Protein AF-A0A948BD32-F1 (afdb_monomer)

Foldseek 3Di:
DDDDDDDDDDDDDDDDDDPPPPPPPPPDPFDDWFKDFCQQFDLFFWQAWDADLVNQWIWTAFLSLWIFIAGPVVLGTPDIQHFDADFARDSGWQEWEAFLVNQKIWTWFFFDADPLKTWIWIFIAGPPPSKGPDIATDLIDPPSDPPQTSTWQYKYAQNVRQKIWTFGQNQKIWIAGPVVSDTQDIQHDGPGGWNEKDAFNVRQWMWIWFQSQWIWIAGNRRNDTQDIAHDGPGGWAYWDAANVQWIWTFFQQQWIFIAHNSNHTDDTLDGDPFGWHYWEAANNRFKIWTFGDDPDPPLWIWMAGPDNNHTQEIAGPDPFRWRYKYAGNVRQWIWTIGGLRKIWIAGRRYNDTPDINRGQFAFWQEKWAFQVNFKIFTDRDDDDQAQFGDDFTQWMWTLQDVQLAGGRDTDRVPRDPVRTDWAAQDADQWGKDDVVRGWAQWIFIGGVNHTDDIHGDDPVQAHTFQYWHAFNNRQKIWTWHFQGRIWIAGRNHRHTDDTQIDDGGGWHTWDAGNVRQWIWTTGSSRWIWIAGPNHSATLKIKHAGNVRKIKMAGRLQAIDIDPPNQQRMWIWGHPDRSTTTDTARSVFQCVLRPFSLLSSCSSVVPDPPVNVVSCVVRPPVVLPVLFAFWAKDWPDDPDQEDQDQKDKTKIKTWGRPLAWAWKFKDKPLFTQAIDGDCVQKAWDDDPDPPGTIMIMHMDIAGDDAAKMKIWMWIAGRVNRTIYPIDIGIYHHPDDDDDQAEEEEEFEFAQAAPDPLQGDDFRQVLSVLVVVLLVVFCVVRHPYYHYDYQYHPCQAPVSVLVSLLVQLVPAAQAHEYEYEDGGAWDQDSLWIFAATRHQDDDDVVSRVPRTCILVNCLRSNSSRNHLAYEYEANHWYSCPPPVPDQDRQFSSVLSRVSVSCSSRVYWYKYQAGHDDTQDADDVRHGLLSVQLSVQQAPLCPPPRDVPQFRKPVSSLRSSQPRQQVVCCVPPVGGGGMHTDGVPDIDTSGGHDDD

pLDDT: mean 84.71, std 14.93, range [23.73, 98.5]

Solvent-accessible surface area (backbone atoms only — not comparable to full-atom values): 50250 Å² total; per-residue (Å²): 137,82,88,85,86,84,89,81,86,89,82,93,76,94,75,92,76,84,82,78,80,78,76,77,74,79,74,70,78,77,69,77,64,42,77,42,80,48,45,70,37,51,38,12,34,31,45,29,45,44,56,39,84,85,53,54,34,38,37,38,30,13,40,61,34,39,34,38,34,30,34,66,88,80,52,44,62,77,45,74,42,39,56,38,70,47,88,70,61,19,33,21,29,38,23,51,27,66,33,79,82,63,50,37,36,40,36,27,11,39,30,42,84,54,98,77,30,37,35,21,52,37,38,28,28,34,58,91,80,50,39,38,80,45,65,41,74,80,45,56,40,91,76,56,51,96,82,62,50,24,25,32,38,22,40,29,46,27,69,84,49,51,33,37,39,38,14,14,44,70,19,37,30,40,33,30,34,56,87,82,57,43,81,72,34,68,39,75,80,60,88,30,30,22,36,16,39,31,45,32,70,85,41,56,32,32,40,39,23,12,59,66,20,32,34,40,35,28,37,58,83,78,35,47,79,74,45,77,36,80,82,56,91,29,32,23,34,26,51,44,55,36,74,90,39,31,36,38,40,26,12,53,67,15,36,33,38,36,24,40,72,87,56,47,82,70,46,77,39,47,80,54,100,38,26,32,41,23,66,23,62,25,73,85,42,46,36,35,38,39,10,23,54,35,94,55,84,76,30,48,31,38,26,30,36,53,86,80,37,48,75,58,23,56,36,73,87,49,92,32,40,24,33,10,33,28,44,28,66,84,51,51,41,29,40,38,21,16,52,68,16,38,35,38,33,26,36,42,68,76,26,48,79,74,49,73,39,58,34,45,56,46,42,22,36,10,33,23,21,25,66,86,55,32,30,39,34,28,10,71,44,78,80,70,81,42,23,48,30,87,28,61,51,68,45,30,37,38,65,37,51,103,81,73,42,64,43,80,58,76,44,69,90,70,52,55,71,90,52,40,40,42,24,36,56,58,27,89,58,32,36,58,46,33,73,91,47,28,64,28,38,50,41,36,35,22,50,76,86,40,82,74,42,71,50,75,39,43,81,90,64,13,40,30,42,32,10,34,21,32,28,64,85,31,56,38,36,36,39,21,7,37,64,17,33,31,41,29,24,34,58,92,76,58,45,77,71,47,64,39,81,71,55,59,14,36,22,30,13,27,13,40,27,66,84,45,53,37,33,41,38,11,14,44,43,27,35,40,37,34,28,36,58,90,79,36,44,72,57,37,40,36,39,52,36,77,88,71,38,25,31,35,34,32,85,90,55,34,25,42,57,42,100,67,18,42,70,38,29,23,36,40,34,60,61,48,82,65,28,41,31,48,75,45,54,38,66,31,36,34,92,74,30,56,31,51,42,58,54,39,35,60,74,68,74,52,56,71,66,57,55,48,50,50,50,66,73,60,39,63,68,63,53,66,69,57,32,44,25,18,50,57,40,80,70,32,71,87,62,58,60,42,80,62,53,68,43,67,38,30,34,39,38,37,42,63,78,14,36,75,28,42,35,37,35,25,48,73,61,19,28,54,33,63,44,55,92,59,64,76,55,44,77,52,87,59,93,43,97,85,49,68,55,38,29,36,41,72,48,81,44,70,59,49,76,38,80,34,39,41,34,38,37,32,15,3,50,84,62,64,31,42,24,71,68,32,72,50,60,35,33,31,57,86,61,91,75,75,69,32,37,37,40,37,40,35,28,10,36,24,62,35,73,47,74,91,64,51,47,85,40,23,41,60,43,36,53,54,48,54,52,50,46,58,68,34,21,64,88,71,30,74,46,80,46,80,45,81,27,53,25,90,50,28,25,69,65,43,52,51,50,52,45,53,58,47,24,76,70,45,41,38,74,15,38,37,38,39,37,41,22,29,41,31,49,64,56,97,47,35,41,24,38,56,36,32,77,44,70,90,82,51,74,64,38,50,71,76,62,26,52,30,49,71,52,52,31,48,55,52,8,54,34,46,30,58,45,38,43,34,39,36,51,41,31,59,69,65,88,80,68,78,85,66,90,85,56,59,26,41,29,42,52,40,11,50,55,50,42,28,67,59,32,32,40,23,36,39,30,43,52,36,52,84,61,68,59,55,70,68,45,95,82,20,33,44,51,56,43,39,51,60,46,20,49,43,41,11,16,77,78,64,40,90,62,82,52,44,19,28,52,57,20,38,51,52,33,36,61,52,49,35,28,50,55,32,29,75,76,72,74,48,65,42,41,54,40,78,46,45,87,90,57,69,52,74,64,24,33,37,62,84,130

Radius of gyration: 33.33 Å; Cα contacts (8 Å, |Δi|>4): 2684; chains: 1; bounding box: 83×105×93 Å

Sequence (993 aa):
MPHKNYHGAPFFAFSFFLFLTISIAQTSAAEKPTLIINTAGHNSRIHELIFTADGKQLISASEDKTVRLWDLATGETVQIFRAQIEPGPGGKITCAALSPDNRYLAIAGAGYQKKQKRFAPILIFEMESGNIIRTLAGHEDPSGSKTVSSTILDLAFSPDGKKIVSASKDGSAKVWDFTTGNHLATLKDHKDAIFTVAFSPDGKHIVTGSDDNNLCLWDSTNGRLIKTMSGHSEPVRTVAYTPDGKILSGSSDKTVQLWAADGTHLKKIANFNSRIRGISISPDGGTIVVGNAARKEPFNCVSIKLPEGEKLSTFKEHKSFAPATAISPDGLTAASGDNEGKVHLWDINTGNLIQTLEGNGRQVWSVGFAKDGRSIAWGHTRKEFNIFSYGPLQQAFQLSTSQNFFDPSLKPELLSSTKYAQGLKSSGPWQVRTERNKPDTALTILKYSTPLFTITRTETNGAVHKSVTLTPDGKTLISGGNGGKLESFETTTGKKLNKFIGHESDVWALAASPDGRLLVSGSSDQTVRLWEIASARLLLTIFCARDNEWIAWTPEGFFVNSENGSRYIGWHVNQGISKAAKYFPASRLYDQFYRPDIVQAILMGKDEAKILEASSRFNLDQTLESGSAPVVKFLEPVLNETSQRDIKAAIALIDQGGGVGKIIWKLNGVTIGVEKDGRGITALPRKTKTAQQIFSLTKLLTLSPGNNTIEVVAYNKTGSIASDPAKMSLLLKDMISEPPSLHILAIGINQYRDKSLWLKFAVPDAQSLVAKITETSHTIFKDISVTELYDAKATSQGVLEAINQIAQKAQSNDVFMLYLAGHGITLDGRYHFLPVDFRYHNEDSVRDKGINQDHLQTWMSQVSAQKSLILLDTCNSGSYVMAQAATRGIAEKTAIDKLTRATGRAIIAASSDSQVALEGYENHGVFTYALLEALSRADHQNGNRDGFTSTGEIASYINEQVPEITYNKWGYEQVPQVNLLGREFPIGMALRE

Mean predicted aligned error: 11.15 Å

Nearest PDB structures (foldseek):
  6pg6-assembly1_A  TM=8.752E-01  e=1.475E-19  Homo sapiens
  2ce9-assembly2_D  TM=8.458E-01  e=5.536E-17  Homo sapiens
  6u6w-assembly1_A  TM=6.812E-01  e=2.543E-20  Homo sapiens
  8wxq-assembly1_A  TM=7.108E-01  e=9.872E-20  Homo sapiens
  5k1a-assembly3_F  TM=5.094E-01  e=4.383E-21  Homo sapiens

Secondary structure (DSSP, 8-state):
---------------------------PPPPPPEEEE--SS-SS-EEEEEE-TTSSEEEEEETTSEEEEEETTT--EEEEEE----STTTT-EEEEEE-TTSSEEEEEESPEEETTEEEEEEEEEETTT--EEEEEEEEE-TT--TT----EEEEEE-TTSSEEEEEETTS-EEEEETTT--EEEEE---SS-EEEEEE-TTSSEEEEEETTS-EEEEETTT--EEEEE---SS-EEEEEE-TTS-EEEEETTSEEEEE-TTS-EEEEEEE-SS-EEEEEE-TTSSEEEEEE--SSS---EEEEETTTTEEEEEE---SS---EEEE-TTSSEEEEE-TTS-EEEEETTT--EEEEE--S-----EEEEETTSSEEEEES---S--TT--PPP-EEEES--TT---B-S--GGG--GGGEE---SEETTEEEE-GGGS-BSEEEEEETTEEEEEEE--TTTTSSEEEEEE-TTSSEEEEEEGGG-EEEEETTT--EEEEE----S-EEEEEE-TTSSEEEEEETTSEEEEEETTT--EEEEEEE-TTS-EEEE-TTS-EEESTTGGGGEEEEE---TTSPPEEEEGGGSHHHHB-HHHHHHHHTT--HHHHHHHHHHS-HHHHHHT-PPPEEEEEE---SEES-SEEEEEEEEE--SS----EEEEETTEEEEEE-TTTT-EEPPPSSTTSPPEEEEEEEEEPPSEEEEEEEEEB-TTS--BPPPEEEEEEE---PPPPPPEEEEEEE-S--SSGGG--SSHHHHHHHHHHHHHHHHTTT-S-EEEEEEEGGG-SHHHHHHHHHHHHHH--TTSEEEEEEEEEEEEETTEEEEE-TT---SSHHHHHHHSEEHHHHHHHHTT---SEEEEEEEEEE-TTT-TT--SSHHHHHHHHHHHHHHHHTSEEEEEEESSS---EEETTEEHHHHHHHHHHHHHHHHTS--SSEEEHHHHHHHHHHHHHHHHHHHHSS--EEEEE-TT---EEEEPPP-

Structure (mmCIF, N/CA/C/O backbone):
data_AF-A0A948BD32-F1
#
_entry.id   AF-A0A948BD32-F1
#
loop_
_atom_site.group_PDB
_atom_site.id
_atom_site.type_symbol
_atom_site.label_atom_id
_atom_site.label_alt_id
_atom_site.label_comp_id
_atom_site.label_asym_id
_atom_site.label_entity_id
_atom_site.label_seq_id
_atom_site.pdbx_PDB_ins_code
_atom_site.Cartn_x
_atom_site.Cartn_y
_atom_site.Cartn_z
_atom_site.occupancy
_atom_site.B_iso_or_equiv
_atom_site.auth_seq_id
_atom_site.auth_comp_id
_atom_site.auth_asym_id
_atom_site.auth_atom_id
_atom_site.pdbx_PDB_model_num
ATOM 1 N N . MET A 1 1 ? -37.470 -67.152 -15.015 1.00 28.67 1 MET A N 1
ATOM 2 C CA . MET A 1 1 ? -37.091 -68.585 -15.044 1.00 28.67 1 MET A CA 1
ATOM 3 C C . MET A 1 1 ? -35.715 -68.707 -15.694 1.00 28.67 1 MET A C 1
ATOM 5 O O . MET A 1 1 ? -35.545 -68.046 -16.708 1.00 28.67 1 MET A O 1
ATOM 9 N N . PRO A 1 2 ? -34.782 -69.550 -15.215 1.00 53.97 2 PRO A N 1
ATOM 10 C CA . PRO A 1 2 ? -34.660 -70.082 -13.863 1.00 53.97 2 PRO A CA 1
ATOM 11 C C . PRO A 1 2 ? -33.273 -69.857 -13.219 1.00 53.97 2 PRO A C 1
ATOM 13 O O . PRO A 1 2 ? -32.257 -69.638 -13.872 1.00 53.97 2 PRO A O 1
ATOM 16 N N . HIS A 1 3 ? -33.295 -69.980 -11.893 1.00 33.44 3 HIS A N 1
ATOM 17 C CA . HIS A 1 3 ? -32.179 -70.231 -10.991 1.00 33.44 3 HIS A CA 1
ATOM 18 C C . HIS A 1 3 ? -31.365 -71.478 -11.366 1.00 33.44 3 HIS A C 1
ATOM 20 O O . HIS A 1 3 ? -31.946 -72.459 -11.828 1.00 33.44 3 HIS A O 1
ATOM 26 N N . LYS A 1 4 ? -30.094 -71.519 -10.941 1.00 35.03 4 LYS A N 1
ATOM 27 C CA . LYS A 1 4 ? -29.528 -72.699 -10.261 1.00 35.03 4 LYS A CA 1
ATOM 28 C C . LYS A 1 4 ? -28.609 -72.277 -9.106 1.00 35.03 4 LYS A C 1
ATOM 30 O O . LYS A 1 4 ? -27.579 -71.648 -9.313 1.00 35.03 4 LYS A O 1
ATOM 35 N N . ASN A 1 5 ? -29.041 -72.646 -7.902 1.00 31.78 5 ASN A N 1
ATOM 36 C CA . ASN A 1 5 ? -28.284 -72.673 -6.650 1.00 31.78 5 ASN A CA 1
ATOM 37 C C . ASN A 1 5 ? -27.235 -73.794 -6.683 1.00 31.78 5 ASN A C 1
ATOM 39 O O . ASN A 1 5 ? -27.501 -74.811 -7.314 1.00 31.78 5 ASN A O 1
ATOM 43 N N . TYR A 1 6 ? -26.163 -73.684 -5.890 1.00 30.25 6 TYR A N 1
ATOM 44 C CA . TYR A 1 6 ? -25.731 -74.780 -5.009 1.00 30.25 6 TYR A CA 1
ATOM 45 C C . TYR A 1 6 ? -25.019 -74.247 -3.755 1.00 30.25 6 TYR A C 1
ATOM 47 O O . TYR A 1 6 ? -24.248 -73.294 -3.804 1.00 30.25 6 TYR A O 1
ATOM 55 N N . HIS A 1 7 ? -25.372 -74.872 -2.632 1.00 30.84 7 HIS A N 1
ATOM 56 C CA . HIS A 1 7 ? -24.993 -74.592 -1.250 1.00 30.84 7 HIS A CA 1
ATOM 57 C C . HIS A 1 7 ? -23.544 -74.971 -0.902 1.00 30.84 7 HIS A C 1
ATOM 59 O O . HIS A 1 7 ? -23.026 -75.966 -1.399 1.00 30.84 7 HIS A O 1
ATOM 65 N N . GLY A 1 8 ? -22.976 -74.266 0.082 1.00 26.61 8 GLY A N 1
ATOM 66 C CA . GLY A 1 8 ? -21.838 -74.711 0.894 1.00 26.61 8 GLY A CA 1
ATOM 67 C C . GLY A 1 8 ? -21.651 -73.801 2.113 1.00 26.61 8 GLY A C 1
ATOM 68 O O . GLY A 1 8 ? -21.215 -72.666 1.971 1.00 26.61 8 GLY A O 1
ATOM 69 N N . ALA A 1 9 ? -22.065 -74.280 3.288 1.00 28.95 9 ALA A N 1
ATOM 70 C CA . ALA A 1 9 ? -22.046 -73.597 4.589 1.00 28.95 9 ALA A CA 1
ATOM 71 C C . ALA A 1 9 ? -20.630 -73.647 5.250 1.00 28.95 9 ALA A C 1
ATOM 73 O O . ALA A 1 9 ? -19.718 -74.209 4.647 1.00 28.95 9 ALA A O 1
ATOM 74 N N . PRO A 1 10 ? -20.380 -73.033 6.428 1.00 34.62 10 PRO A N 1
ATOM 75 C CA . PRO A 1 10 ? -19.274 -72.094 6.612 1.00 34.62 10 PRO A CA 1
ATOM 76 C C . PRO A 1 10 ? -18.125 -72.619 7.491 1.00 34.62 10 PRO A C 1
ATOM 78 O O . PRO A 1 10 ? -18.318 -73.476 8.348 1.00 34.62 10 PRO A O 1
ATOM 81 N N . PHE A 1 11 ? -16.947 -72.006 7.358 1.00 25.83 11 PHE A N 1
ATOM 82 C CA . PHE A 1 11 ? -15.901 -72.022 8.384 1.00 25.83 11 PHE A CA 1
ATOM 83 C C . PHE A 1 11 ? -15.509 -70.581 8.727 1.00 25.83 11 PHE A C 1
ATOM 85 O O . PHE A 1 11 ? -15.106 -69.806 7.862 1.00 25.83 11 PHE A O 1
ATOM 92 N N . PHE A 1 12 ? -15.675 -70.226 10.001 1.00 26.31 12 PHE A N 1
ATOM 93 C CA . PHE A 1 12 ? -15.235 -68.966 10.591 1.00 26.31 12 PHE A CA 1
ATOM 94 C C . PHE A 1 12 ? -13.709 -68.970 10.753 1.00 26.31 12 PHE A C 1
ATOM 96 O O . PHE A 1 12 ? -13.167 -69.827 11.447 1.00 26.31 12 PHE A O 1
ATOM 103 N N . ALA A 1 13 ? -13.033 -67.968 10.191 1.00 25.09 13 ALA A N 1
ATOM 104 C CA . ALA A 1 13 ? -11.694 -67.562 10.604 1.00 25.09 13 ALA A CA 1
ATOM 105 C C . ALA A 1 13 ? -11.646 -66.029 10.672 1.00 25.09 13 ALA A C 1
ATOM 107 O O . ALA A 1 13 ? -11.954 -65.332 9.708 1.00 25.09 13 ALA A O 1
ATOM 108 N N . PHE A 1 14 ? -11.317 -65.523 11.858 1.00 25.92 14 PHE A N 1
ATOM 109 C CA . PHE A 1 14 ? -11.135 -64.109 12.169 1.00 25.92 14 PHE A CA 1
ATOM 110 C C . PHE A 1 14 ? -9.985 -63.510 11.341 1.00 25.92 14 PHE A C 1
ATOM 112 O O . PHE A 1 14 ? -8.847 -63.956 11.467 1.00 25.92 14 PHE A O 1
ATOM 119 N N . SER A 1 15 ? -10.255 -62.435 10.596 1.00 25.78 15 SER A N 1
ATOM 120 C CA . SER A 1 15 ? -9.232 -61.485 10.142 1.00 25.78 15 SER A CA 1
ATOM 121 C C . SER A 1 15 ? -9.635 -60.074 10.561 1.00 25.78 15 SER A C 1
ATOM 123 O O . SER A 1 15 ? -10.674 -59.551 10.166 1.00 25.78 15 SER A O 1
ATOM 125 N N . PHE A 1 16 ? -8.787 -59.483 11.398 1.00 25.81 16 PHE A N 1
ATOM 126 C CA . PHE A 1 16 ? -8.812 -58.094 11.843 1.00 25.81 16 PHE A CA 1
ATOM 127 C C . PHE A 1 16 ? -8.742 -57.155 10.622 1.00 25.81 16 PHE A C 1
ATOM 129 O O . PHE A 1 16 ? -7.728 -57.139 9.927 1.00 25.81 16 PHE A O 1
ATOM 136 N N . PHE A 1 17 ? -9.786 -56.361 10.364 1.00 25.77 17 PHE A N 1
ATOM 137 C CA . PHE A 1 17 ? -9.716 -55.236 9.427 1.00 25.77 17 PHE A CA 1
ATOM 138 C C . PHE A 1 17 ? -9.664 -53.923 10.209 1.00 25.77 17 PHE A C 1
ATOM 140 O O . PHE A 1 17 ? -10.629 -53.499 10.843 1.00 25.77 17 PHE A O 1
ATOM 147 N N . LEU A 1 18 ? -8.491 -53.298 10.154 1.00 24.20 18 LEU A N 1
ATOM 148 C CA . LEU A 1 18 ? -8.224 -51.935 10.586 1.00 24.20 18 LEU A CA 1
ATOM 149 C C . LEU A 1 18 ? -9.027 -50.981 9.680 1.00 24.20 18 LEU A C 1
ATOM 151 O O . LEU A 1 18 ? -8.696 -50.816 8.506 1.00 24.20 18 LEU A O 1
ATOM 155 N N . PHE A 1 19 ? -10.093 -50.365 10.194 1.00 25.47 19 PHE A N 1
ATOM 156 C CA . PHE A 1 19 ? -10.795 -49.296 9.478 1.00 25.47 19 PHE A CA 1
ATOM 157 C C . PHE A 1 19 ? -9.936 -48.027 9.503 1.00 25.47 19 PHE A C 1
ATOM 159 O O . PHE A 1 19 ? -9.956 -47.259 10.463 1.00 25.47 19 PHE A O 1
ATOM 166 N N . LEU A 1 20 ? -9.169 -47.810 8.434 1.00 23.73 20 LEU A N 1
ATOM 167 C CA . LEU A 1 20 ? -8.544 -46.526 8.149 1.00 23.73 20 LEU A CA 1
ATOM 168 C C . LEU A 1 20 ? -9.647 -45.574 7.661 1.00 23.73 20 LEU A C 1
ATOM 170 O O . LEU A 1 20 ? -10.072 -45.629 6.507 1.00 23.73 20 LEU A O 1
ATOM 174 N N . THR A 1 21 ? -10.155 -44.716 8.542 1.00 25.78 21 THR A N 1
ATOM 175 C CA . THR A 1 21 ? -11.010 -43.596 8.143 1.00 25.78 21 THR A CA 1
ATOM 176 C C . THR A 1 21 ? -10.153 -42.589 7.381 1.00 25.78 21 THR A C 1
ATOM 178 O O . THR A 1 21 ? -9.473 -41.742 7.955 1.00 25.78 21 THR A O 1
ATOM 181 N N . ILE A 1 22 ? -10.160 -42.692 6.051 1.00 24.88 22 ILE A N 1
ATOM 182 C CA . ILE A 1 22 ? -9.628 -41.648 5.176 1.00 24.88 22 ILE A CA 1
ATOM 183 C C . ILE A 1 22 ? -10.560 -40.447 5.330 1.00 24.88 22 ILE A C 1
ATOM 185 O O . ILE A 1 22 ? -11.626 -40.368 4.720 1.00 24.88 22 ILE A O 1
ATOM 189 N N . SER A 1 23 ? -10.167 -39.526 6.206 1.00 24.86 23 SER A N 1
ATOM 190 C CA . SER A 1 23 ? -10.740 -38.191 6.265 1.00 24.86 23 SER A CA 1
ATOM 191 C C . SER A 1 23 ? -10.422 -37.523 4.930 1.00 24.86 23 SER A C 1
ATOM 193 O O . SER A 1 23 ? -9.280 -37.140 4.673 1.00 24.86 23 SER A O 1
ATOM 195 N N . ILE A 1 24 ? -11.410 -37.453 4.036 1.00 24.89 24 ILE A N 1
ATOM 196 C CA . ILE A 1 24 ? -11.312 -36.652 2.819 1.00 24.89 24 ILE A CA 1
ATOM 197 C C . ILE A 1 24 ? -11.259 -35.202 3.295 1.00 24.89 24 ILE A C 1
ATOM 199 O O . ILE A 1 24 ? -12.286 -34.581 3.575 1.00 24.89 24 ILE A O 1
ATOM 203 N N . ALA A 1 25 ? -10.043 -34.676 3.439 1.00 25.28 25 ALA A N 1
ATOM 204 C CA . ALA A 1 25 ? -9.819 -33.254 3.579 1.00 25.28 25 ALA A CA 1
ATOM 205 C C . ALA A 1 25 ? -10.437 -32.589 2.346 1.00 25.28 25 ALA A C 1
ATOM 207 O O . ALA A 1 25 ? -9.915 -32.699 1.239 1.00 25.28 25 ALA A O 1
ATOM 208 N N . GLN A 1 26 ? -11.584 -31.931 2.528 1.00 25.98 26 GLN A N 1
ATOM 209 C CA . GLN A 1 26 ? -12.058 -30.938 1.577 1.00 25.98 26 GLN A CA 1
ATOM 210 C C . GLN A 1 26 ? -10.979 -29.859 1.505 1.00 25.98 26 GLN A C 1
ATOM 212 O O . GLN A 1 26 ? -10.935 -28.959 2.342 1.00 25.98 26 GLN A O 1
ATOM 217 N N . THR A 1 27 ? -10.090 -29.958 0.522 1.00 26.75 27 THR A N 1
ATOM 218 C CA . THR A 1 27 ? -9.284 -28.832 0.070 1.00 26.75 27 THR A CA 1
ATOM 219 C C . THR A 1 27 ? -10.274 -27.785 -0.420 1.00 26.75 27 THR A C 1
ATOM 221 O O . THR A 1 27 ? -10.834 -27.909 -1.510 1.00 26.75 27 THR A O 1
ATOM 224 N N . SER A 1 28 ? -10.575 -26.787 0.416 1.00 36.56 28 SER A N 1
ATOM 225 C CA . SER A 1 28 ? -11.194 -25.563 -0.080 1.00 36.56 28 SER A CA 1
ATOM 226 C C . SER A 1 28 ? -10.292 -25.058 -1.198 1.00 36.56 28 SER A C 1
ATOM 228 O O . SER A 1 28 ? -9.088 -24.934 -0.966 1.00 36.56 28 SER A O 1
ATOM 230 N N . ALA A 1 29 ? -10.839 -24.811 -2.389 1.00 42.19 29 ALA A N 1
ATOM 231 C CA . ALA A 1 29 ? -10.102 -24.095 -3.423 1.00 42.19 29 ALA A CA 1
ATOM 232 C C . ALA A 1 29 ? -9.459 -22.867 -2.762 1.00 42.19 29 ALA A C 1
ATOM 234 O O . ALA A 1 29 ? -10.156 -22.132 -2.056 1.00 42.19 29 ALA A O 1
ATOM 235 N N . ALA A 1 30 ? -8.135 -22.738 -2.870 1.00 55.88 30 ALA A N 1
ATOM 236 C CA . ALA A 1 30 ? -7.407 -21.659 -2.220 1.00 55.88 30 ALA A CA 1
ATOM 237 C C . ALA A 1 30 ? -8.029 -20.320 -2.645 1.00 55.88 30 ALA A C 1
ATOM 239 O O . ALA A 1 30 ? -8.326 -20.112 -3.823 1.00 55.88 30 ALA A O 1
ATOM 240 N N . GLU A 1 31 ? -8.309 -19.445 -1.679 1.00 68.19 31 GLU A N 1
ATOM 241 C CA . GLU A 1 31 ? -8.817 -18.112 -1.996 1.00 68.19 31 GLU A CA 1
ATOM 242 C C . GLU A 1 31 ? -7.763 -17.352 -2.797 1.00 68.19 31 GLU A C 1
ATOM 244 O O . GLU A 1 31 ? -6.579 -17.376 -2.452 1.00 68.19 31 GLU A O 1
ATOM 249 N N . LYS A 1 32 ? -8.202 -16.674 -3.862 1.00 77.75 32 LYS A N 1
ATOM 250 C CA . LYS A 1 32 ? -7.296 -15.938 -4.742 1.00 77.75 32 LYS A CA 1
ATOM 251 C C . LYS A 1 32 ? -6.538 -14.864 -3.948 1.00 77.75 32 LYS A C 1
ATOM 253 O O . LYS A 1 32 ? -7.175 -14.115 -3.196 1.00 77.75 32 LYS A O 1
ATOM 258 N N . PRO A 1 33 ? -5.213 -14.738 -4.129 1.00 87.12 33 PRO A N 1
ATOM 259 C CA . PRO A 1 33 ? -4.437 -13.663 -3.537 1.00 87.12 33 PRO A CA 1
ATOM 260 C C . PRO A 1 33 ? -5.030 -12.295 -3.869 1.00 87.12 33 PRO A C 1
ATOM 262 O O . PRO A 1 33 ? -5.493 -12.053 -4.983 1.00 87.12 33 PRO A O 1
ATOM 265 N N . THR A 1 34 ? -4.984 -11.378 -2.908 1.00 85.75 34 THR A N 1
ATOM 266 C CA . THR A 1 34 ? -5.526 -10.024 -3.072 1.00 85.75 34 THR A CA 1
ATOM 267 C C . THR A 1 34 ? -4.401 -9.006 -3.005 1.00 85.75 34 THR A C 1
ATOM 269 O O . THR A 1 34 ? -3.616 -9.006 -2.058 1.00 85.75 34 THR A O 1
ATOM 272 N N . LEU A 1 35 ? -4.319 -8.122 -3.997 1.00 90.00 35 LEU A N 1
ATOM 273 C CA . LEU A 1 35 ? -3.351 -7.031 -3.993 1.00 90.00 35 LEU A CA 1
ATOM 274 C C . LEU A 1 35 ? -3.847 -5.901 -3.077 1.00 90.00 35 LEU A C 1
ATOM 276 O O . LEU A 1 35 ? -4.935 -5.361 -3.288 1.00 90.00 35 LEU A O 1
ATOM 280 N N . ILE A 1 36 ? -3.058 -5.563 -2.056 1.00 91.00 36 ILE A N 1
ATOM 281 C CA . ILE A 1 36 ? -3.393 -4.554 -1.041 1.00 91.00 36 ILE A CA 1
ATOM 282 C C . ILE A 1 36 ? -2.331 -3.458 -0.984 1.00 91.00 36 ILE A C 1
ATOM 284 O O . ILE A 1 36 ? -1.166 -3.701 -1.306 1.00 91.00 36 ILE A O 1
ATOM 288 N N . ILE A 1 37 ? -2.726 -2.268 -0.529 1.00 92.62 37 ILE A N 1
ATOM 289 C CA . ILE A 1 37 ? -1.791 -1.175 -0.248 1.00 92.62 37 ILE A CA 1
ATOM 290 C C . ILE A 1 37 ? -1.071 -1.385 1.088 1.00 92.62 37 ILE A C 1
ATOM 292 O O . ILE A 1 37 ? -1.642 -1.887 2.055 1.00 92.62 37 ILE A O 1
ATOM 296 N N . ASN A 1 38 ? 0.178 -0.940 1.165 1.00 91.12 38 ASN A N 1
ATOM 297 C CA . ASN A 1 38 ? 0.972 -0.883 2.381 1.00 91.12 38 ASN A CA 1
ATOM 298 C C . ASN A 1 38 ? 1.683 0.469 2.473 1.00 91.12 38 ASN A C 1
ATOM 300 O O . ASN A 1 38 ? 2.790 0.645 1.976 1.00 91.12 38 ASN A O 1
ATOM 304 N N . THR A 1 39 ? 1.047 1.421 3.146 1.00 87.75 39 THR A N 1
ATOM 305 C CA . THR A 1 39 ? 1.540 2.800 3.294 1.00 87.75 39 THR A CA 1
ATOM 306 C C . THR A 1 39 ? 2.498 2.984 4.467 1.00 87.75 39 THR A C 1
ATOM 308 O O . THR A 1 39 ? 2.862 4.115 4.775 1.00 87.75 39 THR A O 1
ATOM 311 N N . ALA A 1 40 ? 2.875 1.890 5.138 1.00 88.12 40 ALA A N 1
ATOM 312 C CA . ALA A 1 40 ? 3.517 1.870 6.453 1.00 88.12 40 ALA A CA 1
ATOM 313 C C . ALA A 1 40 ? 2.670 2.440 7.611 1.00 88.12 40 ALA A C 1
ATOM 315 O O . ALA A 1 40 ? 3.112 2.382 8.749 1.00 88.12 40 ALA A O 1
ATOM 316 N N . GLY A 1 41 ? 1.430 2.882 7.374 1.00 90.62 41 GLY A N 1
ATOM 317 C CA . GLY A 1 41 ? 0.489 3.259 8.432 1.00 90.62 41 GLY A CA 1
ATOM 318 C C . GLY A 1 41 ? -0.890 2.642 8.256 1.00 90.62 41 GLY A C 1
ATOM 319 O O . GLY A 1 41 ? -1.108 1.829 7.353 1.00 90.62 41 GLY A O 1
ATOM 320 N N . HIS A 1 42 ? -1.809 2.977 9.160 1.00 92.44 42 HIS A N 1
ATOM 321 C CA . HIS A 1 42 ? -3.176 2.486 9.057 1.00 92.44 42 HIS A CA 1
ATOM 322 C C . HIS A 1 42 ? -3.973 3.251 8.000 1.00 92.44 42 HIS A C 1
ATOM 324 O O . HIS A 1 42 ? -3.797 4.454 7.808 1.00 92.44 42 HIS A O 1
ATOM 330 N N . ASN A 1 43 ? -4.872 2.538 7.321 1.00 88.38 43 ASN A N 1
ATOM 331 C CA . ASN A 1 43 ? -5.723 3.101 6.263 1.00 88.38 43 ASN A CA 1
ATOM 332 C C . ASN A 1 43 ? -7.192 3.204 6.686 1.00 88.38 43 ASN A C 1
ATOM 334 O O . ASN A 1 43 ? -8.066 3.586 5.910 1.00 88.38 43 ASN A O 1
ATOM 338 N N . SER A 1 44 ? -7.491 2.835 7.925 1.00 88.38 44 SER A N 1
ATOM 339 C CA . SER A 1 44 ? -8.836 2.884 8.467 1.00 88.38 44 SER A CA 1
ATOM 340 C C . SER A 1 44 ? -8.793 3.113 9.967 1.00 88.38 44 SER A C 1
ATOM 342 O O . SER A 1 44 ? -7.730 3.224 10.581 1.00 88.38 44 SER A O 1
ATOM 344 N N . ARG A 1 45 ? -9.984 3.182 10.550 1.00 88.69 45 ARG A N 1
ATOM 345 C CA . ARG A 1 45 ? -10.188 3.473 11.957 1.00 88.69 45 ARG A CA 1
ATOM 346 C C . ARG A 1 45 ? -9.392 2.564 12.875 1.00 88.69 45 ARG A C 1
ATOM 348 O O . ARG A 1 45 ? -9.474 1.344 12.760 1.00 88.69 45 ARG A O 1
ATOM 355 N N . ILE A 1 46 ? -8.710 3.191 13.827 1.00 93.25 46 ILE A N 1
ATOM 356 C CA . ILE A 1 46 ? -8.045 2.519 14.936 1.00 93.25 46 ILE A CA 1
ATOM 357 C C . ILE A 1 46 ? -9.072 2.289 16.044 1.00 93.25 46 ILE A C 1
ATOM 359 O O . ILE A 1 46 ? -9.798 3.210 16.433 1.00 93.25 46 ILE A O 1
ATOM 363 N N . HIS A 1 47 ? -9.156 1.049 16.516 1.00 93.00 47 HIS A N 1
ATOM 364 C CA . HIS A 1 47 ? -10.036 0.680 17.626 1.00 93.00 47 HIS A CA 1
ATOM 365 C C . HIS A 1 47 ? -9.277 0.465 18.925 1.00 93.00 47 HIS A C 1
ATOM 367 O O . HIS A 1 47 ? -9.802 0.833 19.967 1.00 93.00 47 HIS A O 1
ATOM 373 N N . GLU A 1 48 ? -8.044 -0.039 18.849 1.00 96.00 48 GLU A N 1
ATOM 374 C CA . GLU A 1 48 ? -7.266 -0.420 20.027 1.00 96.00 48 GLU A CA 1
ATOM 375 C C . GLU A 1 48 ? -5.839 0.129 19.967 1.00 96.00 48 GLU A C 1
ATOM 377 O O . GLU A 1 48 ? -5.231 0.151 18.889 1.00 96.00 48 GLU A O 1
ATOM 382 N N . LEU A 1 49 ? -5.311 0.533 21.126 1.00 97.88 49 LEU A N 1
ATOM 383 C CA . LEU A 1 49 ? -3.930 0.971 21.324 1.00 97.88 49 LEU A CA 1
ATOM 384 C C . LEU A 1 49 ? -3.356 0.342 22.593 1.00 97.88 49 LEU A C 1
ATOM 386 O O . LEU A 1 49 ? -3.973 0.419 23.648 1.00 97.88 49 LEU A O 1
ATOM 390 N N . ILE A 1 50 ? -2.161 -0.243 22.509 1.00 97.44 50 ILE A N 1
ATOM 391 C CA . ILE A 1 50 ? -1.542 -0.941 23.645 1.00 97.44 50 ILE A CA 1
ATOM 392 C C . ILE A 1 50 ? -0.044 -0.654 23.662 1.00 97.44 50 ILE A C 1
ATOM 394 O O . ILE A 1 50 ? 0.652 -0.966 22.698 1.00 97.44 50 ILE A O 1
ATOM 398 N N . PHE A 1 51 ? 0.470 -0.078 24.747 1.00 97.12 51 PHE A N 1
ATOM 399 C CA . PHE A 1 51 ? 1.917 0.027 24.946 1.00 97.12 51 PHE A CA 1
ATOM 400 C C . PHE A 1 51 ? 2.493 -1.329 25.347 1.00 97.12 51 PHE A C 1
ATOM 402 O O . PHE A 1 51 ? 1.889 -2.061 26.133 1.00 97.12 51 PHE A O 1
ATOM 409 N N . THR A 1 52 ? 3.686 -1.649 24.854 1.00 95.31 52 THR A N 1
ATOM 410 C CA . THR A 1 52 ? 4.471 -2.740 25.435 1.00 95.31 52 THR A CA 1
ATOM 411 C C . THR A 1 52 ? 4.886 -2.369 26.857 1.00 95.31 52 THR A C 1
ATOM 413 O O . THR A 1 52 ? 5.081 -1.196 27.172 1.00 95.31 52 THR A O 1
ATOM 416 N N . ALA A 1 53 ? 5.041 -3.364 27.732 1.00 90.31 53 ALA A N 1
ATOM 417 C CA . ALA A 1 53 ? 5.404 -3.128 29.136 1.00 90.31 53 ALA A CA 1
ATOM 418 C C . ALA A 1 53 ? 6.722 -2.346 29.337 1.00 90.31 53 ALA A C 1
ATOM 420 O O . ALA A 1 53 ? 6.899 -1.717 30.375 1.00 90.31 53 ALA A O 1
ATOM 421 N N . ASP A 1 54 ? 7.639 -2.363 28.363 1.00 90.25 54 ASP A N 1
ATOM 422 C CA . ASP A 1 54 ? 8.875 -1.569 28.397 1.00 90.25 54 ASP A CA 1
ATOM 423 C C . ASP A 1 54 ? 8.691 -0.106 27.946 1.00 90.25 54 ASP A C 1
ATOM 425 O O . ASP A 1 54 ? 9.633 0.681 28.027 1.00 90.25 54 ASP A O 1
ATOM 429 N N . GLY A 1 55 ? 7.502 0.255 27.454 1.00 92.44 55 GLY A N 1
ATOM 430 C CA . GLY A 1 55 ? 7.148 1.590 26.977 1.00 92.44 55 GLY A CA 1
ATOM 431 C C . GLY A 1 55 ? 7.818 2.012 25.668 1.00 92.44 55 GLY A C 1
ATOM 432 O O . GLY A 1 55 ? 7.654 3.159 25.265 1.00 92.44 55 GLY A O 1
ATOM 433 N N . LYS A 1 56 ? 8.569 1.129 24.994 1.00 94.06 56 LYS A N 1
ATOM 434 C CA . LYS A 1 56 ? 9.331 1.476 23.778 1.00 94.06 56 LYS A CA 1
ATOM 435 C C . LYS A 1 56 ? 8.536 1.310 22.494 1.00 94.06 56 LYS A C 1
ATOM 437 O O . LYS A 1 56 ? 8.871 1.920 21.479 1.00 94.06 56 LYS A O 1
ATOM 442 N N . GLN A 1 57 ? 7.513 0.465 22.529 1.00 96.62 57 GLN A N 1
ATOM 443 C CA . GLN A 1 57 ? 6.708 0.137 21.368 1.00 96.62 57 GLN A CA 1
ATOM 444 C C . GLN A 1 57 ? 5.225 0.326 21.656 1.00 96.62 57 GLN A C 1
ATOM 446 O O . GLN A 1 57 ? 4.758 0.284 22.798 1.00 96.62 57 GLN A O 1
ATOM 451 N N . LEU A 1 58 ? 4.475 0.524 20.580 1.00 97.88 58 LEU A N 1
ATOM 452 C CA . LEU A 1 58 ? 3.029 0.666 20.625 1.00 97.88 58 LEU A CA 1
ATOM 453 C C . LEU A 1 58 ? 2.395 -0.278 19.616 1.00 97.88 58 LEU A C 1
ATOM 455 O O . LEU A 1 58 ? 2.849 -0.392 18.483 1.00 97.88 58 LEU A O 1
ATOM 459 N N . ILE A 1 59 ? 1.329 -0.946 20.022 1.00 98.19 59 ILE A N 1
ATOM 460 C CA . ILE A 1 59 ? 0.506 -1.797 19.175 1.00 98.19 59 ILE A CA 1
ATOM 461 C C . ILE A 1 59 ? -0.753 -1.018 18.819 1.00 98.19 59 ILE A C 1
ATOM 463 O O . ILE A 1 59 ? -1.382 -0.430 19.698 1.00 98.19 59 ILE A O 1
ATOM 467 N N . SER A 1 60 ? -1.148 -1.038 17.549 1.00 97.81 60 SER A N 1
ATOM 468 C CA . SER A 1 60 ? -2.425 -0.479 17.101 1.00 97.81 60 SER A CA 1
ATOM 469 C C . SER A 1 60 ? -3.191 -1.466 16.233 1.00 97.81 60 SER A C 1
ATOM 471 O O . SER A 1 60 ? -2.631 -2.042 15.298 1.00 97.81 60 SER A O 1
ATOM 473 N N . ALA A 1 61 ? -4.481 -1.646 16.521 1.00 96.81 61 ALA A N 1
ATOM 474 C CA . ALA A 1 61 ? -5.368 -2.529 15.766 1.00 96.81 61 ALA A CA 1
ATOM 475 C C . ALA A 1 61 ? -6.441 -1.729 15.016 1.00 96.81 61 ALA A C 1
ATOM 477 O O . ALA A 1 61 ? -7.053 -0.814 15.580 1.00 96.81 61 ALA A O 1
ATOM 478 N N . SER A 1 62 ? -6.677 -2.070 13.744 1.00 93.88 62 SER A N 1
ATOM 479 C CA . SER A 1 62 ? -7.492 -1.249 12.841 1.00 93.88 62 SER A CA 1
ATOM 480 C C . SER A 1 62 ? -8.492 -2.042 11.994 1.00 93.88 62 SER A C 1
ATOM 482 O O . SER A 1 62 ? -8.312 -3.217 11.658 1.00 93.88 62 SER A O 1
ATOM 484 N N . GLU A 1 63 ? -9.542 -1.345 11.555 1.00 90.50 63 GLU A N 1
ATOM 485 C CA . GLU A 1 63 ? -10.484 -1.832 10.543 1.00 90.50 63 GLU A CA 1
ATOM 486 C C . GLU A 1 63 ? -9.858 -2.062 9.162 1.00 90.50 63 GLU A C 1
ATOM 488 O O . GLU A 1 63 ? -10.525 -2.622 8.290 1.00 90.50 63 GLU A O 1
ATOM 493 N N . ASP A 1 64 ? -8.607 -1.654 8.944 1.00 88.75 64 ASP A N 1
ATOM 494 C CA . ASP A 1 64 ? -7.845 -1.998 7.737 1.00 88.75 64 ASP A CA 1
ATOM 495 C C . ASP A 1 64 ? -7.345 -3.453 7.731 1.00 88.75 64 ASP A C 1
ATOM 497 O O . ASP A 1 64 ? -6.601 -3.856 6.840 1.00 88.75 64 ASP A O 1
ATOM 501 N N . LYS A 1 65 ? -7.798 -4.256 8.707 1.00 91.12 65 LYS A N 1
ATOM 502 C CA . LYS A 1 65 ? -7.544 -5.700 8.829 1.00 91.12 65 LYS A CA 1
ATOM 503 C C . LYS A 1 65 ? -6.103 -6.038 9.205 1.00 91.12 65 LYS A C 1
ATOM 505 O O . LYS A 1 65 ? -5.675 -7.185 9.059 1.00 91.12 65 LYS A O 1
ATOM 510 N N . THR A 1 66 ? -5.359 -5.057 9.708 1.00 94.31 66 THR A N 1
ATOM 511 C CA . THR A 1 66 ? -3.990 -5.246 10.180 1.00 94.31 66 THR A CA 1
ATOM 512 C C . THR A 1 66 ? -3.823 -4.790 11.623 1.00 94.31 66 THR A C 1
ATOM 514 O O . THR A 1 66 ? -4.553 -3.931 12.126 1.00 94.31 66 THR A O 1
ATOM 517 N N . VAL A 1 67 ? -2.828 -5.372 12.291 1.00 96.75 67 VAL A N 1
ATOM 518 C CA . VAL A 1 67 ? -2.262 -4.813 13.522 1.00 96.75 67 VAL A CA 1
ATOM 519 C C . VAL A 1 67 ? -0.835 -4.384 13.241 1.00 96.75 67 VAL A C 1
ATOM 521 O O . VAL A 1 67 ? -0.100 -5.096 12.552 1.00 96.75 67 VAL A O 1
ATOM 524 N N . ARG A 1 68 ? -0.442 -3.230 13.772 1.00 96.94 68 ARG A N 1
ATOM 525 C CA . ARG A 1 68 ? 0.903 -2.675 13.625 1.00 96.94 68 ARG A CA 1
ATOM 526 C C . ARG A 1 68 ? 1.596 -2.600 14.972 1.00 96.94 68 ARG A C 1
ATOM 528 O O . ARG A 1 68 ? 0.971 -2.227 15.958 1.00 96.94 68 ARG A O 1
ATOM 535 N N . LEU A 1 69 ? 2.878 -2.944 14.974 1.00 97.19 69 LEU A N 1
ATOM 536 C CA . LEU A 1 69 ? 3.809 -2.689 16.063 1.00 97.19 69 LEU A CA 1
ATOM 537 C C . LEU A 1 69 ? 4.717 -1.538 15.642 1.00 97.19 69 LEU A C 1
ATOM 539 O O . LEU A 1 69 ? 5.416 -1.645 14.634 1.00 97.19 69 LEU A O 1
ATOM 543 N N . TRP A 1 70 ? 4.680 -0.451 16.394 1.00 97.31 70 TRP A N 1
ATOM 544 C CA . TRP A 1 70 ? 5.420 0.776 16.142 1.00 97.31 70 TRP A CA 1
ATOM 545 C C . TRP A 1 70 ? 6.612 0.868 17.073 1.00 97.31 70 TRP A C 1
ATOM 547 O O . TRP A 1 70 ? 6.481 0.598 18.266 1.00 97.31 70 TRP A O 1
ATOM 557 N N . ASP A 1 71 ? 7.742 1.305 16.537 1.00 96.06 71 ASP A N 1
ATOM 558 C CA . ASP A 1 71 ? 8.859 1.776 17.340 1.00 96.06 71 ASP A CA 1
ATOM 559 C C . ASP A 1 71 ? 8.647 3.260 17.651 1.00 96.06 71 ASP A C 1
ATOM 561 O O . ASP A 1 71 ? 8.485 4.077 16.745 1.00 96.06 71 ASP A O 1
ATOM 565 N N . LEU A 1 72 ? 8.601 3.616 18.935 1.00 95.38 72 LEU A N 1
ATOM 566 C CA . LEU A 1 72 ? 8.260 4.980 19.345 1.00 95.38 72 LEU A CA 1
ATOM 567 C C . LEU A 1 72 ? 9.423 5.965 19.205 1.00 95.38 72 LEU A C 1
ATOM 569 O O . LEU A 1 72 ? 9.184 7.168 19.192 1.00 95.38 72 LEU A O 1
ATOM 573 N N . ALA A 1 73 ? 10.661 5.480 19.085 1.00 93.44 73 ALA A N 1
ATOM 574 C CA . ALA A 1 73 ? 11.826 6.339 18.905 1.00 93.44 73 ALA A CA 1
ATOM 575 C C . ALA A 1 73 ? 11.953 6.828 17.453 1.00 93.44 73 ALA A C 1
ATOM 577 O O . ALA A 1 73 ? 12.273 7.989 17.209 1.00 93.44 73 ALA A O 1
ATOM 578 N N . THR A 1 74 ? 11.698 5.943 16.490 1.00 93.75 74 THR A N 1
ATOM 579 C CA . THR A 1 74 ? 11.781 6.229 15.048 1.00 93.75 74 THR A CA 1
ATOM 580 C C . THR A 1 74 ? 10.436 6.632 14.447 1.00 93.75 74 THR A C 1
ATOM 582 O O . THR A 1 74 ? 10.388 7.351 13.453 1.00 93.75 74 THR A O 1
ATOM 585 N N . GLY A 1 75 ? 9.330 6.187 15.046 1.00 92.50 75 GLY A N 1
ATOM 586 C CA . GLY A 1 75 ? 7.984 6.324 14.497 1.00 92.50 75 GLY A CA 1
ATOM 587 C C . GLY A 1 75 ? 7.649 5.329 13.385 1.00 92.50 75 GLY A C 1
ATOM 588 O O . GLY A 1 75 ? 6.584 5.438 12.774 1.00 92.50 75 GLY A O 1
ATOM 589 N N . GLU A 1 76 ? 8.535 4.375 13.101 1.00 92.38 76 GLU A N 1
ATOM 590 C CA . GLU A 1 76 ? 8.361 3.409 12.021 1.00 92.38 76 GLU A CA 1
ATOM 591 C C . GLU A 1 76 ? 7.579 2.169 12.477 1.00 92.38 76 GLU A C 1
ATOM 593 O O . GLU A 1 76 ? 7.601 1.761 13.641 1.00 92.38 76 GLU A O 1
ATOM 598 N N . THR A 1 77 ? 6.874 1.531 11.537 1.00 94.38 77 THR A N 1
ATOM 599 C CA . THR A 1 77 ? 6.266 0.222 11.800 1.00 94.38 77 THR A CA 1
ATOM 600 C C . THR A 1 77 ? 7.348 -0.859 11.768 1.00 94.38 77 THR A C 1
ATOM 602 O O . THR A 1 77 ? 7.897 -1.156 10.710 1.00 94.38 77 THR A O 1
ATOM 605 N N . VAL A 1 78 ? 7.573 -1.509 12.907 1.00 93.06 78 VAL A N 1
ATOM 606 C CA . VAL A 1 78 ? 8.481 -2.655 13.073 1.00 93.06 78 VAL A CA 1
ATOM 607 C C . VAL A 1 78 ? 7.898 -3.907 12.427 1.00 93.06 78 VAL A C 1
ATOM 609 O O . VAL A 1 78 ? 8.582 -4.636 11.711 1.00 93.06 78 VAL A O 1
ATOM 612 N N . GLN A 1 79 ? 6.614 -4.167 12.678 1.00 93.06 79 GLN A N 1
ATOM 613 C CA . GLN A 1 79 ? 5.948 -5.390 12.244 1.00 93.06 79 GLN A CA 1
ATOM 614 C C . GLN A 1 79 ? 4.471 -5.144 11.953 1.00 93.06 79 GLN A C 1
ATOM 616 O O . GLN A 1 79 ? 3.808 -4.341 12.607 1.00 93.06 79 GLN A O 1
ATOM 621 N N . ILE A 1 80 ? 3.946 -5.866 10.962 1.00 94.81 80 ILE A N 1
ATOM 622 C CA . ILE A 1 80 ? 2.528 -5.843 10.599 1.00 94.81 80 ILE A CA 1
ATOM 623 C C . ILE A 1 80 ? 1.995 -7.272 10.687 1.00 94.81 80 ILE A C 1
ATOM 625 O O . ILE A 1 80 ? 2.387 -8.134 9.894 1.00 94.81 80 ILE A O 1
ATOM 629 N N . PHE A 1 81 ? 1.073 -7.509 11.613 1.00 95.56 81 PHE A N 1
ATOM 630 C CA . PHE A 1 81 ? 0.400 -8.792 11.781 1.00 95.56 81 PHE A CA 1
ATOM 631 C C . PHE A 1 81 ? -0.768 -8.886 10.801 1.00 95.56 81 PHE A C 1
ATOM 633 O O . PHE A 1 81 ? -1.606 -7.982 10.717 1.00 95.56 81 PHE A O 1
ATOM 640 N N . ARG A 1 82 ? -0.807 -9.980 10.034 1.00 93.50 82 ARG A N 1
ATOM 641 C CA . ARG A 1 82 ? -1.802 -10.212 8.982 1.00 93.50 82 ARG A CA 1
ATOM 642 C C . ARG A 1 82 ? -2.530 -11.524 9.228 1.00 93.50 82 ARG A C 1
ATOM 644 O O . ARG A 1 82 ? -1.924 -12.595 9.195 1.00 93.50 82 ARG A O 1
ATOM 651 N N . ALA A 1 83 ? -3.831 -11.423 9.459 1.00 92.06 83 ALA A N 1
ATOM 652 C CA . ALA A 1 83 ? -4.747 -12.554 9.487 1.00 92.06 83 ALA A CA 1
ATOM 653 C C . ALA A 1 83 ? -5.402 -12.751 8.113 1.00 92.06 83 ALA A C 1
ATOM 655 O O . ALA A 1 83 ? -5.191 -11.947 7.208 1.00 92.06 83 ALA A O 1
ATOM 656 N N . GLN A 1 84 ? -6.205 -13.806 7.972 1.00 91.19 84 GLN A N 1
ATOM 657 C CA . GLN A 1 84 ? -7.044 -14.001 6.792 1.00 91.19 84 GLN A CA 1
ATOM 658 C C . GLN A 1 84 ? -7.973 -12.797 6.574 1.00 91.19 84 GLN A C 1
ATOM 660 O O . GLN A 1 84 ? -8.577 -12.286 7.516 1.00 91.19 84 GLN A O 1
ATOM 665 N N . ILE A 1 85 ? -8.129 -12.375 5.320 1.00 88.12 85 ILE A N 1
ATOM 666 C CA . ILE A 1 85 ? -9.062 -11.308 4.938 1.00 88.12 85 ILE A CA 1
ATOM 667 C C . ILE A 1 85 ? -10.053 -11.798 3.886 1.00 88.12 85 ILE A C 1
ATOM 669 O O . ILE A 1 85 ? -9.696 -12.559 2.996 1.00 88.12 85 ILE A O 1
ATOM 673 N N . GLU A 1 86 ? -11.292 -11.315 3.945 1.00 83.25 86 GLU A N 1
ATOM 674 C CA . GLU A 1 86 ? -12.301 -11.542 2.901 1.00 83.25 86 GLU A CA 1
ATOM 675 C C . GLU A 1 86 ? -12.733 -10.197 2.294 1.00 83.25 86 GLU A C 1
ATOM 677 O O . GLU A 1 86 ? -12.606 -9.151 2.948 1.00 83.25 86 GLU A O 1
ATOM 682 N N . PRO A 1 87 ? -13.291 -10.172 1.071 1.00 76.38 87 PRO A N 1
ATOM 683 C CA . PRO A 1 87 ? -13.952 -8.981 0.552 1.00 76.38 87 PRO A CA 1
ATOM 684 C C . PRO A 1 87 ? -15.025 -8.453 1.522 1.00 76.38 87 PRO A C 1
ATOM 686 O O . PRO A 1 87 ? -15.840 -9.198 2.065 1.00 76.38 87 PRO A O 1
ATOM 689 N N . GLY A 1 88 ? -15.059 -7.135 1.734 1.00 76.44 88 GLY A N 1
ATOM 690 C CA . GLY A 1 88 ? -15.980 -6.516 2.692 1.00 76.44 88 GLY A CA 1
ATOM 691 C C . GLY A 1 88 ? -15.495 -6.615 4.151 1.00 76.44 88 GLY A C 1
ATOM 692 O O . GLY A 1 88 ? -14.317 -6.353 4.400 1.00 76.44 88 GLY A O 1
ATOM 693 N N . PRO A 1 89 ? -16.386 -6.887 5.134 1.00 74.31 89 PRO A N 1
ATOM 694 C CA . PRO A 1 89 ? -16.068 -6.761 6.559 1.00 74.31 89 PRO A CA 1
ATOM 695 C C . PRO A 1 89 ? -15.267 -7.933 7.147 1.00 74.31 89 PRO A C 1
ATOM 697 O O . PRO A 1 89 ? -14.741 -7.777 8.243 1.00 74.31 89 PRO A O 1
ATOM 700 N N . GLY A 1 90 ? -15.177 -9.081 6.468 1.00 81.81 90 GLY A N 1
ATOM 701 C CA . GLY A 1 90 ? -14.426 -10.231 6.978 1.00 81.81 90 GLY A CA 1
ATOM 702 C C . GLY A 1 90 ? -12.942 -9.893 7.153 1.00 81.81 90 GLY A C 1
ATOM 703 O O . GLY A 1 90 ? -12.309 -9.344 6.244 1.00 81.81 90 GLY A O 1
ATOM 704 N N . GLY A 1 91 ? -12.415 -10.173 8.346 1.00 86.12 91 GLY A N 1
ATOM 705 C CA . GLY A 1 91 ? -11.044 -9.844 8.745 1.00 86.12 91 GLY A CA 1
ATOM 706 C C . GLY A 1 91 ? -10.857 -8.447 9.349 1.00 86.12 91 GLY A C 1
ATOM 707 O O . GLY A 1 91 ? -9.748 -8.130 9.767 1.00 86.12 91 GLY A O 1
ATOM 708 N N . LYS A 1 92 ? -11.898 -7.597 9.433 1.00 89.00 92 LYS A N 1
ATOM 709 C CA . LYS A 1 92 ? -11.783 -6.310 10.150 1.00 89.00 92 LYS A CA 1
ATOM 710 C C . LYS A 1 92 ? -11.527 -6.551 11.631 1.00 89.00 92 LYS A C 1
ATOM 712 O O . LYS A 1 92 ? -12.266 -7.307 12.262 1.00 89.00 92 LYS A O 1
ATOM 717 N N . ILE A 1 93 ? -10.538 -5.857 12.179 1.00 92.81 93 ILE A N 1
ATOM 718 C CA . ILE A 1 93 ? -10.145 -5.975 13.579 1.00 92.81 93 ILE A CA 1
ATOM 719 C C . ILE A 1 93 ? -10.793 -4.827 14.346 1.00 92.81 93 ILE A C 1
ATOM 721 O O . ILE A 1 93 ? -10.731 -3.673 13.923 1.00 92.81 93 ILE A O 1
ATOM 725 N N . THR A 1 94 ? -11.462 -5.156 15.445 1.00 92.12 94 THR A N 1
ATOM 726 C CA . THR A 1 94 ? -12.165 -4.177 16.289 1.00 92.12 94 THR A CA 1
ATOM 727 C C . THR A 1 94 ? -11.664 -4.169 17.722 1.00 92.12 94 THR A C 1
ATOM 729 O O . THR A 1 94 ? -12.019 -3.258 18.451 1.00 92.12 94 THR A O 1
ATOM 732 N N . CYS A 1 95 ? -10.841 -5.138 18.118 1.00 94.62 95 CYS A N 1
ATOM 733 C CA . CYS A 1 95 ? -10.243 -5.190 19.445 1.00 94.62 95 CYS A CA 1
ATOM 734 C C . CYS A 1 95 ? -8.965 -6.032 19.434 1.00 94.62 95 CYS A C 1
ATOM 736 O O . CYS A 1 95 ? -8.808 -6.954 18.619 1.00 94.62 95 CYS A O 1
ATOM 738 N N . ALA A 1 96 ? -8.074 -5.735 20.372 1.00 97.38 96 ALA A N 1
ATOM 739 C CA . ALA A 1 96 ? -6.864 -6.498 20.622 1.00 97.38 96 ALA A CA 1
ATOM 740 C C . ALA A 1 96 ? -6.542 -6.508 22.123 1.00 97.38 96 ALA A C 1
ATOM 742 O O . ALA A 1 96 ? -6.959 -5.621 22.853 1.00 97.38 96 ALA A O 1
ATOM 743 N N . ALA A 1 97 ? -5.793 -7.506 22.582 1.00 97.12 97 ALA A N 1
ATOM 744 C CA . ALA A 1 97 ? -5.298 -7.576 23.951 1.00 97.12 97 ALA A CA 1
ATOM 745 C C . ALA A 1 97 ? -3.897 -8.189 23.962 1.00 97.12 97 ALA A C 1
ATOM 747 O O . ALA A 1 97 ? -3.660 -9.206 23.306 1.00 97.12 97 ALA A O 1
ATOM 748 N N . LEU A 1 98 ? -2.975 -7.583 24.706 1.00 97.06 98 LEU A N 1
ATOM 749 C CA . LEU A 1 98 ? -1.617 -8.091 24.894 1.00 97.06 98 LEU A CA 1
ATOM 750 C C . LEU A 1 98 ? -1.562 -8.928 26.175 1.00 97.06 98 LEU A C 1
ATOM 752 O O . LEU A 1 98 ? -2.149 -8.553 27.192 1.00 97.06 98 LEU A O 1
ATOM 756 N N . SER A 1 99 ? -0.876 -10.067 26.130 1.00 96.56 99 SER A N 1
ATOM 757 C CA . SER A 1 99 ? -0.633 -10.871 27.323 1.00 96.56 99 SER A CA 1
ATOM 758 C C . SER A 1 99 ? 0.271 -10.117 28.309 1.00 96.56 99 SER A C 1
ATOM 760 O O . SER A 1 99 ? 1.142 -9.361 27.875 1.00 96.56 99 SER A O 1
ATOM 762 N N . PRO A 1 100 ? 0.136 -10.341 29.631 1.00 93.56 100 PRO A N 1
ATOM 763 C CA . PRO A 1 100 ? 0.936 -9.633 30.640 1.00 93.56 100 PRO A CA 1
ATOM 764 C C . PRO A 1 100 ? 2.461 -9.780 30.490 1.00 93.56 100 PRO A C 1
ATOM 766 O O . PRO A 1 100 ? 3.215 -8.954 30.993 1.00 93.56 100 PRO A O 1
ATOM 769 N N . ASP A 1 101 ? 2.925 -10.828 29.807 1.00 93.69 101 ASP A N 1
ATOM 770 C CA . ASP A 1 101 ? 4.338 -11.095 29.519 1.00 93.69 101 ASP A CA 1
ATOM 771 C C . ASP A 1 101 ? 4.821 -10.528 28.165 1.00 93.69 101 ASP A C 1
ATOM 773 O O . ASP A 1 101 ? 5.952 -10.793 27.763 1.00 93.69 101 ASP A O 1
ATOM 777 N N . ASN A 1 102 ? 3.979 -9.771 27.449 1.00 94.44 102 ASN A N 1
ATOM 778 C CA . ASN A 1 102 ? 4.197 -9.224 26.100 1.00 94.44 102 ASN A CA 1
ATOM 779 C C . ASN A 1 102 ? 4.475 -10.257 24.996 1.00 94.44 102 ASN A C 1
ATOM 781 O O . ASN A 1 102 ? 4.897 -9.889 23.899 1.00 94.44 102 ASN A O 1
ATOM 785 N N . ARG A 1 103 ? 4.266 -11.551 25.244 1.00 95.00 103 ARG A N 1
ATOM 786 C CA . ARG A 1 103 ? 4.611 -12.587 24.262 1.00 95.00 103 ARG A CA 1
ATOM 787 C C . ARG A 1 103 ? 3.509 -12.864 23.258 1.00 95.00 103 ARG A C 1
ATOM 789 O O . ARG A 1 103 ? 3.803 -13.297 22.142 1.00 95.00 103 ARG A O 1
ATOM 796 N N . TYR A 1 104 ? 2.259 -12.635 23.642 1.00 96.88 104 TYR A N 1
ATOM 797 C CA . TYR A 1 104 ? 1.099 -13.038 22.867 1.00 96.88 104 TYR A CA 1
ATOM 798 C C . TYR A 1 104 ? 0.119 -11.893 22.685 1.00 96.88 104 TYR A C 1
ATOM 800 O O . TYR A 1 104 ? -0.235 -11.194 23.628 1.00 96.88 104 TYR A O 1
ATOM 808 N N . LEU A 1 105 ? -0.371 -11.747 21.463 1.00 97.69 105 LEU A N 1
ATOM 809 C CA . LEU A 1 105 ? -1.370 -10.757 21.102 1.00 97.69 105 LEU A CA 1
ATOM 810 C C . LEU A 1 105 ? -2.638 -11.473 20.647 1.00 97.69 105 LEU A C 1
ATOM 812 O O . LEU A 1 105 ? -2.644 -12.164 19.628 1.00 97.69 105 LEU A O 1
ATOM 816 N N . ALA A 1 106 ? -3.719 -11.294 21.396 1.00 97.69 106 ALA A N 1
ATOM 817 C CA . ALA A 1 106 ? -5.047 -11.711 20.984 1.00 97.69 106 ALA A CA 1
ATOM 818 C C . ALA A 1 106 ? -5.680 -10.615 20.128 1.00 97.69 106 ALA A C 1
ATOM 820 O O . ALA A 1 106 ? -5.691 -9.453 20.525 1.00 97.69 106 ALA A O 1
ATOM 821 N N . ILE A 1 107 ? -6.236 -10.976 18.975 1.00 96.88 107 ILE A N 1
ATOM 822 C CA . ILE A 1 107 ? -6.994 -10.058 18.120 1.00 96.88 107 ILE A CA 1
ATOM 823 C C . ILE A 1 107 ? -8.342 -10.669 17.764 1.00 96.88 107 ILE A C 1
ATOM 825 O O . ILE A 1 107 ? -8.461 -11.887 17.603 1.00 96.88 107 ILE A O 1
ATOM 829 N N . ALA A 1 108 ? -9.353 -9.826 17.592 1.00 94.44 108 ALA A N 1
ATOM 830 C CA . ALA A 1 108 ? -10.640 -10.251 17.065 1.00 94.44 108 ALA A CA 1
ATOM 831 C C . ALA A 1 108 ? -11.370 -9.101 16.366 1.00 94.44 108 ALA A C 1
ATOM 833 O O . ALA A 1 108 ? -10.999 -7.928 16.467 1.00 94.44 108 ALA A O 1
ATOM 834 N N . GLY A 1 109 ? -12.435 -9.447 15.647 1.00 90.25 109 GLY A N 1
ATOM 835 C CA . GLY A 1 109 ? -13.368 -8.434 15.191 1.00 90.25 109 GLY A CA 1
ATOM 836 C C . GLY A 1 109 ? -14.543 -8.957 14.393 1.00 90.25 109 GLY A C 1
ATOM 837 O O . GLY A 1 109 ? -15.300 -9.811 14.862 1.00 90.25 109 GLY A O 1
ATOM 838 N N . ALA A 1 110 ? -14.760 -8.393 13.207 1.00 82.12 110 ALA A N 1
ATOM 839 C CA . ALA A 1 110 ? -15.905 -8.745 12.383 1.00 82.12 110 ALA A CA 1
ATOM 840 C C . ALA A 1 110 ? -15.775 -10.173 11.836 1.00 82.12 110 ALA A C 1
ATOM 842 O O . ALA A 1 110 ? -14.748 -10.560 11.279 1.00 82.12 110 ALA A O 1
ATOM 843 N N . GLY A 1 111 ? -16.852 -10.945 11.997 1.00 73.75 111 GLY A N 1
ATOM 844 C CA . GLY A 1 111 ? -16.877 -12.351 11.618 1.00 73.75 111 GLY A CA 1
ATOM 845 C C . GLY A 1 111 ? -16.777 -12.606 10.112 1.00 73.75 111 GLY A C 1
ATOM 846 O O . GLY A 1 111 ? -17.184 -11.780 9.291 1.00 73.75 111 GLY A O 1
ATOM 847 N N . TYR A 1 112 ? -16.277 -13.792 9.779 1.00 75.44 112 TYR A N 1
ATOM 848 C CA . TYR A 1 112 ? -16.179 -14.354 8.431 1.00 75.44 112 TYR A CA 1
ATOM 849 C C . TYR A 1 112 ? -17.512 -14.983 8.021 1.00 75.44 112 TYR A C 1
ATOM 851 O O . TYR A 1 112 ? -18.309 -15.383 8.880 1.00 75.44 112 TYR A O 1
ATOM 859 N N . GLN A 1 113 ? -17.778 -15.087 6.717 1.00 70.38 113 GLN A N 1
ATOM 860 C CA . GLN A 1 113 ? -19.032 -15.656 6.218 1.00 70.38 113 GLN A CA 1
ATOM 861 C C . GLN A 1 113 ? -18.821 -17.047 5.609 1.00 70.38 113 GLN A C 1
ATOM 863 O O . GLN A 1 113 ? -18.199 -17.196 4.565 1.00 70.38 113 GLN A O 1
ATOM 868 N N . LYS A 1 114 ? -19.450 -18.080 6.186 1.00 65.50 114 LYS A N 1
ATOM 869 C CA . LYS A 1 114 ? -19.398 -19.456 5.662 1.00 65.50 114 LYS A CA 1
ATOM 870 C C . LYS A 1 114 ? -20.791 -20.068 5.573 1.00 65.50 114 LYS A C 1
ATOM 872 O O . LYS A 1 114 ? -21.477 -20.203 6.579 1.00 65.50 114 LYS A O 1
ATOM 877 N N . LYS A 1 115 ? -21.217 -20.464 4.363 1.00 59.06 115 LYS A N 1
ATOM 878 C CA . LYS A 1 115 ? -22.515 -21.133 4.103 1.00 59.06 115 LYS A CA 1
ATOM 879 C C . LYS A 1 115 ? -23.701 -20.454 4.828 1.00 59.06 115 LYS A C 1
ATOM 881 O O . LYS A 1 115 ? -24.472 -21.110 5.516 1.00 59.06 115 LYS A O 1
ATOM 886 N N . GLN A 1 116 ? -23.812 -19.129 4.680 1.00 58.09 116 GLN A N 1
ATOM 887 C CA . GLN A 1 116 ? -24.806 -18.244 5.323 1.00 58.09 116 GLN A CA 1
ATOM 888 C C . GLN A 1 116 ? -24.702 -18.056 6.849 1.00 58.09 116 GLN A C 1
ATOM 890 O O . GLN A 1 116 ? -25.436 -17.234 7.388 1.00 58.09 116 GLN A O 1
ATOM 895 N N . LYS A 1 117 ? -23.768 -18.717 7.540 1.00 64.12 117 LYS A N 1
ATOM 896 C CA . LYS A 1 117 ? -23.465 -18.457 8.954 1.00 64.12 117 LYS A CA 1
ATOM 897 C C . LYS A 1 117 ? -22.287 -17.496 9.093 1.00 64.12 117 LYS A C 1
ATOM 899 O O . LYS A 1 117 ? -21.371 -17.507 8.266 1.00 64.12 117 LYS A O 1
ATOM 904 N N . ARG A 1 118 ? -22.314 -16.672 10.141 1.00 70.44 118 ARG A N 1
ATOM 905 C CA . ARG A 1 118 ? -21.193 -15.813 10.540 1.00 70.44 118 ARG A CA 1
ATOM 906 C C . ARG A 1 118 ? -20.556 -16.338 11.814 1.00 70.44 118 ARG A C 1
ATOM 908 O O . ARG A 1 118 ? -21.269 -16.747 12.728 1.00 70.44 118 ARG A O 1
ATOM 915 N N . PHE A 1 119 ? -19.232 -16.303 11.856 1.00 79.69 119 PHE A N 1
ATOM 916 C CA . PHE A 1 119 ? -18.459 -16.617 13.052 1.00 79.69 119 PHE A CA 1
ATOM 917 C C . PHE A 1 119 ? -17.286 -15.649 13.176 1.00 79.69 119 PHE A C 1
ATOM 919 O O . PHE A 1 119 ? -16.683 -15.280 12.167 1.00 79.69 119 PHE A O 1
ATOM 926 N N . ALA A 1 120 ? -16.956 -15.230 14.396 1.00 85.12 120 ALA A N 1
ATOM 927 C CA . ALA A 1 120 ? -15.774 -14.412 14.660 1.00 85.12 120 ALA A CA 1
ATOM 928 C C . ALA A 1 120 ? -14.774 -15.192 15.520 1.00 85.12 120 ALA A C 1
ATOM 930 O O . ALA A 1 120 ? -15.064 -15.481 16.683 1.00 85.12 120 ALA A O 1
ATOM 931 N N . PRO A 1 121 ? -13.614 -15.565 14.958 1.00 90.88 121 PRO A N 1
ATOM 932 C CA . PRO A 1 121 ? -12.548 -16.174 15.726 1.00 90.88 121 PRO A CA 1
ATOM 933 C C . PRO A 1 121 ? -11.746 -15.115 16.492 1.00 90.88 121 PRO A C 1
ATOM 935 O O . PRO A 1 121 ? -11.579 -13.986 16.028 1.00 90.88 121 PRO A O 1
ATOM 938 N N . ILE A 1 122 ? -11.183 -15.528 17.623 1.00 94.94 122 ILE A N 1
ATOM 939 C CA . ILE A 1 122 ? -10.086 -14.834 18.300 1.00 94.94 122 ILE A CA 1
ATOM 940 C C . ILE A 1 122 ? -8.790 -15.481 17.820 1.00 94.94 122 ILE A C 1
ATOM 942 O O . ILE A 1 122 ? -8.643 -16.706 17.877 1.00 94.94 122 ILE A O 1
ATOM 946 N N . LEU A 1 123 ? -7.860 -14.674 17.327 1.00 95.44 123 LEU A N 1
ATOM 947 C CA . LEU A 1 123 ? -6.577 -15.129 16.801 1.00 95.44 123 LEU A CA 1
ATOM 948 C C . LEU A 1 123 ? -5.475 -14.736 17.774 1.00 95.44 123 LEU A C 1
ATOM 950 O O . LEU A 1 123 ? -5.380 -13.572 18.151 1.00 95.44 123 LEU A O 1
ATOM 954 N N . ILE A 1 124 ? -4.653 -15.703 18.169 1.00 96.94 124 ILE A N 1
ATOM 955 C CA . ILE A 1 124 ? -3.532 -15.485 19.078 1.00 96.94 124 ILE A CA 1
ATOM 956 C C . ILE A 1 124 ? -2.244 -15.498 18.270 1.00 96.94 124 ILE A C 1
ATOM 958 O O . ILE A 1 124 ? -1.832 -16.549 17.771 1.00 96.94 124 ILE A O 1
ATOM 962 N N . PHE A 1 125 ? -1.620 -14.334 18.167 1.00 97.31 125 PHE A N 1
ATOM 963 C CA . PHE A 1 125 ? -0.306 -14.152 17.577 1.00 97.31 125 PHE A CA 1
ATOM 964 C C . PHE A 1 125 ? 0.782 -14.295 18.634 1.00 97.31 125 PHE A C 1
ATOM 966 O O . PHE A 1 125 ? 0.637 -13.804 19.749 1.00 97.31 125 PHE A O 1
ATOM 973 N N . GLU A 1 126 ? 1.889 -14.929 18.272 1.00 96.69 126 GLU A N 1
ATOM 974 C CA . GLU A 1 126 ? 3.154 -14.764 18.983 1.00 96.69 126 GLU A CA 1
ATOM 975 C C . GLU A 1 126 ? 3.847 -13.498 18.466 1.00 96.69 126 GLU A C 1
ATOM 977 O O . GLU A 1 126 ? 4.030 -13.338 17.256 1.00 96.69 126 GLU A O 1
ATOM 982 N N . MET A 1 127 ? 4.210 -12.591 19.374 1.00 94.56 127 MET A N 1
ATOM 983 C CA . MET A 1 127 ? 4.708 -11.257 19.025 1.00 94.56 127 MET A CA 1
ATOM 984 C C . MET A 1 127 ? 6.004 -11.307 18.212 1.00 94.56 127 MET A C 1
ATOM 986 O O . MET A 1 127 ? 6.098 -10.639 17.185 1.00 94.56 127 MET A O 1
ATOM 990 N N . GLU A 1 128 ? 6.962 -12.139 18.626 1.00 91.44 128 GLU A N 1
ATOM 991 C CA . GLU A 1 128 ? 8.285 -12.237 17.996 1.00 91.44 128 GLU A CA 1
ATOM 992 C C . GLU A 1 128 ? 8.219 -12.805 16.572 1.00 91.44 128 GLU A C 1
ATOM 994 O O . GLU A 1 128 ? 8.831 -12.265 15.655 1.00 91.44 128 GLU A O 1
ATOM 999 N N . SER A 1 129 ? 7.465 -13.889 16.364 1.00 90.00 129 SER A N 1
ATOM 1000 C CA . SER A 1 129 ? 7.422 -14.566 15.063 1.00 90.00 129 SER A CA 1
ATOM 1001 C C . SER A 1 129 ? 6.329 -14.041 14.130 1.00 90.00 129 SER A C 1
ATOM 1003 O O . SER A 1 129 ? 6.378 -14.288 12.924 1.00 90.00 129 SER A O 1
ATOM 1005 N N . GLY A 1 130 ? 5.314 -13.357 14.669 1.00 92.62 130 GLY A N 1
ATOM 1006 C CA . GLY A 1 130 ? 4.144 -12.914 13.912 1.00 92.62 130 GLY A CA 1
ATOM 1007 C C . GLY A 1 130 ? 3.226 -14.051 13.461 1.00 92.62 130 GLY A C 1
ATOM 1008 O O . GLY A 1 130 ? 2.339 -13.833 12.633 1.00 92.62 130 GLY A O 1
ATOM 1009 N N . ASN A 1 131 ? 3.417 -15.262 13.989 1.00 93.56 131 ASN A N 1
ATOM 1010 C CA . ASN A 1 131 ? 2.605 -16.421 13.644 1.00 93.56 131 ASN A CA 1
ATOM 1011 C C . ASN A 1 131 ? 1.370 -16.530 14.529 1.00 93.56 131 ASN A C 1
ATOM 1013 O O . ASN A 1 131 ? 1.416 -16.257 15.727 1.00 93.56 131 ASN A O 1
ATOM 1017 N N . ILE A 1 132 ? 0.281 -17.027 13.944 1.00 95.38 132 ILE A N 1
ATOM 1018 C CA . ILE A 1 132 ? -0.888 -17.462 14.707 1.00 95.38 132 ILE A CA 1
ATOM 1019 C C . ILE A 1 132 ? -0.559 -18.810 15.344 1.00 95.38 132 ILE A C 1
ATOM 1021 O O . ILE A 1 132 ? -0.329 -19.791 14.637 1.00 95.38 132 ILE A O 1
ATOM 1025 N N . ILE A 1 133 ? -0.556 -18.857 16.674 1.00 94.81 133 ILE A N 1
ATOM 1026 C CA . ILE A 1 133 ? -0.322 -20.087 17.442 1.00 94.81 133 ILE A CA 1
ATOM 1027 C C . ILE A 1 133 ? -1.626 -20.766 17.863 1.00 94.81 133 ILE A C 1
ATOM 1029 O O . ILE A 1 133 ? -1.640 -21.961 18.160 1.00 94.81 133 ILE A O 1
ATOM 1033 N N . ARG A 1 134 ? -2.733 -20.013 17.905 1.00 92.38 134 ARG A N 1
ATOM 1034 C CA . ARG A 1 134 ? -4.036 -20.517 18.339 1.00 92.38 134 ARG A CA 1
ATOM 1035 C C . ARG A 1 134 ? -5.181 -19.711 17.735 1.00 92.38 134 ARG A C 1
ATOM 1037 O O . ARG A 1 134 ? -5.088 -18.499 17.556 1.00 92.38 134 ARG A O 1
ATOM 1044 N N . THR A 1 135 ? -6.287 -20.403 17.489 1.00 92.75 135 THR A N 1
ATOM 1045 C CA . THR A 1 135 ? -7.564 -19.825 17.066 1.00 92.75 135 THR A CA 1
ATOM 1046 C C . THR A 1 135 ? -8.644 -20.291 18.033 1.00 92.75 135 THR A C 1
ATOM 1048 O O . THR A 1 135 ? -8.816 -21.495 18.214 1.00 92.75 135 THR A O 1
ATOM 1051 N N . LEU A 1 136 ? -9.370 -19.356 18.644 1.00 91.25 136 LEU A N 1
ATOM 1052 C CA . LEU A 1 136 ? -10.521 -19.645 19.499 1.00 91.25 136 LEU A CA 1
ATOM 1053 C C . LEU A 1 136 ? -11.794 -19.309 18.723 1.00 91.25 136 LEU A C 1
ATOM 1055 O O . LEU A 1 136 ? -11.950 -18.185 18.251 1.00 91.25 136 LEU A O 1
ATOM 1059 N N . ALA A 1 137 ? -12.696 -20.273 18.569 1.00 83.56 137 ALA A N 1
ATOM 1060 C CA . ALA A 1 137 ? -13.949 -20.092 17.843 1.00 83.56 137 ALA A CA 1
ATOM 1061 C C . ALA A 1 137 ? -15.127 -20.494 18.733 1.00 83.56 137 ALA A C 1
ATOM 1063 O O . ALA A 1 137 ? -15.128 -21.575 19.317 1.00 83.56 137 ALA A O 1
ATOM 1064 N N . GLY A 1 138 ? -16.131 -19.620 18.835 1.00 74.69 138 GLY A N 1
ATOM 1065 C CA . GLY A 1 138 ? -17.363 -19.924 19.573 1.00 74.69 138 GLY A CA 1
ATOM 1066 C C . GLY A 1 138 ? -18.413 -18.819 19.595 1.00 74.69 138 GLY A C 1
ATOM 1067 O O . GLY A 1 138 ? -19.545 -19.088 19.993 1.00 74.69 138 GLY A O 1
ATOM 1068 N N . HIS A 1 139 ? -18.083 -17.601 19.155 1.00 83.62 139 HIS A N 1
ATOM 1069 C CA . HIS A 1 139 ? -19.085 -16.604 18.778 1.00 83.62 139 HIS A CA 1
ATOM 1070 C C . HIS A 1 139 ? -19.572 -16.907 17.355 1.00 83.62 139 HIS A C 1
ATOM 1072 O O . HIS A 1 139 ? -18.958 -16.497 16.366 1.00 83.62 139 HIS A O 1
ATOM 1078 N N . GLU A 1 140 ? -20.655 -17.677 17.259 1.00 71.56 140 GLU A N 1
ATOM 1079 C CA . GLU A 1 140 ? -21.334 -18.041 16.013 1.00 71.56 140 GLU A CA 1
ATOM 1080 C C . GLU A 1 140 ? -22.774 -17.536 16.053 1.00 71.56 140 GLU A C 1
ATOM 1082 O O . GLU A 1 140 ? -23.412 -17.605 17.102 1.00 71.56 140 GLU A O 1
ATOM 1087 N N . ASP A 1 141 ? -23.307 -17.073 14.920 1.00 62.47 141 ASP A N 1
ATOM 1088 C CA . ASP A 1 141 ? -24.751 -16.856 14.792 1.00 62.47 141 ASP A CA 1
ATOM 1089 C C . ASP A 1 141 ? -25.458 -18.218 14.630 1.00 62.47 141 ASP A C 1
ATOM 1091 O O . ASP A 1 141 ? -25.356 -18.839 13.562 1.00 62.47 141 ASP A O 1
ATOM 1095 N N . PRO A 1 142 ? -26.203 -18.705 15.644 1.00 50.62 142 PRO A N 1
ATOM 1096 C CA . PRO A 1 142 ? -26.863 -20.005 15.569 1.00 50.62 142 PRO A CA 1
ATOM 1097 C C . PRO A 1 142 ? -28.062 -19.984 14.612 1.00 50.62 142 PRO A C 1
ATOM 1099 O O . PRO A 1 142 ? -28.510 -21.039 14.166 1.00 50.62 142 PRO A O 1
ATOM 1102 N N . SER A 1 143 ? -28.593 -18.794 14.310 1.00 48.91 143 SER A N 1
ATOM 1103 C CA . SER A 1 143 ? -29.902 -18.603 13.685 1.00 48.91 143 SER A CA 1
ATOM 1104 C C . SER A 1 143 ? -29.854 -18.386 12.171 1.00 48.91 143 SER A C 1
ATOM 1106 O O . SER A 1 143 ? -30.894 -18.448 11.517 1.00 48.91 143 SER A O 1
ATOM 1108 N N . GLY A 1 144 ? -28.672 -18.121 11.596 1.00 50.41 144 GLY A N 1
ATOM 1109 C CA . GLY A 1 144 ? -28.554 -17.675 10.200 1.00 50.41 144 GLY A CA 1
ATOM 1110 C C . GLY A 1 144 ? -29.319 -16.371 9.934 1.00 50.41 144 GLY A C 1
ATOM 1111 O O . GLY A 1 144 ? -29.638 -16.048 8.785 1.00 50.41 144 GLY A O 1
ATOM 1112 N N . SER A 1 145 ? -29.668 -15.642 10.998 1.00 43.50 145 SER A N 1
ATOM 1113 C CA . SER A 1 145 ? -30.466 -14.439 10.914 1.00 43.50 145 SER A CA 1
ATOM 1114 C C . SER A 1 145 ? -29.608 -13.320 10.348 1.00 43.50 145 SER A C 1
ATOM 1116 O O . SER A 1 145 ? -28.547 -12.979 10.863 1.00 43.50 145 SER A O 1
ATOM 1118 N N . LYS A 1 146 ? -30.109 -12.659 9.303 1.00 48.56 146 LYS A N 1
ATOM 1119 C CA . LYS A 1 146 ? -29.439 -11.502 8.689 1.00 48.56 146 LYS A CA 1
ATOM 1120 C C . LYS A 1 146 ? -29.216 -10.330 9.665 1.00 48.56 146 LYS A C 1
ATOM 1122 O O . LYS A 1 146 ? -28.538 -9.377 9.280 1.00 48.56 146 LYS A O 1
ATOM 1127 N N . THR A 1 147 ? -29.790 -10.360 10.873 1.00 39.53 147 THR A N 1
ATOM 1128 C CA . THR A 1 147 ? -29.760 -9.256 11.844 1.00 39.53 147 THR A CA 1
ATOM 1129 C C . THR A 1 147 ? -28.728 -9.383 12.969 1.00 39.53 147 THR A C 1
ATOM 1131 O O . THR A 1 147 ? -28.279 -8.337 13.435 1.00 39.53 147 THR A O 1
ATOM 1134 N N . VAL A 1 148 ? -28.295 -10.583 13.385 1.00 49.78 148 VAL A N 1
ATOM 1135 C CA . VAL A 1 148 ? -27.352 -10.732 14.518 1.00 49.78 148 VAL A CA 1
ATOM 1136 C C . VAL A 1 148 ? -25.924 -10.913 13.998 1.00 49.78 148 VAL A C 1
ATOM 1138 O O . VAL A 1 148 ? -25.629 -11.809 13.213 1.00 49.78 148 VAL A O 1
ATOM 1141 N N . SER A 1 149 ? -25.021 -10.013 14.393 1.00 64.19 149 SER A N 1
ATOM 1142 C CA . SER A 1 149 ? -23.612 -10.046 13.982 1.00 64.19 149 SER A CA 1
ATOM 1143 C C . SER A 1 149 ? -22.783 -10.718 15.067 1.00 64.19 149 SER A C 1
ATOM 1145 O O . SER A 1 149 ? -22.806 -10.256 16.200 1.00 64.19 149 SER A O 1
ATOM 1147 N N . SER A 1 150 ? -21.988 -11.730 14.724 1.00 76.56 150 SER A N 1
ATOM 1148 C CA . SER A 1 150 ? -21.062 -12.398 15.652 1.00 76.56 150 SER A CA 1
ATOM 1149 C C . SER A 1 150 ? -19.797 -11.573 15.948 1.00 76.56 150 SER A C 1
ATOM 1151 O O . SER A 1 150 ? -18.754 -12.145 16.216 1.00 76.56 150 SER A O 1
ATOM 1153 N N . THR A 1 151 ? -19.831 -10.247 15.786 1.00 87.31 151 THR A N 1
ATOM 1154 C CA . THR A 1 151 ? -18.643 -9.384 15.900 1.00 87.31 151 THR A CA 1
ATOM 1155 C C . THR A 1 151 ? -18.181 -9.315 17.349 1.00 87.31 151 THR A C 1
ATOM 1157 O O . THR A 1 151 ? -18.968 -8.926 18.209 1.00 87.31 151 THR A O 1
ATOM 1160 N N . ILE A 1 152 ? -16.910 -9.623 17.595 1.00 93.69 152 ILE A N 1
ATOM 1161 C CA . ILE A 1 152 ? -16.276 -9.428 18.904 1.00 93.69 152 ILE A CA 1
ATOM 1162 C C . ILE A 1 152 ? -15.843 -7.966 19.001 1.00 93.69 152 ILE A C 1
ATOM 1164 O O . ILE A 1 152 ? -15.253 -7.445 18.061 1.00 93.69 152 ILE A O 1
ATOM 1168 N N . LEU A 1 153 ? -16.194 -7.290 20.087 1.00 93.44 153 LEU A N 1
ATOM 1169 C CA . LEU A 1 153 ? -16.026 -5.846 20.253 1.00 93.44 153 LEU A CA 1
ATOM 1170 C C . LEU A 1 153 ? -14.945 -5.476 21.269 1.00 93.44 153 LEU A C 1
ATOM 1172 O O . LEU A 1 153 ? -14.437 -4.367 21.181 1.00 93.44 153 LEU A O 1
ATOM 1176 N N . ASP A 1 154 ? -14.593 -6.387 22.180 1.00 96.19 154 ASP A N 1
ATOM 1177 C CA . ASP A 1 154 ? -13.537 -6.172 23.173 1.00 96.19 154 ASP A CA 1
ATOM 1178 C C . ASP A 1 154 ? -12.929 -7.504 23.647 1.00 96.19 154 ASP A C 1
ATOM 1180 O O . ASP A 1 154 ? -13.580 -8.559 23.580 1.00 96.19 154 ASP A O 1
ATOM 1184 N N . LEU A 1 155 ? -11.679 -7.451 24.112 1.00 97.12 155 LEU A N 1
ATOM 1185 C CA . LEU A 1 155 ? -10.884 -8.578 24.593 1.00 97.12 155 LEU A CA 1
ATOM 1186 C C . LEU A 1 155 ? -10.056 -8.171 25.812 1.00 97.12 155 LEU A C 1
ATOM 1188 O O . LEU A 1 155 ? -9.473 -7.097 25.843 1.00 97.12 155 LEU A O 1
ATOM 1192 N N . ALA A 1 156 ? -9.885 -9.091 26.761 1.00 97.31 156 ALA A N 1
ATOM 1193 C CA . ALA A 1 156 ? -8.917 -8.909 27.838 1.00 97.31 156 ALA A CA 1
ATOM 1194 C C . ALA A 1 156 ? -8.249 -10.230 28.228 1.00 97.31 156 ALA A C 1
ATOM 1196 O O . ALA A 1 156 ? -8.889 -11.287 28.246 1.00 97.31 156 ALA A O 1
ATOM 1197 N N . PHE A 1 157 ? -6.965 -10.158 28.577 1.00 97.56 157 PHE A N 1
ATOM 1198 C CA . PHE A 1 157 ? -6.271 -11.224 29.297 1.00 97.56 157 PHE A CA 1
ATOM 1199 C C . PHE A 1 157 ? -6.526 -11.096 30.797 1.00 97.56 157 PHE A C 1
ATOM 1201 O O . PHE A 1 157 ? -6.645 -9.990 31.326 1.00 97.56 157 PHE A O 1
ATOM 1208 N N . SER A 1 158 ? -6.574 -12.227 31.498 1.00 97.12 158 SER A N 1
ATOM 1209 C CA . SER A 1 158 ? -6.479 -12.209 32.956 1.00 97.12 158 SER A CA 1
ATOM 1210 C C . SER A 1 158 ? -5.079 -11.753 33.397 1.00 97.12 158 SER A C 1
ATOM 1212 O O . SER A 1 158 ? -4.108 -11.995 32.675 1.00 97.12 158 SER A O 1
ATOM 1214 N N . PRO A 1 159 ? -4.932 -11.152 34.593 1.00 95.69 159 PRO A N 1
ATOM 1215 C CA . PRO A 1 159 ? -3.633 -10.694 35.099 1.00 95.69 159 PRO A CA 1
ATOM 1216 C C . PRO A 1 159 ? -2.564 -11.794 35.190 1.00 95.69 159 PRO A C 1
ATOM 1218 O O . PRO A 1 159 ? -1.376 -11.517 35.072 1.00 95.69 159 PRO A O 1
ATOM 1221 N N . ASP A 1 160 ? -2.977 -13.052 35.367 1.00 95.12 160 ASP A N 1
ATOM 1222 C CA . ASP A 1 160 ? -2.08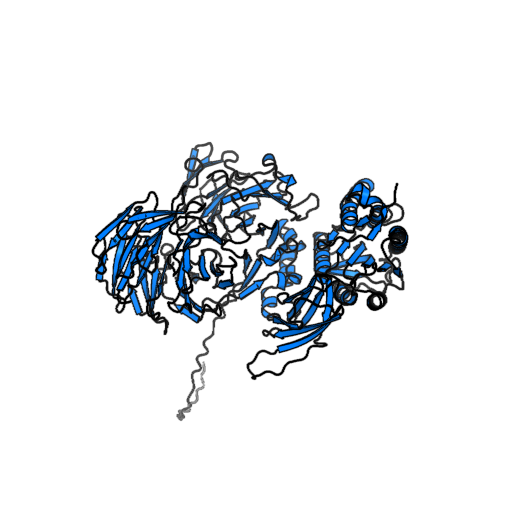6 -14.219 35.380 1.00 95.12 160 ASP A CA 1
ATOM 1223 C C . ASP A 1 160 ? -1.779 -14.791 33.980 1.00 95.12 160 ASP A C 1
ATOM 1225 O O . ASP A 1 160 ? -1.051 -15.777 33.868 1.00 95.12 160 ASP A O 1
ATOM 1229 N N . GLY A 1 161 ? -2.357 -14.217 32.920 1.00 95.31 161 GLY A N 1
ATOM 1230 C CA . GLY A 1 161 ? -2.191 -14.639 31.528 1.00 95.31 161 GLY A CA 1
ATOM 1231 C C . GLY A 1 161 ? -2.856 -15.971 31.162 1.00 95.31 161 GLY A C 1
ATOM 1232 O O . GLY A 1 161 ? -2.679 -16.451 30.044 1.00 95.31 161 GLY A O 1
ATOM 1233 N N . LYS A 1 162 ? -3.616 -16.600 32.070 1.00 95.44 162 LYS A N 1
ATOM 1234 C CA . LYS A 1 162 ? -4.169 -17.952 31.855 1.00 95.44 162 LYS A CA 1
ATOM 1235 C C . LYS A 1 162 ? -5.539 -17.971 31.194 1.00 95.44 162 LYS A C 1
ATOM 1237 O O . LYS A 1 162 ? -5.933 -19.012 30.666 1.00 95.44 162 LYS A O 1
ATOM 1242 N N . LYS A 1 163 ? -6.275 -16.861 31.221 1.00 96.88 163 LYS A N 1
ATOM 1243 C CA . LYS A 1 163 ? -7.614 -16.750 30.643 1.00 96.88 163 LYS A CA 1
ATOM 1244 C C . LYS A 1 163 ? -7.697 -15.588 29.664 1.00 96.88 163 LYS A C 1
ATOM 1246 O O . LYS A 1 163 ? -7.024 -14.573 29.822 1.00 96.88 163 LYS A O 1
ATOM 1251 N N . ILE A 1 164 ? -8.587 -15.733 28.689 1.00 97.62 164 ILE A N 1
ATOM 1252 C CA . ILE A 1 164 ? -9.029 -14.650 27.807 1.00 97.62 164 ILE A CA 1
ATOM 1253 C C . ILE A 1 164 ? -10.534 -14.500 27.973 1.00 97.62 164 ILE A C 1
ATOM 1255 O O . ILE A 1 164 ? -11.255 -15.498 28.005 1.00 97.62 164 ILE A O 1
ATOM 1259 N N . VAL A 1 165 ? -11.017 -13.265 28.043 1.00 97.81 165 VAL A N 1
ATOM 1260 C CA . VAL A 1 165 ? -12.442 -12.953 27.942 1.00 97.81 165 VAL A CA 1
ATOM 1261 C C . VAL A 1 165 ? -12.712 -12.143 26.680 1.00 97.81 165 VAL A C 1
ATOM 1263 O O . VAL A 1 165 ? -11.875 -11.361 26.239 1.00 97.81 165 VAL A O 1
ATOM 1266 N N . SER A 1 166 ? -13.878 -12.369 26.084 1.00 96.69 166 SER A N 1
ATOM 1267 C CA . SER A 1 166 ? -14.334 -11.731 24.847 1.00 96.69 166 SER A CA 1
ATOM 1268 C C . SER A 1 166 ? -15.742 -11.187 25.018 1.00 96.69 166 SER A C 1
ATOM 1270 O O . SER A 1 166 ? -16.580 -11.883 25.585 1.00 96.69 166 SER A O 1
ATOM 1272 N N . ALA A 1 167 ? -15.996 -9.972 24.531 1.00 95.31 167 ALA A N 1
ATOM 1273 C CA . ALA A 1 167 ? -17.315 -9.340 24.484 1.00 95.31 167 ALA A CA 1
ATOM 1274 C C . ALA A 1 167 ? -17.841 -9.298 23.045 1.00 95.31 167 ALA A C 1
ATOM 1276 O O . ALA A 1 167 ? -17.089 -8.977 22.126 1.00 95.31 167 ALA A O 1
ATOM 1277 N N . SER A 1 168 ? -19.122 -9.611 22.829 1.00 92.94 168 SER A N 1
ATOM 1278 C CA . SER A 1 168 ? -19.683 -9.768 21.483 1.00 92.94 168 SER A CA 1
ATOM 1279 C C . SER A 1 168 ? -20.983 -8.998 21.264 1.00 92.94 168 SER A C 1
ATOM 1281 O O . SER A 1 168 ? -21.809 -8.791 22.159 1.00 92.94 168 SER A O 1
ATOM 1283 N N . LYS A 1 169 ? -21.201 -8.639 19.995 1.00 88.75 169 LYS A N 1
ATOM 1284 C CA . LYS A 1 169 ? -22.455 -8.080 19.483 1.00 88.75 169 LYS A CA 1
ATOM 1285 C C . LYS A 1 169 ? -23.626 -9.075 19.525 1.00 88.75 169 LYS A C 1
ATOM 1287 O O . LYS A 1 169 ? -24.769 -8.663 19.361 1.00 88.75 169 LYS A O 1
ATOM 1292 N N . ASP A 1 170 ? -23.371 -10.357 19.788 1.00 85.44 170 ASP A N 1
ATOM 1293 C CA . ASP A 1 170 ? -24.419 -11.359 20.045 1.00 85.44 170 ASP A CA 1
ATOM 1294 C C . ASP A 1 170 ? -25.057 -11.262 21.449 1.00 85.44 170 ASP A C 1
ATOM 1296 O O . ASP A 1 170 ? -25.946 -12.052 21.771 1.00 85.44 170 ASP A O 1
ATOM 1300 N N . GLY A 1 171 ? -24.616 -10.304 22.273 1.00 88.38 171 GLY A N 1
ATOM 1301 C CA . GLY A 1 171 ? -25.128 -10.079 23.627 1.00 88.38 171 GLY A CA 1
ATOM 1302 C C . GLY A 1 171 ? -24.542 -11.020 24.684 1.00 88.38 171 GLY A C 1
ATOM 1303 O O . GLY A 1 171 ? -25.018 -11.047 25.816 1.00 88.38 171 GLY A O 1
ATOM 1304 N N . SER A 1 172 ? -23.517 -11.803 24.340 1.00 92.25 172 SER A N 1
ATOM 1305 C CA . SER A 1 172 ? -22.795 -12.671 25.270 1.00 92.25 172 SER A CA 1
ATOM 1306 C C . SER A 1 172 ? -21.317 -12.310 25.364 1.00 92.25 172 SER A C 1
ATOM 1308 O O . SER A 1 172 ? -20.717 -11.780 24.426 1.00 92.25 172 SER A O 1
ATOM 1310 N N . ALA A 1 173 ? -20.719 -12.626 26.509 1.00 95.50 173 ALA A N 1
ATOM 1311 C CA . ALA A 1 173 ? -19.275 -12.665 26.665 1.00 95.50 173 ALA A CA 1
ATOM 1312 C C . ALA A 1 173 ? -18.820 -14.106 26.918 1.00 95.50 173 ALA A C 1
ATOM 1314 O O . ALA A 1 173 ? -19.568 -14.918 27.466 1.00 95.50 173 ALA A O 1
ATOM 1315 N N . LYS A 1 174 ? -17.610 -14.463 26.491 1.00 95.88 174 LYS A N 1
ATOM 1316 C CA . LYS A 1 174 ? -17.068 -15.824 26.643 1.00 95.88 174 LYS A CA 1
ATOM 1317 C C . LYS A 1 174 ? -15.691 -15.799 27.271 1.00 95.88 174 LYS A C 1
ATOM 1319 O O . LYS A 1 174 ? -14.871 -14.959 26.904 1.00 95.88 174 LYS A O 1
ATOM 1324 N N . VAL A 1 175 ? -15.458 -16.742 28.180 1.00 97.19 175 VAL A N 1
ATOM 1325 C CA . VAL A 1 175 ? -14.190 -16.960 28.880 1.00 97.19 175 VAL A CA 1
ATOM 1326 C C . VAL A 1 175 ? -13.532 -18.222 28.337 1.00 97.19 175 VAL A C 1
ATOM 1328 O O . VAL A 1 175 ? -14.179 -19.262 28.191 1.00 97.19 175 VAL A O 1
ATOM 1331 N N . TRP A 1 176 ? -12.238 -18.128 28.075 1.00 96.88 176 TRP A N 1
ATOM 1332 C CA . TRP A 1 176 ? -11.420 -19.163 27.463 1.00 96.88 176 TRP A CA 1
ATOM 1333 C C . TRP A 1 176 ? -10.201 -19.439 28.326 1.00 96.88 176 TRP A C 1
ATOM 1335 O O . TRP A 1 176 ? -9.629 -18.517 28.905 1.00 96.88 176 TRP A O 1
ATOM 1345 N N . ASP A 1 177 ? -9.776 -20.693 28.368 1.00 94.94 177 ASP A N 1
ATOM 1346 C CA . ASP A 1 177 ? -8.465 -21.068 28.875 1.00 94.94 177 ASP A CA 1
ATOM 1347 C C . ASP A 1 177 ? -7.426 -20.831 27.773 1.00 94.94 177 ASP A C 1
ATOM 1349 O O . ASP A 1 177 ? -7.529 -21.384 26.677 1.00 94.94 177 ASP A O 1
ATOM 1353 N N . PHE A 1 178 ? -6.425 -19.999 28.048 1.00 93.38 178 PHE A N 1
ATOM 1354 C CA . PHE A 1 178 ? -5.391 -19.641 27.078 1.00 93.38 178 PHE A CA 1
ATOM 1355 C C . PHE A 1 178 ? -4.515 -20.844 26.693 1.00 93.38 178 PHE A C 1
ATOM 1357 O O . PHE A 1 178 ? -4.198 -21.048 25.516 1.00 93.38 178 PHE A O 1
ATOM 1364 N N . THR A 1 179 ? -4.151 -21.663 27.683 1.00 89.25 179 THR A N 1
ATOM 1365 C CA . THR A 1 179 ? -3.187 -22.763 27.528 1.00 89.25 179 THR A CA 1
ATOM 1366 C C . THR A 1 179 ? -3.749 -23.870 26.640 1.00 89.25 179 THR A C 1
ATOM 1368 O O . THR A 1 179 ? -3.086 -24.348 25.720 1.00 89.25 179 THR A O 1
ATOM 1371 N N . THR A 1 180 ? -4.991 -24.266 26.899 1.00 90.44 180 THR A N 1
ATOM 1372 C CA . THR A 1 180 ? -5.689 -25.365 26.223 1.00 90.44 180 THR A CA 1
ATOM 1373 C C . THR A 1 180 ? -6.506 -24.884 25.026 1.00 90.44 180 THR A C 1
ATOM 1375 O O . THR A 1 180 ? -6.668 -25.627 24.059 1.00 90.44 180 THR A O 1
ATOM 1378 N N . GLY A 1 181 ? -6.970 -23.631 25.042 1.00 90.56 181 GLY A N 1
ATOM 1379 C CA . GLY A 1 181 ? -7.925 -23.081 24.080 1.00 90.56 181 GLY A CA 1
ATOM 1380 C C . GLY A 1 181 ? -9.379 -23.466 24.358 1.00 90.56 181 GLY A C 1
ATOM 1381 O O . GLY A 1 181 ? -10.248 -23.201 23.528 1.00 90.56 181 GLY A O 1
ATOM 1382 N N . ASN A 1 182 ? -9.655 -24.107 25.495 1.00 92.56 182 ASN A N 1
ATOM 1383 C CA . ASN A 1 182 ? -10.992 -24.576 25.827 1.00 92.56 182 ASN A CA 1
ATOM 1384 C C . ASN A 1 182 ? -11.904 -23.419 26.241 1.00 92.56 182 ASN A C 1
ATOM 1386 O O . ASN A 1 182 ? -11.506 -22.512 26.972 1.00 92.56 182 ASN A O 1
ATOM 1390 N N . HIS A 1 183 ? -13.162 -23.489 25.815 1.00 93.56 183 HIS A N 1
ATOM 1391 C CA . HIS A 1 183 ? -14.213 -22.621 26.328 1.00 93.56 183 HIS A CA 1
ATOM 1392 C C . HIS A 1 183 ? -14.529 -22.994 27.785 1.00 93.56 183 HIS A C 1
ATOM 1394 O O . HIS A 1 183 ? -14.901 -24.135 28.060 1.00 93.56 183 HIS A O 1
ATOM 1400 N N . LEU A 1 184 ? -14.408 -22.031 28.700 1.00 94.00 184 LEU A N 1
ATOM 1401 C CA . LEU A 1 184 ? -14.642 -22.221 30.134 1.00 94.00 184 LEU A CA 1
ATOM 1402 C C . LEU A 1 184 ? -16.061 -21.819 30.549 1.00 94.00 184 LEU A C 1
ATOM 1404 O O . LEU A 1 184 ? -16.730 -22.572 31.250 1.00 94.00 184 LEU A O 1
ATOM 1408 N N . ALA A 1 185 ? -16.529 -20.645 30.118 1.00 94.25 185 ALA A N 1
ATOM 1409 C CA . ALA A 1 185 ? -17.825 -20.106 30.531 1.00 94.25 185 ALA A CA 1
ATOM 1410 C C . ALA A 1 185 ? -18.418 -19.147 29.486 1.00 94.25 185 ALA A C 1
ATOM 1412 O O . ALA A 1 185 ? -17.691 -18.434 28.797 1.00 94.25 185 ALA A O 1
ATOM 1413 N N . THR A 1 186 ? -19.752 -19.097 29.405 1.00 94.44 186 THR A N 1
ATOM 1414 C CA . THR A 1 186 ? -20.499 -18.074 28.654 1.00 94.44 186 THR A CA 1
ATOM 1415 C C . THR A 1 186 ? -21.259 -17.192 29.643 1.00 94.44 186 THR A C 1
ATOM 1417 O O . THR A 1 186 ? -22.099 -17.687 30.388 1.00 94.44 186 THR A O 1
ATOM 1420 N N . LEU A 1 187 ? -20.977 -15.892 29.619 1.00 95.88 187 LEU A N 1
ATOM 1421 C CA . LEU A 1 187 ? -21.614 -14.853 30.422 1.00 95.88 187 LEU A CA 1
ATOM 1422 C C . LEU A 1 187 ? -22.788 -14.283 29.617 1.00 95.88 187 LEU A C 1
ATOM 1424 O O . LEU A 1 187 ? -22.584 -13.642 28.581 1.00 95.88 187 LEU A O 1
ATOM 1428 N N . LYS A 1 188 ? -24.021 -14.571 30.040 1.00 91.31 188 LYS A N 1
ATOM 1429 C CA . LYS A 1 188 ? -25.234 -14.208 29.297 1.00 91.31 188 LYS A CA 1
ATOM 1430 C C . LYS A 1 188 ? -26.330 -13.733 30.246 1.00 91.31 188 LYS A C 1
ATOM 1432 O O . LYS A 1 188 ? -26.947 -14.547 30.922 1.00 91.31 188 LYS A O 1
ATOM 1437 N N . ASP A 1 189 ? -26.549 -12.423 30.256 1.00 93.00 189 ASP A N 1
ATOM 1438 C CA . ASP A 1 189 ? -27.646 -11.748 30.974 1.00 93.00 189 ASP A CA 1
ATOM 1439 C C . ASP A 1 189 ? -28.001 -10.397 30.323 1.00 93.00 189 ASP A C 1
ATOM 1441 O O . ASP A 1 189 ? -29.153 -9.967 30.351 1.00 93.00 189 ASP A O 1
ATOM 1445 N N . HIS A 1 190 ? -27.031 -9.767 29.646 1.00 92.94 190 HIS A N 1
ATOM 1446 C CA . HIS A 1 190 ? -27.264 -8.579 28.828 1.00 92.94 190 HIS A CA 1
ATOM 1447 C C . HIS A 1 190 ? -28.338 -8.793 27.752 1.00 92.94 190 HIS A C 1
ATOM 1449 O O . HIS A 1 190 ? -28.457 -9.865 27.151 1.00 92.94 190 HIS A O 1
ATOM 1455 N N . LYS A 1 191 ? -29.115 -7.734 27.502 1.00 91.25 191 LYS A N 1
ATOM 1456 C CA . LYS A 1 191 ? -30.239 -7.744 26.545 1.00 91.25 191 LYS A CA 1
ATOM 1457 C C . LYS A 1 191 ? -29.844 -7.299 25.139 1.00 91.25 191 LYS A C 1
ATOM 1459 O O . LYS A 1 191 ? -30.620 -7.491 24.207 1.00 91.25 191 LYS A O 1
ATOM 1464 N N . ASP A 1 192 ? -28.663 -6.710 25.003 1.00 90.50 192 ASP A N 1
ATOM 1465 C CA . ASP A 1 192 ? -28.122 -6.192 23.749 1.00 90.50 192 ASP A CA 1
ATOM 1466 C C . ASP A 1 192 ? -26.592 -6.379 23.703 1.00 90.50 192 ASP A C 1
ATOM 1468 O O . ASP A 1 192 ? -25.984 -6.916 24.634 1.00 90.50 192 ASP A O 1
ATOM 1472 N N . ALA A 1 193 ? -25.962 -5.945 22.612 1.00 91.00 193 ALA A N 1
ATOM 1473 C CA . ALA A 1 193 ? -24.534 -6.056 22.340 1.00 91.00 193 ALA A CA 1
ATOM 1474 C C . ALA A 1 193 ? -23.658 -5.643 23.533 1.00 91.00 193 ALA A C 1
ATOM 1476 O O . ALA A 1 193 ? -23.856 -4.583 24.130 1.00 91.00 193 ALA A O 1
ATOM 1477 N N . ILE A 1 194 ? -22.644 -6.453 23.842 1.00 95.75 194 ILE A N 1
ATOM 1478 C CA . ILE A 1 194 ? -21.635 -6.126 24.853 1.00 95.75 194 ILE A CA 1
ATOM 1479 C C . ILE A 1 194 ? -20.477 -5.419 24.149 1.00 95.75 194 ILE A C 1
ATOM 1481 O O . ILE A 1 194 ? -19.862 -5.988 23.249 1.00 95.75 194 ILE A O 1
ATOM 1485 N N . PHE A 1 195 ? -20.188 -4.178 24.545 1.00 94.69 195 PHE A N 1
ATOM 1486 C CA . PHE A 1 195 ? -19.140 -3.361 23.922 1.00 94.69 195 PHE A CA 1
ATOM 1487 C C . PHE A 1 195 ? -17.786 -3.493 24.581 1.00 94.69 195 PHE A C 1
ATOM 1489 O O . PHE A 1 195 ? -16.800 -3.180 23.930 1.00 94.69 195 PHE A O 1
ATOM 1496 N N . THR A 1 196 ? -17.746 -3.874 25.854 1.00 97.12 196 THR A N 1
ATOM 1497 C CA . THR A 1 196 ? -16.516 -3.799 26.634 1.00 97.12 196 THR A CA 1
ATOM 1498 C C . THR A 1 196 ? -16.476 -4.832 27.746 1.00 97.12 196 THR A C 1
ATOM 1500 O O . THR A 1 196 ? -17.527 -5.208 28.286 1.00 97.12 196 THR A O 1
ATOM 1503 N N . VAL A 1 197 ? -15.274 -5.290 28.085 1.00 98.06 197 VAL A N 1
ATOM 1504 C CA . VAL A 1 197 ? -15.031 -6.258 29.149 1.00 98.06 197 VAL A CA 1
ATOM 1505 C C . VAL A 1 197 ? -13.673 -6.036 29.812 1.00 98.06 197 VAL A C 1
ATOM 1507 O O . VAL A 1 197 ? -12.693 -5.743 29.143 1.00 98.06 197 VAL A O 1
ATOM 1510 N N . ALA A 1 198 ? -13.589 -6.232 31.129 1.00 97.69 198 ALA A N 1
ATOM 1511 C CA . ALA A 1 198 ? -12.322 -6.171 31.858 1.00 97.69 198 ALA A CA 1
ATOM 1512 C C . ALA A 1 198 ? -12.263 -7.202 32.994 1.00 97.69 198 ALA A C 1
ATOM 1514 O O . ALA A 1 198 ? -13.282 -7.513 33.616 1.00 97.69 198 ALA A O 1
ATOM 1515 N N . PHE A 1 199 ? -11.061 -7.705 33.286 1.00 98.06 199 PHE A N 1
ATOM 1516 C CA . PHE A 1 199 ? -10.779 -8.490 34.492 1.00 98.06 199 PHE A CA 1
ATOM 1517 C C . PHE A 1 199 ? -10.447 -7.576 35.669 1.00 98.06 199 PHE A C 1
ATOM 1519 O O . PHE A 1 199 ? -9.781 -6.555 35.496 1.00 98.06 199 PHE A O 1
ATOM 1526 N N . SER A 1 200 ? -10.844 -7.981 36.875 1.00 97.19 200 SER A N 1
ATOM 1527 C CA . SER A 1 200 ? -10.336 -7.363 38.100 1.00 97.19 200 SER A CA 1
ATOM 1528 C C . SER A 1 200 ? -8.825 -7.599 38.253 1.00 97.19 200 SER A C 1
ATOM 1530 O O . SER A 1 200 ? -8.319 -8.615 37.764 1.00 97.19 200 SER A O 1
ATOM 1532 N N . PRO A 1 201 ? -8.089 -6.730 38.977 1.00 95.44 201 PRO A N 1
ATOM 1533 C CA . PRO A 1 201 ? -6.644 -6.891 39.180 1.00 95.44 201 PRO A CA 1
ATOM 1534 C C . PRO A 1 201 ? -6.252 -8.208 39.869 1.00 95.44 201 PRO A C 1
ATOM 1536 O O . PRO A 1 201 ? -5.163 -8.727 39.647 1.00 95.44 201 PRO A O 1
ATOM 1539 N N . ASP A 1 202 ? -7.150 -8.783 40.677 1.00 94.81 202 ASP A N 1
ATOM 1540 C CA . ASP A 1 202 ? -6.969 -10.096 41.310 1.00 94.81 202 ASP A CA 1
ATOM 1541 C C . ASP A 1 202 ? -7.384 -11.284 40.416 1.00 94.81 202 ASP A C 1
ATOM 1543 O O . ASP A 1 202 ? -7.264 -12.440 40.821 1.00 94.81 202 ASP A O 1
ATOM 1547 N N . GLY A 1 203 ? -7.909 -11.013 39.216 1.00 95.56 203 GLY A N 1
ATOM 1548 C CA . GLY A 1 203 ? -8.375 -11.997 38.242 1.00 95.56 203 GLY A CA 1
ATOM 1549 C C . GLY A 1 203 ? -9.643 -12.761 38.634 1.00 95.56 203 GLY A C 1
ATOM 1550 O O . GLY A 1 203 ? -10.054 -13.657 37.890 1.00 95.56 203 GLY A O 1
ATOM 1551 N N . LYS A 1 204 ? -10.280 -12.457 39.773 1.00 95.50 204 LYS A N 1
ATOM 1552 C CA . LYS A 1 204 ? -11.440 -13.209 40.292 1.00 95.50 204 LYS A CA 1
ATOM 1553 C C . LYS A 1 204 ? -12.774 -12.771 39.704 1.00 95.50 204 LYS A C 1
ATOM 1555 O O . LYS A 1 204 ? -13.715 -13.562 39.688 1.00 95.50 204 LYS A O 1
ATOM 1560 N N . HIS A 1 205 ? -12.852 -11.544 39.207 1.00 97.56 205 HIS A N 1
ATOM 1561 C CA . HIS A 1 205 ? -14.076 -10.958 38.690 1.00 97.56 205 HIS A CA 1
ATOM 1562 C C . HIS A 1 205 ? -13.899 -10.470 37.257 1.00 97.56 205 HIS A C 1
ATOM 1564 O O . HIS A 1 205 ? -12.793 -10.168 36.805 1.00 97.56 205 HIS A O 1
ATOM 1570 N N . ILE A 1 206 ? -15.017 -10.406 36.543 1.00 98.38 206 ILE A N 1
ATOM 1571 C CA . ILE A 1 206 ? -15.118 -9.813 35.212 1.00 98.38 206 ILE A CA 1
ATOM 1572 C C . ILE A 1 206 ? -16.231 -8.773 35.264 1.00 98.38 206 ILE A C 1
ATOM 1574 O O . ILE A 1 206 ? -17.288 -9.040 35.832 1.00 98.38 206 ILE A O 1
ATOM 1578 N N . VAL A 1 207 ? -16.024 -7.619 34.640 1.00 98.50 207 VAL A N 1
ATOM 1579 C CA . VAL A 1 207 ? -17.081 -6.629 34.411 1.00 98.50 207 VAL A CA 1
ATOM 1580 C C . VAL A 1 207 ? -17.340 -6.483 32.917 1.00 98.50 207 VAL A C 1
ATOM 1582 O O . VAL A 1 207 ? -16.399 -6.456 32.129 1.00 98.50 207 VAL A O 1
ATOM 1585 N N . THR A 1 208 ? -18.608 -6.396 32.522 1.00 98.44 208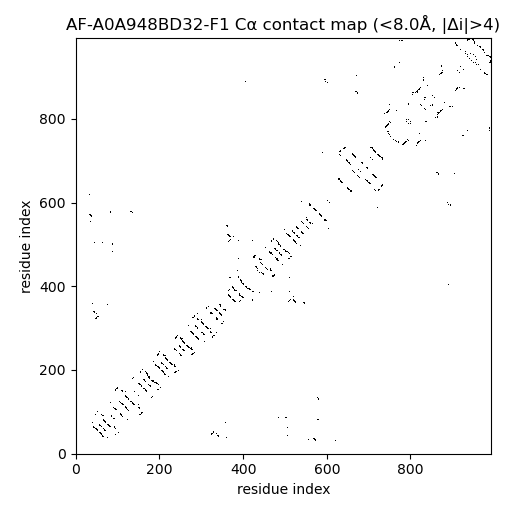 THR A N 1
ATOM 1586 C CA . THR A 1 208 ? -19.044 -6.171 31.134 1.00 98.44 208 THR A CA 1
ATOM 1587 C C . THR A 1 208 ? -19.926 -4.931 31.036 1.00 98.44 208 THR A C 1
ATOM 1589 O O . THR A 1 208 ? -20.670 -4.646 31.971 1.00 98.44 208 THR A O 1
ATOM 1592 N N . GLY A 1 209 ? -19.877 -4.207 29.913 1.00 97.56 209 GLY A N 1
ATOM 1593 C CA . GLY A 1 209 ? -20.758 -3.064 29.618 1.00 97.56 209 GLY A CA 1
ATOM 1594 C C . GLY A 1 209 ? -21.466 -3.199 28.264 1.00 97.56 209 GLY A C 1
ATOM 1595 O O . GLY A 1 209 ? -20.861 -3.673 27.299 1.00 97.56 209 GLY A O 1
ATOM 1596 N N . SER A 1 210 ? -22.740 -2.798 28.183 1.00 96.69 210 SER A N 1
ATOM 1597 C CA . SER A 1 210 ? -23.628 -3.115 27.047 1.00 96.69 210 SER A CA 1
ATOM 1598 C C . SER A 1 210 ? -24.406 -1.916 26.474 1.00 96.69 210 SER A C 1
ATOM 1600 O O . SER A 1 210 ? -24.545 -0.864 27.108 1.00 96.69 210 SER A O 1
ATOM 1602 N N . ASP A 1 211 ? -24.940 -2.100 25.254 1.00 95.25 211 ASP A N 1
ATOM 1603 C CA . ASP A 1 211 ? -25.973 -1.235 24.651 1.00 95.25 211 ASP A CA 1
ATOM 1604 C C . ASP A 1 211 ? -27.268 -1.193 25.469 1.00 95.25 211 ASP A C 1
ATOM 1606 O O . ASP A 1 211 ? -28.046 -0.262 25.305 1.00 95.25 211 ASP A O 1
ATOM 1610 N N . ASP A 1 212 ? -27.494 -2.145 26.379 1.00 95.00 212 ASP A N 1
ATOM 1611 C CA . ASP A 1 212 ? -28.656 -2.138 27.275 1.00 95.00 212 ASP A CA 1
ATOM 1612 C C . ASP A 1 212 ? -28.562 -1.117 28.429 1.00 95.00 212 ASP A C 1
ATOM 1614 O O . ASP A 1 212 ? -29.410 -1.113 29.325 1.00 95.00 212 ASP A O 1
ATOM 1618 N N . ASN A 1 213 ? -27.547 -0.247 28.392 1.00 96.81 213 ASN A N 1
ATOM 1619 C CA . ASN A 1 213 ? -27.219 0.809 29.356 1.00 96.81 213 ASN A CA 1
ATOM 1620 C C . ASN A 1 213 ? -26.680 0.322 30.712 1.00 96.81 213 ASN A C 1
ATOM 1622 O O . ASN A 1 213 ? -26.381 1.155 31.571 1.00 96.81 213 ASN A O 1
ATOM 1626 N N . ASN A 1 214 ? -26.529 -0.985 30.935 1.00 97.25 214 ASN A N 1
ATOM 1627 C CA . ASN A 1 214 ? -26.067 -1.524 32.214 1.00 97.25 214 ASN A CA 1
ATOM 1628 C C . ASN A 1 214 ? -24.634 -2.058 32.136 1.00 97.25 214 ASN A C 1
ATOM 1630 O O . ASN A 1 214 ? -24.103 -2.357 31.060 1.00 97.25 214 ASN A O 1
ATOM 1634 N N . LEU A 1 215 ? -24.027 -2.220 33.315 1.00 98.25 215 LEU A N 1
ATOM 1635 C CA . LEU A 1 215 ? -22.887 -3.115 33.496 1.00 98.25 215 LEU A CA 1
ATOM 1636 C C . LEU A 1 215 ? -23.315 -4.393 34.223 1.00 98.25 215 LEU A C 1
ATOM 1638 O O . LEU A 1 215 ? -24.276 -4.377 34.991 1.00 98.25 215 LEU A O 1
ATOM 1642 N N . CYS A 1 216 ? -22.582 -5.483 34.020 1.00 98.25 216 CYS A N 1
ATOM 1643 C CA . CYS A 1 216 ? -22.729 -6.711 34.800 1.00 98.25 216 CYS A CA 1
ATOM 1644 C C . CYS A 1 216 ? -21.384 -7.127 35.402 1.00 98.25 216 CYS A C 1
ATOM 1646 O O . CYS A 1 216 ? -20.358 -7.072 34.727 1.00 98.25 216 CYS A O 1
ATOM 1648 N N . LEU A 1 217 ? -21.406 -7.556 36.665 1.00 98.31 217 LEU A N 1
ATOM 1649 C CA . LEU A 1 217 ? -20.266 -8.096 37.404 1.00 98.31 217 LEU A CA 1
ATOM 1650 C C . LEU A 1 217 ? -20.404 -9.616 37.522 1.00 98.31 217 LEU A C 1
ATOM 1652 O O . LEU A 1 217 ? -21.460 -10.111 37.920 1.00 98.31 217 LEU A O 1
ATOM 1656 N N . TRP A 1 218 ? -19.334 -10.348 37.228 1.00 98.38 218 TRP A N 1
ATOM 1657 C CA . TRP A 1 218 ? -19.320 -11.805 37.104 1.00 98.38 218 TRP A CA 1
ATOM 1658 C C . TRP A 1 218 ? -18.178 -12.437 37.897 1.00 98.38 218 TRP A C 1
ATOM 1660 O O . TRP A 1 218 ? -17.122 -11.831 38.070 1.00 98.38 218 TRP A O 1
ATOM 1670 N N . ASP A 1 219 ? -18.363 -13.689 38.308 1.00 96.81 219 ASP A N 1
ATOM 1671 C CA . ASP A 1 219 ? -17.296 -14.564 38.801 1.00 96.81 219 ASP A CA 1
ATOM 1672 C C . ASP A 1 219 ? -16.493 -15.130 37.616 1.00 96.81 219 ASP A C 1
ATOM 1674 O O . ASP A 1 219 ? -17.055 -15.735 36.699 1.00 96.81 219 ASP A O 1
ATOM 1678 N N . SER A 1 220 ? -15.170 -14.954 37.619 1.00 95.12 220 SER A N 1
ATOM 1679 C CA . SER A 1 220 ? -14.307 -15.341 36.493 1.00 95.12 220 SER A CA 1
ATOM 1680 C C . SER A 1 220 ? -14.052 -16.848 36.371 1.00 95.12 220 SER A C 1
ATOM 1682 O O . SER A 1 220 ? -13.470 -17.307 35.381 1.00 95.12 220 SER A O 1
ATOM 1684 N N . THR A 1 221 ? -14.402 -17.633 37.389 1.00 91.00 221 THR A N 1
ATOM 1685 C CA . THR A 1 221 ? -14.122 -19.072 37.468 1.00 91.00 221 THR A CA 1
ATOM 1686 C C . THR A 1 221 ? -15.291 -19.889 36.953 1.00 91.00 221 THR A C 1
ATOM 1688 O O . THR A 1 221 ? -15.086 -20.804 36.161 1.00 91.00 221 THR A O 1
ATOM 1691 N N . ASN A 1 222 ? -16.508 -19.552 37.377 1.00 91.19 222 ASN A N 1
ATOM 1692 C CA . ASN A 1 222 ? -17.722 -20.282 36.997 1.00 91.19 222 ASN A CA 1
ATOM 1693 C C . ASN A 1 222 ? -18.658 -19.483 36.070 1.00 91.19 222 ASN A C 1
ATOM 1695 O O . ASN A 1 222 ? -19.626 -20.045 35.563 1.00 91.19 222 ASN A O 1
ATOM 1699 N N . GLY A 1 223 ? -18.381 -18.196 35.832 1.00 93.88 223 GLY A N 1
ATOM 1700 C CA . GLY A 1 223 ? -19.180 -17.336 34.960 1.00 93.88 223 GLY A CA 1
ATOM 1701 C C . GLY A 1 223 ? -20.529 -16.907 35.539 1.00 93.88 223 GLY A C 1
ATOM 1702 O O . GLY A 1 223 ? -21.394 -16.452 34.792 1.00 93.88 223 GLY A O 1
ATOM 1703 N N . ARG A 1 224 ? -20.747 -17.060 36.850 1.00 96.25 224 ARG A N 1
ATOM 1704 C CA . ARG A 1 224 ? -21.995 -16.664 37.512 1.00 96.25 224 ARG A CA 1
ATOM 1705 C C . ARG A 1 224 ? -22.108 -15.142 37.592 1.00 96.25 224 ARG A C 1
ATOM 1707 O O . ARG A 1 224 ? -21.161 -14.471 38.001 1.00 96.25 224 ARG A O 1
ATOM 1714 N N . LEU A 1 225 ? -23.292 -14.612 37.282 1.00 97.62 225 LEU A N 1
ATOM 1715 C CA . LEU A 1 225 ? -23.632 -13.211 37.526 1.00 97.62 225 LEU A CA 1
ATOM 1716 C C . LEU A 1 225 ? -23.651 -12.926 39.034 1.00 97.62 225 LEU A C 1
ATOM 1718 O O . LEU A 1 225 ? -24.332 -13.611 39.796 1.00 97.62 225 LEU A O 1
ATOM 1722 N N . ILE A 1 226 ? -22.907 -11.909 39.455 1.00 97.31 226 ILE A N 1
ATOM 1723 C CA . ILE A 1 226 ? -22.864 -11.420 40.837 1.00 97.31 226 ILE A CA 1
ATOM 1724 C C . ILE A 1 226 ? -23.836 -10.253 41.004 1.00 97.31 226 ILE A C 1
ATOM 1726 O O . ILE A 1 226 ? -24.583 -10.218 41.981 1.00 97.31 226 ILE A O 1
ATOM 1730 N N . LYS A 1 227 ? -23.822 -9.291 40.071 1.00 97.06 227 LYS A N 1
ATOM 1731 C CA . LYS A 1 227 ? -24.629 -8.067 40.171 1.00 97.06 227 LYS A CA 1
ATOM 1732 C C . LYS A 1 227 ? -24.829 -7.395 38.816 1.00 97.06 227 LYS A C 1
ATOM 1734 O O . LYS A 1 227 ? -23.885 -7.287 38.038 1.00 97.06 227 LYS A O 1
ATOM 1739 N N . THR A 1 228 ? -26.025 -6.860 38.592 1.00 97.50 228 THR A N 1
ATOM 1740 C CA . THR A 1 228 ? -26.320 -5.912 37.507 1.00 97.50 228 THR A CA 1
ATOM 1741 C C . THR A 1 228 ? -26.231 -4.489 38.056 1.00 97.50 228 THR A C 1
ATOM 1743 O O . THR A 1 228 ? -26.823 -4.171 39.088 1.00 97.50 228 THR A O 1
ATOM 1746 N N . MET A 1 229 ? -25.467 -3.632 37.390 1.00 97.75 229 MET A N 1
ATOM 1747 C CA . MET A 1 229 ? -25.144 -2.275 37.824 1.00 97.75 229 MET A CA 1
ATOM 1748 C C . MET A 1 229 ? -25.852 -1.269 36.911 1.00 97.75 229 MET A C 1
ATOM 1750 O O . MET A 1 229 ? -25.406 -0.995 35.794 1.00 97.75 229 MET A O 1
ATOM 1754 N N . SER A 1 230 ? -26.967 -0.723 37.394 1.00 94.38 230 SER A N 1
ATOM 1755 C CA . SER A 1 230 ? -27.756 0.293 36.691 1.00 94.38 230 SER A CA 1
ATOM 1756 C C . SER A 1 230 ? -27.377 1.702 37.152 1.00 94.38 23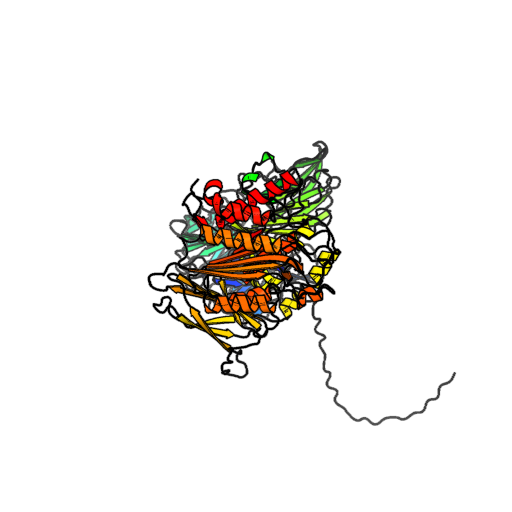0 SER A C 1
ATOM 1758 O O . SER A 1 230 ? -27.198 1.945 38.344 1.00 94.38 230 SER A O 1
ATOM 1760 N N . GLY A 1 231 ? -27.269 2.644 36.212 1.00 90.19 231 GLY A N 1
ATOM 1761 C CA . GLY A 1 231 ? -26.976 4.050 36.525 1.00 90.19 231 GLY A CA 1
ATOM 1762 C C . GLY A 1 231 ? -26.706 4.938 35.311 1.00 90.19 231 GLY A C 1
ATOM 1763 O O . GLY A 1 231 ? -26.934 6.143 35.379 1.00 90.19 231 GLY A O 1
ATOM 1764 N N . HIS A 1 232 ? -26.264 4.364 34.190 1.00 96.62 232 HIS A N 1
ATOM 1765 C CA . HIS A 1 232 ? -26.176 5.085 32.920 1.00 96.62 232 HIS A CA 1
ATOM 1766 C C . HIS A 1 232 ? -27.544 5.187 32.234 1.00 96.62 232 HIS A C 1
ATOM 1768 O O . HIS A 1 232 ? -28.387 4.301 32.360 1.00 96.62 232 HIS A O 1
ATOM 1774 N N . SER A 1 233 ? -27.756 6.283 31.501 1.00 96.06 233 SER A N 1
ATOM 1775 C CA . SER A 1 233 ? -29.015 6.534 30.763 1.00 96.06 233 SER A CA 1
ATOM 1776 C C . SER A 1 233 ? -28.953 6.151 29.281 1.00 96.06 233 SER A C 1
ATOM 1778 O O . SER A 1 233 ? -29.973 6.135 28.600 1.00 96.06 233 SER A O 1
ATOM 1780 N N . GLU A 1 234 ? -27.759 5.826 28.796 1.00 96.25 234 GLU A N 1
ATOM 1781 C CA . GLU A 1 234 ? -27.433 5.499 27.407 1.00 96.25 234 GLU A CA 1
ATOM 1782 C C . GLU A 1 234 ? -26.333 4.416 27.390 1.00 96.25 234 GLU A C 1
ATOM 1784 O O . GLU A 1 234 ? -25.701 4.174 28.430 1.00 96.25 234 GLU A O 1
ATOM 1789 N N . PRO A 1 235 ? -26.037 3.808 26.223 1.00 95.94 235 PRO A N 1
ATOM 1790 C CA . PRO A 1 235 ? -25.123 2.676 26.110 1.00 95.94 235 PRO A CA 1
ATOM 1791 C C . PRO A 1 235 ? -23.764 2.860 26.779 1.00 95.94 235 PRO A C 1
ATOM 1793 O O . PRO A 1 235 ? -23.071 3.857 26.525 1.00 95.94 235 PRO A O 1
ATOM 1796 N N . VAL A 1 236 ? -23.341 1.849 27.543 1.00 97.38 236 VAL A N 1
ATOM 1797 C CA . VAL A 1 236 ? -22.001 1.770 28.139 1.00 97.38 236 VAL A CA 1
ATOM 1798 C C . VAL A 1 236 ? -21.021 1.302 27.068 1.00 97.38 236 VAL A C 1
ATOM 1800 O O . VAL A 1 236 ? -21.226 0.275 26.426 1.00 97.38 236 VAL A O 1
ATOM 1803 N N . ARG A 1 237 ? -19.968 2.086 26.823 1.00 95.25 237 ARG A N 1
ATOM 1804 C CA . ARG A 1 237 ? -19.048 1.867 25.693 1.00 95.25 237 ARG A CA 1
ATOM 1805 C C . ARG A 1 237 ? -17.666 1.386 26.099 1.00 95.25 237 ARG A C 1
ATOM 1807 O O . ARG A 1 237 ? -16.988 0.822 25.256 1.00 95.25 237 ARG A O 1
ATOM 1814 N N . THR A 1 238 ? -17.256 1.631 27.337 1.00 96.06 238 THR A N 1
ATOM 1815 C CA . THR A 1 238 ? -15.920 1.293 27.835 1.00 96.06 238 THR A CA 1
ATOM 1816 C C . THR A 1 238 ? -15.971 1.101 29.346 1.00 96.06 238 THR A C 1
ATOM 1818 O O . THR A 1 238 ? -16.733 1.790 30.037 1.00 96.06 238 THR A O 1
ATOM 1821 N N . VAL A 1 239 ? -15.202 0.136 29.843 1.00 97.38 239 VAL A N 1
ATOM 1822 C CA . VAL A 1 239 ? -15.052 -0.168 31.263 1.00 97.38 239 VAL A CA 1
ATOM 1823 C C . VAL A 1 239 ? -13.587 -0.466 31.561 1.00 97.38 239 VAL A C 1
ATOM 1825 O O . VAL A 1 239 ? -12.888 -1.025 30.723 1.00 97.38 239 VAL A O 1
ATOM 1828 N N . ALA A 1 240 ? -13.118 -0.104 32.749 1.00 96.06 240 ALA A N 1
ATOM 1829 C CA . ALA A 1 240 ? -11.772 -0.439 33.197 1.00 96.06 240 ALA A CA 1
ATOM 1830 C C . ALA A 1 240 ? -11.727 -0.588 34.721 1.00 96.06 240 ALA A C 1
ATOM 1832 O O . ALA A 1 240 ? -12.491 0.063 35.439 1.00 96.06 240 ALA A O 1
ATOM 1833 N N . TYR A 1 241 ? -10.824 -1.437 35.210 1.00 96.50 241 TYR A N 1
ATOM 1834 C CA . TYR A 1 241 ? -10.523 -1.544 36.634 1.00 96.50 241 TYR A CA 1
ATOM 1835 C C . TYR A 1 241 ? -9.356 -0.635 36.999 1.00 96.50 241 TYR A C 1
ATOM 1837 O O . TYR A 1 241 ? -8.317 -0.655 36.342 1.00 96.50 241 TYR A O 1
ATOM 1845 N N . THR A 1 242 ? -9.503 0.119 38.081 1.00 95.06 242 THR A N 1
ATOM 1846 C CA . THR A 1 242 ? -8.364 0.776 38.725 1.00 95.06 242 THR A CA 1
ATOM 1847 C C . THR A 1 242 ? -7.503 -0.267 39.456 1.00 95.06 242 THR A C 1
ATOM 1849 O O . THR A 1 242 ? -8.017 -1.323 39.845 1.00 95.06 242 THR A O 1
ATOM 1852 N N . PRO A 1 243 ? -6.208 0.009 39.706 1.00 93.38 243 PRO A N 1
ATOM 1853 C CA . PRO A 1 243 ? -5.328 -0.910 40.435 1.00 93.38 243 PRO A CA 1
ATOM 1854 C C . PRO A 1 243 ? -5.835 -1.296 41.836 1.00 93.38 243 PRO A C 1
ATOM 1856 O O . PRO A 1 243 ? -5.577 -2.403 42.299 1.00 93.38 243 PRO A O 1
ATOM 1859 N N . ASP A 1 244 ? -6.600 -0.418 42.495 1.00 93.06 244 ASP A N 1
ATOM 1860 C CA . ASP A 1 244 ? -7.229 -0.667 43.803 1.00 93.06 244 ASP A CA 1
ATOM 1861 C C . ASP A 1 244 ? -8.560 -1.449 43.724 1.00 93.06 244 ASP A C 1
ATOM 1863 O O . ASP A 1 244 ? -9.220 -1.661 44.742 1.00 93.06 244 ASP A O 1
ATOM 1867 N N . GLY A 1 245 ? -8.965 -1.897 42.531 1.00 94.75 245 GLY A N 1
ATOM 1868 C CA . GLY A 1 245 ? -10.116 -2.777 42.317 1.00 94.75 245 GLY A CA 1
ATOM 1869 C C . GLY A 1 245 ? -11.463 -2.074 42.126 1.00 94.75 245 GLY A C 1
ATOM 1870 O O . GLY A 1 245 ? -12.482 -2.758 42.010 1.00 94.75 245 GLY A O 1
ATOM 1871 N N . LYS A 1 246 ? -11.506 -0.737 42.063 1.00 95.88 246 LYS A N 1
ATOM 1872 C CA . LYS A 1 246 ? -12.717 -0.000 41.664 1.00 95.88 246 LYS A CA 1
ATOM 1873 C C . LYS A 1 246 ? -12.952 -0.118 40.157 1.00 95.88 246 LYS A C 1
ATOM 1875 O O . LYS A 1 246 ? -12.053 -0.446 39.387 1.00 95.88 246 LYS A O 1
ATOM 1880 N N . ILE A 1 247 ? -14.180 0.162 39.735 1.00 97.44 247 ILE A N 1
ATOM 1881 C CA . ILE A 1 247 ? -14.609 0.064 38.336 1.00 97.44 247 ILE A CA 1
ATOM 1882 C C . ILE A 1 247 ? -14.904 1.468 37.813 1.00 97.44 247 ILE A C 1
ATOM 1884 O O . ILE A 1 247 ? -15.621 2.233 38.458 1.00 97.44 247 ILE A O 1
ATOM 1888 N N . LEU A 1 248 ? -14.404 1.791 36.625 1.00 96.94 248 LEU A N 1
ATOM 1889 C CA . LEU A 1 248 ? -14.774 2.980 35.860 1.00 96.94 248 LEU A CA 1
ATOM 1890 C C . LEU A 1 248 ? -15.598 2.586 34.645 1.00 96.94 248 LEU A C 1
ATOM 1892 O O . LEU A 1 248 ? -15.251 1.634 33.954 1.00 96.94 248 LEU A O 1
ATOM 1896 N N . SER A 1 249 ? -16.648 3.348 34.352 1.00 97.31 249 SER A N 1
ATOM 1897 C CA . SER A 1 249 ? -17.480 3.153 33.164 1.00 97.31 249 SER A CA 1
ATOM 1898 C C . SER A 1 249 ? -17.670 4.454 32.392 1.00 97.31 249 SER A C 1
ATOM 1900 O O . SER A 1 249 ? -17.959 5.498 32.977 1.00 97.31 249 SER A O 1
ATOM 1902 N N . GLY A 1 250 ? -17.531 4.387 31.068 1.00 96.31 250 GLY A N 1
ATOM 1903 C CA . GLY A 1 250 ? -17.794 5.489 30.144 1.00 96.31 250 GLY A CA 1
ATOM 1904 C C . GLY A 1 250 ? -18.991 5.195 29.247 1.00 96.31 250 GLY A C 1
ATOM 1905 O O . GLY A 1 250 ? -19.098 4.103 28.682 1.00 96.31 250 GLY A O 1
ATOM 1906 N N . SER A 1 251 ? -19.885 6.172 29.083 1.00 96.12 251 SER A N 1
ATOM 1907 C CA . SER A 1 251 ? -21.141 5.985 28.346 1.00 96.12 251 SER A CA 1
ATOM 1908 C C . SER A 1 251 ? -21.385 7.019 27.241 1.00 96.12 251 SER A C 1
ATOM 1910 O O . SER A 1 251 ? -20.826 8.120 27.183 1.00 96.12 251 SER A O 1
ATOM 1912 N N . SER A 1 252 ? -22.287 6.642 26.335 1.00 94.56 252 SER A N 1
ATOM 1913 C CA . SER A 1 252 ? -22.881 7.533 25.341 1.00 94.56 252 SER A CA 1
ATOM 1914 C C . SER A 1 252 ? -23.729 8.653 25.968 1.00 94.56 252 SER A C 1
ATOM 1916 O O . SER A 1 252 ? -23.988 9.642 25.280 1.00 94.56 252 SER A O 1
ATOM 1918 N N . ASP A 1 253 ? -24.064 8.568 27.264 1.00 94.56 253 ASP A N 1
ATOM 1919 C CA . ASP A 1 253 ? -24.685 9.656 28.043 1.00 94.56 253 ASP A CA 1
ATOM 1920 C C . ASP A 1 253 ? -23.709 10.789 28.393 1.00 94.56 253 ASP A C 1
ATOM 1922 O O . ASP A 1 253 ? -24.100 11.766 29.032 1.00 94.56 253 ASP A O 1
ATOM 1926 N N . LYS A 1 254 ? -22.464 10.689 27.903 1.00 93.75 254 LYS A N 1
ATOM 1927 C CA . LYS A 1 254 ? -21.383 11.673 28.051 1.00 93.75 254 LYS A CA 1
ATOM 1928 C C . LYS A 1 254 ? -20.791 11.731 29.457 1.00 93.75 254 LYS A C 1
ATOM 1930 O O . LYS A 1 254 ? -20.082 12.684 29.775 1.00 93.75 254 LYS A O 1
ATOM 1935 N N . THR A 1 255 ? -21.048 10.730 30.294 1.00 94.88 255 THR A N 1
ATOM 1936 C CA . THR A 1 255 ? -20.521 10.680 31.658 1.00 94.88 255 THR A CA 1
ATOM 1937 C C . THR A 1 255 ? -19.512 9.557 31.852 1.00 94.88 255 THR A C 1
ATOM 1939 O O . THR A 1 255 ? -19.548 8.530 31.167 1.00 94.88 255 THR A O 1
ATOM 1942 N N . VAL A 1 256 ? -18.613 9.776 32.812 1.00 95.62 256 VAL A N 1
ATOM 1943 C CA . VAL A 1 256 ? -17.755 8.740 33.394 1.00 95.62 256 VAL A CA 1
ATOM 1944 C C . VAL A 1 256 ? -18.193 8.520 34.838 1.00 95.62 256 VAL A C 1
ATOM 1946 O O . VAL A 1 256 ? -18.317 9.486 35.597 1.00 95.62 256 VAL A O 1
ATOM 1949 N N . GLN A 1 257 ? -18.445 7.270 35.219 1.00 96.06 257 GLN A N 1
ATOM 1950 C CA . GLN A 1 257 ? -18.896 6.893 36.562 1.00 96.06 257 GLN A CA 1
ATOM 1951 C C . GLN A 1 257 ? -17.899 5.944 37.228 1.00 96.06 257 GLN A C 1
ATOM 1953 O O . GLN A 1 257 ? -17.233 5.161 36.555 1.00 96.06 257 GLN A O 1
ATOM 1958 N N . LEU A 1 258 ? -17.806 6.040 38.553 1.00 96.31 258 LEU A N 1
ATOM 1959 C CA . LEU A 1 258 ? -16.957 5.230 39.417 1.00 96.31 258 LEU A CA 1
ATOM 1960 C C . LEU A 1 258 ? -17.829 4.359 40.321 1.00 96.31 258 LEU A C 1
ATOM 1962 O O . LEU A 1 258 ? -18.786 4.839 40.938 1.00 96.31 258 LEU A O 1
ATOM 1966 N N . TRP A 1 259 ? -17.442 3.096 40.445 1.00 97.12 259 TRP A N 1
ATOM 1967 C CA . TRP A 1 259 ? -18.128 2.078 41.228 1.00 97.12 259 TRP A CA 1
ATOM 1968 C C . TRP A 1 259 ? -17.130 1.349 42.127 1.00 97.12 259 TRP A C 1
ATOM 1970 O O . TRP A 1 259 ? -15.951 1.227 41.798 1.00 97.12 259 TRP A O 1
ATOM 1980 N N . ALA A 1 260 ? -17.597 0.855 43.267 1.00 96.25 260 ALA A N 1
ATOM 1981 C CA . ALA A 1 260 ? -16.819 -0.011 44.139 1.00 96.25 260 ALA A CA 1
ATOM 1982 C C . ALA A 1 260 ? -16.614 -1.397 43.504 1.00 96.25 260 ALA A C 1
ATOM 1984 O O . ALA A 1 260 ? -17.306 -1.772 42.556 1.00 96.25 260 ALA A O 1
ATOM 1985 N N . ALA A 1 261 ? -15.684 -2.174 44.065 1.00 94.62 261 ALA A N 1
ATOM 1986 C CA . ALA A 1 261 ? -15.366 -3.527 43.601 1.00 94.62 261 ALA A CA 1
ATOM 1987 C C . ALA A 1 261 ? -16.574 -4.488 43.634 1.00 94.62 261 ALA A C 1
ATOM 1989 O O . ALA A 1 261 ? -16.653 -5.418 42.838 1.00 94.62 261 ALA A O 1
ATOM 1990 N N . ASP A 1 262 ? -17.540 -4.242 44.525 1.00 93.88 262 ASP A N 1
ATOM 1991 C CA . ASP A 1 262 ? -18.796 -4.993 44.653 1.00 93.88 262 ASP A CA 1
ATOM 1992 C C . ASP A 1 262 ? -19.916 -4.483 43.714 1.00 93.88 262 ASP A C 1
ATOM 1994 O O . ASP A 1 262 ? -21.091 -4.839 43.861 1.00 93.88 262 ASP A O 1
ATOM 1998 N N . GLY A 1 263 ? -19.580 -3.583 42.785 1.00 94.00 263 GLY A N 1
ATOM 1999 C CA . GLY A 1 263 ? -20.496 -2.971 41.826 1.00 94.00 263 GLY A CA 1
ATOM 2000 C C . GLY A 1 263 ? -21.409 -1.886 42.405 1.00 94.00 263 GLY A C 1
ATOM 2001 O O . GLY A 1 263 ? -22.389 -1.503 41.768 1.00 94.00 263 GLY A O 1
ATOM 2002 N N . THR A 1 264 ? -21.164 -1.400 43.623 1.00 96.12 264 THR A N 1
ATOM 2003 C CA . THR A 1 264 ? -21.943 -0.293 44.201 1.00 96.12 264 THR A CA 1
ATOM 2004 C C . THR A 1 264 ? -21.539 1.043 43.569 1.00 96.12 264 THR A C 1
ATOM 2006 O O . THR A 1 264 ? -20.355 1.357 43.489 1.00 96.12 264 THR A O 1
ATOM 2009 N N . HIS A 1 265 ? -22.506 1.840 43.096 1.00 96.31 265 HIS A N 1
ATOM 2010 C CA . HIS A 1 265 ? -22.230 3.150 42.490 1.00 96.31 265 HIS A CA 1
ATOM 2011 C C . HIS A 1 265 ? -21.661 4.115 43.535 1.00 96.31 265 HIS A C 1
ATOM 2013 O O . HIS A 1 265 ? -22.294 4.345 44.564 1.00 96.31 265 HIS A O 1
ATOM 2019 N N . LEU A 1 266 ? -20.494 4.703 43.261 1.00 93.81 266 LEU A N 1
ATOM 2020 C CA . LEU A 1 266 ? -19.841 5.643 44.172 1.00 93.81 266 LEU A CA 1
ATOM 2021 C C . LEU A 1 266 ? -20.085 7.087 43.746 1.00 93.81 266 LEU A C 1
ATOM 2023 O O . LEU A 1 266 ? -20.591 7.891 44.527 1.00 93.81 266 LEU A O 1
ATOM 2027 N N . LYS A 1 267 ? -19.699 7.440 42.515 1.00 92.31 267 LYS A N 1
ATOM 2028 C CA . LYS A 1 267 ? -19.673 8.841 42.076 1.00 92.31 267 LYS A CA 1
ATOM 2029 C C . LYS A 1 267 ? -19.685 8.965 40.553 1.00 92.31 267 LYS A C 1
ATOM 2031 O O . LYS A 1 267 ? -19.038 8.197 39.851 1.00 92.31 267 LYS A O 1
ATOM 2036 N N . LYS A 1 268 ? -20.328 10.022 40.049 1.00 93.81 268 LYS A N 1
ATOM 2037 C CA . LYS A 1 268 ? -20.129 10.526 38.683 1.00 93.81 268 LYS A CA 1
ATOM 2038 C C . LYS A 1 268 ? -18.879 11.412 38.649 1.00 93.81 268 LYS A C 1
ATOM 2040 O O . LYS A 1 268 ? -18.865 12.463 39.284 1.00 93.81 268 LYS A O 1
ATOM 2045 N N . ILE A 1 269 ? -17.838 10.967 37.949 1.00 90.81 269 ILE A N 1
ATOM 2046 C CA . ILE A 1 269 ? -16.506 11.593 37.938 1.00 90.81 269 ILE A CA 1
ATOM 2047 C C . ILE A 1 269 ? -16.490 12.851 37.074 1.00 90.81 269 ILE A C 1
ATOM 2049 O O . ILE A 1 269 ? -16.016 13.891 37.516 1.00 90.81 269 ILE A O 1
ATOM 2053 N N . ALA A 1 270 ? -17.024 12.769 35.856 1.00 87.38 270 ALA A N 1
ATOM 2054 C CA . ALA A 1 270 ? -17.011 13.878 34.909 1.00 87.38 270 ALA A CA 1
ATOM 2055 C C . ALA A 1 270 ? -18.199 13.815 33.940 1.00 87.38 270 ALA A C 1
ATOM 2057 O O . ALA A 1 270 ? -18.778 12.749 33.703 1.00 87.38 270 ALA A O 1
ATOM 2058 N N . ASN A 1 271 ? -18.542 14.973 33.370 1.00 89.44 271 ASN A N 1
ATOM 2059 C CA . ASN A 1 271 ? -19.538 15.130 32.314 1.00 89.44 271 ASN A CA 1
ATOM 2060 C C . ASN A 1 271 ? -18.917 15.883 31.132 1.00 89.44 271 ASN A C 1
ATOM 2062 O O . ASN A 1 271 ? -18.290 16.927 31.312 1.00 89.44 271 ASN A O 1
ATOM 2066 N N . PHE A 1 272 ? -19.102 15.351 29.932 1.00 87.88 272 PHE A N 1
ATOM 2067 C CA . PHE A 1 272 ? -18.484 15.835 28.709 1.00 87.88 272 PHE A CA 1
ATOM 2068 C C . PHE A 1 272 ? -19.528 16.378 27.731 1.00 87.88 272 PHE A C 1
ATOM 2070 O O . PHE A 1 272 ? -20.722 16.095 27.803 1.00 87.88 272 PHE A O 1
ATOM 2077 N N . ASN A 1 273 ? -19.067 17.136 26.737 1.00 85.25 273 ASN A N 1
ATOM 2078 C CA . ASN A 1 273 ? -19.939 17.636 25.668 1.00 85.25 273 ASN A CA 1
ATOM 2079 C C . ASN A 1 273 ? -20.177 16.597 24.555 1.00 85.25 273 ASN A C 1
ATOM 2081 O O . ASN A 1 273 ? -21.018 16.805 23.676 1.00 85.25 273 ASN A O 1
ATOM 2085 N N . SER A 1 274 ? -19.472 15.466 24.594 1.00 87.00 274 SER A N 1
ATOM 2086 C CA . SER A 1 274 ? -19.483 14.415 23.576 1.00 87.00 274 SER A CA 1
ATOM 2087 C C . SER A 1 274 ? -19.562 13.021 24.203 1.00 87.00 274 SER A C 1
ATOM 2089 O O . SER A 1 274 ? -19.354 12.839 25.398 1.00 87.00 274 SER A O 1
ATOM 2091 N N . ARG A 1 275 ? -19.935 12.033 23.382 1.00 91.12 275 ARG A N 1
ATOM 2092 C CA . ARG A 1 275 ? -20.090 10.635 23.807 1.00 91.12 275 ARG A CA 1
ATOM 2093 C C . ARG A 1 275 ? -18.728 10.035 24.140 1.00 91.12 275 ARG A C 1
ATOM 2095 O O . ARG A 1 275 ? -17.785 10.241 23.369 1.00 91.12 275 ARG A O 1
ATOM 2102 N N . ILE A 1 276 ? -18.666 9.245 25.207 1.00 93.19 276 ILE A N 1
ATOM 2103 C CA . ILE A 1 276 ? -17.444 8.548 25.611 1.00 93.19 276 ILE A CA 1
ATOM 2104 C C . ILE A 1 276 ? -17.314 7.248 24.824 1.00 93.19 276 ILE A C 1
ATOM 2106 O O . ILE A 1 276 ? -18.305 6.540 24.617 1.00 93.19 276 ILE A O 1
ATOM 2110 N N . ARG A 1 277 ? -16.102 6.958 24.338 1.00 91.19 277 ARG A N 1
ATOM 2111 C CA . ARG A 1 277 ? -15.810 5.715 23.606 1.00 91.19 277 ARG A CA 1
ATOM 2112 C C . ARG A 1 277 ? -14.644 4.910 24.149 1.00 91.19 277 ARG A C 1
ATOM 2114 O O . ARG A 1 277 ? -14.721 3.698 24.027 1.00 91.19 277 ARG A O 1
ATOM 2121 N N . GLY A 1 278 ? -13.645 5.550 24.743 1.00 91.94 278 GLY A N 1
ATOM 2122 C CA . GLY A 1 278 ? -12.497 4.866 25.334 1.00 91.94 278 GLY A CA 1
ATOM 2123 C C . GLY A 1 278 ? -12.120 5.498 26.664 1.00 91.94 278 GLY A C 1
ATOM 2124 O O . GLY A 1 278 ? -12.311 6.703 26.856 1.00 91.94 278 GLY A O 1
ATOM 2125 N N . ILE A 1 279 ? -11.630 4.676 27.584 1.00 95.38 279 ILE A N 1
ATOM 2126 C CA . ILE A 1 279 ? -11.011 5.098 28.838 1.00 95.38 279 ILE A CA 1
ATOM 2127 C C . ILE A 1 279 ? -9.748 4.265 29.015 1.00 95.38 279 ILE A C 1
ATOM 2129 O O . ILE A 1 279 ? -9.785 3.044 28.898 1.00 95.38 279 ILE A O 1
ATOM 2133 N N . SER A 1 280 ? -8.650 4.927 29.354 1.00 95.50 280 SER A N 1
ATOM 2134 C CA . SER A 1 280 ? -7.404 4.281 29.768 1.00 95.50 280 SER A CA 1
ATOM 2135 C C . SER A 1 280 ? -6.980 4.847 31.109 1.00 95.50 280 SER A C 1
ATOM 2137 O O . SER A 1 280 ? -7.169 6.038 31.354 1.00 95.50 280 SER A O 1
ATOM 2139 N N . ILE A 1 281 ? -6.420 4.004 31.969 1.00 95.44 281 ILE A N 1
ATOM 2140 C CA . ILE A 1 281 ? -6.025 4.363 33.333 1.00 95.44 281 ILE A CA 1
ATOM 2141 C C . ILE A 1 281 ? -4.504 4.277 33.429 1.00 95.44 281 ILE A C 1
ATOM 2143 O O . ILE A 1 281 ? -3.901 3.365 32.863 1.00 95.44 281 ILE A O 1
ATOM 2147 N N . SER A 1 282 ? -3.885 5.241 34.108 1.00 95.12 282 SER A N 1
ATOM 2148 C CA . SER A 1 282 ? -2.456 5.206 34.393 1.00 95.12 282 SER A CA 1
ATOM 2149 C C . SER A 1 282 ? -2.128 4.042 35.338 1.00 95.12 282 SER A C 1
ATOM 2151 O O . SER A 1 282 ? -2.968 3.655 36.154 1.00 95.12 282 SER A O 1
ATOM 2153 N N . PRO A 1 283 ? -0.910 3.480 35.279 1.00 91.50 283 PRO A N 1
ATOM 2154 C CA . PRO A 1 283 ? -0.534 2.336 36.117 1.00 91.50 283 PRO A CA 1
ATOM 2155 C C . PRO A 1 283 ? -0.653 2.578 37.629 1.00 91.50 283 PRO A C 1
ATOM 2157 O O . PRO A 1 283 ? -0.906 1.641 38.382 1.00 91.50 283 PRO A O 1
ATOM 2160 N N . ASP A 1 284 ? -0.519 3.828 38.076 1.00 92.38 284 ASP A N 1
ATOM 2161 C CA . ASP A 1 284 ? -0.716 4.237 39.473 1.00 92.38 284 ASP A CA 1
ATOM 2162 C C . ASP A 1 284 ? -2.198 4.410 39.871 1.00 92.38 284 ASP A C 1
ATOM 2164 O O . ASP A 1 284 ? -2.508 4.587 41.048 1.00 92.38 284 ASP A O 1
ATOM 2168 N N . GLY A 1 285 ? -3.128 4.364 38.911 1.00 92.88 285 GLY A N 1
ATOM 2169 C CA . GLY A 1 285 ? -4.561 4.570 39.121 1.00 92.88 285 GLY A CA 1
ATOM 2170 C C . GLY A 1 285 ? -4.991 6.026 39.325 1.00 92.88 285 GLY A C 1
ATOM 2171 O O . GLY A 1 285 ? -6.181 6.275 39.522 1.00 92.88 285 GLY A O 1
ATOM 2172 N N . GLY A 1 286 ? -4.058 6.981 39.292 1.00 93.00 286 GLY A N 1
ATOM 2173 C CA . GLY A 1 286 ? -4.312 8.383 39.628 1.00 93.00 286 GLY A CA 1
ATOM 2174 C C . GLY A 1 286 ? -4.834 9.228 38.467 1.00 93.00 286 GLY A C 1
ATOM 2175 O O . GLY A 1 286 ? -5.443 10.275 38.691 1.00 93.00 286 GLY A O 1
ATOM 2176 N N . THR A 1 287 ? -4.628 8.790 37.225 1.00 95.31 287 THR A N 1
ATOM 2177 C CA . THR A 1 287 ? -4.980 9.545 36.019 1.00 95.31 287 THR A CA 1
ATOM 2178 C C . THR A 1 287 ? -5.722 8.668 35.022 1.00 95.31 287 THR A C 1
ATOM 2180 O O . THR A 1 287 ? -5.435 7.485 34.864 1.00 95.31 287 THR A O 1
ATOM 2183 N N . ILE A 1 288 ? -6.671 9.262 34.304 1.00 96.25 288 ILE A N 1
ATOM 2184 C CA . ILE A 1 288 ? -7.320 8.630 33.158 1.00 96.25 288 ILE A CA 1
ATOM 2185 C C . ILE A 1 288 ? -7.226 9.501 31.922 1.00 96.25 288 ILE A C 1
ATOM 2187 O O . ILE A 1 288 ? -7.230 10.726 32.013 1.00 96.25 288 ILE A O 1
ATOM 2191 N N . VAL A 1 289 ? -7.210 8.859 30.761 1.00 96.81 289 VAL A N 1
ATOM 2192 C CA . VAL A 1 289 ? -7.398 9.497 29.459 1.00 96.81 289 VAL A CA 1
ATOM 2193 C C . VAL A 1 289 ? -8.723 9.018 28.895 1.00 96.81 289 VAL A C 1
ATOM 2195 O O . VAL A 1 289 ? -9.006 7.823 28.878 1.00 96.81 289 VAL A O 1
ATOM 2198 N N . VAL A 1 290 ? -9.541 9.966 28.447 1.00 94.94 290 VAL A N 1
ATOM 2199 C CA . VAL A 1 290 ? -10.883 9.715 27.931 1.00 94.94 290 VAL A CA 1
ATOM 2200 C C . VAL A 1 290 ? -10.931 10.047 26.443 1.00 94.94 290 VAL A C 1
ATOM 2202 O O . VAL A 1 290 ? -10.723 11.195 26.037 1.00 94.94 290 VAL A O 1
ATOM 2205 N N . GLY A 1 291 ? -11.225 9.022 25.644 1.00 92.44 291 GLY A N 1
ATOM 2206 C CA . GLY A 1 291 ? -11.434 9.091 24.203 1.00 92.44 291 GLY A CA 1
ATOM 2207 C C . GLY A 1 291 ? -12.877 9.446 23.859 1.00 92.44 291 GLY A C 1
ATOM 2208 O O . GLY A 1 291 ? -13.830 8.957 24.483 1.00 92.44 291 GLY A O 1
ATOM 2209 N N . ASN A 1 292 ? -13.060 10.289 22.843 1.00 83.94 292 ASN A N 1
ATOM 2210 C CA . ASN A 1 292 ? -14.373 10.816 22.483 1.00 83.94 292 ASN A CA 1
ATOM 2211 C C . ASN A 1 292 ? -14.849 10.367 21.094 1.00 83.94 292 ASN A C 1
ATOM 2213 O O . ASN A 1 292 ? -14.069 9.994 20.220 1.00 83.94 292 ASN A O 1
ATOM 2217 N N . ALA A 1 293 ? -16.165 10.450 20.880 1.00 77.62 293 ALA A N 1
ATOM 2218 C CA . ALA A 1 293 ? -16.787 10.311 19.563 1.00 77.62 293 ALA A CA 1
ATOM 2219 C C . ALA A 1 293 ? -17.679 11.503 19.209 1.00 77.62 293 ALA A C 1
ATOM 2221 O O . ALA A 1 293 ? -18.867 11.347 18.897 1.00 77.62 293 ALA A O 1
ATOM 2222 N N . ALA A 1 294 ? -17.126 12.715 19.296 1.00 76.88 294 ALA A N 1
ATOM 2223 C CA . ALA A 1 294 ? -17.837 13.905 18.850 1.00 76.88 294 ALA A CA 1
ATOM 2224 C C . ALA A 1 294 ? -18.190 13.789 17.353 1.00 76.88 294 ALA A C 1
ATOM 2226 O O . ALA A 1 294 ? -17.406 13.308 16.540 1.00 76.88 294 ALA A O 1
ATOM 2227 N N . ARG A 1 295 ? -19.404 14.213 16.973 1.00 66.44 295 ARG A N 1
ATOM 2228 C CA . ARG A 1 295 ? -19.846 14.226 15.560 1.00 66.44 295 ARG A CA 1
ATOM 2229 C C . ARG A 1 295 ? -19.384 15.475 14.804 1.00 66.44 295 ARG A C 1
ATOM 2231 O O . ARG A 1 295 ? -19.548 15.544 13.589 1.00 66.44 295 ARG A O 1
ATOM 2238 N N . LYS A 1 296 ? -18.892 16.474 15.534 1.00 68.50 296 LYS A N 1
ATOM 2239 C CA . LYS A 1 296 ? -18.414 17.768 15.048 1.00 68.50 296 LYS A CA 1
ATOM 2240 C C . LYS A 1 296 ? -17.274 18.224 15.946 1.00 68.50 296 LYS A C 1
ATOM 2242 O O . LYS A 1 296 ? -17.236 17.827 17.110 1.00 68.50 296 LYS A O 1
ATOM 2247 N N . GLU A 1 297 ? -16.415 19.070 15.397 1.00 68.50 297 GLU A N 1
ATOM 2248 C CA . GLU A 1 297 ? -15.336 19.702 16.144 1.00 68.50 297 GLU A CA 1
ATOM 2249 C C . GLU A 1 297 ? -15.861 20.471 17.370 1.00 68.50 297 GLU A C 1
ATOM 2251 O O . GLU A 1 297 ? -16.972 21.020 17.327 1.00 68.50 297 GLU A O 1
ATOM 2256 N N . PRO A 1 298 ? -15.070 20.523 18.455 1.00 78.06 298 PRO A N 1
ATOM 2257 C CA . PRO A 1 298 ? -13.713 19.969 18.570 1.00 78.06 298 PRO A CA 1
ATOM 2258 C C . PRO A 1 298 ? -13.684 18.464 18.929 1.00 78.06 298 PRO A C 1
ATOM 2260 O O . PRO A 1 298 ? -14.476 17.999 19.751 1.00 78.06 298 PRO A O 1
ATOM 2263 N N . PHE A 1 299 ? -12.756 17.695 18.343 1.00 85.38 299 PHE A N 1
ATOM 2264 C CA . PHE A 1 299 ? -12.622 16.241 18.546 1.00 85.38 299 PHE A CA 1
ATOM 2265 C C . PHE A 1 299 ? -11.629 15.864 19.663 1.00 85.38 299 PHE A C 1
ATOM 2267 O O . PHE A 1 299 ? -10.801 14.978 19.509 1.00 85.38 299 PHE A O 1
ATOM 2274 N N . ASN A 1 300 ? -11.726 16.517 20.819 1.00 89.19 300 ASN A N 1
ATOM 2275 C CA . ASN A 1 300 ? -10.662 16.455 21.827 1.00 89.19 300 ASN A CA 1
ATOM 2276 C C . ASN A 1 300 ? -10.706 15.243 22.771 1.00 89.19 300 ASN A C 1
ATOM 2278 O O . ASN A 1 300 ? -11.697 15.043 23.480 1.00 89.19 300 ASN A O 1
ATOM 2282 N N . CYS A 1 301 ? -9.592 14.535 22.920 1.00 92.88 301 CYS A N 1
ATOM 2283 C CA . CYS A 1 301 ? -9.381 13.674 24.087 1.00 92.88 301 CYS A CA 1
ATOM 2284 C C . CYS A 1 301 ? -8.992 14.506 25.320 1.00 92.88 301 CYS A C 1
ATOM 2286 O O . CYS A 1 301 ? -8.535 15.649 25.208 1.00 92.88 301 CYS A O 1
ATOM 2288 N N . VAL A 1 302 ? -9.212 13.956 26.512 1.00 94.31 302 VAL A N 1
ATOM 2289 C CA . VAL A 1 302 ? -9.033 14.689 27.775 1.00 94.31 302 VAL A CA 1
ATOM 2290 C C . VAL A 1 302 ? -8.382 13.788 28.816 1.00 94.31 302 VAL A C 1
ATOM 2292 O O . VAL A 1 302 ? -8.821 12.650 28.977 1.00 94.31 302 VAL A O 1
ATOM 2295 N N . SER A 1 303 ? -7.388 14.300 29.544 1.00 95.81 303 SER A N 1
ATOM 2296 C CA . SER A 1 303 ? -6.846 13.636 30.734 1.00 95.81 303 SER A CA 1
ATOM 2297 C C . SER A 1 303 ? -7.461 14.204 32.018 1.00 95.81 303 SER A C 1
ATOM 2299 O O . SER A 1 303 ? -7.770 15.397 32.106 1.00 95.81 303 SER A O 1
ATOM 2301 N N . ILE A 1 304 ? -7.696 13.342 33.008 1.00 94.94 304 ILE A N 1
ATOM 2302 C CA . ILE A 1 304 ? -8.416 13.657 34.250 1.00 94.94 304 ILE A CA 1
ATOM 2303 C C . ILE A 1 304 ? -7.739 12.976 35.440 1.00 94.94 304 ILE A C 1
ATOM 2305 O O . ILE A 1 304 ? -7.338 11.821 35.327 1.00 94.94 304 ILE A O 1
ATOM 2309 N N . LYS A 1 305 ? -7.679 13.659 36.587 1.00 94.00 305 LYS A N 1
ATOM 2310 C CA . LYS A 1 305 ? -7.272 13.078 37.875 1.00 94.00 305 LYS A CA 1
ATOM 2311 C C . LYS A 1 305 ? -8.412 12.351 38.576 1.00 94.00 305 LYS A C 1
ATOM 2313 O O . LYS A 1 305 ? -9.545 12.839 38.633 1.00 94.00 305 LYS A O 1
ATOM 2318 N N . LEU A 1 306 ? -8.085 11.210 39.167 1.00 90.00 306 LEU A N 1
ATOM 2319 C CA . LEU A 1 306 ? -8.959 10.454 40.052 1.00 90.00 306 LEU A CA 1
ATOM 2320 C C . LEU A 1 306 ? -8.548 10.618 41.520 1.00 90.00 306 LEU A C 1
ATOM 2322 O O . LEU A 1 306 ? -7.353 10.699 41.795 1.00 90.00 306 LEU A O 1
ATOM 2326 N N . PRO A 1 307 ? -9.517 10.535 42.456 1.00 83.94 307 PRO A N 1
ATOM 2327 C CA . PRO A 1 307 ? -10.970 10.366 42.258 1.00 83.94 307 PRO A CA 1
ATOM 2328 C C . PRO A 1 307 ? -11.765 11.684 42.110 1.00 83.94 307 PRO A C 1
ATOM 2330 O O . PRO A 1 307 ? -13.002 11.668 42.014 1.00 83.94 307 PRO A O 1
ATOM 2333 N N . GLU A 1 308 ? -11.100 12.837 42.133 1.00 84.44 308 GLU A N 1
ATOM 2334 C CA . GLU A 1 308 ? -11.753 14.149 42.180 1.00 84.44 308 GLU A CA 1
ATOM 2335 C C . GLU A 1 308 ? -12.541 14.430 40.896 1.00 84.44 308 GLU A C 1
ATOM 2337 O O . GLU A 1 308 ? -13.657 14.954 40.982 1.00 84.44 308 GLU A O 1
ATOM 2342 N N . GLY A 1 309 ? -12.022 13.984 39.745 1.00 86.31 309 GLY A N 1
ATOM 2343 C CA . GLY A 1 309 ? -12.580 14.243 38.417 1.00 86.31 309 GLY A CA 1
ATOM 2344 C C . GLY A 1 309 ? -12.065 15.535 37.782 1.00 86.31 309 GLY A C 1
ATOM 2345 O O . GLY A 1 309 ? -12.679 16.055 36.850 1.00 86.31 309 GLY A O 1
ATOM 2346 N N . GLU A 1 310 ? -10.949 16.071 38.281 1.00 89.81 310 GLU A N 1
ATOM 2347 C CA . GLU A 1 310 ? -10.362 17.317 37.790 1.00 89.81 310 GLU A CA 1
ATOM 2348 C C . GLU A 1 310 ? -9.686 17.123 36.432 1.00 89.81 310 GLU A C 1
ATOM 2350 O O . GLU A 1 310 ? -8.842 16.244 36.250 1.00 89.81 310 GLU A O 1
ATOM 2355 N N . LYS A 1 311 ? -10.039 17.975 35.466 1.00 93.62 311 LYS A N 1
ATOM 2356 C CA . LYS A 1 311 ? -9.417 17.974 34.142 1.00 93.62 311 LYS A CA 1
ATOM 2357 C C . LYS A 1 311 ? -7.962 18.435 34.236 1.00 93.62 311 LYS A C 1
ATOM 2359 O O . LYS A 1 311 ? -7.718 19.565 34.647 1.00 93.62 311 LYS A O 1
ATOM 2364 N N . LEU A 1 312 ? -7.035 17.608 33.761 1.00 93.00 312 LEU A N 1
ATOM 2365 C CA . LEU A 1 312 ? -5.615 17.942 33.657 1.00 93.00 312 LEU A CA 1
ATOM 2366 C C . LEU A 1 312 ? -5.322 18.710 32.372 1.00 93.00 312 LEU A C 1
ATOM 2368 O O . LEU A 1 312 ? -4.967 19.885 32.412 1.00 93.00 312 LEU A O 1
ATOM 2372 N N . SER A 1 313 ? -5.522 18.068 31.223 1.00 94.06 313 SER A N 1
ATOM 2373 C CA . SER A 1 313 ? -5.216 18.660 29.923 1.00 94.06 313 SER A CA 1
ATOM 2374 C C . SER A 1 313 ? -6.241 18.267 28.856 1.00 94.06 313 SER A C 1
ATOM 2376 O O . SER A 1 313 ? -7.238 17.587 29.109 1.00 94.06 313 SER A O 1
ATOM 2378 N N . THR A 1 314 ? -6.094 18.814 27.652 1.00 94.00 314 THR A N 1
ATOM 2379 C CA . THR A 1 314 ? -7.003 18.576 26.524 1.00 94.00 314 THR A CA 1
ATOM 2380 C C . THR A 1 314 ? -6.176 18.446 25.256 1.00 94.00 314 THR A C 1
ATOM 2382 O O . THR A 1 314 ? -5.457 19.379 24.911 1.00 94.00 314 THR A O 1
ATOM 2385 N N . PHE A 1 315 ? -6.317 17.327 24.555 1.00 94.50 315 PHE A N 1
ATOM 2386 C CA . PHE A 1 315 ? -5.597 17.022 23.319 1.00 94.50 315 PHE A CA 1
ATOM 2387 C C . PHE A 1 315 ? -6.401 17.578 22.136 1.00 94.50 315 PHE A C 1
ATOM 2389 O O . PHE A 1 315 ? -7.580 17.250 22.010 1.00 94.50 315 PHE A O 1
ATOM 2396 N N . LYS A 1 316 ? -5.821 18.477 21.327 1.00 90.88 316 LYS A N 1
ATOM 2397 C CA . LYS A 1 316 ? -6.583 19.329 20.380 1.00 90.88 316 LYS A CA 1
ATOM 2398 C C . LYS A 1 316 ? -6.274 19.132 18.889 1.00 90.88 316 LYS A C 1
ATOM 2400 O O . LYS A 1 316 ? -7.006 19.670 18.068 1.00 90.88 316 LYS A O 1
ATOM 2405 N N . GLU A 1 317 ? -5.242 18.371 18.529 1.00 88.06 317 GLU A N 1
ATOM 2406 C CA . GLU A 1 317 ? -4.804 18.201 17.122 1.00 88.06 317 GLU A CA 1
ATOM 2407 C C . GLU A 1 317 ? -5.619 17.171 16.318 1.00 88.06 317 GLU A C 1
ATOM 2409 O O . GLU A 1 317 ? -5.376 16.970 15.125 1.00 88.06 317 GLU A O 1
ATOM 2414 N N . HIS A 1 318 ? -6.598 16.504 16.935 1.00 88.38 318 HIS A N 1
ATOM 2415 C CA . HIS A 1 318 ? -7.429 1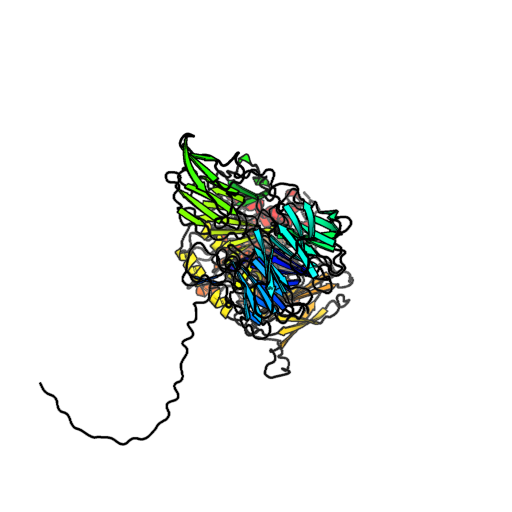5.519 16.248 1.00 88.38 318 HIS A CA 1
ATOM 2416 C C . HIS A 1 318 ? -8.312 16.166 15.173 1.00 88.38 318 HIS A C 1
ATOM 2418 O O . HIS A 1 318 ? -9.160 17.011 15.458 1.00 88.38 318 HIS A O 1
ATOM 2424 N N . LYS A 1 319 ? -8.166 15.698 13.930 1.00 81.81 319 LYS A N 1
ATOM 2425 C CA . LYS A 1 319 ? -9.064 16.016 12.796 1.00 81.81 319 LYS A CA 1
ATOM 2426 C C . LYS A 1 319 ? -10.231 15.022 12.700 1.00 81.81 319 LYS A C 1
ATOM 2428 O O . LYS A 1 319 ? -11.289 15.308 12.142 1.00 81.81 319 LYS A O 1
ATOM 2433 N N . SER A 1 320 ? -9.970 13.833 13.238 1.00 82.81 320 SER A N 1
ATOM 2434 C CA . SER A 1 320 ? -10.815 12.675 13.500 1.00 82.81 320 SER A CA 1
ATOM 2435 C C . SER A 1 320 ? -11.566 12.654 14.829 1.00 82.81 320 SER A C 1
ATOM 2437 O O . SER A 1 320 ? -11.040 13.187 15.792 1.00 82.81 320 SER A O 1
ATOM 2439 N N . PHE A 1 321 ? -12.661 11.893 14.980 1.00 85.31 321 PHE A N 1
ATOM 2440 C CA . PHE A 1 321 ? -12.996 11.395 16.322 1.00 85.31 321 PHE A CA 1
ATOM 2441 C C . PHE A 1 321 ? -11.930 10.384 16.782 1.00 85.31 321 PHE A C 1
ATOM 2443 O O . PHE A 1 321 ? -11.493 9.565 15.976 1.00 85.31 321 PHE A O 1
ATOM 2450 N N . ALA A 1 322 ? -11.523 10.423 18.051 1.00 89.44 322 ALA A N 1
ATOM 2451 C CA . ALA A 1 322 ? -10.401 9.639 18.574 1.00 89.44 322 ALA A CA 1
ATOM 2452 C C . ALA A 1 322 ? -10.865 8.699 19.702 1.00 89.44 322 ALA A C 1
ATOM 2454 O O . ALA A 1 322 ? -10.813 9.059 20.881 1.00 89.44 322 ALA A O 1
ATOM 2455 N N . PRO A 1 323 ? -11.418 7.524 19.346 1.00 87.94 323 PRO A N 1
ATOM 2456 C CA . PRO A 1 323 ? -12.031 6.625 20.314 1.00 87.94 323 PRO A CA 1
ATOM 2457 C C . PRO A 1 323 ? -11.008 5.768 21.066 1.00 87.94 323 PRO A C 1
ATOM 2459 O O . PRO A 1 323 ? -11.268 5.433 22.216 1.00 87.94 323 PRO A O 1
ATOM 2462 N N . ALA A 1 324 ? -9.893 5.410 20.425 1.00 93.06 324 ALA A N 1
ATOM 2463 C CA . ALA A 1 324 ? -8.868 4.555 21.007 1.00 93.06 324 ALA A CA 1
ATOM 2464 C C . ALA A 1 324 ? -7.914 5.402 21.849 1.00 93.06 324 ALA A C 1
ATOM 2466 O O . ALA A 1 324 ? -7.433 6.438 21.379 1.00 93.06 324 ALA A O 1
ATOM 2467 N N . THR A 1 325 ? -7.627 4.966 23.070 1.00 96.75 325 THR A N 1
ATOM 2468 C CA . THR A 1 325 ? -6.709 5.642 23.990 1.00 96.75 325 THR A CA 1
ATOM 2469 C C . THR A 1 325 ? -5.806 4.624 24.669 1.00 96.75 325 THR A C 1
ATOM 2471 O O . THR A 1 325 ? -6.198 3.474 24.839 1.00 96.75 325 THR A O 1
ATOM 2474 N N . ALA A 1 326 ? -4.609 5.048 25.067 1.00 97.12 326 ALA A N 1
ATOM 2475 C CA . ALA A 1 326 ? -3.716 4.280 25.930 1.00 97.12 326 ALA A CA 1
ATOM 2476 C C . ALA A 1 326 ? -2.837 5.226 26.754 1.00 97.12 326 ALA A C 1
ATOM 2478 O O . ALA A 1 326 ? -2.641 6.382 26.372 1.00 97.12 326 ALA A O 1
ATOM 2479 N N . ILE A 1 327 ? -2.294 4.736 27.866 1.00 97.38 327 ILE A N 1
ATOM 2480 C CA . ILE A 1 327 ? -1.306 5.448 28.685 1.00 97.38 327 ILE A CA 1
ATOM 2481 C C . ILE A 1 327 ? -0.062 4.565 28.782 1.00 97.38 327 ILE A C 1
ATOM 2483 O O . ILE A 1 327 ? -0.181 3.347 28.923 1.00 97.38 327 ILE A O 1
ATOM 2487 N N . SER A 1 328 ? 1.115 5.170 28.655 1.00 96.81 328 SER A N 1
ATOM 2488 C CA . SER A 1 328 ? 2.395 4.474 28.750 1.00 96.81 328 SER A CA 1
ATOM 2489 C C . SER A 1 328 ? 2.638 3.914 30.161 1.00 96.81 328 SER A C 1
ATOM 2491 O O . SER A 1 328 ? 2.095 4.436 31.139 1.00 96.81 328 SER A O 1
ATOM 2493 N N . PRO A 1 329 ? 3.484 2.877 30.309 1.00 94.50 329 PRO A N 1
ATOM 2494 C CA . PRO A 1 329 ? 3.787 2.274 31.611 1.00 94.50 329 PRO A CA 1
ATOM 2495 C C . PRO A 1 329 ? 4.409 3.228 32.647 1.00 94.50 329 PRO A C 1
ATOM 2497 O O . PRO A 1 329 ? 4.319 2.973 33.843 1.00 94.50 329 PRO A O 1
ATOM 2500 N N . ASP A 1 330 ? 5.032 4.323 32.211 1.00 94.06 330 ASP A N 1
ATOM 2501 C CA . ASP A 1 330 ? 5.551 5.374 33.099 1.00 94.06 330 ASP A CA 1
ATOM 2502 C C . ASP A 1 330 ? 4.485 6.408 33.514 1.00 94.06 330 ASP A C 1
ATOM 2504 O O . ASP A 1 330 ? 4.742 7.250 34.371 1.00 94.06 330 ASP A O 1
ATOM 2508 N N . GLY A 1 331 ? 3.288 6.356 32.921 1.00 94.06 331 GLY A N 1
ATOM 2509 C CA . GLY A 1 331 ? 2.192 7.282 33.185 1.00 94.06 331 GLY A CA 1
ATOM 2510 C C . GLY A 1 331 ? 2.364 8.683 32.593 1.00 94.06 331 GLY A C 1
ATOM 2511 O O . GLY A 1 331 ? 1.531 9.540 32.875 1.00 94.06 331 GLY A O 1
ATOM 2512 N N . LEU A 1 332 ? 3.405 8.943 31.793 1.00 93.69 332 LEU A N 1
ATOM 2513 C CA . LEU A 1 332 ? 3.737 10.289 31.300 1.00 93.69 332 LEU A CA 1
ATOM 2514 C C . LEU A 1 332 ? 3.202 10.569 29.892 1.00 93.69 332 LEU A C 1
ATOM 2516 O O . LEU A 1 332 ? 2.844 11.706 29.573 1.00 93.69 332 LEU A O 1
ATOM 2520 N N . THR A 1 333 ? 3.124 9.534 29.057 1.00 96.50 333 THR A N 1
ATOM 2521 C CA . THR A 1 333 ? 2.702 9.640 27.661 1.00 96.50 333 THR A CA 1
ATOM 2522 C C . THR A 1 333 ? 1.315 9.039 27.474 1.00 96.50 333 THR A C 1
ATOM 2524 O O . THR A 1 333 ? 1.022 7.928 27.911 1.00 96.50 333 THR A O 1
ATOM 2527 N N . ALA A 1 334 ? 0.444 9.755 26.773 1.00 97.19 334 ALA A N 1
ATOM 2528 C CA . ALA A 1 334 ? -0.825 9.223 26.298 1.00 97.19 334 ALA A CA 1
ATOM 2529 C C . ALA A 1 334 ? -0.753 8.964 24.792 1.00 97.19 334 ALA A C 1
ATOM 2531 O O . ALA A 1 334 ? -0.181 9.755 24.047 1.00 97.19 334 ALA A O 1
ATOM 2532 N N . ALA A 1 335 ? -1.385 7.893 24.326 1.00 97.69 335 ALA A N 1
ATOM 2533 C CA . ALA A 1 335 ? -1.627 7.657 22.909 1.00 97.69 335 ALA A CA 1
ATOM 2534 C C . ALA A 1 335 ? -3.123 7.788 22.610 1.00 97.69 335 ALA A C 1
ATOM 2536 O O . ALA A 1 335 ? -3.968 7.416 23.425 1.00 97.69 335 ALA A O 1
ATOM 2537 N N . SER A 1 336 ? -3.463 8.305 21.432 1.00 96.81 336 SER A N 1
ATOM 2538 C CA . SER A 1 336 ? -4.833 8.262 20.915 1.00 96.81 336 SER A CA 1
ATOM 2539 C C . SER A 1 336 ? -4.871 7.980 19.422 1.00 96.81 336 SER A C 1
ATOM 2541 O O . SER A 1 336 ? -4.067 8.513 18.660 1.00 96.81 336 SER A O 1
ATOM 2543 N N . GLY A 1 337 ? -5.804 7.123 19.018 1.00 93.75 337 GLY A N 1
ATOM 2544 C CA . GLY A 1 337 ? -5.977 6.672 17.643 1.00 93.75 337 GLY A CA 1
ATOM 2545 C C . GLY A 1 337 ? -7.267 7.227 17.064 1.00 93.75 337 GLY A C 1
ATOM 2546 O O . GLY A 1 337 ? -8.301 7.198 17.734 1.00 93.75 337 GLY A O 1
ATOM 2547 N N . ASP A 1 338 ? -7.215 7.731 15.834 1.00 89.25 338 ASP A N 1
ATOM 2548 C CA . ASP A 1 338 ? -8.364 8.342 15.167 1.00 89.25 338 ASP A CA 1
ATOM 2549 C C . ASP A 1 338 ? -8.921 7.491 14.005 1.00 89.25 338 ASP A C 1
ATOM 2551 O O . ASP A 1 338 ? -8.455 6.386 13.707 1.00 89.25 338 ASP A O 1
ATOM 2555 N N . ASN A 1 339 ? -9.965 7.986 13.330 1.00 83.94 339 ASN A N 1
ATOM 2556 C CA . ASN A 1 339 ? -10.556 7.275 12.174 1.00 83.94 339 ASN A CA 1
ATOM 2557 C C . ASN A 1 339 ? -9.873 7.554 10.856 1.00 83.94 339 ASN A C 1
ATOM 2559 O O . ASN A 1 339 ? -10.276 7.005 9.831 1.00 83.94 339 ASN A O 1
ATOM 2563 N N . GLU A 1 340 ? -8.887 8.439 10.872 1.00 80.31 340 GLU A N 1
ATOM 2564 C CA . GLU A 1 340 ? -8.042 8.679 9.719 1.00 80.31 340 GLU A CA 1
ATOM 2565 C C . GLU A 1 340 ? -6.860 7.710 9.678 1.00 80.31 340 GLU A C 1
ATOM 2567 O O . GLU A 1 340 ? -6.101 7.736 8.713 1.00 80.31 340 GLU A O 1
ATOM 2572 N N . GLY A 1 341 ? -6.755 6.811 10.666 1.00 87.44 341 GLY A N 1
ATOM 2573 C CA . GLY A 1 341 ? -5.681 5.829 10.759 1.00 87.44 341 GLY A CA 1
ATOM 2574 C C . GLY A 1 341 ? -4.412 6.410 11.376 1.00 87.44 341 GLY A C 1
ATOM 2575 O O . GLY A 1 341 ? -3.334 5.847 11.183 1.00 87.44 341 GLY A O 1
ATOM 2576 N N . LYS A 1 342 ? -4.520 7.534 12.094 1.00 91.75 342 LYS A N 1
ATOM 2577 C CA . LYS A 1 342 ? -3.391 8.195 12.746 1.00 91.75 342 LYS A CA 1
ATOM 2578 C C . LYS A 1 342 ? -3.351 7.858 14.221 1.00 91.75 342 LYS A C 1
ATOM 2580 O O . LYS A 1 342 ? -4.389 7.804 14.883 1.00 91.75 342 LYS A O 1
ATOM 2585 N N . VAL A 1 343 ? -2.138 7.697 14.736 1.00 96.00 343 VAL A N 1
ATOM 2586 C CA . VAL A 1 343 ? -1.885 7.621 16.173 1.00 96.00 343 VAL A CA 1
ATOM 2587 C C . VAL A 1 343 ? -1.148 8.875 16.606 1.00 96.00 343 VAL A C 1
ATOM 2589 O O . VAL A 1 343 ? -0.130 9.234 16.025 1.00 96.00 343 VAL A O 1
ATOM 2592 N N . HIS A 1 344 ? -1.644 9.532 17.641 1.00 96.94 344 HIS A N 1
ATOM 2593 C CA . HIS A 1 344 ? -1.037 10.720 18.221 1.00 96.94 344 HIS A CA 1
ATOM 2594 C C . HIS A 1 344 ? -0.512 10.402 19.618 1.00 96.94 344 HIS A C 1
ATOM 2596 O O . HIS A 1 344 ? -1.249 9.836 20.429 1.00 96.94 344 HIS A O 1
ATOM 2602 N N . LEU A 1 345 ? 0.731 10.793 19.895 1.00 97.75 345 LEU A N 1
ATOM 2603 C CA . LEU A 1 345 ? 1.379 10.690 21.200 1.00 97.75 345 LEU A CA 1
ATOM 2604 C C . LEU A 1 345 ? 1.389 12.055 21.878 1.00 97.75 345 LEU A C 1
ATOM 2606 O O . LEU A 1 345 ? 1.706 13.058 21.240 1.00 97.75 345 LEU A O 1
ATOM 2610 N N . TRP A 1 346 ? 1.069 12.088 23.163 1.00 97.56 346 TRP A N 1
ATOM 2611 C CA . TRP A 1 346 ? 0.838 13.311 23.920 1.00 97.56 346 TRP A CA 1
ATOM 2612 C C . TRP A 1 346 ? 1.553 13.259 25.252 1.00 97.56 346 TRP A C 1
ATOM 2614 O O . TRP A 1 346 ? 1.558 12.220 25.909 1.00 97.56 346 TRP A O 1
ATOM 2624 N N . ASP A 1 347 ? 2.048 14.403 25.697 1.00 96.94 347 ASP A N 1
ATOM 2625 C CA . ASP A 1 347 ? 2.366 14.586 27.104 1.00 96.94 347 ASP A CA 1
ATOM 2626 C C . ASP A 1 347 ? 1.051 14.720 27.887 1.00 96.94 347 ASP A C 1
ATOM 2628 O O . ASP A 1 347 ? 0.212 15.578 27.593 1.00 96.94 347 ASP A O 1
ATOM 2632 N N . ILE A 1 348 ? 0.838 13.846 28.871 1.00 95.31 348 ILE A N 1
ATOM 2633 C CA . ILE A 1 348 ? -0.459 13.725 29.550 1.00 95.31 348 ILE A CA 1
ATOM 2634 C C . ILE A 1 348 ? -0.817 14.966 30.384 1.00 95.31 348 ILE A C 1
ATOM 2636 O O . ILE A 1 348 ? -1.999 15.313 30.516 1.00 95.31 348 ILE A O 1
ATOM 2640 N N . ASN A 1 349 ? 0.198 15.644 30.926 1.00 93.00 349 ASN A N 1
ATOM 2641 C CA . ASN A 1 349 ? 0.058 16.737 31.885 1.00 93.00 349 ASN A CA 1
ATOM 2642 C C . ASN A 1 349 ? -0.190 18.072 31.183 1.00 93.00 349 ASN A C 1
ATOM 2644 O O . ASN A 1 349 ? -1.040 18.852 31.604 1.00 93.00 349 ASN A O 1
ATOM 2648 N N . THR A 1 350 ? 0.539 18.326 30.100 1.00 95.00 350 THR A N 1
ATOM 2649 C CA . THR A 1 350 ? 0.457 19.564 29.316 1.00 95.00 350 THR A CA 1
ATOM 2650 C C . THR A 1 350 ? -0.566 19.467 28.188 1.00 95.00 350 THR A C 1
ATOM 2652 O O . THR A 1 350 ? -1.176 20.470 27.819 1.00 95.00 350 THR A O 1
ATOM 2655 N N . GLY A 1 351 ? -0.799 18.262 27.658 1.00 94.69 351 GLY A N 1
ATOM 2656 C CA . GLY A 1 351 ? -1.621 18.028 26.471 1.00 94.69 351 GLY A CA 1
ATOM 2657 C C . GLY A 1 351 ? -0.925 18.378 25.156 1.00 94.69 351 GLY A C 1
ATOM 2658 O O . GLY A 1 351 ? -1.594 18.466 24.125 1.00 94.69 351 GLY A O 1
ATOM 2659 N N . ASN A 1 352 ? 0.394 18.584 25.183 1.00 96.19 352 ASN A N 1
ATOM 2660 C CA . ASN A 1 352 ? 1.190 18.865 23.994 1.00 96.19 352 ASN A CA 1
ATOM 2661 C C . ASN A 1 352 ? 1.369 17.599 23.149 1.00 96.19 352 ASN A C 1
ATOM 2663 O O . ASN A 1 352 ? 1.626 16.518 23.680 1.00 96.19 352 ASN A O 1
ATOM 2667 N N . LEU A 1 353 ? 1.258 17.745 21.827 1.00 96.94 353 LEU A N 1
ATOM 2668 C CA . LEU A 1 353 ? 1.560 16.675 20.879 1.00 96.94 353 LEU A CA 1
ATOM 2669 C C . LEU A 1 353 ? 3.077 16.428 20.861 1.00 96.94 353 LEU A C 1
ATOM 2671 O O . LEU A 1 353 ? 3.845 17.346 20.585 1.00 96.94 353 LEU A O 1
ATOM 2675 N N . ILE A 1 354 ? 3.487 15.191 21.125 1.00 95.94 354 ILE A N 1
ATOM 2676 C CA . ILE A 1 354 ? 4.881 14.736 21.046 1.00 95.94 354 ILE A CA 1
ATOM 2677 C C . ILE A 1 354 ? 5.200 14.326 19.606 1.00 95.94 354 ILE A C 1
ATOM 2679 O O . ILE A 1 354 ? 6.151 14.818 19.007 1.00 95.94 354 ILE A O 1
ATOM 2683 N N . GLN A 1 355 ? 4.387 13.429 19.040 1.00 95.31 355 GLN A N 1
ATOM 2684 C CA . GLN A 1 355 ? 4.602 12.859 17.711 1.00 95.31 355 GLN A CA 1
ATOM 2685 C C . GLN A 1 355 ? 3.293 12.304 17.138 1.00 95.31 355 GLN A C 1
ATOM 2687 O O . GLN A 1 355 ? 2.387 11.918 17.875 1.00 95.31 355 GLN A O 1
ATOM 2692 N N . THR A 1 356 ? 3.194 12.242 15.809 1.00 95.25 356 THR A N 1
ATOM 2693 C CA . THR A 1 356 ? 2.137 11.499 15.108 1.00 95.25 356 THR A CA 1
ATOM 2694 C C . THR A 1 356 ? 2.754 10.326 14.354 1.00 95.25 356 THR A C 1
ATOM 2696 O O . THR A 1 356 ? 3.687 10.521 13.578 1.00 95.25 356 THR A O 1
ATOM 2699 N N . LEU A 1 357 ? 2.227 9.123 14.572 1.00 95.00 357 LEU A N 1
ATOM 2700 C CA . LEU A 1 357 ? 2.575 7.910 13.837 1.00 95.00 357 LEU A CA 1
ATOM 2701 C C . LEU A 1 357 ? 1.564 7.738 12.702 1.00 95.00 357 LEU A C 1
ATOM 2703 O O . LEU A 1 357 ? 0.365 7.545 12.936 1.00 95.00 357 LEU A O 1
ATOM 2707 N N . GLU A 1 358 ? 2.030 7.856 11.463 1.00 92.25 358 GLU A N 1
ATOM 2708 C CA . GLU A 1 358 ? 1.192 7.734 10.275 1.00 92.25 358 GLU A CA 1
ATOM 2709 C C . GLU A 1 358 ? 1.992 7.273 9.054 1.00 92.25 358 GLU A C 1
ATOM 2711 O O . GLU A 1 358 ? 3.211 7.400 8.994 1.00 92.25 358 GLU A O 1
ATOM 2716 N N . GLY A 1 359 ? 1.280 6.725 8.070 1.00 89.81 359 GLY A N 1
ATOM 2717 C CA . GLY A 1 359 ? 1.871 6.260 6.820 1.00 89.81 359 GLY A CA 1
ATOM 2718 C C . GLY A 1 359 ? 2.017 7.357 5.764 1.00 89.81 359 GLY A C 1
ATOM 2719 O O . GLY A 1 359 ? 1.540 8.485 5.907 1.00 89.81 359 GLY A O 1
ATOM 2720 N N . ASN A 1 360 ? 2.594 6.978 4.625 1.00 90.50 360 ASN A N 1
ATOM 2721 C CA . ASN A 1 360 ? 2.821 7.867 3.482 1.00 90.50 360 ASN A CA 1
ATOM 2722 C C . ASN A 1 360 ? 1.565 8.183 2.656 1.00 90.50 360 ASN A C 1
ATOM 2724 O O . ASN A 1 360 ? 1.652 8.903 1.666 1.00 90.50 360 ASN A O 1
ATOM 2728 N N . GLY A 1 361 ? 0.392 7.675 3.027 1.00 88.81 361 GLY A N 1
ATOM 2729 C CA . GLY A 1 361 ? -0.839 7.922 2.283 1.00 88.81 361 GLY A CA 1
ATOM 2730 C C . GLY A 1 361 ? -1.574 9.205 2.666 1.00 88.81 361 GLY A C 1
ATOM 2731 O O . GLY A 1 361 ? -1.268 9.889 3.654 1.00 88.81 361 GLY A O 1
ATOM 2732 N N . ARG A 1 362 ? -2.577 9.541 1.851 1.00 89.12 362 ARG A N 1
ATOM 2733 C CA . ARG A 1 362 ? -3.499 10.659 2.074 1.00 89.12 362 ARG A CA 1
ATOM 2734 C C . ARG A 1 362 ? -4.919 10.232 1.742 1.00 89.12 362 ARG A C 1
ATOM 2736 O O . ARG A 1 362 ? -5.166 9.606 0.719 1.00 89.12 362 ARG A O 1
ATOM 2743 N N . GLN A 1 363 ? -5.865 10.620 2.584 1.00 89.06 363 GLN A N 1
ATOM 2744 C CA . GLN A 1 363 ? -7.279 10.357 2.340 1.00 89.06 363 GLN A CA 1
ATOM 2745 C C . GLN A 1 363 ? -7.774 11.120 1.114 1.00 89.06 363 GLN A C 1
ATOM 2747 O O . GLN A 1 363 ? -7.312 12.231 0.836 1.00 89.06 363 GLN A O 1
ATOM 2752 N N . VAL A 1 364 ? -8.720 10.531 0.389 1.00 91.31 364 VAL A N 1
ATOM 2753 C CA . VAL A 1 364 ? -9.296 11.144 -0.804 1.00 91.31 364 VAL A CA 1
ATOM 2754 C C . VAL A 1 364 ? -10.657 11.727 -0.458 1.00 91.31 364 VAL A C 1
ATOM 2756 O O . VAL A 1 364 ? -11.630 11.010 -0.233 1.00 91.31 364 VAL A O 1
ATOM 2759 N N . TRP A 1 365 ? -10.721 13.053 -0.441 1.00 89.62 365 TRP A N 1
ATOM 2760 C CA . TRP A 1 365 ? -11.902 13.803 -0.016 1.00 89.62 365 TRP A CA 1
ATOM 2761 C C . TRP A 1 365 ? -12.719 14.349 -1.171 1.00 89.62 365 TRP A C 1
ATOM 27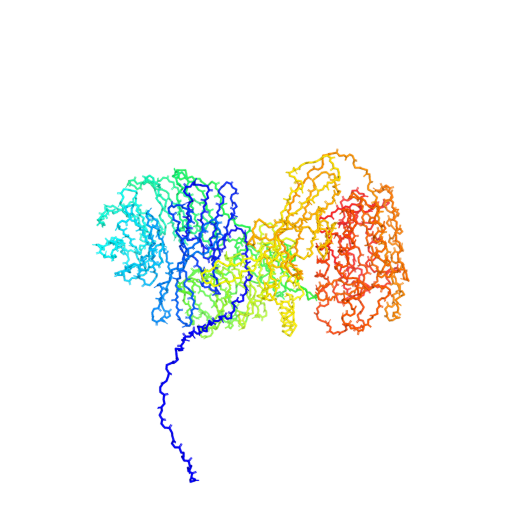63 O O . TRP A 1 365 ? -13.886 14.694 -0.987 1.00 89.62 365 TRP A O 1
ATOM 2773 N N . SER A 1 366 ? -12.109 14.460 -2.347 1.00 90.50 366 SER A N 1
ATOM 2774 C CA . SER A 1 366 ? -12.743 14.981 -3.547 1.00 90.50 366 SER A CA 1
ATOM 2775 C C . SER A 1 366 ? -12.275 14.221 -4.766 1.00 90.50 366 SER A C 1
ATOM 2777 O O . SER A 1 366 ? -11.113 13.834 -4.827 1.00 90.50 366 SER A O 1
ATOM 2779 N N . VAL A 1 367 ? -13.187 14.001 -5.707 1.00 92.88 367 VAL A N 1
ATOM 2780 C CA . VAL A 1 367 ? -12.915 13.392 -7.009 1.00 92.88 367 VAL A CA 1
ATOM 2781 C C . VAL A 1 367 ? -13.704 14.136 -8.081 1.00 92.88 367 VAL A C 1
ATOM 2783 O O . VAL A 1 367 ? -14.704 14.793 -7.778 1.00 92.88 367 VAL A O 1
ATOM 2786 N N . GLY A 1 368 ? -13.269 14.033 -9.328 1.00 91.12 368 GLY A N 1
ATOM 2787 C CA . GLY A 1 368 ? -13.979 14.562 -10.482 1.00 91.12 368 GLY A CA 1
ATOM 2788 C C . GLY A 1 368 ? -13.542 13.885 -11.772 1.00 91.12 368 GLY A C 1
ATOM 2789 O O . GLY A 1 368 ? -12.407 13.422 -11.887 1.00 91.12 368 GLY A O 1
ATOM 2790 N N . PHE A 1 369 ? -14.444 13.859 -12.746 1.00 90.75 369 PHE A N 1
ATOM 2791 C CA . PHE A 1 369 ? -14.148 13.496 -14.128 1.00 90.75 369 PHE A CA 1
ATOM 2792 C C . PHE A 1 369 ? -13.965 14.752 -14.961 1.00 90.75 369 PHE A C 1
ATOM 2794 O O . PHE A 1 369 ? -14.736 15.696 -14.822 1.00 90.75 369 PHE A O 1
ATOM 2801 N N . ALA A 1 370 ? -12.988 14.770 -15.858 1.00 88.00 370 ALA A N 1
ATOM 2802 C CA . ALA A 1 370 ? -12.921 15.815 -16.865 1.00 88.00 370 ALA A CA 1
ATOM 2803 C C . ALA A 1 370 ? -14.207 15.790 -17.710 1.00 88.00 370 ALA A C 1
ATOM 2805 O O . ALA A 1 370 ? -14.781 14.728 -17.966 1.00 88.00 370 ALA A O 1
ATOM 2806 N N . LYS A 1 371 ? -14.691 16.964 -18.124 1.00 84.38 371 LYS A N 1
ATOM 2807 C CA . LYS A 1 371 ? -15.942 17.086 -18.900 1.00 84.38 371 LYS A CA 1
ATOM 2808 C C . LYS A 1 371 ? -15.898 16.371 -20.252 1.00 84.38 371 LYS A C 1
ATOM 2810 O O . LYS A 1 371 ? -16.946 16.007 -20.771 1.00 84.38 371 LYS A O 1
ATOM 2815 N N . ASP A 1 372 ? -14.707 16.166 -20.803 1.00 80.88 372 ASP A N 1
ATOM 2816 C CA . ASP A 1 372 ? -14.477 15.373 -22.013 1.00 80.88 372 ASP A CA 1
ATOM 2817 C C . ASP A 1 372 ? -14.454 13.852 -21.748 1.00 80.88 372 ASP A C 1
ATOM 2819 O O . ASP A 1 372 ? -14.377 13.066 -22.688 1.00 80.88 372 ASP A O 1
ATOM 2823 N N . GLY A 1 373 ? -14.521 13.431 -20.480 1.00 82.69 373 GLY A N 1
ATOM 2824 C CA . GLY A 1 373 ? -14.464 12.037 -20.042 1.00 82.69 373 GLY A CA 1
ATOM 2825 C C . GLY A 1 373 ? -13.067 11.415 -20.083 1.00 82.69 373 GLY A C 1
ATOM 2826 O O . GLY A 1 373 ? -12.934 10.218 -19.833 1.00 82.69 373 GLY A O 1
ATOM 2827 N N . ARG A 1 374 ? -12.024 12.195 -20.387 1.00 79.25 374 ARG A N 1
ATOM 2828 C CA . ARG A 1 374 ? -10.687 11.674 -20.706 1.00 79.25 374 ARG A CA 1
ATOM 2829 C C . ARG A 1 374 ? -9.725 11.622 -19.525 1.00 79.25 374 ARG A C 1
ATOM 2831 O O . ARG A 1 374 ? -8.719 10.918 -19.603 1.00 79.25 374 ARG A O 1
ATOM 2838 N N . SER A 1 375 ? -10.038 12.302 -18.428 1.00 85.19 375 SER A N 1
ATOM 2839 C CA . SER A 1 375 ? -9.180 12.387 -17.240 1.00 85.19 375 SER A CA 1
ATOM 2840 C C . SER A 1 375 ? -9.999 12.280 -15.962 1.00 85.19 375 SER A C 1
ATOM 2842 O O . SER A 1 375 ? -11.193 12.588 -15.935 1.00 85.19 375 SER A O 1
ATOM 2844 N N . ILE A 1 376 ? -9.334 11.892 -14.881 1.00 89.88 376 ILE A N 1
ATOM 2845 C CA . ILE A 1 376 ? -9.863 11.977 -13.521 1.00 89.88 376 ILE A CA 1
ATOM 2846 C C . ILE A 1 376 ? -8.937 12.828 -12.673 1.00 89.88 376 ILE A C 1
ATOM 2848 O O . ILE A 1 376 ? -7.731 12.861 -12.894 1.00 89.88 376 ILE A O 1
ATOM 2852 N N . ALA A 1 377 ? -9.505 13.489 -11.679 1.00 89.75 377 ALA A N 1
ATOM 2853 C CA . ALA A 1 377 ? -8.749 14.244 -10.701 1.00 89.75 377 ALA A CA 1
ATOM 2854 C C . ALA A 1 377 ? -9.304 14.019 -9.303 1.00 89.75 377 ALA A C 1
ATOM 2856 O O . ALA A 1 377 ? -10.474 13.671 -9.132 1.00 89.75 377 ALA A O 1
ATOM 2857 N N . TRP A 1 378 ? -8.460 14.213 -8.297 1.00 91.69 378 TRP A N 1
ATOM 2858 C CA . TRP A 1 378 ? -8.833 14.062 -6.900 1.00 91.69 378 TRP A CA 1
ATOM 2859 C C . TRP A 1 378 ? -8.064 15.015 -5.990 1.00 91.69 378 TRP A C 1
ATOM 2861 O O . TRP A 1 378 ? -7.100 15.665 -6.393 1.00 91.69 378 TRP A O 1
ATOM 2871 N N . GLY A 1 379 ? -8.533 15.131 -4.751 1.00 88.81 379 GLY A N 1
ATOM 2872 C CA . GLY A 1 379 ? -7.995 16.047 -3.754 1.00 88.81 379 GLY A CA 1
ATOM 2873 C C . GLY A 1 379 ? -7.947 15.450 -2.355 1.00 88.81 379 GLY A C 1
ATOM 2874 O O . GLY A 1 379 ? -8.808 14.656 -1.962 1.00 88.81 379 GLY A O 1
ATOM 2875 N N . HIS A 1 380 ? -6.956 15.896 -1.587 1.00 87.56 380 HIS A N 1
ATOM 2876 C CA . HIS A 1 380 ? -6.687 15.469 -0.213 1.00 87.56 380 HIS A CA 1
ATOM 2877 C C . HIS A 1 380 ? -7.049 16.531 0.826 1.00 87.56 380 HIS A C 1
ATOM 2879 O O . HIS A 1 380 ? -6.796 16.356 2.017 1.00 87.56 380 HIS A O 1
ATOM 2885 N N . THR A 1 381 ? -7.662 17.635 0.402 1.00 82.88 381 THR A N 1
ATOM 2886 C CA . THR A 1 381 ? -8.093 18.704 1.300 1.00 82.88 381 THR A CA 1
ATOM 2887 C C . THR A 1 381 ? -9.607 18.782 1.354 1.00 82.88 381 THR A C 1
ATOM 2889 O O . THR A 1 381 ? -10.299 18.760 0.335 1.00 82.88 381 THR A O 1
ATOM 2892 N N . ARG A 1 382 ? -10.119 18.937 2.571 1.00 74.88 382 ARG A N 1
ATOM 2893 C CA . ARG A 1 382 ? -11.536 19.099 2.851 1.00 74.88 382 ARG A CA 1
ATOM 2894 C C . ARG A 1 382 ? -11.798 20.528 3.315 1.00 74.88 382 ARG A C 1
ATOM 2896 O O . ARG A 1 382 ? -11.183 20.968 4.276 1.00 74.88 382 ARG A O 1
ATOM 2903 N N . LYS A 1 383 ? -12.694 21.247 2.631 1.00 64.69 383 LYS A N 1
ATOM 2904 C CA . LYS A 1 383 ? -13.095 22.612 3.025 1.00 64.69 383 LYS A CA 1
ATOM 2905 C C . LYS A 1 383 ? -14.407 22.645 3.812 1.00 64.69 383 LYS A C 1
ATOM 2907 O O . LYS A 1 383 ? -14.524 23.420 4.749 1.00 64.69 383 LYS A O 1
ATOM 2912 N N . GLU A 1 384 ? -15.372 21.783 3.478 1.00 66.06 384 GLU A N 1
ATOM 2913 C CA . GLU A 1 384 ? -16.688 21.759 4.130 1.00 66.06 384 GLU A CA 1
ATOM 2914 C C . GLU A 1 384 ? -17.253 20.336 4.299 1.00 66.06 384 GLU A C 1
ATOM 2916 O O . GLU A 1 384 ? -16.919 19.400 3.567 1.00 66.06 384 GLU A O 1
ATOM 2921 N N . PHE A 1 385 ? -18.164 20.170 5.263 1.00 70.00 385 PHE A N 1
ATOM 2922 C CA . PHE A 1 385 ? -18.940 18.943 5.489 1.00 70.00 385 PHE A CA 1
ATOM 2923 C C . PHE A 1 385 ? -20.144 18.861 4.521 1.00 70.00 385 PHE A C 1
ATOM 2925 O O . PHE A 1 385 ? -21.297 18.924 4.946 1.00 70.00 385 PHE A O 1
ATOM 2932 N N . ASN A 1 386 ? -19.877 18.739 3.215 1.00 77.25 386 ASN A N 1
ATOM 2933 C CA . ASN A 1 386 ? -20.889 18.642 2.152 1.00 77.25 386 ASN A CA 1
ATOM 2934 C C . ASN A 1 386 ? -20.815 17.282 1.433 1.00 77.25 386 ASN A C 1
ATOM 2936 O O . ASN A 1 386 ? -19.722 16.829 1.098 1.00 77.25 386 ASN A O 1
ATOM 2940 N N . ILE A 1 387 ? -21.964 16.645 1.176 1.00 83.50 387 ILE A N 1
ATOM 2941 C CA . ILE A 1 387 ? -22.043 15.316 0.533 1.00 83.50 387 ILE A CA 1
ATOM 2942 C C . ILE A 1 387 ? -21.711 15.307 -0.971 1.00 83.50 387 ILE A C 1
ATOM 2944 O O . ILE A 1 387 ? -21.572 14.238 -1.558 1.00 83.50 387 ILE A O 1
ATOM 2948 N N . PHE A 1 388 ? -21.606 16.473 -1.612 1.00 78.56 388 PHE A N 1
ATOM 2949 C CA . PHE A 1 388 ? -21.311 16.596 -3.048 1.00 78.56 388 PHE A CA 1
ATOM 2950 C C . PHE A 1 388 ? -19.843 16.949 -3.350 1.00 78.56 388 PHE A C 1
ATOM 2952 O O . PHE A 1 388 ? -19.514 17.180 -4.501 1.00 78.56 388 PHE A O 1
ATOM 2959 N N . SER A 1 389 ? -18.980 16.962 -2.325 1.00 64.94 389 SER A N 1
ATOM 2960 C CA . SER A 1 389 ? -17.530 17.217 -2.364 1.00 64.94 389 SER A CA 1
ATOM 2961 C C . SER A 1 389 ? -17.046 18.382 -3.250 1.00 64.94 389 SER A C 1
ATOM 2963 O O . SER A 1 389 ? -16.912 18.251 -4.459 1.00 64.94 389 SER A O 1
ATOM 2965 N N . TYR A 1 390 ? -16.646 19.487 -2.610 1.00 65.50 390 TYR A N 1
ATOM 2966 C CA . TYR A 1 390 ? -16.134 20.704 -3.267 1.00 65.50 390 TYR A CA 1
ATOM 2967 C C . TYR A 1 390 ? -14.720 21.095 -2.787 1.00 65.50 390 TYR A C 1
ATOM 2969 O O . TYR A 1 390 ? -14.388 22.274 -2.647 1.00 65.50 390 TYR A O 1
ATOM 2977 N N . GLY A 1 391 ? -13.888 20.104 -2.447 1.00 76.75 391 GLY A N 1
ATOM 2978 C CA . GLY A 1 391 ? -12.473 20.328 -2.122 1.00 76.75 391 GLY A CA 1
ATOM 2979 C C . GLY A 1 391 ? -11.638 20.644 -3.373 1.00 76.75 391 GLY A C 1
ATOM 2980 O O . GLY A 1 391 ? -12.060 20.316 -4.481 1.00 76.75 391 GLY A O 1
ATOM 2981 N N . PRO A 1 392 ? -10.456 21.275 -3.233 1.00 84.00 392 PRO A N 1
ATOM 2982 C CA . PRO A 1 392 ? -9.563 21.475 -4.368 1.00 84.00 392 PRO A CA 1
ATOM 2983 C C . PRO A 1 392 ? -9.091 20.123 -4.910 1.00 84.00 392 PRO A C 1
ATOM 2985 O O . PRO A 1 392 ? -8.670 19.255 -4.145 1.00 84.00 392 PRO A O 1
ATOM 2988 N N . LEU A 1 393 ? -9.140 19.970 -6.230 1.00 86.75 393 LEU A N 1
ATOM 2989 C CA . LEU A 1 393 ? -8.497 18.868 -6.935 1.00 86.75 393 LEU A CA 1
ATOM 2990 C C . LEU A 1 393 ? -7.002 19.202 -7.026 1.00 86.75 393 LEU A C 1
ATOM 2992 O O . LEU A 1 393 ? -6.642 20.312 -7.407 1.00 86.75 393 LEU A O 1
ATOM 2996 N N . GLN A 1 394 ? -6.149 18.280 -6.594 1.00 84.81 394 GLN A N 1
ATOM 2997 C CA . GLN A 1 394 ? -4.704 18.479 -6.413 1.00 84.81 394 GLN A CA 1
ATOM 2998 C C . GLN A 1 394 ? -3.867 17.537 -7.278 1.00 84.81 394 GLN A C 1
ATOM 3000 O O . GLN A 1 394 ? -2.695 17.804 -7.514 1.00 84.81 394 GLN A O 1
ATOM 3005 N N . GLN A 1 395 ? -4.452 16.425 -7.714 1.00 86.44 395 GLN A N 1
ATOM 3006 C CA . GLN A 1 395 ? -3.803 15.417 -8.540 1.00 86.44 395 GLN A CA 1
ATOM 3007 C C . GLN A 1 395 ? -4.764 15.006 -9.648 1.00 86.44 395 GLN A C 1
ATOM 3009 O O . GLN A 1 395 ? -5.980 15.006 -9.445 1.00 86.44 395 GLN A O 1
ATOM 3014 N N . ALA A 1 396 ? -4.225 14.686 -10.820 1.00 85.69 396 ALA A N 1
ATOM 3015 C CA . ALA A 1 396 ? -5.001 14.268 -11.974 1.00 85.69 396 ALA A CA 1
ATOM 3016 C C . ALA A 1 396 ? -4.238 13.216 -12.772 1.00 85.69 396 ALA A C 1
ATOM 3018 O O . ALA A 1 396 ? -3.028 13.352 -12.939 1.00 85.69 396 ALA A O 1
ATOM 3019 N N . PHE A 1 397 ? -4.970 12.217 -13.266 1.00 82.69 397 PHE A N 1
ATOM 3020 C CA . PHE A 1 397 ? -4.502 11.186 -14.190 1.00 82.69 397 PHE A CA 1
ATOM 3021 C C . PHE A 1 397 ? -5.308 11.240 -15.481 1.00 82.69 397 PHE A C 1
ATOM 3023 O O . PHE A 1 397 ? -6.534 11.405 -15.467 1.00 82.69 397 PHE A O 1
ATOM 3030 N N . GLN A 1 398 ? -4.627 11.030 -16.602 1.00 78.44 398 GLN A N 1
ATOM 3031 C CA . GLN A 1 398 ? -5.268 10.907 -17.899 1.00 78.44 398 GLN A CA 1
ATOM 3032 C C . GLN A 1 398 ? -5.690 9.446 -18.118 1.00 78.44 398 GLN A C 1
ATOM 3034 O O . GLN A 1 398 ? -4.854 8.549 -18.185 1.00 78.44 398 GLN A O 1
ATOM 3039 N N . LEU A 1 399 ? -6.995 9.198 -18.246 1.00 73.94 399 LEU A N 1
ATOM 3040 C CA . LEU A 1 399 ? -7.527 7.867 -18.563 1.00 73.94 399 LEU A CA 1
ATOM 3041 C C . LEU A 1 399 ? -7.342 7.524 -20.050 1.00 73.94 399 LEU A C 1
ATOM 3043 O O . LEU A 1 399 ? -7.141 6.365 -20.403 1.00 73.94 399 LEU A O 1
ATOM 3047 N N . SER A 1 400 ? -7.451 8.526 -20.928 1.00 64.06 400 SER A N 1
ATOM 3048 C CA . SER A 1 400 ? -7.230 8.382 -22.373 1.00 64.06 400 SER A CA 1
ATOM 3049 C C . SER A 1 400 ? -6.813 9.707 -23.016 1.00 64.06 400 SER A C 1
ATOM 3051 O O . SER A 1 400 ? -7.357 10.758 -22.688 1.00 64.06 400 SER A O 1
ATOM 3053 N N . THR A 1 401 ? -5.861 9.690 -23.945 1.00 55.19 401 THR A N 1
ATOM 3054 C CA . THR A 1 401 ? -5.535 10.831 -24.829 1.00 55.19 401 THR A CA 1
ATOM 3055 C C . THR A 1 401 ? -6.205 10.667 -26.201 1.00 55.19 401 THR A C 1
ATOM 3057 O O . THR A 1 401 ? -6.799 9.625 -26.482 1.00 55.19 401 THR A O 1
ATOM 3060 N N . SER A 1 402 ? -6.086 11.665 -27.091 1.00 47.00 402 SER A N 1
ATOM 3061 C CA . SER A 1 402 ? -6.423 11.539 -28.529 1.00 47.00 402 SER A CA 1
ATOM 3062 C C . SER A 1 402 ? -5.749 10.336 -29.207 1.00 47.00 402 SER A C 1
ATOM 3064 O O . SER A 1 402 ? -6.218 9.883 -30.247 1.00 47.00 402 SER A O 1
ATOM 3066 N N . GLN A 1 403 ? -4.697 9.798 -28.586 1.00 46.72 403 GLN A N 1
ATOM 3067 C CA . GLN A 1 403 ? -3.904 8.667 -29.046 1.00 46.72 403 GLN A CA 1
ATOM 3068 C C . GLN A 1 403 ? -4.211 7.345 -28.311 1.00 46.72 403 GLN A C 1
ATOM 3070 O O . GLN A 1 403 ? -3.555 6.353 -28.583 1.00 46.72 403 GLN A O 1
ATOM 3075 N N . ASN A 1 404 ? -5.240 7.264 -27.451 1.00 51.72 404 ASN A N 1
ATOM 3076 C CA . ASN A 1 404 ? -5.636 6.024 -26.758 1.00 51.72 404 ASN A CA 1
ATOM 3077 C C . ASN A 1 404 ? -4.618 5.506 -25.701 1.00 51.72 404 ASN A C 1
ATOM 3079 O O . ASN A 1 404 ? -4.478 4.302 -25.524 1.00 51.72 404 ASN A O 1
ATOM 3083 N N . PHE A 1 405 ? -3.962 6.359 -24.905 1.00 54.62 405 PHE A N 1
ATOM 3084 C CA . PHE A 1 405 ? -2.998 5.901 -23.877 1.00 54.62 405 PHE A CA 1
ATOM 3085 C C . PHE A 1 405 ? -3.374 6.267 -22.437 1.00 54.62 405 PHE A C 1
ATOM 3087 O O . PHE A 1 405 ? -3.992 7.308 -22.202 1.00 54.62 405 PHE A O 1
ATOM 3094 N N . PHE A 1 406 ? -3.021 5.385 -21.486 1.00 61.09 406 PHE A N 1
ATOM 3095 C CA . PHE A 1 406 ? -3.037 5.701 -20.057 1.00 61.09 406 PHE A CA 1
ATOM 3096 C C . PHE A 1 406 ? -1.772 6.504 -19.810 1.00 61.09 406 PHE A C 1
ATOM 3098 O O . PHE A 1 406 ? -0.675 5.955 -19.928 1.00 61.09 406 PHE A O 1
ATOM 3105 N N . ASP A 1 407 ? -1.913 7.786 -19.502 1.00 64.25 407 ASP A N 1
ATOM 3106 C CA . ASP A 1 407 ? -0.786 8.601 -19.071 1.00 64.25 407 ASP A CA 1
ATOM 3107 C C . ASP A 1 407 ? -0.924 8.822 -17.563 1.00 64.25 407 ASP A C 1
ATOM 3109 O O . ASP A 1 407 ? -1.744 9.635 -17.118 1.00 64.25 407 ASP A O 1
ATOM 3113 N N . PRO A 1 408 ? -0.169 8.051 -16.768 1.00 62.62 408 PRO A N 1
ATOM 3114 C CA . PRO A 1 408 ? -0.265 8.109 -15.327 1.00 62.62 408 PRO A CA 1
ATOM 3115 C C . PRO A 1 408 ? 0.609 9.209 -14.712 1.00 62.62 408 PRO A C 1
ATOM 3117 O O . PRO A 1 408 ? 0.734 9.275 -13.491 1.00 62.62 408 PRO A O 1
ATOM 3120 N N . SER A 1 409 ? 1.248 10.055 -15.528 1.00 63.78 409 SER A N 1
ATOM 3121 C CA . SER A 1 409 ? 1.956 11.226 -15.021 1.00 63.78 409 SER A CA 1
ATOM 3122 C C . SER A 1 409 ? 0.995 12.138 -14.247 1.00 63.78 409 SER A C 1
ATOM 3124 O O . SER A 1 409 ? -0.146 12.386 -14.649 1.00 63.78 409 SER A O 1
ATOM 3126 N N . LEU A 1 410 ? 1.451 12.636 -13.096 1.00 63.19 410 LEU A N 1
ATOM 3127 C CA . LEU A 1 410 ? 0.730 13.679 -12.378 1.00 63.19 410 LEU A CA 1
ATOM 3128 C C . LEU A 1 410 ? 0.804 14.954 -13.221 1.00 63.19 410 LEU A C 1
ATOM 3130 O O . LEU A 1 410 ? 1.899 15.424 -13.517 1.00 63.19 410 LEU A O 1
ATOM 3134 N N . LYS A 1 411 ? -0.354 15.524 -13.574 1.00 66.06 411 LYS A N 1
ATOM 3135 C CA . LYS A 1 411 ? -0.450 16.778 -14.343 1.00 66.06 411 LYS A CA 1
ATOM 3136 C C . LYS A 1 411 ? -1.079 17.903 -13.509 1.00 66.06 411 LYS A C 1
ATOM 3138 O O . LYS A 1 411 ? -2.298 18.094 -13.565 1.00 66.06 411 LYS A O 1
ATOM 3143 N N . PRO A 1 412 ? -0.282 18.670 -12.734 1.00 54.34 412 PRO A N 1
ATOM 3144 C CA . PRO A 1 412 ? -0.781 19.753 -11.876 1.00 54.34 412 PRO A CA 1
ATOM 3145 C C . PRO A 1 412 ? -1.427 20.907 -12.660 1.00 54.34 412 PRO A C 1
ATOM 3147 O O . PRO A 1 412 ? -2.278 21.633 -12.154 1.00 54.34 412 PRO A O 1
ATOM 3150 N N . GLU A 1 413 ? -1.050 21.067 -13.923 1.00 52.53 413 GLU A N 1
ATOM 3151 C CA . GLU A 1 413 ? -1.492 22.143 -14.820 1.00 52.53 413 GLU A CA 1
ATOM 3152 C C . GLU A 1 413 ? -2.977 22.021 -15.210 1.00 52.53 413 GLU A C 1
ATOM 3154 O O . GLU A 1 413 ? -3.625 22.994 -15.599 1.00 52.53 413 GLU A O 1
ATOM 3159 N N . LEU A 1 414 ? -3.557 20.822 -15.066 1.00 56.84 414 LEU A N 1
ATOM 3160 C CA . LEU A 1 414 ? -4.943 20.535 -15.437 1.00 56.84 414 LEU A CA 1
ATOM 3161 C C . LEU A 1 414 ? -5.967 20.915 -14.353 1.00 56.84 414 LEU A C 1
ATOM 3163 O O . LEU A 1 414 ? -7.161 20.753 -14.574 1.00 56.84 414 LEU A O 1
ATOM 3167 N N . LEU A 1 415 ? -5.566 21.456 -13.202 1.00 63.16 415 LEU A N 1
ATOM 3168 C CA . LEU A 1 415 ? -6.400 21.505 -11.990 1.00 63.16 415 LEU A CA 1
ATOM 3169 C C . LEU A 1 415 ? -7.432 22.649 -11.907 1.00 63.16 415 LEU A C 1
ATOM 3171 O O . LEU A 1 415 ? -7.941 22.951 -10.824 1.00 63.16 415 LEU A O 1
ATOM 3175 N N . SER A 1 416 ? -7.809 23.285 -13.024 1.00 63.41 416 SER A N 1
ATOM 3176 C CA . SER A 1 416 ? -8.934 24.234 -12.997 1.00 63.41 416 SER A CA 1
ATOM 3177 C C . SER A 1 416 ? -10.231 23.494 -12.659 1.00 63.41 416 SER A C 1
ATOM 3179 O O . SER A 1 416 ? -10.713 22.672 -13.443 1.00 63.41 416 SER A O 1
ATOM 3181 N N . SER A 1 417 ? -10.842 23.831 -11.518 1.00 61.50 417 SER A N 1
ATOM 3182 C CA . SER A 1 417 ? -12.104 23.232 -11.054 1.00 61.50 417 SER A CA 1
ATOM 3183 C C . SER A 1 417 ? -13.240 23.341 -12.080 1.00 61.50 417 SER A C 1
ATOM 3185 O O . SER A 1 417 ? -14.149 22.520 -12.086 1.00 61.50 417 SER A O 1
ATOM 3187 N N . THR A 1 418 ? -13.170 24.305 -13.004 1.00 67.31 418 THR A N 1
ATOM 3188 C CA . THR A 1 418 ? -14.165 24.506 -14.070 1.00 67.31 418 THR A CA 1
ATOM 3189 C C . THR A 1 418 ? -14.145 23.434 -15.170 1.00 67.31 418 THR A C 1
ATOM 3191 O O . THR A 1 418 ? -15.146 23.278 -15.883 1.00 67.31 418 THR A O 1
ATOM 3194 N N . LYS A 1 419 ? -13.046 22.676 -15.307 1.00 76.12 419 LYS A N 1
ATOM 3195 C CA . LYS A 1 419 ? -12.873 21.622 -16.326 1.00 76.12 419 LYS A CA 1
ATOM 3196 C C . LYS A 1 419 ? -13.347 20.235 -15.868 1.00 76.12 419 LYS A C 1
ATOM 3198 O O . LYS A 1 419 ? -13.536 19.363 -16.715 1.00 76.12 419 LYS A O 1
ATOM 3203 N N . TYR A 1 420 ? -13.600 20.047 -14.571 1.00 83.06 420 TYR A N 1
ATOM 3204 C CA . TYR A 1 420 ? -14.006 18.765 -13.988 1.00 83.06 420 TYR A CA 1
ATOM 3205 C C . TYR A 1 420 ? -15.457 18.795 -13.493 1.00 83.06 420 TYR A C 1
ATOM 3207 O O . TYR A 1 420 ? -15.903 19.746 -12.856 1.00 83.06 420 TYR A O 1
ATOM 3215 N N . ALA A 1 421 ? -16.201 17.736 -13.792 1.00 83.12 421 ALA A N 1
ATOM 3216 C CA . ALA A 1 421 ? -17.510 17.434 -13.242 1.00 83.12 421 ALA A CA 1
ATOM 3217 C C . ALA A 1 421 ? -17.361 16.553 -11.990 1.00 83.12 421 ALA A C 1
ATOM 3219 O O . ALA A 1 421 ? -16.683 15.525 -12.011 1.00 83.12 421 ALA A O 1
ATOM 3220 N N . GLN A 1 422 ? -17.998 16.968 -10.897 1.00 87.31 422 GLN A N 1
ATOM 3221 C CA . GLN A 1 422 ? -18.032 16.248 -9.618 1.00 87.31 422 GLN A CA 1
ATOM 3222 C C . GLN A 1 422 ? -19.443 15.685 -9.369 1.00 87.31 422 GLN A C 1
ATOM 3224 O O . GLN A 1 422 ? -20.240 15.578 -10.303 1.00 87.31 422 GLN A O 1
ATOM 3229 N N . GLY A 1 423 ? -19.764 15.308 -8.129 1.00 84.69 423 GLY A N 1
ATOM 3230 C CA . GLY A 1 423 ? -21.048 14.697 -7.782 1.00 84.69 423 GLY A CA 1
ATOM 3231 C C . GLY A 1 423 ? -22.259 15.510 -8.256 1.00 84.69 423 GLY A C 1
ATOM 3232 O O . GLY A 1 423 ? -22.424 16.681 -7.909 1.00 84.69 423 GLY A O 1
ATOM 3233 N N . LEU A 1 424 ? -23.139 14.874 -9.034 1.00 88.06 424 LEU A N 1
ATOM 3234 C CA . LEU A 1 424 ? -24.334 15.521 -9.578 1.00 88.06 424 LEU A CA 1
ATOM 3235 C C . LEU A 1 424 ? -25.470 15.538 -8.551 1.00 88.06 424 LEU A C 1
ATOM 3237 O O . LEU A 1 424 ? -26.003 14.493 -8.174 1.00 88.06 424 LEU A O 1
ATOM 3241 N N . LYS A 1 425 ? -25.886 16.744 -8.152 1.00 90.38 425 LYS A N 1
ATOM 3242 C CA . LYS A 1 425 ? -27.065 16.968 -7.297 1.00 90.38 425 LYS A CA 1
ATOM 3243 C C . LYS A 1 425 ? -28.391 16.808 -8.040 1.00 90.38 425 LYS A C 1
ATOM 3245 O O . LYS A 1 425 ? -29.402 16.439 -7.439 1.00 90.38 425 LYS A O 1
ATOM 3250 N N . SER A 1 426 ? -28.393 17.115 -9.330 1.00 91.00 426 SER A N 1
ATOM 3251 C CA . SER A 1 426 ? -29.574 17.057 -10.181 1.00 91.00 426 SER A CA 1
ATOM 3252 C C . SER A 1 426 ? -29.196 16.707 -11.610 1.00 91.00 426 SER A C 1
ATOM 3254 O O . SER A 1 426 ? -28.167 17.172 -12.096 1.00 91.00 426 SER A O 1
ATOM 3256 N N . SER A 1 427 ? -30.054 15.950 -12.286 1.00 92.69 427 SER A N 1
ATOM 3257 C CA . SER A 1 427 ? -29.995 15.764 -13.734 1.00 92.69 427 SER A CA 1
ATOM 3258 C C . SER A 1 427 ? -31.409 15.665 -14.303 1.00 92.69 427 SER A C 1
ATOM 3260 O O . SER A 1 427 ? -32.223 14.858 -13.841 1.00 92.69 427 SER A O 1
ATOM 3262 N N . GLY A 1 428 ? -31.717 16.521 -15.281 1.00 91.50 428 GLY A N 1
ATOM 3263 C CA . GLY A 1 428 ? -33.062 16.659 -15.831 1.00 91.50 428 GLY A CA 1
ATOM 3264 C C . GLY A 1 428 ? -34.104 16.898 -14.723 1.00 91.50 428 GLY A C 1
ATOM 3265 O O . GLY A 1 428 ? -33.940 17.825 -13.927 1.00 91.50 428 GLY A O 1
ATOM 3266 N N . PRO A 1 429 ? -35.171 16.080 -14.631 1.00 92.50 429 PRO A N 1
ATOM 3267 C CA . PRO A 1 429 ? -36.212 16.256 -13.620 1.00 92.50 429 PRO A CA 1
ATOM 3268 C C . PRO A 1 429 ? -35.799 15.772 -12.223 1.00 92.50 429 PRO A C 1
ATOM 3270 O O . PRO A 1 429 ? -36.530 16.020 -11.263 1.00 92.50 429 PRO A O 1
ATOM 3273 N N . TRP A 1 430 ? -34.681 15.055 -12.096 1.00 95.56 430 TRP A N 1
ATOM 3274 C CA . TRP A 1 430 ? -34.277 14.379 -10.868 1.00 95.56 430 TRP A CA 1
ATOM 3275 C C . TRP A 1 430 ? -33.389 15.263 -10.003 1.00 95.56 430 TRP A C 1
ATOM 3277 O O . TRP A 1 430 ? -32.467 15.912 -10.496 1.00 95.56 430 TRP A O 1
ATOM 3287 N N . GLN A 1 431 ? -33.642 15.260 -8.698 1.00 94.19 431 GLN A N 1
ATOM 3288 C CA . GLN A 1 431 ? -32.848 15.972 -7.698 1.00 94.19 431 GLN A CA 1
ATOM 3289 C C . GLN A 1 431 ? -32.667 15.087 -6.465 1.00 94.19 431 GLN A C 1
ATOM 3291 O O . GLN A 1 431 ? -33.532 14.271 -6.152 1.00 94.19 431 GLN A O 1
ATOM 3296 N N . VAL A 1 432 ? -31.574 15.275 -5.730 1.00 93.38 432 VAL A N 1
ATOM 3297 C CA . VAL A 1 432 ? -31.362 14.613 -4.437 1.00 93.38 432 VAL A CA 1
ATOM 3298 C C . VAL A 1 432 ? -31.022 15.608 -3.338 1.00 93.38 432 VAL A C 1
ATOM 3300 O O . VAL A 1 432 ? -30.350 16.617 -3.571 1.00 93.38 432 VAL A O 1
ATOM 3303 N N . ARG A 1 433 ? -31.500 15.333 -2.120 1.00 90.88 433 ARG A N 1
ATOM 3304 C CA . ARG A 1 433 ? -31.184 16.139 -0.934 1.00 90.88 433 ARG A CA 1
ATOM 3305 C C . ARG A 1 433 ? -31.138 15.300 0.343 1.00 90.88 433 ARG A C 1
ATOM 3307 O O . ARG A 1 433 ? -31.915 14.363 0.502 1.00 90.88 433 ARG A O 1
ATOM 3314 N N . THR A 1 434 ? -30.269 15.700 1.262 1.00 88.12 434 THR A N 1
ATOM 3315 C CA . THR A 1 434 ? -30.272 15.307 2.684 1.00 88.12 434 THR A CA 1
ATOM 3316 C C . THR A 1 434 ? -30.667 16.512 3.542 1.00 88.12 434 THR A C 1
ATOM 3318 O O . THR A 1 434 ? -30.926 17.594 2.993 1.00 88.12 434 THR A O 1
ATOM 3321 N N . GLU A 1 435 ? -30.677 16.393 4.875 1.00 77.44 435 GLU A N 1
ATOM 3322 C CA . GLU A 1 435 ? -30.821 17.556 5.750 1.00 77.44 435 GLU A CA 1
ATOM 3323 C C . GLU A 1 435 ? -29.689 18.573 5.478 1.00 77.44 435 GLU A C 1
ATOM 3325 O O . GLU A 1 435 ? -28.516 18.381 5.807 1.00 77.44 435 GLU A O 1
ATOM 3330 N N . ARG A 1 436 ? -30.040 19.679 4.804 1.00 79.38 436 ARG A N 1
ATOM 3331 C CA . ARG A 1 436 ? -29.137 20.797 4.455 1.00 79.38 436 ARG A CA 1
ATOM 3332 C C . ARG A 1 436 ? -27.875 20.392 3.660 1.00 79.38 436 ARG A C 1
ATOM 3334 O O . ARG A 1 436 ? -26.854 21.066 3.769 1.00 79.38 436 ARG A O 1
ATOM 3341 N N . ASN A 1 437 ? -27.940 19.336 2.840 1.00 80.00 437 ASN A N 1
ATOM 3342 C CA . ASN A 1 437 ? -26.813 18.786 2.053 1.00 80.00 437 ASN A CA 1
ATOM 3343 C C . ASN A 1 437 ? -25.618 18.279 2.899 1.00 80.00 437 ASN A C 1
ATOM 3345 O O . ASN A 1 437 ? -24.480 18.260 2.420 1.00 80.00 437 ASN A O 1
ATOM 3349 N N . LYS A 1 438 ? -25.853 17.882 4.156 1.00 83.50 438 LYS A N 1
ATOM 3350 C CA . LYS A 1 438 ? -24.830 17.319 5.057 1.00 83.50 438 LYS A CA 1
ATOM 3351 C C . LYS A 1 438 ? -24.945 15.793 5.158 1.00 83.50 438 LYS A C 1
ATOM 3353 O O . LYS A 1 438 ? -25.978 15.253 4.757 1.00 83.50 438 LYS A O 1
ATOM 3358 N N . PRO A 1 439 ? -23.909 15.089 5.662 1.00 85.25 439 PRO A N 1
ATOM 3359 C CA . PRO A 1 439 ? -24.006 13.658 5.905 1.00 85.25 439 PRO A CA 1
ATOM 3360 C C . PRO A 1 439 ? -25.146 13.323 6.862 1.00 85.25 439 PRO A C 1
ATOM 3362 O O . PRO A 1 439 ? -25.218 13.875 7.960 1.00 85.25 439 PRO A O 1
ATOM 3365 N N . ASP A 1 440 ? -26.009 12.414 6.430 1.00 88.50 440 ASP A N 1
ATOM 3366 C CA . ASP A 1 440 ? -27.295 12.124 7.062 1.00 88.50 440 ASP A CA 1
ATOM 3367 C C . ASP A 1 440 ? -27.628 10.638 6.899 1.00 88.50 440 ASP A C 1
ATOM 3369 O O . ASP A 1 440 ? -27.154 9.990 5.965 1.00 88.50 440 ASP A O 1
ATOM 3373 N N . THR A 1 441 ? -28.426 10.079 7.801 1.00 90.19 441 THR A N 1
ATOM 3374 C CA . THR A 1 441 ? -28.969 8.731 7.651 1.00 90.19 441 THR A CA 1
ATOM 3375 C C . THR A 1 441 ? -30.028 8.674 6.552 1.00 90.19 441 THR A C 1
ATOM 3377 O O . THR A 1 441 ? -30.184 7.607 5.973 1.00 90.19 441 THR A O 1
ATOM 3380 N N . ALA A 1 442 ? -30.718 9.773 6.224 1.00 92.44 442 ALA A N 1
ATOM 3381 C CA . ALA A 1 442 ? -31.779 9.823 5.218 1.00 92.44 442 ALA A CA 1
ATOM 3382 C C . ALA A 1 442 ? -31.391 10.643 3.971 1.00 92.44 442 ALA A C 1
ATOM 3384 O O . ALA A 1 442 ? -30.948 11.787 4.058 1.00 92.44 442 ALA A O 1
ATOM 3385 N N . LEU A 1 443 ? -31.613 10.067 2.787 1.00 94.38 443 LEU A N 1
ATOM 3386 C CA . LEU A 1 443 ? -31.396 10.694 1.481 1.00 94.38 443 LEU A CA 1
ATOM 3387 C C . LEU A 1 443 ? -32.687 10.646 0.658 1.00 94.38 443 LEU A C 1
ATOM 3389 O O . LEU A 1 443 ? -33.148 9.568 0.289 1.00 94.38 443 LEU A O 1
ATOM 3393 N N . THR A 1 444 ? -33.256 11.807 0.339 1.00 94.81 444 THR A N 1
ATOM 3394 C CA . THR A 1 444 ? -34.512 11.911 -0.415 1.00 94.81 444 THR A CA 1
ATOM 3395 C C . THR A 1 444 ? -34.248 12.169 -1.896 1.00 94.81 444 THR A C 1
ATOM 3397 O O . THR A 1 444 ? -33.526 13.102 -2.257 1.00 94.81 444 THR A O 1
ATOM 3400 N N . ILE A 1 445 ? -34.885 11.367 -2.748 1.00 94.50 445 ILE A N 1
ATOM 3401 C CA . ILE A 1 445 ? -34.937 11.520 -4.204 1.00 94.50 445 ILE A CA 1
ATOM 3402 C C . ILE A 1 445 ? -36.187 12.317 -4.557 1.00 94.50 445 ILE A C 1
ATOM 3404 O O . ILE A 1 445 ? -37.275 12.019 -4.062 1.00 94.50 445 ILE A O 1
ATOM 3408 N N . LEU A 1 446 ? -36.040 13.320 -5.415 1.00 94.44 446 LEU A N 1
ATOM 3409 C CA . LEU A 1 446 ? -37.127 14.163 -5.890 1.00 94.44 446 LEU A CA 1
ATOM 3410 C C . LEU A 1 446 ? -37.231 14.111 -7.412 1.00 94.44 446 LEU A C 1
ATOM 3412 O O . LEU A 1 446 ? -36.218 14.031 -8.109 1.00 94.44 446 LEU A O 1
ATOM 3416 N N . LYS A 1 447 ? -38.458 14.245 -7.915 1.00 94.56 447 LYS A N 1
ATOM 3417 C CA . LYS A 1 447 ? -38.767 14.471 -9.330 1.00 94.56 447 LYS A CA 1
ATOM 3418 C C . LYS A 1 447 ? -39.550 15.777 -9.454 1.00 94.56 447 LYS A C 1
ATOM 3420 O O . LYS A 1 447 ? -40.558 15.934 -8.773 1.00 94.56 447 LYS A O 1
ATOM 3425 N N . TYR A 1 448 ? -39.077 16.730 -10.257 1.00 92.19 448 TYR A N 1
ATOM 3426 C CA . TYR A 1 448 ? -39.639 18.092 -10.336 1.00 92.19 448 TYR A CA 1
ATOM 3427 C C . TYR A 1 448 ? -39.841 18.722 -8.943 1.00 92.19 448 TYR A C 1
ATOM 3429 O O . TYR A 1 448 ? -40.907 19.234 -8.617 1.00 92.19 448 TYR A O 1
ATOM 3437 N N . SER A 1 449 ? -38.828 18.585 -8.078 1.00 90.94 449 SER A N 1
ATOM 3438 C CA . SER A 1 449 ? -38.837 19.049 -6.679 1.00 90.94 449 SER A CA 1
ATOM 3439 C C . SER A 1 449 ? -39.910 18.428 -5.766 1.00 90.94 449 SER A C 1
ATOM 3441 O O . SER A 1 449 ? -40.029 18.828 -4.608 1.00 90.94 449 SER A O 1
ATOM 3443 N N . THR A 1 450 ? -40.617 17.393 -6.228 1.00 92.75 450 THR A N 1
ATOM 3444 C CA . THR A 1 450 ? -41.546 16.595 -5.418 1.00 92.75 450 THR A CA 1
ATOM 3445 C C . THR A 1 450 ? -40.824 15.365 -4.852 1.00 92.75 450 THR A C 1
ATOM 3447 O O . THR A 1 450 ? -40.241 14.615 -5.641 1.00 92.75 450 THR A O 1
ATOM 3450 N N . PRO A 1 451 ? -40.814 15.136 -3.522 1.00 92.88 451 PRO A N 1
ATOM 3451 C CA . PRO A 1 451 ? -40.227 13.938 -2.918 1.00 92.88 451 PRO A CA 1
ATOM 3452 C C . PRO A 1 451 ? -40.884 12.658 -3.443 1.00 92.88 451 PRO A C 1
ATOM 3454 O O . PRO A 1 451 ? -42.107 12.557 -3.444 1.00 92.88 451 PRO A O 1
ATOM 3457 N N . LEU A 1 452 ? -40.073 11.689 -3.864 1.00 93.56 452 LEU A N 1
ATOM 3458 C CA . LEU A 1 452 ? -40.541 10.419 -4.422 1.00 93.56 452 LEU A CA 1
ATOM 3459 C C . LEU A 1 452 ? -40.192 9.235 -3.508 1.00 93.56 452 LEU A C 1
ATOM 3461 O O . LEU A 1 452 ? -41.069 8.467 -3.133 1.00 93.56 452 LEU A O 1
ATOM 3465 N N . PHE A 1 453 ? -38.922 9.123 -3.103 1.00 92.44 453 PHE A N 1
ATOM 3466 C CA . PHE A 1 453 ? -38.426 8.061 -2.219 1.00 92.44 453 PHE A CA 1
ATOM 3467 C C . PHE A 1 453 ? -37.389 8.603 -1.241 1.00 92.44 453 PHE A C 1
ATOM 3469 O O . PHE A 1 453 ? -36.686 9.566 -1.546 1.00 92.44 453 PHE A O 1
ATOM 3476 N N . THR A 1 454 ? -37.242 7.932 -0.100 1.00 93.56 454 THR A N 1
ATOM 3477 C CA . THR A 1 454 ? -36.152 8.177 0.849 1.00 93.56 454 THR A CA 1
ATOM 3478 C C . THR A 1 454 ? -35.374 6.888 1.065 1.00 93.56 454 THR A C 1
ATOM 3480 O O . THR A 1 454 ? -35.949 5.852 1.387 1.00 93.56 454 THR A O 1
ATOM 3483 N N . ILE A 1 455 ? -34.059 6.959 0.887 1.00 93.25 455 ILE A N 1
ATOM 3484 C CA . ILE A 1 455 ? -33.122 5.883 1.204 1.00 93.25 455 ILE A CA 1
ATOM 3485 C C . ILE A 1 455 ? -32.579 6.152 2.605 1.00 93.25 455 ILE A C 1
ATOM 3487 O O . ILE A 1 455 ? -32.183 7.279 2.898 1.00 93.25 455 ILE A O 1
ATOM 3491 N N . THR A 1 456 ? -32.555 5.127 3.458 1.00 91.88 456 THR A N 1
ATOM 3492 C CA . THR A 1 456 ? -32.049 5.248 4.830 1.00 91.88 456 THR A CA 1
ATOM 3493 C C . THR A 1 456 ? -30.866 4.320 5.082 1.00 91.88 456 THR A C 1
ATOM 3495 O O . THR A 1 456 ? -30.901 3.128 4.752 1.00 91.88 456 THR A O 1
ATOM 3498 N N . ARG A 1 457 ? -29.822 4.856 5.718 1.00 87.94 457 ARG A N 1
ATOM 3499 C CA . ARG A 1 457 ? -28.685 4.099 6.238 1.00 87.94 457 ARG A CA 1
ATOM 3500 C C . ARG A 1 457 ? -28.794 3.837 7.742 1.00 87.94 457 ARG A C 1
ATOM 3502 O O . ARG A 1 457 ? -29.294 4.651 8.509 1.00 87.94 457 ARG A O 1
ATOM 3509 N N . THR A 1 458 ? -28.302 2.675 8.144 1.00 79.56 458 THR A N 1
ATOM 3510 C CA . THR A 1 458 ? -28.159 2.148 9.501 1.00 79.56 458 THR A CA 1
ATOM 3511 C C . THR A 1 458 ? -26.691 1.790 9.737 1.00 79.56 458 THR A C 1
ATOM 3513 O O . THR A 1 458 ? -25.895 1.733 8.796 1.00 79.56 458 THR A O 1
ATOM 3516 N N . GLU A 1 459 ? -26.300 1.485 10.974 1.00 67.38 459 GLU A N 1
ATOM 3517 C CA . GLU A 1 459 ? -24.910 1.113 11.289 1.00 67.38 459 GLU A CA 1
ATOM 3518 C C . GLU A 1 459 ? -24.372 -0.055 10.440 1.00 67.38 459 GLU A C 1
ATOM 3520 O O . GLU A 1 459 ? -23.184 -0.106 10.134 1.00 67.38 459 GLU A O 1
ATOM 3525 N N . THR A 1 460 ? -25.235 -0.970 9.990 1.00 65.12 460 THR A N 1
ATOM 3526 C CA . THR A 1 460 ? -24.829 -2.157 9.220 1.00 65.12 460 THR A CA 1
ATOM 3527 C C . THR A 1 460 ? -24.681 -1.908 7.716 1.00 65.12 460 THR A C 1
ATOM 3529 O O . THR A 1 460 ? -24.018 -2.691 7.027 1.00 65.12 460 THR A O 1
ATOM 3532 N N . ASN A 1 461 ? -25.252 -0.822 7.183 1.00 75.50 461 ASN A N 1
ATOM 3533 C CA . ASN A 1 461 ? -25.200 -0.480 5.755 1.00 75.50 461 ASN A CA 1
ATOM 3534 C C . ASN A 1 461 ? -24.485 0.862 5.473 1.00 75.50 461 ASN A C 1
ATOM 3536 O O . ASN A 1 461 ? -24.607 1.420 4.383 1.00 75.50 461 ASN A O 1
ATOM 3540 N N . GLY A 1 462 ? -23.685 1.348 6.426 1.00 79.00 462 GLY A N 1
ATOM 3541 C CA . GLY A 1 462 ? -22.782 2.486 6.235 1.00 79.00 462 GLY A CA 1
ATOM 3542 C C . GLY A 1 462 ? -23.125 3.726 7.050 1.00 79.00 462 GLY A C 1
ATOM 3543 O O . GLY A 1 462 ? -22.574 4.775 6.755 1.00 79.00 462 GLY A O 1
ATOM 3544 N N . ALA A 1 463 ? -23.994 3.610 8.056 1.00 82.19 463 ALA A N 1
ATOM 3545 C CA . ALA A 1 463 ? -24.392 4.613 9.050 1.00 82.19 463 ALA A CA 1
ATOM 3546 C C . ALA A 1 463 ? -25.003 5.910 8.493 1.00 82.19 463 ALA A C 1
ATOM 3548 O O . ALA A 1 463 ? -26.115 6.248 8.871 1.00 82.19 463 ALA A O 1
ATOM 3549 N N . VAL A 1 464 ? -24.318 6.626 7.604 1.00 88.12 464 VAL A N 1
ATOM 3550 C CA . VAL A 1 464 ? -24.757 7.878 6.981 1.00 88.12 464 VAL A CA 1
ATOM 3551 C C . VAL A 1 464 ? -24.326 7.951 5.514 1.00 88.12 464 VAL A C 1
ATOM 3553 O O . VAL A 1 464 ? -23.347 7.333 5.095 1.00 88.12 464 VAL A O 1
ATOM 3556 N N . HIS A 1 465 ? -25.066 8.715 4.716 1.00 91.75 465 HIS A N 1
ATOM 3557 C CA . HIS A 1 465 ? -24.744 9.055 3.337 1.00 91.75 465 HIS A CA 1
ATOM 3558 C C . HIS A 1 465 ? -23.656 10.135 3.334 1.00 91.75 465 HIS A C 1
ATOM 3560 O O . HIS A 1 465 ? -23.919 11.293 3.646 1.00 91.75 465 HIS A O 1
ATOM 3566 N N . LYS A 1 466 ? -22.420 9.750 3.017 1.00 90.12 466 LYS A N 1
ATOM 3567 C CA . LYS A 1 466 ? -21.240 10.632 3.009 1.00 90.12 466 LYS A CA 1
ATOM 3568 C C . LYS A 1 466 ? -21.024 11.294 1.657 1.00 90.12 466 LYS A C 1
ATOM 3570 O O . LYS A 1 466 ? -20.540 12.418 1.605 1.00 90.12 466 LYS A O 1
ATOM 3575 N N . SER A 1 467 ? -21.389 10.585 0.597 1.00 92.56 467 SER A N 1
ATOM 3576 C CA . SER A 1 467 ? -21.233 11.012 -0.786 1.00 92.56 467 SER A CA 1
ATOM 3577 C C . SER A 1 467 ? -22.395 10.532 -1.643 1.00 92.56 467 SER A C 1
ATOM 3579 O O . SER A 1 467 ? -23.035 9.510 -1.350 1.00 92.56 467 SER A O 1
ATOM 3581 N N . VAL A 1 468 ? -22.683 11.283 -2.705 1.00 94.75 468 VAL A N 1
ATOM 3582 C CA . VAL A 1 468 ? -23.757 10.958 -3.641 1.00 94.75 468 VAL A CA 1
ATOM 3583 C C . VAL A 1 468 ? -23.483 11.529 -5.035 1.00 94.75 468 VAL A C 1
ATOM 3585 O O . VAL A 1 468 ? -22.931 12.618 -5.168 1.00 94.75 468 VAL A O 1
ATOM 3588 N N . THR A 1 469 ? -23.897 10.808 -6.077 1.00 95.06 469 THR A N 1
ATOM 3589 C CA . THR A 1 469 ? -23.963 11.327 -7.450 1.00 95.06 469 THR A CA 1
ATOM 3590 C C . THR A 1 469 ? -25.124 10.698 -8.211 1.00 95.06 469 THR A C 1
ATOM 3592 O O . THR A 1 469 ? -25.471 9.538 -7.983 1.00 95.06 469 THR A O 1
ATOM 3595 N N . LEU A 1 470 ? -25.706 11.454 -9.137 1.00 95.62 470 LEU A N 1
ATOM 3596 C CA . LEU A 1 470 ? -26.565 10.925 -10.196 1.00 95.62 470 LEU A CA 1
ATOM 3597 C C . LEU A 1 470 ? -25.726 10.559 -11.425 1.00 95.62 470 LEU A C 1
ATOM 3599 O O . LEU A 1 470 ? -24.663 11.144 -11.646 1.00 95.62 470 LEU A O 1
ATOM 3603 N N . THR A 1 471 ? -26.205 9.612 -12.230 1.00 96.19 471 THR A N 1
ATO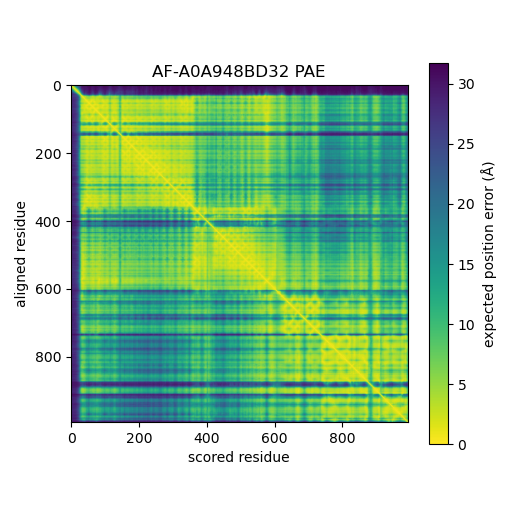M 3604 C CA . THR A 1 471 ? -25.736 9.445 -13.611 1.00 96.19 471 THR A CA 1
ATOM 3605 C C . THR A 1 471 ? -26.183 10.633 -14.472 1.00 96.19 471 THR A C 1
ATOM 3607 O O . THR A 1 471 ? -27.193 11.270 -14.152 1.00 96.19 471 THR A O 1
ATOM 3610 N N . PRO A 1 472 ? -25.480 10.945 -15.577 1.00 93.81 472 PRO A N 1
ATOM 3611 C CA . PRO A 1 472 ? -25.853 12.046 -16.468 1.00 93.81 472 PRO A CA 1
ATOM 3612 C C . PRO A 1 472 ? -27.288 11.958 -16.999 1.00 93.81 472 PRO A C 1
ATOM 3614 O O . PRO A 1 472 ? -27.930 12.985 -17.171 1.00 93.81 472 PRO A O 1
ATOM 3617 N N . ASP A 1 473 ? -27.839 10.756 -17.179 1.00 93.62 473 ASP A N 1
ATOM 3618 C CA . ASP A 1 473 ? -29.236 10.539 -17.587 1.00 93.62 473 ASP A CA 1
ATOM 3619 C C . ASP A 1 473 ? -30.264 10.637 -16.436 1.00 93.62 473 ASP A C 1
ATOM 3621 O O . ASP A 1 473 ? -31.473 10.561 -16.663 1.00 93.62 473 ASP A O 1
ATOM 3625 N N . GLY A 1 474 ? -29.799 10.778 -15.190 1.00 93.31 474 GLY A N 1
ATOM 3626 C CA . GLY A 1 474 ? -30.616 10.857 -13.981 1.00 93.31 474 GLY A CA 1
ATOM 3627 C C . GLY A 1 474 ? -31.341 9.564 -13.590 1.00 93.31 474 GLY A C 1
ATOM 3628 O O . GLY A 1 474 ? -32.143 9.592 -12.657 1.00 93.31 474 GLY A O 1
ATOM 3629 N N . LYS A 1 475 ? -31.099 8.431 -14.266 1.00 92.62 475 LYS A N 1
ATOM 3630 C CA . LYS A 1 475 ? -31.803 7.161 -13.993 1.00 92.62 475 LYS A CA 1
ATOM 3631 C C . LYS A 1 475 ? -31.233 6.392 -12.804 1.00 92.62 475 LYS A C 1
ATOM 3633 O O . LYS A 1 475 ? -31.958 5.640 -12.155 1.00 92.62 475 LYS A O 1
ATOM 3638 N N . THR A 1 476 ? -29.950 6.591 -12.506 1.00 96.31 476 THR A N 1
ATOM 3639 C CA . THR A 1 476 ? -29.256 5.889 -11.426 1.00 96.31 476 THR A CA 1
ATOM 3640 C C . THR A 1 476 ? -28.692 6.879 -10.416 1.00 96.31 476 THR A C 1
ATOM 3642 O O . THR A 1 476 ? -28.003 7.837 -10.759 1.00 96.31 476 THR A O 1
ATOM 3645 N N . LEU A 1 477 ? -28.967 6.615 -9.144 1.00 96.56 477 LEU A N 1
ATOM 3646 C CA . LEU A 1 477 ? -28.378 7.288 -7.998 1.00 96.56 477 LEU A CA 1
ATOM 3647 C C . LEU A 1 477 ? -27.327 6.383 -7.369 1.00 96.56 477 LEU A C 1
ATOM 3649 O O . LEU A 1 477 ? -27.597 5.214 -7.113 1.00 96.56 477 LEU A O 1
ATOM 3653 N N . ILE A 1 478 ? -26.155 6.916 -7.054 1.00 97.06 478 ILE A N 1
ATOM 3654 C CA . ILE A 1 478 ? -25.080 6.173 -6.398 1.00 97.06 478 ILE A CA 1
ATOM 3655 C C . ILE A 1 478 ? -24.732 6.885 -5.099 1.00 97.06 478 ILE A C 1
ATOM 3657 O O . ILE A 1 478 ? -24.575 8.105 -5.081 1.00 97.06 478 ILE A O 1
ATOM 3661 N N . SER A 1 479 ? -24.621 6.133 -4.004 1.00 95.56 479 SER A N 1
ATOM 3662 C CA . SER A 1 479 ? -24.310 6.683 -2.688 1.00 95.56 479 SER A CA 1
ATOM 3663 C C . SER A 1 479 ? -23.209 5.906 -1.974 1.00 95.56 479 SER A C 1
ATOM 3665 O O . SER A 1 479 ? -23.266 4.679 -1.868 1.00 95.56 479 SER A O 1
ATOM 3667 N N . GLY A 1 480 ? -22.265 6.648 -1.392 1.00 94.25 480 GLY A N 1
ATOM 3668 C CA . GLY A 1 480 ? -21.221 6.161 -0.495 1.00 94.25 480 GLY A CA 1
ATOM 3669 C C . GLY A 1 480 ? -21.500 6.524 0.967 1.00 94.25 480 GLY A C 1
ATOM 3670 O O . GLY A 1 480 ? -22.163 7.521 1.265 1.00 94.25 480 GLY A O 1
ATOM 3671 N N . GLY A 1 481 ? -21.016 5.695 1.888 1.00 90.62 481 GLY A N 1
ATOM 3672 C CA . GLY A 1 481 ? -21.166 5.870 3.333 1.00 90.62 481 GLY A CA 1
ATOM 3673 C C . GLY A 1 481 ? -19.976 5.310 4.106 1.00 90.62 481 GLY A C 1
ATOM 3674 O O . GLY A 1 481 ? -18.908 5.080 3.534 1.00 90.62 481 GLY A O 1
ATOM 3675 N N . ASN A 1 482 ? -20.160 5.090 5.407 1.00 85.56 482 ASN A N 1
ATOM 3676 C CA . ASN A 1 482 ? -19.095 4.631 6.293 1.00 85.56 482 ASN A CA 1
ATOM 3677 C C . ASN A 1 482 ? -18.618 3.212 5.964 1.00 85.56 482 ASN A C 1
ATOM 3679 O O . ASN A 1 482 ? -19.396 2.378 5.486 1.00 85.56 482 ASN A O 1
ATOM 3683 N N . GLY A 1 483 ? -17.353 2.925 6.281 1.00 77.75 483 GLY A N 1
ATOM 3684 C CA . GLY A 1 483 ? -16.786 1.571 6.226 1.00 77.75 483 GLY A CA 1
ATOM 3685 C C . GLY A 1 483 ? -16.872 0.909 4.845 1.00 77.75 483 GLY A C 1
ATOM 3686 O O . GLY A 1 483 ? -17.149 -0.290 4.758 1.00 77.75 483 GLY A O 1
ATOM 3687 N N . GLY A 1 484 ? -16.712 1.695 3.778 1.00 86.56 484 GLY A N 1
ATOM 3688 C CA . GLY A 1 484 ? -16.638 1.225 2.394 1.00 86.56 484 GLY A CA 1
ATOM 3689 C C . GLY A 1 484 ? -17.981 0.955 1.720 1.00 86.56 484 GLY A C 1
ATOM 3690 O O . GLY A 1 484 ? -18.024 0.364 0.643 1.00 86.56 484 GLY A O 1
ATOM 3691 N N . LYS A 1 485 ? -19.109 1.332 2.337 1.00 90.56 485 LYS A N 1
ATOM 3692 C CA . LYS A 1 485 ? -20.447 0.991 1.823 1.00 90.56 485 LYS A CA 1
ATOM 3693 C C . LYS A 1 485 ? -20.863 1.881 0.652 1.00 90.56 485 LYS A C 1
ATOM 3695 O O . LYS A 1 485 ? -21.388 2.977 0.866 1.00 90.56 485 LYS A O 1
ATOM 3700 N N . LEU A 1 486 ? -20.715 1.360 -0.563 1.00 94.56 486 LEU A N 1
ATOM 3701 C CA . LEU A 1 486 ? -21.064 2.017 -1.823 1.00 94.56 486 LEU A CA 1
ATOM 3702 C C . LEU A 1 486 ? -22.131 1.218 -2.589 1.00 94.56 486 LEU A C 1
ATOM 3704 O O . LEU A 1 486 ? -21.966 0.025 -2.848 1.00 94.56 486 LEU A O 1
ATOM 3708 N N . GLU A 1 487 ? -23.253 1.861 -2.912 1.00 96.00 487 GLU A N 1
ATOM 3709 C CA . GLU A 1 487 ? -24.446 1.200 -3.462 1.00 96.00 487 GLU A CA 1
ATOM 3710 C C . GLU A 1 487 ? -25.160 2.099 -4.483 1.00 96.00 487 GLU A C 1
ATOM 3712 O O . GLU A 1 487 ? -25.157 3.324 -4.333 1.00 96.00 487 GLU A O 1
ATOM 3717 N N . SER A 1 488 ? -25.787 1.497 -5.500 1.00 96.88 488 SER A N 1
ATOM 3718 C CA . SER A 1 488 ? -26.609 2.206 -6.492 1.00 96.88 488 SER A CA 1
ATOM 3719 C C . SER A 1 488 ? -28.097 1.885 -6.367 1.00 96.88 488 SER A C 1
ATOM 3721 O O . SER A 1 488 ? -28.488 0.822 -5.876 1.00 96.88 488 SER A O 1
ATOM 3723 N N . PHE A 1 489 ? -28.928 2.823 -6.814 1.00 96.38 489 PHE A N 1
ATOM 3724 C CA . PHE A 1 489 ? -30.379 2.807 -6.693 1.00 96.38 489 PHE A CA 1
ATOM 3725 C C . PHE A 1 489 ? -31.028 3.364 -7.960 1.00 96.38 489 PHE A C 1
ATOM 3727 O O . PHE A 1 489 ? -30.533 4.322 -8.553 1.00 96.38 489 PHE A O 1
ATOM 3734 N N . GLU A 1 490 ? -32.158 2.790 -8.346 1.00 95.88 490 GLU A N 1
ATOM 3735 C CA . GLU A 1 490 ? -33.001 3.310 -9.418 1.00 95.88 490 GLU A CA 1
ATOM 3736 C C . GLU A 1 490 ? -33.767 4.546 -8.924 1.00 95.88 490 GLU A C 1
ATOM 3738 O O . GLU A 1 490 ? -34.426 4.497 -7.883 1.00 95.88 490 GLU A O 1
ATOM 3743 N N . THR A 1 491 ? -33.706 5.665 -9.652 1.00 94.19 491 THR A N 1
ATOM 3744 C CA . THR A 1 491 ? -34.307 6.932 -9.188 1.00 94.19 491 THR A CA 1
ATOM 3745 C C . THR A 1 491 ? -35.835 6.933 -9.216 1.00 94.19 491 THR A C 1
ATOM 3747 O O . THR A 1 491 ? -36.462 7.601 -8.394 1.00 94.19 491 THR A O 1
ATOM 3750 N N . THR A 1 492 ? -36.443 6.153 -10.111 1.00 92.00 492 THR A N 1
ATOM 3751 C CA . THR A 1 492 ? -37.900 6.043 -10.290 1.00 92.00 492 THR A CA 1
ATOM 3752 C C . THR A 1 492 ? -38.596 5.177 -9.254 1.00 92.00 492 THR A C 1
ATOM 3754 O O . THR A 1 492 ? -39.803 5.330 -9.097 1.00 92.00 492 THR A O 1
ATOM 3757 N N . THR A 1 493 ? -37.884 4.269 -8.583 1.00 92.38 493 THR A N 1
ATOM 3758 C CA . THR A 1 493 ? -38.473 3.302 -7.637 1.00 92.38 493 THR A CA 1
ATOM 3759 C C . THR A 1 493 ? -37.786 3.286 -6.270 1.00 92.38 493 THR A C 1
ATOM 3761 O O . THR A 1 493 ? -38.299 2.684 -5.331 1.00 92.38 493 THR A O 1
ATOM 3764 N N . GLY A 1 494 ? -36.593 3.881 -6.147 1.00 89.94 494 GLY A N 1
ATOM 3765 C CA . GLY A 1 494 ? -35.737 3.758 -4.964 1.00 89.94 494 GLY A CA 1
ATOM 3766 C C . GLY A 1 494 ? -35.143 2.356 -4.771 1.00 89.94 494 GLY A C 1
ATOM 3767 O O . GLY A 1 494 ? -34.489 2.097 -3.757 1.00 89.94 494 GLY A O 1
ATOM 3768 N N . LYS A 1 495 ? -35.353 1.431 -5.717 1.00 93.94 495 LYS A N 1
ATOM 3769 C CA . LYS A 1 495 ? -34.878 0.050 -5.619 1.00 93.94 495 LYS A CA 1
ATOM 3770 C C . LYS A 1 495 ? -33.355 0.004 -5.698 1.00 93.94 495 LYS A C 1
ATOM 3772 O O . LYS A 1 495 ? -32.749 0.596 -6.586 1.00 93.94 495 LYS A O 1
ATOM 3777 N N . LYS A 1 496 ? -32.733 -0.757 -4.795 1.00 94.44 496 LYS A N 1
ATOM 3778 C CA . LYS A 1 496 ? -31.295 -1.051 -4.847 1.00 94.44 496 LYS A CA 1
ATOM 3779 C C . LYS A 1 496 ? -30.956 -1.849 -6.112 1.00 94.44 496 LYS A C 1
ATOM 3781 O O . LYS A 1 496 ? -31.578 -2.880 -6.363 1.00 94.44 496 LYS A O 1
ATOM 3786 N N . LEU A 1 497 ? -29.952 -1.380 -6.848 1.00 94.88 497 LEU A N 1
ATOM 3787 C CA . LEU A 1 497 ? -29.439 -1.991 -8.072 1.00 94.88 497 LEU A CA 1
ATOM 3788 C C . LEU A 1 497 ? -28.188 -2.824 -7.768 1.00 94.88 497 LEU A C 1
ATOM 3790 O O . LEU A 1 497 ? -28.281 -4.045 -7.695 1.00 94.88 497 LEU A O 1
ATOM 3794 N N . ASN A 1 498 ? -27.052 -2.173 -7.493 1.00 94.62 498 ASN A N 1
ATOM 3795 C CA . ASN A 1 498 ? -25.763 -2.842 -7.301 1.00 94.62 498 ASN A CA 1
ATOM 3796 C C . ASN A 1 498 ? -25.092 -2.486 -5.963 1.00 94.62 498 ASN A C 1
ATOM 3798 O O . ASN A 1 498 ? -25.395 -1.473 -5.324 1.00 94.62 498 ASN A O 1
ATOM 3802 N N . LYS A 1 499 ? -24.137 -3.330 -5.553 1.00 93.25 499 LYS A N 1
ATOM 3803 C CA . LYS A 1 499 ? -23.196 -3.077 -4.452 1.00 93.25 499 LYS A CA 1
ATOM 3804 C C . LYS A 1 499 ? -21.776 -3.070 -5.002 1.00 93.25 499 LYS A C 1
ATOM 3806 O O . LYS A 1 499 ? -21.355 -4.056 -5.595 1.00 93.25 499 LYS A O 1
ATOM 3811 N N . PHE A 1 500 ? -21.039 -2.001 -4.741 1.00 94.06 500 PHE A N 1
ATOM 3812 C CA . PHE A 1 500 ? -19.650 -1.851 -5.161 1.00 94.06 500 PHE A CA 1
ATOM 3813 C C . PHE A 1 500 ? -18.761 -2.278 -3.992 1.00 94.06 500 PHE A C 1
ATOM 3815 O O . PHE A 1 500 ? -18.697 -1.600 -2.964 1.00 94.06 500 PHE A O 1
ATOM 3822 N N . ILE A 1 501 ? -18.141 -3.452 -4.103 1.00 89.44 501 ILE A N 1
ATOM 3823 C CA . ILE A 1 501 ? -17.338 -4.041 -3.025 1.00 89.44 501 ILE A CA 1
ATOM 3824 C C . ILE A 1 501 ? -15.870 -3.729 -3.286 1.00 89.44 501 ILE A C 1
ATOM 3826 O O . ILE A 1 501 ? -15.324 -4.130 -4.310 1.00 89.44 501 ILE A O 1
ATOM 3830 N N . GLY A 1 502 ? -15.218 -3.042 -2.347 1.00 86.12 502 GLY A N 1
ATOM 3831 C CA . GLY A 1 502 ? -13.775 -2.857 -2.431 1.00 86.12 502 GLY A CA 1
ATOM 3832 C C . GLY A 1 502 ? -13.176 -1.879 -1.428 1.00 86.12 502 GLY A C 1
ATOM 3833 O O . GLY A 1 502 ? -12.144 -2.202 -0.851 1.00 86.12 502 GLY A O 1
ATOM 3834 N N . HIS A 1 503 ? -13.799 -0.719 -1.206 1.00 90.06 503 HIS A N 1
ATOM 3835 C CA . HIS A 1 503 ? -13.299 0.245 -0.222 1.00 90.06 503 HIS A CA 1
ATOM 3836 C C . HIS A 1 503 ? -13.348 -0.317 1.207 1.00 90.06 503 HIS A C 1
ATOM 3838 O O . HIS A 1 503 ? -14.256 -1.074 1.559 1.00 90.06 503 HIS A O 1
ATOM 3844 N N . GLU A 1 504 ? -12.383 0.080 2.034 1.00 84.00 504 GLU A N 1
ATOM 3845 C CA . GLU A 1 504 ? -12.213 -0.424 3.408 1.00 84.00 504 GLU A CA 1
ATOM 3846 C C . GLU A 1 504 ? -12.672 0.586 4.471 1.00 84.00 504 GLU A C 1
ATOM 3848 O O . GLU A 1 504 ? -13.048 0.204 5.588 1.00 84.00 504 GLU A O 1
ATOM 3853 N N . SER A 1 505 ? -12.716 1.864 4.088 1.00 86.88 505 SER A N 1
ATOM 3854 C CA . SER A 1 505 ? -13.057 3.006 4.937 1.00 86.88 505 SER A CA 1
ATOM 3855 C C . SER A 1 505 ? -14.126 3.900 4.290 1.00 86.88 505 SER A C 1
ATOM 3857 O O . SER A 1 505 ? -14.717 3.556 3.267 1.00 86.88 505 SER A O 1
ATOM 3859 N N . ASP A 1 506 ? -14.461 5.010 4.939 1.00 88.12 506 ASP A N 1
ATOM 3860 C CA . ASP A 1 506 ? -15.533 5.927 4.544 1.00 88.12 506 ASP A CA 1
ATOM 3861 C C . ASP A 1 506 ? -15.372 6.438 3.098 1.00 88.12 506 ASP A C 1
ATOM 3863 O O . ASP A 1 506 ? -14.309 6.923 2.713 1.00 88.12 506 ASP A O 1
ATOM 3867 N N . VAL A 1 507 ? -16.451 6.376 2.307 1.00 92.44 507 VAL A N 1
ATOM 3868 C CA . VAL A 1 507 ? -16.467 6.834 0.904 1.00 92.44 507 VAL A CA 1
ATOM 3869 C C . VAL A 1 507 ? -16.936 8.287 0.831 1.00 92.44 507 VAL A C 1
ATOM 3871 O O . VAL A 1 507 ? -18.131 8.577 0.960 1.00 92.44 507 VAL A O 1
ATOM 3874 N N . TRP A 1 508 ? -16.004 9.210 0.612 1.00 91.38 508 TRP A N 1
ATOM 3875 C CA . TRP A 1 508 ? -16.221 10.653 0.761 1.00 91.38 508 TRP A CA 1
ATOM 3876 C C . TRP A 1 508 ? -16.562 11.396 -0.515 1.00 91.38 508 TRP A C 1
ATOM 3878 O O . TRP A 1 508 ? -17.138 12.481 -0.445 1.00 91.38 508 TRP A O 1
ATOM 3888 N N . ALA A 1 509 ? -16.239 10.831 -1.672 1.00 92.69 509 ALA A N 1
ATOM 3889 C CA . ALA A 1 509 ? -16.469 11.506 -2.935 1.00 92.69 509 ALA A CA 1
ATOM 3890 C C . ALA A 1 509 ? -16.841 10.515 -4.034 1.00 92.69 509 ALA A C 1
ATOM 3892 O O . ALA A 1 509 ? -16.328 9.397 -4.072 1.00 92.69 509 ALA A O 1
ATOM 3893 N N . LEU A 1 510 ? -17.742 10.949 -4.914 1.00 95.69 510 LEU A N 1
ATOM 3894 C CA . LEU A 1 510 ? -18.229 10.196 -6.064 1.00 95.69 510 LEU A CA 1
ATOM 3895 C C . LEU A 1 510 ? -18.398 11.147 -7.248 1.00 95.69 510 LEU A C 1
ATOM 3897 O O . LEU A 1 510 ? -18.906 12.254 -7.072 1.00 95.69 510 LEU A O 1
ATOM 3901 N N . ALA A 1 511 ? -18.037 10.694 -8.444 1.00 94.62 511 ALA A N 1
ATOM 3902 C CA . ALA A 1 511 ? -18.386 11.360 -9.694 1.00 94.62 511 ALA A CA 1
ATOM 3903 C C . ALA A 1 511 ? -18.647 10.312 -10.783 1.00 94.62 511 ALA A C 1
ATOM 3905 O O . ALA A 1 511 ? -17.898 9.343 -10.908 1.00 94.62 511 ALA A O 1
ATOM 3906 N N . ALA A 1 512 ? -19.720 10.492 -11.550 1.00 95.06 512 ALA A N 1
ATOM 3907 C CA . ALA A 1 512 ? -19.994 9.681 -12.733 1.00 95.06 512 ALA A CA 1
ATOM 3908 C C . ALA A 1 512 ? -19.305 10.298 -13.958 1.00 95.06 512 ALA A C 1
ATOM 3910 O O . ALA A 1 512 ? -19.200 11.523 -14.055 1.00 95.06 512 ALA A O 1
ATOM 3911 N N . SER A 1 513 ? -18.848 9.464 -14.889 1.00 93.12 513 SER A N 1
ATOM 3912 C CA . SER A 1 513 ? -18.312 9.938 -16.164 1.00 93.12 513 SER A CA 1
ATOM 3913 C C . SER A 1 513 ? -19.409 10.608 -17.007 1.00 93.12 513 SER A C 1
ATOM 3915 O O . SER A 1 513 ? -20.588 10.272 -16.855 1.00 93.12 513 SER A O 1
ATOM 3917 N N . PRO A 1 514 ? -19.056 11.534 -17.920 1.00 91.25 514 PRO A N 1
ATOM 3918 C CA . PRO A 1 514 ? -20.030 12.233 -18.767 1.00 91.25 514 PRO A CA 1
ATOM 3919 C C . PRO A 1 514 ? -20.900 11.315 -19.641 1.00 91.25 514 PRO A C 1
ATOM 3921 O O . PRO A 1 514 ? -22.040 11.660 -19.938 1.00 91.25 514 PRO A O 1
ATOM 3924 N N . ASP A 1 515 ? -20.388 10.139 -20.018 1.00 89.56 515 ASP A N 1
ATOM 3925 C CA . ASP A 1 515 ? -21.115 9.104 -20.769 1.00 89.56 515 ASP A CA 1
ATOM 3926 C C . ASP A 1 515 ? -21.987 8.191 -19.878 1.00 89.56 515 ASP A C 1
ATOM 3928 O O . ASP A 1 515 ? -22.733 7.357 -20.384 1.00 89.56 515 ASP A O 1
ATOM 3932 N N . GLY A 1 516 ? -21.903 8.326 -18.549 1.00 91.38 516 GLY A N 1
ATOM 3933 C CA . GLY A 1 516 ? -22.637 7.513 -17.579 1.00 91.38 516 GLY A CA 1
ATOM 3934 C C . GLY A 1 516 ? -22.160 6.064 -17.440 1.00 91.38 516 GLY A C 1
ATOM 3935 O O . GLY A 1 516 ? -22.816 5.287 -16.745 1.00 91.38 516 GLY A O 1
ATOM 3936 N N . ARG A 1 517 ? -21.038 5.684 -18.067 1.00 90.75 517 ARG A N 1
ATOM 3937 C CA . ARG A 1 517 ? -20.504 4.311 -18.034 1.00 90.75 517 ARG A CA 1
ATOM 3938 C C . ARG A 1 517 ? -19.688 4.021 -16.776 1.00 90.75 517 ARG A C 1
ATOM 3940 O O . ARG A 1 517 ? -19.784 2.930 -16.208 1.00 90.75 517 ARG A O 1
ATOM 3947 N N . LEU A 1 518 ? -18.868 4.981 -16.358 1.00 93.19 518 LEU A N 1
ATOM 3948 C CA . LEU A 1 518 ? -17.875 4.828 -15.303 1.00 93.19 518 LEU A CA 1
ATOM 3949 C C . LEU A 1 518 ? -18.224 5.646 -14.062 1.00 93.19 518 LEU A C 1
ATOM 3951 O O . LEU A 1 518 ? -18.834 6.712 -14.123 1.00 93.19 518 LEU A O 1
ATOM 3955 N N . LEU A 1 519 ? -17.772 5.151 -12.917 1.00 96.12 519 LEU A N 1
ATOM 3956 C CA . LEU A 1 519 ? -17.820 5.836 -11.633 1.00 96.12 519 LEU A CA 1
ATOM 3957 C C . LEU A 1 519 ? -16.402 5.950 -11.088 1.00 96.12 519 LEU A C 1
ATOM 3959 O O . LEU A 1 519 ? -15.679 4.958 -11.061 1.00 96.12 519 LEU A O 1
ATOM 3963 N N . VAL A 1 520 ? -16.037 7.125 -10.586 1.00 96.00 520 VAL A N 1
ATOM 3964 C CA . VAL A 1 520 ? -14.842 7.312 -9.763 1.00 96.00 520 VAL A CA 1
ATOM 3965 C C . VAL A 1 520 ? -15.269 7.568 -8.324 1.00 96.00 520 VAL A C 1
ATOM 3967 O O . VAL A 1 520 ? -16.199 8.340 -8.069 1.00 96.00 520 VAL A O 1
ATOM 3970 N N . SER A 1 521 ? -14.609 6.904 -7.380 1.00 96.50 521 SER A N 1
ATOM 3971 C CA . SER A 1 521 ? -14.843 7.066 -5.947 1.00 96.50 521 SER A CA 1
ATOM 3972 C C . SER A 1 521 ? -13.552 7.359 -5.196 1.00 96.50 521 SER A C 1
ATOM 3974 O O . SER A 1 521 ? -12.505 6.793 -5.501 1.00 96.50 521 SER A O 1
ATOM 3976 N N . GLY A 1 522 ? -13.642 8.241 -4.202 1.00 95.12 522 GLY A N 1
ATOM 3977 C CA . GLY A 1 522 ? -12.561 8.572 -3.275 1.00 95.12 522 GLY A CA 1
ATOM 3978 C C . GLY A 1 522 ? -12.924 8.178 -1.847 1.00 95.12 522 GLY A C 1
ATOM 3979 O O . GLY A 1 522 ? -14.066 8.380 -1.417 1.00 95.12 522 GLY A O 1
ATOM 3980 N N . SER A 1 523 ? -11.965 7.605 -1.121 1.00 93.06 523 SER A N 1
ATOM 3981 C CA . SER A 1 523 ? -12.176 7.042 0.213 1.00 93.06 523 SER A CA 1
ATOM 3982 C C . SER A 1 523 ? -11.100 7.456 1.219 1.00 93.06 523 SER A C 1
ATOM 3984 O O . SER A 1 523 ? -9.970 7.818 0.875 1.00 93.06 523 SER A O 1
ATOM 3986 N N . SER A 1 524 ? -11.459 7.360 2.500 1.00 89.44 524 SER A N 1
ATOM 3987 C CA . SER A 1 524 ? -10.531 7.447 3.630 1.00 89.44 524 SER A CA 1
ATOM 3988 C C . SER A 1 524 ? -9.500 6.317 3.656 1.00 89.44 524 SER A C 1
ATOM 3990 O O . SER A 1 524 ? -8.498 6.458 4.346 1.00 89.44 524 SER A O 1
ATOM 3992 N N . ASP A 1 525 ? -9.696 5.248 2.878 1.00 89.19 525 ASP A N 1
ATOM 3993 C CA . ASP A 1 525 ? -8.698 4.183 2.691 1.00 89.19 525 ASP A CA 1
ATOM 3994 C C . ASP A 1 525 ? -7.537 4.583 1.775 1.00 89.19 525 ASP A C 1
ATOM 3996 O O . ASP A 1 525 ? -6.725 3.743 1.406 1.00 89.19 525 ASP A O 1
ATOM 4000 N N . GLN A 1 526 ? -7.450 5.875 1.440 1.00 92.56 526 GLN A N 1
ATOM 4001 C CA . GLN A 1 526 ? -6.357 6.494 0.692 1.00 92.56 526 GLN A CA 1
ATOM 4002 C C . GLN A 1 526 ? -6.335 6.105 -0.792 1.00 92.56 526 GLN A C 1
ATOM 4004 O O . GLN A 1 526 ? -5.421 6.498 -1.514 1.00 92.56 526 GLN A O 1
ATOM 4009 N N . THR A 1 527 ? -7.357 5.385 -1.270 1.00 94.69 527 THR A N 1
ATOM 4010 C CA . THR A 1 527 ? -7.470 4.981 -2.673 1.00 94.69 527 THR A CA 1
ATOM 4011 C C . THR A 1 527 ? -8.525 5.774 -3.436 1.00 94.69 527 THR A C 1
ATOM 4013 O O . THR A 1 527 ? -9.580 6.149 -2.910 1.00 94.69 527 THR A O 1
ATOM 4016 N N . VAL A 1 528 ? -8.244 5.981 -4.722 1.00 95.44 528 VAL A N 1
ATOM 4017 C CA . VAL A 1 528 ? -9.235 6.320 -5.744 1.00 95.44 528 VAL A CA 1
ATOM 4018 C C . VAL A 1 528 ? -9.582 5.035 -6.487 1.00 95.44 528 VAL A C 1
ATOM 4020 O O . VAL A 1 528 ? -8.689 4.277 -6.858 1.00 95.44 528 VAL A O 1
ATOM 4023 N N . ARG A 1 529 ? -10.866 4.762 -6.717 1.00 96.12 529 ARG A N 1
ATOM 4024 C CA . ARG A 1 529 ? -11.301 3.568 -7.455 1.00 96.12 529 ARG A CA 1
ATOM 4025 C C . ARG A 1 529 ? -12.172 3.927 -8.638 1.00 96.12 529 ARG A C 1
ATOM 4027 O O . ARG A 1 529 ? -13.044 4.786 -8.530 1.00 96.12 529 ARG A O 1
ATOM 4034 N N . LEU A 1 530 ? -11.932 3.238 -9.747 1.00 94.75 530 LEU A N 1
ATOM 4035 C CA . LEU A 1 530 ? -12.690 3.349 -10.981 1.00 94.75 530 LEU A CA 1
ATOM 4036 C C . LEU A 1 530 ? -13.544 2.097 -11.171 1.00 94.75 530 LEU A C 1
ATOM 4038 O O . LEU A 1 530 ? -13.033 0.976 -11.127 1.00 94.75 530 LEU A O 1
ATOM 4042 N N . TRP A 1 531 ? -14.833 2.291 -11.417 1.00 95.19 531 TRP A N 1
ATOM 4043 C CA . TRP A 1 531 ? -15.823 1.225 -11.522 1.00 95.19 531 TRP A CA 1
ATOM 4044 C C . TRP A 1 531 ? -16.605 1.335 -12.819 1.00 95.19 531 TRP A C 1
ATOM 4046 O O . TRP A 1 531 ? -16.865 2.436 -13.302 1.00 95.19 531 TRP A O 1
ATOM 4056 N N . GLU A 1 532 ? -17.074 0.199 -13.316 1.00 93.31 532 GLU A N 1
ATOM 4057 C CA . GLU A 1 532 ? -18.160 0.156 -14.287 1.00 93.31 532 GLU A CA 1
ATOM 4058 C C . GLU A 1 532 ? -19.510 0.211 -13.556 1.00 93.31 532 GLU A C 1
ATOM 4060 O O . GLU A 1 532 ? -19.786 -0.606 -12.676 1.00 93.31 532 GLU A O 1
ATOM 4065 N N . ILE A 1 533 ? -20.370 1.172 -13.907 1.00 94.75 533 ILE A N 1
ATOM 4066 C CA . ILE A 1 533 ? -21.634 1.408 -13.185 1.00 94.75 533 ILE A CA 1
ATOM 4067 C C . ILE A 1 533 ? -22.625 0.252 -13.378 1.00 94.75 533 ILE A C 1
ATOM 4069 O O . ILE A 1 533 ? -23.286 -0.159 -12.419 1.00 94.75 533 ILE A O 1
ATOM 4073 N N . ALA A 1 534 ? -22.720 -0.276 -14.602 1.00 91.31 534 ALA A N 1
ATOM 4074 C CA . ALA A 1 534 ? -23.709 -1.287 -14.971 1.00 91.31 534 ALA A CA 1
ATOM 4075 C C . ALA A 1 534 ? -23.513 -2.608 -14.208 1.00 91.31 534 ALA A C 1
ATOM 4077 O O . ALA A 1 534 ? -24.471 -3.145 -13.651 1.00 91.31 534 ALA A O 1
ATOM 4078 N N . SER A 1 535 ? -22.271 -3.095 -14.136 1.00 90.56 535 SER A N 1
ATOM 4079 C CA . SER A 1 535 ? -21.911 -4.368 -13.495 1.00 90.56 535 SER A CA 1
ATOM 4080 C C . SER A 1 535 ? -21.430 -4.224 -12.045 1.00 90.56 535 SER A C 1
ATOM 4082 O O . SER A 1 535 ? -21.313 -5.222 -11.337 1.00 90.56 535 SER A O 1
ATOM 4084 N N . ALA A 1 536 ? -21.118 -2.999 -11.602 1.00 93.62 536 ALA A N 1
ATOM 4085 C CA . ALA A 1 536 ? -20.369 -2.713 -10.375 1.00 93.62 536 ALA A CA 1
ATOM 4086 C C . ALA A 1 536 ? -18.982 -3.380 -10.300 1.00 93.62 536 ALA A C 1
ATOM 4088 O O . ALA A 1 536 ? -18.428 -3.552 -9.208 1.00 93.62 536 ALA A O 1
ATOM 4089 N N . ARG A 1 537 ? -18.391 -3.721 -11.454 1.00 90.56 537 ARG A N 1
ATOM 4090 C CA . ARG A 1 537 ? -17.029 -4.255 -11.545 1.00 90.56 537 ARG A CA 1
ATOM 4091 C C . ARG A 1 537 ? -16.006 -3.163 -11.235 1.00 90.56 537 ARG A C 1
ATOM 4093 O O . ARG A 1 537 ? -16.036 -2.084 -11.824 1.00 90.56 537 ARG A O 1
ATOM 4100 N N . LEU A 1 538 ? -15.081 -3.459 -10.323 1.00 91.81 538 LEU A N 1
ATOM 4101 C CA . LEU A 1 538 ? -13.882 -2.650 -10.103 1.00 91.81 538 LEU A CA 1
ATOM 4102 C C . LEU A 1 538 ? -12.953 -2.813 -11.311 1.00 91.81 538 LEU A C 1
ATOM 4104 O O . LEU A 1 538 ? -12.646 -3.938 -11.688 1.00 91.81 538 LEU A O 1
ATOM 4108 N N . LEU A 1 539 ? -12.515 -1.708 -11.907 1.00 89.00 539 LEU A N 1
ATOM 4109 C CA . LEU A 1 539 ? -11.604 -1.715 -13.056 1.00 89.00 539 LEU A CA 1
ATOM 4110 C C . LEU A 1 539 ? -10.173 -1.396 -12.632 1.00 89.00 539 LEU A C 1
ATOM 4112 O O . LEU A 1 539 ? -9.230 -2.052 -13.062 1.00 89.00 539 LEU A O 1
ATOM 4116 N N . LEU A 1 540 ? -10.024 -0.380 -11.784 1.00 91.00 540 LEU A N 1
ATOM 4117 C CA . LEU A 1 540 ? -8.727 0.150 -11.392 1.00 91.00 540 LEU A CA 1
ATOM 4118 C C . LEU A 1 540 ? -8.791 0.705 -9.972 1.00 91.00 540 LEU A C 1
ATOM 4120 O O . LEU A 1 540 ? -9.759 1.370 -9.597 1.00 91.00 540 LEU A O 1
ATOM 4124 N N . THR A 1 541 ? -7.740 0.465 -9.200 1.00 94.69 541 THR A N 1
ATOM 4125 C CA . THR A 1 541 ? -7.472 1.160 -7.940 1.00 94.69 541 THR A CA 1
ATOM 4126 C C . THR A 1 541 ? -6.215 1.993 -8.109 1.00 94.69 541 THR A C 1
ATOM 4128 O O . THR A 1 541 ? -5.254 1.518 -8.700 1.00 94.69 541 THR A O 1
ATOM 4131 N N . ILE A 1 542 ? -6.229 3.225 -7.612 1.00 93.69 542 ILE A N 1
ATOM 4132 C CA . ILE A 1 542 ? -5.131 4.186 -7.681 1.00 93.69 542 ILE A CA 1
ATOM 4133 C C . ILE A 1 542 ? -4.783 4.623 -6.260 1.00 93.69 542 ILE A C 1
ATOM 4135 O O . ILE A 1 542 ? -5.668 4.908 -5.449 1.00 93.69 542 ILE A O 1
ATOM 4139 N N . PHE A 1 543 ? -3.490 4.711 -5.981 1.00 93.81 543 PHE A N 1
ATOM 4140 C CA . PHE A 1 543 ? -2.927 5.249 -4.755 1.00 93.81 543 PHE A CA 1
ATOM 4141 C C . PHE A 1 543 ? -1.819 6.245 -5.102 1.00 93.81 543 PHE A C 1
ATOM 4143 O O . PHE A 1 543 ? -0.984 5.965 -5.960 1.00 93.81 543 PHE A O 1
ATOM 4150 N N . CYS A 1 544 ? -1.798 7.388 -4.415 1.00 91.56 544 CYS A N 1
ATOM 4151 C CA . CYS A 1 544 ? -0.699 8.343 -4.478 1.00 91.56 544 CYS A CA 1
ATOM 4152 C C . CYS A 1 544 ? -0.225 8.671 -3.064 1.00 91.56 544 CYS A C 1
ATOM 4154 O O . CYS A 1 544 ? -1.011 9.071 -2.199 1.00 91.56 544 CYS A O 1
ATOM 4156 N N . ALA A 1 545 ? 1.071 8.503 -2.846 1.00 91.31 545 ALA A N 1
ATOM 4157 C CA . ALA A 1 545 ? 1.740 8.795 -1.596 1.00 91.31 545 ALA A CA 1
ATOM 4158 C C . ALA A 1 545 ? 2.147 10.276 -1.495 1.00 91.31 545 ALA A C 1
ATOM 4160 O O . ALA A 1 545 ? 2.048 11.062 -2.441 1.00 91.31 545 ALA A O 1
ATOM 4161 N N . ARG A 1 546 ? 2.578 10.675 -0.294 1.00 89.38 546 ARG A N 1
ATOM 4162 C CA . ARG A 1 546 ? 3.027 12.034 0.062 1.00 89.38 546 ARG A CA 1
ATOM 4163 C C . ARG A 1 546 ? 4.321 12.455 -0.617 1.00 89.38 546 ARG A C 1
ATOM 4165 O O . ARG A 1 546 ? 4.523 13.649 -0.800 1.00 89.38 546 ARG A O 1
ATOM 4172 N N . ASP A 1 547 ? 5.158 11.484 -0.948 1.00 87.69 547 ASP A N 1
ATOM 4173 C CA . ASP A 1 547 ? 6.396 11.627 -1.716 1.00 87.69 547 ASP A CA 1
ATOM 4174 C C . ASP A 1 547 ? 6.141 11.726 -3.233 1.00 87.69 547 ASP A C 1
ATOM 4176 O O . ASP A 1 547 ? 7.087 11.731 -4.011 1.00 87.69 547 ASP A O 1
ATOM 4180 N N . ASN A 1 548 ? 4.870 11.832 -3.644 1.00 85.00 548 ASN A N 1
ATOM 4181 C CA . ASN A 1 548 ? 4.395 11.884 -5.028 1.00 85.00 548 ASN A CA 1
ATOM 4182 C C . ASN A 1 548 ? 4.614 10.600 -5.839 1.00 85.00 548 ASN A C 1
ATOM 4184 O O . ASN A 1 548 ? 4.310 10.578 -7.033 1.00 85.00 548 ASN A O 1
ATOM 4188 N N . GLU A 1 549 ? 5.063 9.515 -5.206 1.00 89.75 549 GLU A N 1
ATOM 4189 C CA . GLU A 1 549 ? 5.030 8.203 -5.837 1.00 89.75 549 GLU A CA 1
ATOM 4190 C C . GLU A 1 549 ? 3.582 7.720 -5.916 1.00 89.75 549 GLU A C 1
ATOM 4192 O O . GLU A 1 549 ? 2.783 7.875 -4.988 1.00 89.75 549 GLU A O 1
ATOM 4197 N N . TRP A 1 550 ? 3.235 7.102 -7.033 1.00 90.69 550 TRP A N 1
ATOM 4198 C CA . TRP A 1 550 ? 1.891 6.637 -7.305 1.00 90.69 550 TRP A CA 1
ATOM 4199 C C . TRP A 1 550 ? 1.906 5.236 -7.897 1.00 90.69 550 TRP A C 1
ATOM 4201 O O . TRP A 1 550 ? 2.893 4.748 -8.453 1.00 90.69 550 TRP A O 1
ATOM 4211 N N . ILE A 1 551 ? 0.772 4.567 -7.759 1.00 92.94 551 ILE A N 1
ATOM 4212 C CA . ILE A 1 551 ? 0.559 3.237 -8.301 1.00 92.94 551 ILE A CA 1
ATOM 4213 C C . ILE A 1 551 ? -0.909 3.033 -8.626 1.00 92.94 551 ILE A C 1
ATOM 4215 O O . ILE A 1 551 ? -1.790 3.461 -7.880 1.00 92.94 551 ILE A O 1
ATOM 4219 N N . ALA A 1 552 ? -1.167 2.365 -9.744 1.00 92.06 552 ALA A N 1
ATOM 4220 C CA . ALA A 1 552 ? -2.492 1.930 -10.129 1.00 92.06 552 ALA A CA 1
ATOM 4221 C C . ALA A 1 552 ? -2.480 0.448 -10.498 1.00 92.06 552 ALA A C 1
ATOM 4223 O O . ALA A 1 552 ? -1.548 -0.031 -11.143 1.00 92.06 552 ALA A O 1
ATOM 4224 N N . TRP A 1 553 ? -3.506 -0.288 -10.086 1.00 92.94 553 TRP A N 1
ATOM 4225 C CA . TRP A 1 553 ? -3.593 -1.721 -10.338 1.00 92.94 553 TRP A CA 1
ATOM 4226 C C . TRP A 1 553 ? -5.018 -2.196 -10.570 1.00 92.94 553 TRP A C 1
ATOM 4228 O O . TRP A 1 553 ? -6.003 -1.604 -10.119 1.00 92.94 553 TRP A O 1
ATOM 4238 N N . THR A 1 554 ? -5.091 -3.303 -11.289 1.00 89.38 554 THR A N 1
ATOM 4239 C CA . THR A 1 554 ? -6.315 -4.014 -11.655 1.00 89.38 554 THR A CA 1
ATOM 4240 C C . THR A 1 554 ? -6.624 -5.100 -10.618 1.00 89.38 554 THR A C 1
ATOM 4242 O O . THR A 1 554 ? -5.710 -5.550 -9.916 1.00 89.38 554 THR A O 1
ATOM 4245 N N . PRO A 1 555 ? -7.884 -5.555 -10.487 1.00 84.69 555 PRO A N 1
ATOM 4246 C CA . PRO A 1 555 ? -8.225 -6.691 -9.623 1.00 84.69 555 PRO A CA 1
ATOM 4247 C C . PRO A 1 555 ? -7.436 -7.972 -9.930 1.00 84.69 555 PRO A C 1
ATOM 4249 O O . PRO A 1 555 ? -7.196 -8.772 -9.031 1.00 84.69 555 PRO A O 1
ATOM 4252 N N . GLU A 1 556 ? -7.023 -8.155 -11.183 1.00 83.00 556 GLU A N 1
ATOM 4253 C CA . GLU A 1 556 ? -6.230 -9.284 -11.671 1.00 83.00 556 GLU A CA 1
ATOM 4254 C C . GLU A 1 556 ? -4.751 -9.210 -11.236 1.00 83.00 556 GLU A C 1
ATOM 4256 O O . GLU A 1 556 ? -4.019 -10.187 -11.365 1.00 83.00 556 GLU A O 1
ATOM 4261 N N . GLY A 1 557 ? -4.308 -8.076 -10.679 1.00 87.88 557 GLY A N 1
ATOM 4262 C CA . GLY A 1 557 ? -2.959 -7.888 -10.138 1.00 87.88 557 GLY A CA 1
ATOM 4263 C C . GLY A 1 557 ? -1.971 -7.221 -11.095 1.00 87.88 557 GLY A C 1
ATOM 4264 O O . GLY A 1 557 ? -0.847 -6.939 -10.686 1.00 87.88 557 GLY A O 1
ATOM 4265 N N . PHE A 1 558 ? -2.370 -6.916 -12.333 1.00 87.88 558 PHE A N 1
ATOM 4266 C CA . PHE A 1 558 ? -1.550 -6.106 -13.237 1.00 87.88 558 PHE A CA 1
ATOM 4267 C C . PHE A 1 558 ? -1.505 -4.664 -12.754 1.00 87.88 558 PHE A C 1
ATOM 4269 O O . PHE A 1 558 ? -2.550 -4.095 -12.413 1.00 87.88 558 PHE A O 1
ATOM 4276 N N . PHE A 1 559 ? -0.312 -4.075 -12.744 1.00 90.94 559 PHE A N 1
ATOM 4277 C CA . PHE A 1 559 ? -0.102 -2.737 -12.209 1.00 90.94 559 PHE A CA 1
ATOM 4278 C C . PHE A 1 559 ? 0.803 -1.871 -13.084 1.00 90.94 559 PHE A C 1
ATOM 4280 O O . PHE A 1 559 ? 1.553 -2.351 -13.937 1.00 90.94 559 PHE A O 1
ATOM 4287 N N . VAL A 1 560 ? 0.712 -0.572 -12.815 1.00 87.94 560 VAL A N 1
ATOM 4288 C CA . VAL A 1 560 ? 1.551 0.514 -13.323 1.00 87.94 560 VAL A CA 1
ATOM 4289 C C . VAL A 1 560 ? 1.911 1.432 -12.175 1.00 87.94 560 VAL A C 1
ATOM 4291 O O . VAL A 1 560 ? 1.107 1.624 -11.266 1.00 87.94 560 VAL A O 1
ATOM 4294 N N . ASN A 1 561 ? 3.103 2.007 -12.193 1.00 89.12 561 ASN A N 1
ATOM 4295 C CA . ASN A 1 561 ? 3.599 2.816 -11.090 1.00 89.12 561 ASN A CA 1
ATOM 4296 C C . ASN A 1 561 ? 4.595 3.869 -11.565 1.00 89.12 561 ASN A C 1
ATOM 4298 O O . ASN A 1 561 ? 5.212 3.711 -12.616 1.00 89.12 561 ASN A O 1
ATOM 4302 N N . SER A 1 562 ? 4.782 4.900 -10.747 1.00 85.12 562 SER A N 1
ATOM 4303 C CA . SER A 1 562 ? 5.993 5.720 -10.774 1.00 85.12 562 SER A CA 1
ATOM 4304 C C . SER A 1 562 ? 7.211 4.876 -10.396 1.00 85.12 562 SER A C 1
ATOM 4306 O O . SER A 1 562 ? 7.058 3.754 -9.908 1.00 85.12 562 SER A O 1
ATOM 4308 N N . GLU A 1 563 ? 8.416 5.412 -10.577 1.00 79.00 563 GLU A N 1
ATOM 4309 C CA . GLU A 1 563 ? 9.694 4.709 -10.400 1.00 79.00 563 GLU A CA 1
ATOM 4310 C C . GLU A 1 563 ? 9.732 3.753 -9.195 1.00 79.00 563 GLU A C 1
ATOM 4312 O O . GLU A 1 563 ? 10.082 2.578 -9.339 1.00 79.00 563 GLU A O 1
ATOM 4317 N N . ASN A 1 564 ? 9.267 4.202 -8.026 1.00 82.94 564 ASN A N 1
ATOM 4318 C CA . ASN A 1 564 ? 9.294 3.411 -6.802 1.00 82.94 564 ASN A CA 1
ATOM 4319 C C . ASN A 1 564 ? 7.911 3.050 -6.242 1.00 82.94 564 ASN A C 1
ATOM 4321 O O . ASN A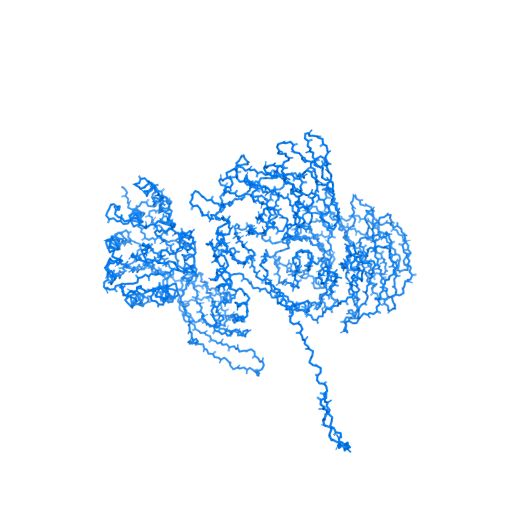 1 564 ? 7.832 2.417 -5.185 1.00 82.94 564 ASN A O 1
ATOM 4325 N N . GLY A 1 565 ? 6.820 3.384 -6.936 1.00 88.56 565 GLY A N 1
ATOM 4326 C CA . GLY A 1 565 ? 5.453 3.182 -6.445 1.00 88.56 565 GLY A CA 1
ATOM 4327 C C . GLY A 1 565 ? 5.107 1.724 -6.101 1.00 88.56 565 GLY A C 1
ATOM 4328 O O . GLY A 1 565 ? 4.318 1.478 -5.190 1.00 88.56 565 GLY A O 1
ATOM 4329 N N . SER A 1 566 ? 5.753 0.738 -6.741 1.00 90.50 566 SER A N 1
ATOM 4330 C CA . SER A 1 566 ? 5.545 -0.698 -6.465 1.00 90.50 566 SER A CA 1
ATOM 4331 C C . SER A 1 566 ? 5.860 -1.133 -5.028 1.00 90.50 566 SER A C 1
ATOM 4333 O O . SER A 1 566 ? 5.380 -2.184 -4.601 1.00 90.50 566 SER A O 1
ATOM 4335 N N . ARG A 1 567 ? 6.601 -0.329 -4.248 1.00 89.19 567 ARG A N 1
ATOM 4336 C CA . ARG A 1 567 ? 6.837 -0.593 -2.816 1.00 89.19 567 ARG A CA 1
ATOM 4337 C C . ARG A 1 567 ? 5.566 -0.505 -1.970 1.00 89.19 567 ARG A C 1
ATOM 4339 O O . ARG A 1 567 ? 5.499 -1.113 -0.905 1.00 89.19 567 ARG A O 1
ATOM 4346 N N . TYR A 1 568 ? 4.574 0.251 -2.442 1.00 92.75 568 TYR A N 1
ATOM 4347 C CA . TYR A 1 568 ? 3.347 0.547 -1.709 1.00 92.75 568 TYR A CA 1
ATOM 4348 C C . TYR A 1 568 ? 2.253 -0.498 -1.882 1.00 92.75 568 TYR A C 1
ATOM 4350 O O . TYR A 1 568 ? 1.180 -0.323 -1.314 1.00 92.75 568 TYR A O 1
ATOM 4358 N N . ILE A 1 569 ? 2.489 -1.575 -2.631 1.00 94.31 569 ILE A N 1
ATOM 4359 C CA . ILE A 1 569 ? 1.521 -2.662 -2.779 1.00 94.31 569 ILE A CA 1
ATOM 4360 C C . ILE A 1 569 ? 2.185 -4.029 -2.615 1.00 94.31 569 ILE A C 1
ATOM 4362 O O . ILE A 1 569 ? 3.400 -4.202 -2.760 1.00 94.31 569 ILE A O 1
ATOM 4366 N N . GLY A 1 570 ? 1.362 -5.036 -2.361 1.00 92.50 570 GLY A N 1
ATOM 4367 C CA . GLY A 1 570 ? 1.789 -6.424 -2.381 1.00 92.50 570 GLY A CA 1
ATOM 4368 C C . GLY A 1 570 ? 0.620 -7.377 -2.238 1.00 92.50 570 GLY A C 1
ATOM 4369 O O . GLY A 1 570 ? -0.481 -6.992 -1.838 1.00 92.50 570 GLY A O 1
ATOM 4370 N N . TRP A 1 571 ? 0.855 -8.630 -2.606 1.00 91.56 571 TRP A N 1
ATOM 4371 C CA . TRP A 1 571 ? -0.161 -9.668 -2.556 1.00 91.56 571 TRP A CA 1
ATOM 4372 C C . TRP A 1 571 ? -0.279 -10.232 -1.153 1.00 91.56 571 TRP A C 1
ATOM 4374 O O . TRP A 1 571 ? 0.669 -10.801 -0.609 1.00 91.56 571 TRP A O 1
ATOM 4384 N N . HIS A 1 572 ? -1.472 -10.088 -0.596 1.00 91.25 572 HIS A N 1
ATOM 4385 C CA . HIS A 1 572 ? -1.924 -10.781 0.590 1.00 91.25 572 HIS A CA 1
ATOM 4386 C C . HIS A 1 572 ? -2.432 -12.168 0.190 1.00 91.25 572 HIS A C 1
ATOM 4388 O O . HIS A 1 572 ? -3.358 -12.292 -0.613 1.00 91.25 572 HIS A O 1
ATOM 4394 N N . VAL A 1 573 ? -1.833 -13.209 0.765 1.00 90.25 573 VAL A N 1
ATOM 4395 C CA . VAL A 1 573 ? -2.169 -14.608 0.485 1.00 90.25 573 VAL A CA 1
ATOM 4396 C C . VAL A 1 573 ? -2.708 -15.251 1.754 1.00 90.25 573 VAL A C 1
ATOM 4398 O O . VAL A 1 573 ? -1.961 -15.490 2.711 1.00 90.25 573 VAL A O 1
ATOM 4401 N N . ASN A 1 574 ? -4.008 -15.542 1.748 1.00 90.06 574 ASN A N 1
ATOM 4402 C CA . ASN A 1 574 ? -4.676 -16.241 2.838 1.00 90.06 574 ASN A CA 1
ATOM 4403 C C . ASN A 1 574 ? -4.125 -17.669 2.969 1.00 90.06 574 ASN A C 1
ATOM 4405 O O . ASN A 1 574 ? -3.973 -18.383 1.982 1.00 90.06 574 ASN A O 1
ATOM 4409 N N . GLN A 1 575 ? -3.849 -18.101 4.202 1.00 87.31 575 GLN A N 1
ATOM 4410 C CA . GLN A 1 575 ? -3.376 -19.462 4.509 1.00 87.31 575 GLN A CA 1
ATOM 4411 C C . GLN A 1 575 ? -4.379 -20.260 5.361 1.00 87.31 575 GLN A C 1
ATOM 4413 O O . GLN A 1 575 ? -4.025 -21.275 5.966 1.00 87.31 575 GLN A O 1
ATOM 4418 N N . GLY A 1 576 ? -5.629 -19.792 5.411 1.00 87.44 576 GLY A N 1
ATOM 4419 C CA . GLY A 1 576 ? -6.636 -20.237 6.367 1.00 87.44 576 GLY A CA 1
ATOM 4420 C C . GLY A 1 576 ? -6.561 -19.474 7.694 1.00 87.44 576 GLY A C 1
ATOM 4421 O O . GLY A 1 576 ? -5.526 -18.925 8.061 1.00 87.44 576 GLY A O 1
ATOM 4422 N N . ILE A 1 577 ? -7.663 -19.484 8.444 1.00 86.94 577 ILE A N 1
ATOM 4423 C CA . ILE A 1 577 ? -7.853 -18.687 9.671 1.00 86.94 577 ILE A CA 1
ATOM 4424 C C . ILE A 1 577 ? -6.831 -19.019 10.770 1.00 86.94 577 ILE A C 1
ATOM 4426 O O . ILE A 1 577 ? -6.505 -18.169 11.592 1.00 86.94 577 ILE A O 1
ATOM 4430 N N . SER A 1 578 ? -6.302 -20.243 10.785 1.00 88.06 578 SER A N 1
ATOM 4431 C CA . SER A 1 578 ? -5.353 -20.707 11.800 1.00 88.06 578 SER A CA 1
ATOM 4432 C C . SER A 1 578 ? -3.889 -20.394 11.486 1.00 88.06 578 SER A C 1
ATOM 4434 O O . SER A 1 578 ? -3.009 -20.860 12.204 1.00 88.06 578 SER A O 1
ATOM 4436 N N . LYS A 1 579 ? -3.597 -19.684 10.391 1.00 91.62 579 LYS A N 1
ATOM 4437 C CA . LYS A 1 579 ? -2.235 -19.317 9.991 1.00 91.62 579 LYS A CA 1
ATOM 4438 C C . LYS A 1 579 ? -2.183 -17.844 9.614 1.00 91.62 579 LYS A C 1
ATOM 4440 O O . LYS A 1 579 ? -3.111 -17.316 9.009 1.00 91.62 579 LYS A O 1
ATOM 4445 N N . ALA A 1 580 ? -1.071 -17.192 9.942 1.00 91.81 580 ALA A N 1
ATOM 4446 C CA . ALA A 1 580 ? -0.822 -15.832 9.484 1.00 91.81 580 ALA A CA 1
ATOM 4447 C C . ALA A 1 580 ? -0.791 -15.796 7.948 1.00 91.81 580 ALA A C 1
ATOM 4449 O O . ALA A 1 580 ? -0.310 -16.732 7.302 1.00 91.81 580 ALA A O 1
ATOM 4450 N N . ALA A 1 581 ? -1.304 -14.729 7.351 1.00 92.00 581 ALA A N 1
ATOM 4451 C CA . ALA A 1 581 ? -1.255 -14.558 5.908 1.00 92.00 581 ALA A CA 1
ATOM 4452 C C . ALA A 1 581 ? 0.169 -14.236 5.437 1.00 92.00 581 ALA A C 1
ATOM 4454 O O . ALA A 1 581 ? 0.938 -13.567 6.133 1.00 92.00 581 ALA A O 1
ATOM 4455 N N . LYS A 1 582 ? 0.519 -14.686 4.228 1.00 88.12 582 LYS A N 1
ATOM 4456 C CA . LYS A 1 582 ? 1.775 -14.285 3.576 1.00 88.12 582 LYS A CA 1
ATOM 4457 C C . LYS A 1 582 ? 1.582 -12.960 2.852 1.00 88.12 582 LYS A C 1
ATOM 4459 O O . LYS A 1 582 ? 0.506 -12.682 2.326 1.00 88.12 582 LYS A O 1
ATOM 4464 N N . TYR A 1 583 ? 2.647 -12.169 2.796 1.00 88.44 583 TYR A N 1
ATOM 4465 C CA . TYR A 1 583 ? 2.689 -10.924 2.042 1.00 88.44 583 TYR A CA 1
ATOM 4466 C C . TYR A 1 583 ? 3.865 -10.945 1.068 1.00 88.44 583 TYR A C 1
ATOM 4468 O O . TYR A 1 583 ? 5.009 -11.139 1.481 1.00 88.44 583 TYR A O 1
ATOM 4476 N N . PHE A 1 584 ? 3.582 -10.734 -0.215 1.00 87.44 584 PHE A N 1
ATOM 4477 C CA . PHE A 1 584 ? 4.584 -10.672 -1.277 1.00 87.44 584 PHE A CA 1
ATOM 4478 C C . PHE A 1 584 ? 4.604 -9.259 -1.873 1.00 87.44 584 PHE A C 1
ATOM 4480 O O . PHE A 1 584 ? 3.659 -8.898 -2.575 1.00 87.44 584 PHE A O 1
ATOM 4487 N N . PRO A 1 585 ? 5.642 -8.444 -1.606 1.00 90.25 585 PRO A N 1
ATOM 4488 C CA . PRO A 1 585 ? 5.773 -7.115 -2.203 1.00 90.25 585 PRO A CA 1
ATOM 4489 C C . PRO A 1 585 ? 5.709 -7.167 -3.732 1.00 90.25 585 PRO A C 1
ATOM 4491 O O . PRO A 1 585 ? 6.327 -8.045 -4.342 1.00 90.25 585 PRO A O 1
ATOM 4494 N N . ALA A 1 586 ? 5.016 -6.217 -4.369 1.00 91.56 586 ALA A N 1
ATOM 4495 C CA . ALA A 1 586 ? 4.856 -6.273 -5.823 1.00 91.56 586 ALA A CA 1
ATOM 4496 C C . ALA A 1 586 ? 6.158 -6.067 -6.599 1.00 91.56 586 ALA A C 1
ATOM 4498 O O . ALA A 1 586 ? 6.339 -6.626 -7.681 1.00 91.56 586 ALA A O 1
ATOM 4499 N N . SER A 1 587 ? 7.109 -5.349 -6.001 1.00 86.94 587 SER A N 1
ATOM 4500 C CA . SER A 1 587 ? 8.469 -5.186 -6.517 1.00 86.94 587 SER A CA 1
ATOM 4501 C C . SER A 1 587 ? 9.188 -6.516 -6.794 1.00 86.94 587 SER A C 1
ATOM 4503 O O . SER A 1 587 ? 10.058 -6.551 -7.672 1.00 86.94 587 SER A O 1
ATOM 4505 N N . ARG A 1 588 ? 8.805 -7.607 -6.105 1.00 88.25 588 ARG A N 1
ATOM 4506 C CA . ARG A 1 588 ? 9.371 -8.955 -6.284 1.00 88.25 588 ARG A CA 1
ATOM 4507 C C . ARG A 1 588 ? 8.829 -9.706 -7.501 1.00 88.25 588 ARG A C 1
ATOM 4509 O O . ARG A 1 588 ? 9.518 -10.590 -7.999 1.00 88.25 588 ARG A O 1
ATOM 4516 N N . LEU A 1 589 ? 7.625 -9.362 -7.971 1.00 89.38 589 LEU A N 1
ATOM 4517 C CA . LEU A 1 589 ? 6.983 -9.964 -9.155 1.00 89.38 589 LEU A CA 1
ATOM 4518 C C . LEU A 1 589 ? 6.848 -8.959 -10.313 1.00 89.38 589 LEU A C 1
ATOM 4520 O O . LEU A 1 589 ? 6.060 -9.157 -11.240 1.00 89.38 589 LEU A O 1
ATOM 4524 N N . TYR A 1 590 ? 7.613 -7.867 -10.257 1.00 87.50 590 TYR A N 1
ATOM 4525 C CA . TYR A 1 590 ? 7.532 -6.744 -11.191 1.00 87.50 590 TYR A CA 1
ATOM 4526 C C . TYR A 1 590 ? 7.660 -7.181 -12.655 1.00 87.50 590 TYR A C 1
ATOM 4528 O O . TYR A 1 590 ? 6.860 -6.772 -13.490 1.00 87.50 590 TYR A O 1
ATOM 4536 N N . ASP A 1 591 ? 8.604 -8.074 -12.966 1.00 81.06 591 ASP A N 1
ATOM 4537 C CA . ASP A 1 591 ? 8.855 -8.524 -14.341 1.00 81.06 591 ASP A CA 1
ATOM 4538 C C . ASP A 1 591 ? 7.625 -9.192 -14.985 1.00 81.06 591 ASP A C 1
ATOM 4540 O O . ASP A 1 591 ? 7.464 -9.127 -16.207 1.00 81.06 591 ASP A O 1
ATOM 4544 N N . GLN A 1 592 ? 6.741 -9.789 -14.176 1.00 82.56 592 GLN A N 1
ATOM 4545 C CA . GLN A 1 592 ? 5.523 -10.462 -14.634 1.00 82.56 592 GLN A CA 1
ATOM 4546 C C . GLN A 1 592 ? 4.299 -9.537 -14.635 1.00 82.56 592 GLN A C 1
ATOM 4548 O O . GLN A 1 592 ? 3.559 -9.508 -15.618 1.00 82.56 592 GLN A O 1
ATOM 4553 N N . PHE A 1 593 ? 4.095 -8.769 -13.560 1.00 87.81 593 PHE A N 1
ATOM 4554 C CA . PHE A 1 593 ? 2.835 -8.054 -13.316 1.00 87.81 593 PHE A CA 1
ATOM 4555 C C . PHE A 1 593 ? 2.883 -6.544 -13.587 1.00 87.81 593 PHE A C 1
ATOM 4557 O O . PHE A 1 593 ? 1.821 -5.926 -13.678 1.00 87.81 593 PHE A O 1
ATOM 4564 N N . TYR A 1 594 ? 4.065 -5.948 -13.798 1.00 88.25 594 TYR A N 1
ATOM 4565 C CA . TYR A 1 594 ? 4.154 -4.610 -14.390 1.00 88.25 594 TYR A CA 1
ATOM 4566 C C . TYR A 1 594 ? 3.761 -4.697 -15.870 1.00 88.25 594 TYR A C 1
ATOM 4568 O O . TYR A 1 594 ? 4.539 -5.184 -16.706 1.00 88.25 594 TYR A O 1
ATOM 4576 N N . ARG A 1 595 ? 2.515 -4.306 -16.164 1.00 82.62 595 ARG A N 1
ATOM 4577 C CA . ARG A 1 595 ? 1.862 -4.430 -17.480 1.00 82.62 595 ARG A CA 1
ATOM 4578 C C . ARG A 1 595 ? 0.965 -3.225 -17.798 1.00 82.62 595 ARG A C 1
ATOM 4580 O O . ARG A 1 595 ? -0.263 -3.365 -17.828 1.00 82.62 595 ARG A O 1
ATOM 4587 N N . PRO A 1 596 ? 1.559 -2.041 -18.046 1.00 80.75 596 PRO A N 1
ATOM 4588 C CA . PRO A 1 596 ? 0.828 -0.868 -18.524 1.00 80.75 596 PRO A CA 1
ATOM 4589 C C . PRO A 1 596 ? -0.095 -1.122 -19.712 1.00 80.75 596 PRO A C 1
ATOM 4591 O O . PRO A 1 596 ? -1.192 -0.568 -19.780 1.00 80.75 596 PRO A O 1
ATOM 4594 N N . ASP A 1 597 ? 0.314 -2.009 -20.612 1.00 73.56 597 ASP A N 1
ATOM 4595 C CA . ASP A 1 597 ? -0.440 -2.402 -21.796 1.00 73.56 597 ASP A CA 1
ATOM 4596 C C . ASP A 1 597 ? -1.763 -3.103 -21.460 1.00 73.56 597 ASP A C 1
ATOM 4598 O O . ASP A 1 597 ? -2.793 -2.795 -22.064 1.00 73.56 597 ASP A O 1
ATOM 4602 N N . ILE A 1 598 ? -1.769 -3.982 -20.454 1.00 78.69 598 ILE A N 1
ATOM 4603 C CA . ILE A 1 598 ? -2.987 -4.673 -20.002 1.00 78.69 598 ILE A CA 1
ATOM 4604 C C . ILE A 1 598 ? -3.895 -3.719 -19.228 1.00 78.69 598 ILE A C 1
ATOM 4606 O O . ILE A 1 598 ? -5.106 -3.698 -19.458 1.00 78.69 598 ILE A O 1
ATOM 4610 N N . VAL A 1 599 ? -3.318 -2.918 -18.325 1.00 82.00 599 VAL A N 1
ATOM 4611 C CA . VAL A 1 599 ? -4.079 -1.946 -17.527 1.00 82.00 599 VAL A CA 1
ATOM 4612 C C . VAL A 1 599 ? -4.862 -1.006 -18.446 1.00 82.00 599 VAL A C 1
ATOM 4614 O O . VAL A 1 599 ? -6.056 -0.794 -18.233 1.00 82.00 599 VAL A O 1
ATOM 4617 N N . GLN A 1 600 ? -4.239 -0.515 -19.519 1.00 76.75 600 GLN A N 1
ATOM 4618 C CA . GLN A 1 600 ? -4.927 0.358 -20.465 1.00 76.75 600 GLN A CA 1
ATOM 4619 C C . GLN A 1 600 ? -5.998 -0.365 -21.293 1.00 76.75 600 GLN A C 1
ATOM 4621 O O . GLN A 1 600 ? -7.073 0.194 -21.521 1.00 76.75 600 GLN A O 1
ATOM 4626 N N . ALA A 1 601 ? -5.758 -1.610 -21.718 1.00 74.69 601 ALA A N 1
ATOM 4627 C CA . ALA A 1 601 ? -6.763 -2.393 -22.442 1.00 74.69 601 ALA A CA 1
ATOM 4628 C C . ALA A 1 601 ? -8.059 -2.562 -21.621 1.00 74.69 601 ALA A C 1
ATOM 4630 O O . ALA A 1 601 ? -9.162 -2.383 -22.150 1.00 74.69 601 ALA A O 1
ATOM 4631 N N . ILE A 1 602 ? -7.923 -2.797 -20.309 1.00 77.81 602 ILE A N 1
ATOM 4632 C CA . ILE A 1 602 ? -9.049 -2.877 -19.365 1.00 77.81 602 ILE A CA 1
ATOM 4633 C C . ILE A 1 602 ? -9.828 -1.555 -19.311 1.00 77.81 602 ILE A C 1
ATOM 4635 O O . ILE A 1 602 ? -11.061 -1.571 -19.355 1.00 77.81 602 ILE A O 1
ATOM 4639 N N . LEU A 1 603 ? -9.141 -0.409 -19.257 1.00 76.75 603 LEU A N 1
ATOM 4640 C CA . LEU A 1 603 ? -9.784 0.911 -19.194 1.00 76.75 603 LEU A CA 1
ATOM 4641 C C . LEU A 1 603 ? -10.604 1.243 -20.451 1.00 76.75 603 LEU A C 1
ATOM 4643 O O . LEU A 1 603 ? -11.677 1.852 -20.355 1.00 76.75 603 LEU A O 1
ATOM 4647 N N . MET A 1 604 ? -10.150 0.786 -21.620 1.00 71.88 604 MET A N 1
ATOM 4648 C CA . MET A 1 604 ? -10.869 0.967 -22.886 1.00 71.88 604 MET A CA 1
ATOM 4649 C C . MET A 1 604 ? -12.109 0.096 -23.039 1.00 71.88 604 MET A C 1
ATOM 4651 O O . MET A 1 604 ? -12.859 0.292 -23.994 1.00 71.88 604 MET A O 1
ATOM 4655 N N . GLY A 1 605 ? -12.307 -0.892 -22.162 1.00 67.31 605 GLY A N 1
ATOM 4656 C CA . GLY A 1 605 ? -13.325 -1.919 -22.374 1.00 67.31 605 GLY A CA 1
ATOM 4657 C C . GLY A 1 605 ? -13.084 -2.729 -23.653 1.00 67.31 605 GLY A C 1
ATOM 4658 O O . GLY A 1 605 ? -14.043 -3.200 -24.260 1.00 67.31 605 GLY A O 1
ATOM 4659 N N . LYS A 1 606 ? -11.823 -2.852 -24.098 1.00 61.41 606 LYS A N 1
ATOM 4660 C CA . LYS A 1 606 ? -11.448 -3.610 -25.297 1.00 61.41 606 LYS A CA 1
ATOM 4661 C C . LYS A 1 606 ? -10.917 -4.995 -24.912 1.00 61.41 606 LYS A C 1
ATOM 4663 O O . LYS A 1 606 ? -9.982 -5.108 -24.129 1.00 61.41 606 LYS A O 1
ATOM 4668 N N . ASP A 1 607 ? -11.489 -6.007 -25.566 1.00 59.47 607 ASP A N 1
ATOM 4669 C CA . ASP A 1 607 ? -10.960 -7.366 -25.758 1.00 59.47 607 ASP A CA 1
ATOM 4670 C C . ASP A 1 607 ? -10.789 -8.221 -24.477 1.00 59.47 607 ASP A C 1
ATOM 4672 O O . ASP A 1 607 ? -9.676 -8.549 -24.059 1.00 59.47 607 ASP A O 1
ATOM 4676 N N . GLU A 1 608 ? -11.914 -8.642 -23.872 1.00 60.03 608 GLU A N 1
ATOM 4677 C CA . GLU A 1 608 ? -11.950 -9.628 -22.767 1.00 60.03 608 GLU A CA 1
ATOM 4678 C C . GLU A 1 608 ? -11.104 -10.878 -23.064 1.00 60.03 608 GLU A C 1
ATOM 4680 O O . GLU A 1 608 ? -10.477 -11.424 -22.158 1.00 60.03 608 GLU A O 1
ATOM 4685 N N . ALA A 1 609 ? -11.020 -11.292 -24.334 1.00 59.12 609 ALA A N 1
ATOM 4686 C CA . ALA A 1 609 ? -10.217 -12.429 -24.770 1.00 59.12 609 ALA A CA 1
ATOM 4687 C C . ALA A 1 609 ? -8.709 -12.229 -24.528 1.00 59.12 609 ALA A C 1
ATOM 4689 O O . ALA A 1 609 ? -8.040 -13.158 -24.082 1.00 59.12 609 ALA A O 1
ATOM 4690 N N . LYS A 1 610 ? -8.171 -11.019 -24.736 1.00 57.22 610 LYS A N 1
ATOM 4691 C CA . LYS A 1 610 ? -6.753 -10.706 -24.470 1.00 57.22 610 LYS A CA 1
ATOM 4692 C C . LYS A 1 610 ? -6.444 -10.587 -22.990 1.00 57.22 610 LYS A C 1
ATOM 4694 O O . LYS A 1 610 ? -5.368 -10.988 -22.553 1.00 57.22 610 LYS A O 1
ATOM 4699 N N . ILE A 1 611 ? -7.376 -10.040 -22.212 1.00 63.44 611 ILE A N 1
ATOM 4700 C CA . ILE A 1 611 ? -7.246 -9.993 -20.752 1.00 63.44 611 ILE A CA 1
ATOM 4701 C C . ILE A 1 611 ? -7.242 -11.423 -20.205 1.00 63.44 611 ILE A C 1
ATOM 4703 O O . ILE A 1 611 ? -6.418 -11.747 -19.351 1.00 63.44 611 ILE A O 1
ATOM 4707 N N . LEU A 1 612 ? -8.100 -12.296 -20.740 1.00 64.75 612 LEU A N 1
ATOM 4708 C CA . LEU A 1 612 ? -8.148 -13.712 -20.388 1.00 64.75 612 LEU A CA 1
ATOM 4709 C C . LEU A 1 612 ? -6.867 -14.446 -20.808 1.00 64.75 612 LEU A C 1
ATOM 4711 O O . LEU A 1 612 ? -6.307 -15.194 -20.010 1.00 64.75 612 LEU A O 1
ATOM 4715 N N . GLU A 1 613 ? -6.358 -14.189 -22.015 1.00 67.31 613 GLU A N 1
ATOM 4716 C CA . GLU A 1 613 ? -5.095 -14.746 -22.502 1.00 67.31 613 GLU A CA 1
ATOM 4717 C C . GLU A 1 613 ? -3.917 -14.306 -21.622 1.00 67.31 613 GLU A C 1
ATOM 4719 O O . GLU A 1 613 ? -3.165 -15.145 -21.128 1.00 67.31 613 GLU A O 1
ATOM 4724 N N . ALA A 1 614 ? -3.778 -13.009 -21.348 1.00 65.94 614 ALA A N 1
ATOM 4725 C CA . ALA A 1 614 ? -2.723 -12.507 -20.479 1.00 65.94 614 ALA A CA 1
ATOM 4726 C C . ALA A 1 614 ? -2.848 -13.063 -19.053 1.00 65.94 614 ALA A C 1
ATOM 4728 O O . ALA A 1 614 ? -1.854 -13.499 -18.479 1.00 65.94 614 ALA A O 1
ATOM 4729 N N . SER A 1 615 ? -4.061 -13.135 -18.506 1.00 66.06 615 SER A N 1
ATOM 4730 C CA . SER A 1 615 ? -4.313 -13.724 -17.183 1.00 66.06 615 SER A CA 1
ATOM 4731 C C . SER A 1 615 ? -4.028 -15.229 -17.145 1.00 66.06 615 SER A C 1
ATOM 4733 O O . SER A 1 615 ? -3.641 -15.752 -16.104 1.00 66.06 615 SER A O 1
ATOM 4735 N N . SER A 1 616 ? -4.181 -15.935 -18.272 1.00 68.25 616 SER A N 1
ATOM 4736 C CA . SER A 1 616 ? -3.816 -17.353 -18.389 1.00 68.25 616 SER A CA 1
ATOM 4737 C C . SER A 1 616 ? -2.301 -17.566 -18.424 1.00 68.25 616 SER A C 1
ATOM 4739 O O . SER A 1 616 ? -1.813 -18.547 -17.869 1.00 68.25 616 SER A O 1
ATOM 4741 N N . ARG A 1 617 ? -1.551 -16.632 -19.029 1.00 69.56 617 ARG A N 1
ATOM 4742 C CA . ARG A 1 617 ? -0.083 -16.687 -19.126 1.00 69.56 617 ARG A CA 1
ATOM 4743 C C . ARG A 1 617 ? 0.607 -16.227 -17.840 1.00 69.56 617 ARG A C 1
ATOM 4745 O O . ARG A 1 617 ? 1.601 -16.818 -17.432 1.00 69.56 617 ARG A O 1
ATOM 4752 N N . PHE A 1 618 ? 0.088 -15.181 -17.200 1.00 71.75 618 PHE A N 1
ATOM 4753 C CA . PHE A 1 618 ? 0.646 -14.587 -15.983 1.00 71.75 618 PHE A CA 1
ATOM 4754 C C . PHE A 1 618 ? -0.213 -14.978 -14.780 1.00 71.75 618 PHE A C 1
ATOM 4756 O O . PHE A 1 618 ? -0.893 -14.152 -14.172 1.00 71.75 618 PHE A O 1
ATOM 4763 N N . ASN A 1 619 ? -0.206 -16.276 -14.472 1.00 76.31 619 ASN A N 1
ATOM 4764 C CA . ASN A 1 619 ? -0.986 -16.830 -13.377 1.00 76.31 619 ASN A CA 1
ATOM 4765 C C . ASN A 1 619 ? -0.260 -16.627 -12.040 1.00 76.31 619 ASN A C 1
ATOM 4767 O O . ASN A 1 619 ? 0.767 -17.246 -11.757 1.00 76.31 619 ASN A O 1
ATOM 4771 N N . LEU A 1 620 ? -0.827 -15.758 -11.208 1.00 80.81 620 LEU A N 1
ATOM 4772 C CA . LEU A 1 620 ? -0.288 -15.431 -9.895 1.00 80.81 620 LEU A CA 1
ATOM 4773 C C . LEU A 1 620 ? -0.190 -16.644 -8.966 1.00 80.81 620 LEU A C 1
ATOM 4775 O O . LEU A 1 620 ? 0.816 -16.782 -8.274 1.00 80.81 620 LEU A O 1
ATOM 4779 N N . ASP A 1 621 ? -1.195 -17.519 -8.962 1.00 80.38 621 ASP A N 1
ATOM 4780 C CA . ASP A 1 621 ? -1.222 -18.690 -8.084 1.00 80.38 621 ASP A CA 1
ATOM 4781 C C . ASP A 1 621 ? -0.050 -19.619 -8.422 1.00 80.38 621 ASP A C 1
ATOM 4783 O O . ASP A 1 621 ? 0.745 -19.960 -7.547 1.00 80.38 621 ASP A O 1
ATOM 4787 N N . GLN A 1 622 ? 0.155 -19.901 -9.713 1.00 80.75 622 GLN A N 1
ATOM 4788 C CA . GLN A 1 622 ? 1.289 -20.697 -10.188 1.00 80.75 622 GLN A CA 1
ATOM 4789 C C . GLN A 1 622 ? 2.639 -20.043 -9.847 1.00 80.75 622 GLN A C 1
ATOM 4791 O O . GLN A 1 622 ? 3.588 -20.723 -9.446 1.00 80.75 622 GLN A O 1
ATOM 4796 N N . THR A 1 623 ? 2.746 -18.717 -9.981 1.00 83.31 623 THR A N 1
ATOM 4797 C CA . THR A 1 623 ? 3.965 -17.991 -9.608 1.00 83.31 623 THR A CA 1
ATOM 4798 C C . THR A 1 623 ? 4.249 -18.126 -8.116 1.00 83.31 623 THR A C 1
ATOM 4800 O O . THR A 1 623 ? 5.379 -18.439 -7.746 1.00 83.31 623 THR A O 1
ATOM 4803 N N . LEU A 1 624 ? 3.251 -17.958 -7.251 1.00 82.94 624 LEU A N 1
ATOM 4804 C CA . LEU A 1 624 ? 3.419 -18.086 -5.802 1.00 82.94 624 LEU A CA 1
ATOM 4805 C C . LEU A 1 624 ? 3.717 -19.532 -5.367 1.00 82.94 624 LEU A C 1
ATOM 4807 O O . LEU A 1 624 ? 4.469 -19.741 -4.412 1.00 82.94 624 LEU A O 1
ATOM 4811 N N . GLU A 1 625 ? 3.194 -20.526 -6.088 1.00 82.25 625 GLU A N 1
ATOM 4812 C CA . GLU A 1 625 ? 3.479 -21.951 -5.877 1.00 82.25 625 GLU A CA 1
ATOM 4813 C C . GLU A 1 625 ? 4.901 -22.359 -6.283 1.00 82.25 625 GLU A C 1
ATOM 4815 O O . GLU A 1 625 ? 5.435 -23.329 -5.746 1.00 82.25 625 GLU A O 1
ATOM 4820 N N . SER A 1 626 ? 5.564 -21.599 -7.163 1.00 83.19 626 SER A N 1
ATOM 4821 C CA . SER A 1 626 ? 6.941 -21.893 -7.600 1.00 83.19 626 SER A CA 1
ATOM 4822 C C . SER A 1 626 ? 8.010 -21.760 -6.499 1.00 83.19 626 SER A C 1
ATOM 4824 O O . SER A 1 626 ? 9.178 -22.086 -6.720 1.00 83.19 626 SER A O 1
ATOM 4826 N N . GLY A 1 627 ? 7.612 -21.327 -5.300 1.00 82.06 627 GLY A N 1
ATOM 4827 C CA . GLY A 1 627 ? 8.456 -21.242 -4.114 1.00 82.06 627 GLY A CA 1
ATOM 4828 C C . GLY A 1 627 ? 9.139 -19.883 -3.953 1.00 82.06 627 GLY A C 1
ATOM 4829 O O . GLY A 1 627 ? 9.412 -19.169 -4.919 1.00 82.06 627 GLY A O 1
ATOM 4830 N N . SER A 1 628 ? 9.411 -19.513 -2.700 1.00 86.44 628 SER A N 1
ATOM 4831 C CA . SER A 1 628 ? 10.002 -18.219 -2.346 1.00 86.44 628 SER A CA 1
ATOM 4832 C C . SER A 1 628 ? 11.437 -18.070 -2.853 1.00 86.44 628 SER A C 1
ATOM 4834 O O . SER A 1 628 ? 12.214 -19.025 -2.847 1.00 86.44 628 SER A O 1
ATOM 4836 N N . ALA A 1 629 ? 11.808 -16.838 -3.204 1.00 90.19 629 ALA A N 1
ATOM 4837 C CA . ALA A 1 629 ? 13.196 -16.463 -3.451 1.00 90.19 629 ALA A CA 1
ATOM 4838 C C . ALA A 1 629 ? 14.071 -16.665 -2.196 1.00 90.19 629 ALA A C 1
ATOM 4840 O O . ALA A 1 629 ? 13.562 -16.576 -1.069 1.00 90.19 629 ALA A O 1
ATOM 4841 N N . PRO A 1 630 ? 15.383 -16.906 -2.359 1.00 91.62 630 PRO A N 1
ATOM 4842 C CA . PRO A 1 630 ? 16.297 -16.996 -1.230 1.00 91.62 630 PRO A CA 1
ATOM 4843 C C . PRO A 1 630 ? 16.450 -15.636 -0.535 1.00 91.62 630 PRO A C 1
ATOM 4845 O O . PRO A 1 630 ? 16.379 -14.580 -1.165 1.00 91.62 630 PRO A O 1
ATOM 4848 N N . VAL A 1 631 ? 16.702 -15.658 0.774 1.00 92.62 631 VAL A N 1
ATOM 4849 C CA . VAL A 1 631 ? 17.066 -14.445 1.521 1.00 92.62 631 VAL A CA 1
ATOM 4850 C C . VAL A 1 631 ? 18.542 -14.154 1.284 1.00 92.62 631 VAL A C 1
ATOM 4852 O O . VAL A 1 631 ? 19.381 -15.035 1.475 1.00 92.62 631 VAL A O 1
ATOM 4855 N N . VAL A 1 632 ? 18.854 -12.918 0.898 1.00 94.06 632 VAL A N 1
ATOM 4856 C CA . VAL A 1 632 ? 20.223 -12.454 0.661 1.00 94.06 632 VAL A CA 1
ATOM 4857 C C . VAL A 1 632 ? 20.707 -11.667 1.877 1.00 94.06 632 VAL A C 1
ATOM 4859 O O . VAL A 1 632 ? 20.010 -10.775 2.357 1.00 94.06 632 VAL A O 1
ATOM 4862 N N . LYS A 1 633 ? 21.899 -11.986 2.384 1.00 94.06 633 LYS A N 1
ATOM 4863 C CA . LYS A 1 633 ? 22.567 -11.228 3.452 1.00 94.06 633 LYS A CA 1
ATOM 4864 C C . LYS A 1 633 ? 24.019 -10.976 3.084 1.00 94.06 633 LYS A C 1
ATOM 4866 O O . LYS A 1 633 ? 24.688 -11.895 2.624 1.00 94.06 633 LYS A O 1
ATOM 4871 N N . PHE A 1 634 ? 24.522 -9.770 3.322 1.00 92.31 634 PHE A N 1
ATOM 4872 C CA . PHE A 1 634 ? 25.954 -9.511 3.197 1.00 92.31 634 PHE A CA 1
ATOM 4873 C C . PHE A 1 634 ? 26.726 -10.160 4.349 1.00 92.31 634 PHE A C 1
ATOM 4875 O O . PHE A 1 634 ? 26.288 -10.133 5.498 1.00 92.31 634 PHE A O 1
ATOM 4882 N N . LEU A 1 635 ? 27.864 -10.758 4.010 1.00 90.25 635 LEU A N 1
ATOM 4883 C CA . LEU A 1 635 ? 28.869 -11.267 4.940 1.00 90.25 635 LEU A CA 1
ATOM 4884 C C . LEU A 1 635 ? 30.070 -10.314 5.003 1.00 90.25 635 LEU A C 1
ATOM 4886 O O . LEU A 1 635 ? 30.596 -10.067 6.081 1.00 90.25 635 LEU A O 1
ATOM 4890 N N . GLU A 1 636 ? 30.478 -9.770 3.853 1.00 88.19 636 GLU A N 1
ATOM 4891 C CA . GLU A 1 636 ? 31.586 -8.819 3.712 1.00 88.19 636 GLU A CA 1
ATOM 4892 C C . GLU A 1 636 ? 31.258 -7.778 2.624 1.00 88.19 636 GLU A C 1
ATOM 4894 O O . GLU A 1 636 ? 30.593 -8.136 1.641 1.00 88.19 636 GLU A O 1
ATOM 4899 N N . PRO A 1 637 ? 31.769 -6.535 2.734 1.00 82.56 637 PRO A N 1
ATOM 4900 C CA . PRO A 1 637 ? 32.509 -5.980 3.876 1.00 82.56 637 PRO A CA 1
ATOM 4901 C C . PRO A 1 637 ? 31.599 -5.668 5.079 1.00 82.56 637 PRO A C 1
ATOM 4903 O O . PRO A 1 637 ? 30.400 -5.490 4.934 1.00 82.56 637 PRO A O 1
ATOM 4906 N N . VAL A 1 638 ? 32.166 -5.610 6.288 1.00 81.69 638 VAL A N 1
ATOM 4907 C CA . VAL A 1 638 ? 31.424 -5.236 7.519 1.00 81.69 638 VAL A CA 1
ATOM 4908 C C . VAL A 1 638 ? 31.531 -3.729 7.812 1.00 81.69 638 VAL A C 1
ATOM 4910 O O . VAL A 1 638 ? 30.797 -3.190 8.633 1.00 81.69 638 VAL A O 1
ATOM 4913 N N . LEU A 1 639 ? 32.459 -3.042 7.142 1.00 81.31 639 LEU A N 1
ATOM 4914 C CA . LEU A 1 639 ? 32.752 -1.622 7.326 1.00 81.31 639 LEU A CA 1
ATOM 4915 C C . LEU A 1 639 ? 31.916 -0.758 6.374 1.00 81.31 639 LEU A C 1
ATOM 4917 O O . LEU A 1 639 ? 31.584 -1.193 5.275 1.00 81.31 639 LEU A O 1
ATOM 4921 N N . ASN A 1 640 ? 31.663 0.491 6.774 1.00 84.31 640 ASN A N 1
ATOM 4922 C CA . ASN A 1 640 ? 30.910 1.475 5.981 1.00 84.31 640 ASN A CA 1
ATOM 4923 C C . ASN A 1 640 ? 31.819 2.420 5.170 1.00 84.31 640 ASN A C 1
ATOM 4925 O O . ASN A 1 640 ? 31.329 3.274 4.432 1.00 84.31 640 ASN A O 1
ATOM 4929 N N . GLU A 1 641 ? 33.140 2.260 5.270 1.00 87.88 641 GLU A N 1
ATOM 4930 C CA . GLU A 1 641 ? 34.139 3.046 4.544 1.00 87.88 641 GLU A CA 1
ATOM 4931 C C . GLU A 1 641 ? 35.340 2.189 4.121 1.00 87.88 641 GLU A C 1
ATOM 4933 O O . GLU A 1 641 ? 35.655 1.180 4.755 1.00 87.88 641 GLU A O 1
ATOM 4938 N N . THR A 1 642 ? 36.017 2.592 3.045 1.00 87.81 642 THR A N 1
ATOM 4939 C CA . THR A 1 642 ? 37.237 1.952 2.539 1.00 87.81 642 THR A CA 1
ATOM 4940 C C . THR A 1 642 ? 38.139 2.959 1.820 1.00 87.81 642 THR A C 1
ATOM 4942 O O . THR A 1 642 ? 37.677 3.983 1.316 1.00 87.81 642 THR A O 1
ATOM 4945 N N . SER A 1 643 ? 39.435 2.654 1.747 1.00 86.12 643 SER A N 1
ATOM 4946 C CA . SER A 1 643 ? 40.399 3.326 0.857 1.00 86.12 643 SER A CA 1
ATOM 4947 C C . SER A 1 643 ? 40.795 2.448 -0.336 1.00 86.12 643 SER A C 1
ATOM 4949 O O . SER A 1 643 ? 41.529 2.888 -1.215 1.00 86.12 643 SER A O 1
ATOM 4951 N N . GLN A 1 644 ? 40.333 1.194 -0.373 1.00 86.06 644 GLN A N 1
ATOM 4952 C CA . GLN A 1 644 ? 40.575 0.275 -1.482 1.00 86.06 644 GLN A CA 1
ATOM 4953 C C . GLN A 1 644 ? 39.498 0.460 -2.548 1.00 86.06 644 GLN A C 1
ATOM 4955 O O . GLN A 1 644 ? 38.307 0.347 -2.255 1.00 86.06 644 GLN A O 1
ATOM 4960 N N . ARG A 1 645 ? 39.927 0.719 -3.788 1.00 84.50 645 ARG A N 1
ATOM 4961 C CA . ARG A 1 645 ? 39.023 0.856 -4.936 1.00 84.50 645 ARG A CA 1
ATOM 4962 C C . ARG A 1 645 ? 38.381 -0.478 -5.314 1.00 84.50 645 ARG A C 1
ATOM 4964 O O . ARG A 1 645 ? 37.182 -0.514 -5.568 1.00 84.50 645 ARG A O 1
ATOM 4971 N N . ASP A 1 646 ? 39.164 -1.551 -5.321 1.00 88.94 646 ASP A N 1
ATOM 4972 C CA . ASP A 1 646 ? 38.673 -2.903 -5.572 1.00 88.94 646 ASP A CA 1
ATOM 4973 C C . ASP A 1 646 ? 38.415 -3.612 -4.249 1.00 88.94 646 ASP A C 1
ATOM 4975 O O . ASP A 1 646 ? 39.312 -3.750 -3.416 1.00 88.94 646 ASP A O 1
ATOM 4979 N N . ILE A 1 647 ? 37.183 -4.069 -4.059 1.00 90.75 647 ILE A N 1
ATOM 4980 C CA . ILE A 1 647 ? 36.764 -4.769 -2.851 1.00 90.75 647 ILE A CA 1
ATOM 4981 C C . ILE A 1 647 ? 36.161 -6.129 -3.179 1.00 90.75 647 ILE A C 1
ATOM 4983 O O . ILE A 1 647 ? 35.594 -6.364 -4.247 1.00 90.75 647 ILE A O 1
ATOM 4987 N N . LYS A 1 648 ? 36.239 -7.032 -2.208 1.00 92.19 648 LYS A N 1
ATOM 4988 C CA . LYS A 1 648 ? 35.566 -8.325 -2.243 1.00 92.19 648 LYS A CA 1
ATOM 4989 C C . LYS A 1 648 ? 34.244 -8.211 -1.487 1.00 92.19 648 LYS A C 1
ATOM 4991 O O . LYS A 1 648 ? 34.247 -7.962 -0.286 1.00 92.19 648 LYS A O 1
ATOM 4996 N N . ALA A 1 649 ? 33.127 -8.410 -2.180 1.00 92.31 649 ALA A N 1
ATOM 4997 C CA . ALA A 1 649 ? 31.808 -8.483 -1.563 1.00 92.31 649 ALA A CA 1
ATOM 4998 C C . ALA A 1 649 ? 31.356 -9.943 -1.484 1.00 92.31 649 ALA A C 1
ATOM 5000 O O . ALA A 1 649 ? 31.304 -10.643 -2.500 1.00 92.31 649 ALA A O 1
ATOM 5001 N N . ALA A 1 650 ? 31.028 -10.407 -0.279 1.00 92.50 650 ALA A N 1
ATOM 5002 C CA . ALA A 1 650 ? 30.562 -11.766 -0.032 1.00 92.50 650 ALA A CA 1
ATOM 5003 C C . ALA A 1 650 ? 29.134 -11.746 0.512 1.00 92.50 650 ALA A C 1
ATOM 5005 O O . ALA A 1 650 ? 28.807 -10.956 1.396 1.00 92.50 650 ALA A O 1
ATOM 5006 N N . ILE A 1 651 ? 28.292 -12.643 0.006 1.00 94.31 651 ILE A N 1
ATOM 5007 C CA . ILE A 1 651 ? 26.895 -12.782 0.423 1.00 94.31 651 ILE A CA 1
ATOM 5008 C C . ILE A 1 651 ? 26.589 -14.213 0.856 1.00 94.31 651 ILE A C 1
ATOM 5010 O O . ILE A 1 651 ? 27.162 -15.170 0.332 1.00 94.31 651 ILE A O 1
ATOM 5014 N N . ALA A 1 652 ? 25.640 -14.346 1.776 1.00 93.62 652 ALA A N 1
ATOM 5015 C CA . ALA A 1 652 ? 24.939 -15.575 2.099 1.00 93.62 652 ALA A CA 1
ATOM 5016 C C . ALA A 1 652 ? 23.560 -15.585 1.427 1.00 93.62 652 ALA A C 1
ATOM 5018 O O . ALA A 1 652 ? 22.817 -14.604 1.482 1.00 93.62 652 ALA A O 1
ATOM 5019 N N . LEU A 1 653 ? 23.213 -16.723 0.835 1.00 92.62 653 LEU A N 1
ATOM 5020 C CA . LEU A 1 653 ? 21.934 -17.010 0.197 1.00 92.62 653 LEU A CA 1
ATOM 5021 C C . LEU A 1 653 ? 21.251 -18.117 0.993 1.00 92.62 653 LEU A C 1
ATOM 5023 O O . LEU A 1 653 ? 21.752 -19.241 1.050 1.00 92.62 653 LEU A O 1
ATOM 5027 N N . ILE A 1 654 ? 20.129 -17.801 1.628 1.00 91.75 654 ILE A N 1
ATOM 5028 C CA . ILE A 1 654 ? 19.400 -18.731 2.493 1.00 91.75 654 ILE A CA 1
ATOM 5029 C C . ILE A 1 654 ? 18.164 -19.217 1.741 1.00 91.75 654 ILE A C 1
ATOM 5031 O O . ILE A 1 654 ? 17.209 -18.456 1.559 1.00 91.75 654 ILE A O 1
ATOM 5035 N N . ASP A 1 655 ? 18.180 -20.476 1.307 1.00 88.62 655 ASP A N 1
ATOM 5036 C CA . ASP A 1 655 ? 17.082 -21.066 0.541 1.00 88.62 655 ASP A CA 1
ATOM 5037 C C . ASP A 1 655 ? 15.818 -21.216 1.403 1.00 88.62 655 ASP A C 1
ATOM 5039 O O . ASP A 1 655 ? 15.838 -21.834 2.470 1.00 88.62 655 ASP A O 1
ATOM 5043 N N . GLN A 1 656 ? 14.713 -20.644 0.919 1.00 85.06 656 GLN A N 1
ATOM 5044 C CA . GLN A 1 656 ? 13.393 -20.681 1.554 1.00 85.06 656 GLN A CA 1
ATOM 5045 C C . GLN A 1 656 ? 12.478 -21.770 0.960 1.00 85.06 656 GLN A C 1
ATOM 5047 O O . GLN A 1 656 ? 11.271 -21.764 1.197 1.00 85.06 656 GLN A O 1
ATOM 5052 N N . GLY A 1 657 ? 13.041 -22.696 0.178 1.00 82.75 657 GLY A N 1
ATOM 5053 C CA . GLY A 1 657 ? 12.347 -23.834 -0.428 1.00 82.75 657 GLY A CA 1
ATOM 5054 C C . GLY A 1 657 ? 12.022 -23.668 -1.916 1.00 82.75 657 GLY A C 1
ATOM 5055 O O . GLY A 1 657 ? 11.600 -24.638 -2.537 1.00 82.75 657 GLY A O 1
ATOM 5056 N N . GLY A 1 658 ? 12.233 -22.481 -2.498 1.00 85.38 658 GLY A N 1
ATOM 5057 C CA . GLY A 1 658 ? 12.110 -22.232 -3.943 1.00 85.38 658 GLY A CA 1
ATOM 5058 C C . GLY A 1 658 ? 13.410 -22.447 -4.729 1.00 85.38 658 GLY A C 1
ATOM 5059 O O . GLY A 1 658 ? 13.420 -22.324 -5.956 1.00 85.38 658 GLY A O 1
ATOM 5060 N N . GLY A 1 659 ? 14.515 -22.763 -4.045 1.00 88.19 659 GLY A N 1
ATOM 5061 C CA . GLY A 1 659 ? 15.840 -22.888 -4.641 1.00 88.19 659 GLY A CA 1
ATOM 5062 C C . GLY A 1 659 ? 16.468 -21.540 -5.004 1.00 88.19 659 GLY A C 1
ATOM 5063 O O . GLY A 1 659 ? 15.837 -20.486 -4.945 1.00 88.19 659 GLY A O 1
ATOM 5064 N N . VAL A 1 660 ? 17.738 -21.581 -5.405 1.00 89.88 660 VAL A N 1
ATOM 5065 C CA . VAL A 1 660 ? 18.506 -20.403 -5.832 1.00 89.88 660 VAL A CA 1
ATOM 5066 C C . VAL A 1 660 ? 18.580 -20.376 -7.359 1.00 89.88 660 VAL A C 1
ATOM 5068 O O . VAL A 1 660 ? 19.083 -21.318 -7.969 1.00 89.88 660 VAL A O 1
ATOM 5071 N N . GLY A 1 661 ? 18.047 -19.317 -7.968 1.00 90.38 661 GLY A N 1
ATOM 5072 C CA . GLY A 1 661 ? 18.106 -19.045 -9.405 1.00 90.38 661 GLY A CA 1
ATOM 5073 C C . GLY A 1 661 ? 19.181 -18.018 -9.762 1.00 90.38 661 GLY A C 1
ATOM 5074 O O . GLY A 1 661 ? 20.299 -18.075 -9.250 1.00 90.38 661 GLY A O 1
ATOM 5075 N N . LYS A 1 662 ? 18.848 -17.073 -10.657 1.00 90.94 662 LYS A N 1
ATOM 5076 C CA . LYS A 1 662 ? 19.775 -16.004 -11.071 1.00 90.94 662 LYS A CA 1
ATOM 5077 C C . LYS A 1 662 ? 20.043 -15.014 -9.935 1.00 90.94 662 LYS A C 1
ATOM 5079 O O . LYS A 1 662 ? 19.138 -14.697 -9.163 1.00 90.94 662 LYS A O 1
ATOM 5084 N N . ILE A 1 663 ? 21.263 -14.487 -9.871 1.00 93.88 663 ILE A N 1
ATOM 5085 C CA . ILE A 1 663 ? 21.676 -13.475 -8.890 1.00 93.88 663 ILE A CA 1
ATOM 5086 C C . ILE A 1 663 ? 22.181 -12.252 -9.638 1.00 93.88 663 ILE A C 1
ATOM 5088 O O . ILE A 1 663 ? 23.067 -12.352 -10.484 1.00 93.88 663 ILE A O 1
ATOM 5092 N N . ILE A 1 664 ? 21.609 -11.099 -9.324 1.00 93.56 664 ILE A N 1
ATOM 5093 C CA . ILE A 1 664 ? 21.908 -9.823 -9.960 1.00 93.56 664 ILE A CA 1
ATOM 5094 C C . ILE A 1 664 ? 22.671 -8.960 -8.965 1.00 93.56 664 ILE A C 1
ATOM 5096 O O . ILE A 1 664 ? 22.185 -8.704 -7.865 1.00 93.56 664 ILE A O 1
ATOM 5100 N N . TRP A 1 665 ? 23.841 -8.494 -9.385 1.00 94.25 665 TRP A N 1
ATOM 5101 C CA . TRP A 1 665 ? 24.649 -7.519 -8.668 1.00 94.25 665 TRP A CA 1
ATOM 5102 C C . TRP A 1 665 ? 24.465 -6.152 -9.302 1.00 94.25 665 TRP A C 1
ATOM 5104 O O . TRP A 1 665 ? 24.629 -5.995 -10.515 1.00 94.25 665 TRP A O 1
ATOM 5114 N N . LYS A 1 666 ? 24.158 -5.164 -8.470 1.00 93.25 666 LYS A N 1
ATOM 5115 C CA . LYS A 1 666 ? 24.056 -3.766 -8.854 1.00 93.25 666 LYS A CA 1
ATOM 5116 C C . LYS A 1 666 ? 25.027 -2.922 -8.040 1.00 93.25 666 LYS A C 1
ATOM 5118 O O . LYS A 1 666 ? 25.173 -3.124 -6.838 1.00 93.25 666 LYS A O 1
ATOM 5123 N N . LEU A 1 667 ? 25.661 -1.961 -8.699 1.00 91.62 667 LEU A N 1
ATOM 5124 C CA . LEU A 1 667 ? 26.507 -0.951 -8.077 1.00 91.62 667 LEU A CA 1
ATOM 5125 C C . LEU A 1 667 ? 26.009 0.421 -8.514 1.00 91.62 667 LEU A C 1
ATOM 5127 O O . LEU A 1 667 ? 25.879 0.689 -9.708 1.00 91.62 667 LEU A O 1
ATOM 5131 N N . ASN A 1 668 ? 25.649 1.255 -7.542 1.00 89.50 668 ASN A N 1
ATOM 5132 C CA . ASN A 1 668 ? 25.037 2.570 -7.755 1.00 89.50 668 ASN A CA 1
ATOM 5133 C C . ASN A 1 668 ? 23.794 2.507 -8.657 1.00 89.50 668 ASN A C 1
ATOM 5135 O O . ASN A 1 668 ? 23.490 3.435 -9.398 1.00 89.50 668 ASN A O 1
ATOM 5139 N N . GLY A 1 669 ? 23.077 1.379 -8.607 1.00 88.56 669 GLY A N 1
ATOM 5140 C CA . GLY A 1 669 ? 21.892 1.081 -9.410 1.00 88.56 669 GLY A CA 1
ATOM 5141 C C . GLY A 1 669 ? 22.165 0.486 -10.799 1.00 88.56 669 GLY A C 1
ATOM 5142 O O . GLY A 1 669 ? 21.214 0.040 -11.430 1.00 88.56 669 GLY A O 1
ATOM 5143 N N . VAL A 1 670 ? 23.417 0.445 -11.281 1.00 91.38 670 VAL A N 1
ATOM 5144 C CA . VAL A 1 670 ? 23.805 -0.210 -12.550 1.00 91.38 670 VAL A CA 1
ATOM 5145 C C . VAL A 1 670 ? 24.008 -1.694 -12.323 1.00 91.38 670 VAL A C 1
ATOM 5147 O O . VAL A 1 670 ? 24.712 -2.072 -11.391 1.00 91.38 670 VAL A O 1
ATOM 5150 N N . THR A 1 671 ? 23.455 -2.543 -13.183 1.00 93.56 671 THR A N 1
ATOM 5151 C CA . THR A 1 671 ? 23.738 -3.980 -13.145 1.00 93.56 671 THR A CA 1
ATOM 5152 C C . THR A 1 671 ? 25.164 -4.243 -13.622 1.00 93.56 671 THR A C 1
ATOM 5154 O O . THR A 1 671 ? 25.497 -3.956 -14.765 1.00 93.56 671 THR A O 1
ATOM 5157 N N . ILE A 1 672 ? 25.979 -4.822 -12.743 1.00 91.69 672 ILE A N 1
ATOM 5158 C CA . ILE A 1 672 ? 27.410 -5.125 -12.942 1.00 91.69 672 ILE A CA 1
ATOM 5159 C C . ILE A 1 672 ? 27.717 -6.630 -12.813 1.00 91.69 672 ILE A C 1
ATOM 5161 O O . ILE A 1 672 ? 28.864 -7.071 -12.746 1.00 91.69 672 ILE A O 1
ATOM 5165 N N . GLY A 1 673 ? 26.679 -7.455 -12.690 1.00 91.12 673 GLY A N 1
ATOM 5166 C CA . GLY A 1 673 ? 26.819 -8.898 -12.798 1.00 91.12 673 GLY A CA 1
ATOM 5167 C C . GLY A 1 673 ? 25.489 -9.624 -12.785 1.00 91.12 673 GLY A C 1
ATOM 5168 O O . GLY A 1 673 ? 24.581 -9.258 -12.040 1.00 91.12 673 GLY A O 1
ATOM 5169 N N . VAL A 1 674 ? 25.405 -10.686 -13.581 1.00 92.25 674 VAL A N 1
ATOM 5170 C CA . VAL A 1 674 ? 24.281 -11.623 -13.588 1.00 92.25 674 VAL A CA 1
ATOM 5171 C C . VAL A 1 674 ? 24.835 -13.041 -13.509 1.00 92.25 674 VAL A C 1
ATOM 5173 O O . VAL A 1 674 ? 25.257 -13.605 -14.516 1.00 92.25 674 VAL A O 1
ATOM 5176 N N . GLU A 1 675 ? 24.827 -13.625 -12.315 1.00 90.94 675 GLU A N 1
ATOM 5177 C CA . GLU A 1 675 ? 25.249 -15.011 -12.112 1.00 90.94 675 GLU A CA 1
ATOM 5178 C C . GLU A 1 675 ? 24.068 -15.952 -12.388 1.00 90.94 675 GLU A C 1
ATOM 5180 O O . GLU A 1 675 ? 22.969 -15.763 -11.856 1.00 90.94 675 GLU A O 1
ATOM 5185 N N . LYS A 1 676 ? 24.284 -16.961 -13.237 1.00 84.25 676 LYS A N 1
ATOM 5186 C CA . LYS A 1 676 ? 23.289 -17.971 -13.637 1.00 84.25 676 LYS A CA 1
ATOM 5187 C C . LYS A 1 676 ? 23.833 -19.381 -13.388 1.00 84.25 676 LYS A C 1
ATOM 5189 O O . LYS A 1 676 ? 25.039 -19.579 -13.238 1.00 84.25 676 LYS A O 1
ATOM 5194 N N . ASP A 1 677 ? 22.929 -20.357 -13.325 1.00 72.62 677 ASP A N 1
ATOM 5195 C CA . ASP A 1 677 ? 23.238 -21.795 -13.243 1.00 72.62 677 ASP A CA 1
ATOM 5196 C C . ASP A 1 677 ? 24.116 -22.215 -12.050 1.00 72.62 677 ASP A C 1
ATOM 5198 O O . ASP A 1 677 ? 24.831 -23.213 -12.107 1.00 72.62 677 ASP A O 1
ATOM 5202 N N . GLY A 1 678 ? 24.093 -21.447 -10.958 1.00 67.81 678 GLY A N 1
ATOM 5203 C CA . GLY A 1 678 ? 24.856 -21.762 -9.750 1.00 67.81 678 GLY A CA 1
ATOM 5204 C C . GLY A 1 678 ? 26.373 -21.585 -9.865 1.00 67.81 678 GLY A C 1
ATOM 5205 O O . GLY A 1 678 ? 27.099 -22.000 -8.961 1.00 67.81 678 GLY A O 1
ATOM 5206 N N . ARG A 1 679 ? 26.882 -20.964 -10.939 1.00 71.56 679 ARG A N 1
ATOM 5207 C CA . ARG A 1 679 ? 28.321 -20.692 -11.080 1.00 71.56 679 ARG A CA 1
ATOM 5208 C C . ARG A 1 679 ? 28.807 -19.787 -9.945 1.00 71.56 679 ARG A C 1
ATOM 5210 O O . ARG A 1 679 ? 28.183 -18.779 -9.635 1.00 71.56 679 ARG A O 1
ATOM 5217 N N . GLY A 1 680 ? 29.913 -20.171 -9.306 1.00 72.19 680 GLY A N 1
ATOM 5218 C CA . GLY A 1 680 ? 30.499 -19.434 -8.178 1.00 72.19 680 GLY A CA 1
ATOM 5219 C C . GLY A 1 680 ? 29.754 -19.576 -6.843 1.00 72.19 680 GLY A C 1
ATOM 5220 O O . GLY A 1 680 ? 30.213 -19.028 -5.842 1.00 72.19 680 GLY A O 1
ATOM 5221 N N . ILE A 1 681 ? 28.640 -20.319 -6.797 1.00 82.69 681 ILE A N 1
ATOM 5222 C CA . ILE A 1 681 ? 27.861 -20.537 -5.576 1.00 82.69 681 ILE A CA 1
ATOM 5223 C C . ILE A 1 681 ? 28.407 -21.754 -4.821 1.00 82.69 681 ILE A C 1
ATOM 5225 O O . ILE A 1 681 ? 28.407 -22.870 -5.336 1.00 82.69 681 ILE A O 1
ATOM 5229 N N . THR A 1 682 ? 28.825 -21.557 -3.571 1.00 84.19 682 THR A N 1
ATOM 5230 C CA . THR A 1 682 ? 29.343 -22.631 -2.710 1.00 84.19 682 THR A CA 1
ATOM 5231 C C . THR A 1 682 ? 28.334 -22.978 -1.622 1.00 84.19 682 THR A C 1
ATOM 5233 O O . THR A 1 682 ? 27.919 -22.114 -0.856 1.00 84.19 682 THR A O 1
ATOM 5236 N N . ALA A 1 683 ? 27.926 -24.244 -1.521 1.00 83.06 683 ALA A N 1
ATOM 5237 C CA . ALA A 1 683 ? 27.044 -24.698 -0.446 1.00 83.06 683 ALA A CA 1
ATOM 5238 C C . ALA A 1 683 ? 27.808 -24.766 0.885 1.00 83.06 683 ALA A C 1
ATOM 5240 O O . ALA A 1 683 ? 28.817 -25.462 0.994 1.00 83.06 683 ALA A O 1
ATOM 5241 N N . LEU A 1 684 ? 27.313 -24.073 1.911 1.00 81.88 684 LEU A N 1
ATOM 5242 C CA . LEU A 1 684 ? 27.875 -24.167 3.254 1.00 81.88 684 LEU A CA 1
ATOM 5243 C C . LEU A 1 684 ? 27.378 -25.446 3.955 1.00 81.88 684 LEU A C 1
ATOM 5245 O O . LEU A 1 684 ? 26.232 -25.864 3.732 1.00 81.88 684 LEU A O 1
ATOM 5249 N N . PRO A 1 685 ? 28.201 -26.079 4.815 1.00 75.94 685 PRO A N 1
ATOM 5250 C CA . PRO A 1 685 ? 27.801 -27.276 5.546 1.00 75.94 685 PRO A CA 1
ATOM 5251 C C . PRO A 1 685 ? 26.571 -27.009 6.418 1.00 75.94 685 PRO A C 1
ATOM 5253 O O . PRO A 1 685 ? 26.534 -26.042 7.184 1.00 75.94 685 PRO A O 1
ATOM 5256 N N . ARG A 1 686 ? 25.562 -27.886 6.349 1.00 75.62 686 ARG A N 1
ATOM 5257 C CA . ARG A 1 686 ? 24.410 -27.804 7.254 1.00 75.62 686 ARG A CA 1
ATOM 5258 C C . ARG A 1 686 ? 24.818 -28.255 8.654 1.00 75.62 686 ARG A C 1
ATOM 5260 O O . ARG A 1 686 ? 25.368 -29.342 8.811 1.00 75.62 686 ARG A O 1
ATOM 5267 N N . LYS A 1 687 ? 24.474 -27.468 9.678 1.00 71.50 687 LYS A N 1
ATOM 5268 C CA . LYS A 1 687 ? 24.687 -27.857 11.087 1.00 71.50 687 LYS A CA 1
ATOM 5269 C C . LYS A 1 687 ? 23.841 -29.074 11.494 1.00 71.50 687 LYS A C 1
ATOM 5271 O O . LYS A 1 687 ? 24.267 -29.857 12.332 1.00 71.50 687 LYS A O 1
ATOM 5276 N N . THR A 1 688 ? 22.663 -29.250 10.892 1.00 70.50 688 THR A N 1
ATOM 5277 C CA . THR A 1 688 ? 21.762 -30.399 11.093 1.00 70.50 688 THR A CA 1
ATOM 5278 C C . THR A 1 688 ? 21.053 -30.755 9.782 1.00 70.50 688 THR A C 1
ATOM 5280 O O . THR A 1 688 ? 20.943 -29.918 8.888 1.00 70.50 688 THR A O 1
ATOM 5283 N N . LYS A 1 689 ? 20.506 -31.976 9.651 1.00 68.06 689 LYS A N 1
ATOM 5284 C CA . LYS A 1 689 ? 19.717 -32.368 8.458 1.00 68.06 689 LYS A CA 1
ATOM 5285 C C . LYS A 1 689 ? 18.475 -31.486 8.232 1.00 68.06 689 LYS A C 1
ATOM 5287 O O . LYS A 1 689 ? 18.037 -31.351 7.094 1.00 68.06 689 LYS A O 1
ATOM 5292 N N . THR A 1 690 ? 17.945 -30.883 9.297 1.00 64.94 690 THR A N 1
ATOM 5293 C CA . THR A 1 690 ? 16.765 -30.003 9.295 1.00 64.94 690 THR A CA 1
ATOM 5294 C C . THR A 1 690 ? 17.090 -28.520 9.094 1.00 64.94 690 THR A C 1
ATOM 5296 O O . THR A 1 690 ? 16.174 -27.736 8.867 1.00 64.94 690 THR A O 1
ATOM 5299 N N . ALA A 1 691 ? 18.364 -28.116 9.166 1.00 67.88 691 ALA A N 1
ATOM 5300 C CA . ALA A 1 691 ? 18.759 -26.729 8.941 1.00 67.88 691 ALA A CA 1
ATOM 5301 C C . ALA A 1 691 ? 18.551 -26.319 7.473 1.00 67.88 691 ALA A C 1
ATOM 5303 O O . ALA A 1 691 ? 18.772 -27.116 6.555 1.00 67.88 691 ALA A O 1
ATOM 5304 N N . GLN A 1 692 ? 18.161 -25.058 7.258 1.00 77.81 692 GLN A N 1
ATOM 5305 C CA . GLN A 1 692 ? 18.067 -24.470 5.921 1.00 77.81 692 GLN A CA 1
ATOM 5306 C C . GLN A 1 692 ? 19.428 -24.527 5.215 1.00 77.81 692 GLN A C 1
ATOM 5308 O O . GLN A 1 692 ? 20.479 -24.357 5.838 1.00 77.81 692 GLN A O 1
ATOM 5313 N N . GLN A 1 693 ? 19.409 -24.774 3.904 1.00 84.94 693 GLN A N 1
ATOM 5314 C CA . GLN A 1 693 ? 20.623 -24.718 3.101 1.00 84.94 693 GLN A CA 1
ATOM 5315 C C . GLN A 1 693 ? 21.058 -23.263 2.945 1.00 84.94 693 GLN A C 1
ATOM 5317 O O . GLN A 1 693 ? 20.274 -22.418 2.512 1.00 84.94 693 GLN A O 1
ATOM 5322 N N . ILE A 1 694 ? 22.321 -22.996 3.261 1.00 87.19 694 ILE A N 1
ATOM 5323 C CA . ILE A 1 694 ? 22.951 -21.701 3.025 1.00 87.19 694 ILE A CA 1
ATOM 5324 C C . ILE A 1 694 ? 23.984 -21.885 1.922 1.00 87.19 694 ILE A C 1
ATOM 5326 O O . ILE A 1 694 ? 24.709 -22.884 1.902 1.00 87.19 694 ILE A O 1
ATOM 5330 N N . PHE A 1 695 ? 24.049 -20.929 1.010 1.00 89.00 695 PHE A N 1
ATOM 5331 C CA . PHE A 1 695 ? 25.095 -20.840 0.008 1.00 89.00 695 PHE A CA 1
ATOM 5332 C C . PHE A 1 695 ? 25.864 -19.531 0.162 1.00 89.00 695 PHE A C 1
ATOM 5334 O O . PHE A 1 695 ? 25.300 -18.548 0.634 1.00 89.00 695 PHE A O 1
ATOM 5341 N N . SER A 1 696 ? 27.128 -19.503 -0.243 1.00 91.12 696 SER A N 1
ATOM 5342 C CA . SER A 1 696 ? 27.920 -18.283 -0.344 1.00 91.12 696 SER A CA 1
ATOM 5343 C C . SER A 1 696 ? 28.261 -17.970 -1.795 1.00 91.12 696 SER A C 1
ATOM 5345 O O . SER A 1 696 ? 28.475 -18.868 -2.610 1.00 91.12 696 SER A O 1
ATOM 5347 N N . LEU A 1 697 ? 28.308 -16.680 -2.109 1.00 92.12 697 LEU A N 1
ATOM 5348 C CA . LEU A 1 697 ? 28.791 -16.163 -3.383 1.00 92.12 697 LEU A CA 1
ATOM 5349 C C . LEU A 1 697 ? 29.680 -14.955 -3.104 1.00 92.12 697 LEU A C 1
ATOM 5351 O O . LEU A 1 697 ? 29.418 -14.172 -2.190 1.00 92.12 697 LEU A O 1
ATOM 5355 N N . THR A 1 698 ? 30.736 -14.802 -3.892 1.00 91.44 698 THR A N 1
ATOM 5356 C CA . THR A 1 698 ? 31.654 -13.673 -3.790 1.00 91.44 698 THR A CA 1
ATOM 5357 C C . THR A 1 698 ? 31.831 -13.024 -5.150 1.00 91.44 698 THR A C 1
ATOM 5359 O O . THR A 1 698 ? 32.006 -13.724 -6.145 1.00 91.44 698 THR A O 1
ATOM 5362 N N . LYS A 1 699 ? 31.844 -11.691 -5.176 1.00 90.75 699 LYS A N 1
ATOM 5363 C CA . LYS A 1 699 ? 32.173 -10.901 -6.359 1.00 90.75 699 LYS A CA 1
ATOM 5364 C C . LYS A 1 699 ? 33.216 -9.836 -6.020 1.00 90.75 699 LYS A C 1
ATOM 5366 O O . LYS A 1 699 ? 33.172 -9.243 -4.943 1.00 90.75 699 LYS A O 1
ATOM 5371 N N . LEU A 1 700 ? 34.159 -9.616 -6.934 1.00 90.44 700 LEU A N 1
ATOM 5372 C CA . LEU A 1 700 ? 35.053 -8.460 -6.887 1.00 90.44 700 LEU A CA 1
ATOM 5373 C C . LEU A 1 700 ? 34.330 -7.259 -7.494 1.00 90.44 700 LEU A C 1
ATOM 5375 O O . LEU A 1 700 ? 33.743 -7.379 -8.570 1.00 90.44 700 LEU A O 1
ATOM 5379 N N . LEU A 1 701 ? 34.346 -6.134 -6.785 1.00 89.50 701 LEU A N 1
ATOM 5380 C CA . LEU A 1 701 ? 33.661 -4.904 -7.160 1.00 89.50 701 LEU A CA 1
ATOM 5381 C C . LEU A 1 701 ? 34.662 -3.752 -7.197 1.00 89.50 701 LEU A C 1
ATOM 5383 O O . LEU A 1 701 ? 35.381 -3.536 -6.224 1.00 89.50 701 LEU A O 1
ATOM 5387 N N . THR A 1 702 ? 34.644 -2.987 -8.284 1.00 87.50 702 THR A N 1
ATOM 5388 C CA . THR A 1 702 ? 35.434 -1.761 -8.433 1.00 87.50 702 THR A CA 1
ATOM 5389 C C . THR A 1 702 ? 34.550 -0.558 -8.129 1.00 87.50 702 THR A C 1
ATOM 5391 O O . THR A 1 702 ? 33.604 -0.264 -8.861 1.00 87.50 702 THR A O 1
ATOM 5394 N N . LEU A 1 703 ? 34.845 0.130 -7.032 1.00 86.62 703 LEU A N 1
ATOM 5395 C CA . LEU A 1 703 ? 34.070 1.261 -6.535 1.00 86.62 703 LEU A CA 1
ATOM 5396 C C . LEU A 1 703 ? 34.339 2.541 -7.339 1.00 86.62 703 LEU A C 1
ATOM 5398 O O . LEU A 1 703 ? 35.388 2.712 -7.974 1.00 86.62 703 LEU A O 1
ATOM 5402 N N . SER A 1 704 ? 33.373 3.454 -7.291 1.00 82.81 704 SER A N 1
ATOM 5403 C CA . SER A 1 704 ? 33.532 4.842 -7.732 1.00 82.81 704 SER A CA 1
ATOM 5404 C C . SER A 1 704 ? 33.915 5.729 -6.542 1.00 82.81 704 SER A C 1
ATOM 5406 O O . SER A 1 704 ? 33.600 5.378 -5.406 1.00 82.81 704 SER A O 1
ATOM 5408 N N . PRO A 1 705 ? 34.588 6.871 -6.747 1.00 82.25 705 PRO A N 1
ATOM 5409 C CA . PRO A 1 705 ? 34.826 7.838 -5.673 1.00 82.25 705 PRO A CA 1
ATOM 5410 C C . PRO A 1 705 ? 33.527 8.249 -4.961 1.00 82.25 705 PRO A C 1
ATOM 5412 O O . PRO A 1 705 ? 32.494 8.428 -5.607 1.00 82.25 705 PRO A O 1
ATOM 5415 N N . GLY A 1 706 ? 33.582 8.406 -3.635 1.00 86.81 706 GLY A N 1
ATOM 5416 C CA . GLY A 1 706 ? 32.429 8.796 -2.822 1.00 86.81 706 GLY A CA 1
ATOM 5417 C C . GLY A 1 706 ? 31.547 7.623 -2.384 1.00 86.81 706 GLY A C 1
ATOM 5418 O O . GLY A 1 706 ? 32.020 6.509 -2.145 1.00 86.81 706 GLY A O 1
ATOM 5419 N N . ASN A 1 707 ? 30.255 7.893 -2.196 1.00 90.12 707 ASN A N 1
ATOM 5420 C CA . ASN A 1 707 ? 29.305 6.899 -1.702 1.00 90.12 707 ASN A CA 1
ATOM 5421 C C . ASN A 1 707 ? 28.948 5.889 -2.790 1.00 90.12 707 ASN A C 1
ATOM 5423 O O . ASN A 1 707 ? 28.466 6.255 -3.860 1.00 90.12 707 ASN A O 1
ATOM 5427 N N . ASN A 1 708 ? 29.121 4.610 -2.471 1.00 90.25 708 ASN A N 1
ATOM 5428 C CA . ASN A 1 708 ? 28.719 3.506 -3.322 1.00 90.25 708 ASN A CA 1
ATOM 5429 C C . ASN A 1 708 ? 27.611 2.703 -2.656 1.00 90.25 708 ASN A C 1
ATOM 5431 O O . ASN A 1 708 ? 27.742 2.311 -1.500 1.00 90.25 708 ASN A O 1
ATOM 5435 N N . THR A 1 709 ? 26.554 2.394 -3.394 1.00 93.56 709 THR A N 1
ATOM 5436 C CA . THR A 1 709 ? 25.505 1.472 -2.962 1.00 93.56 709 THR A CA 1
ATOM 5437 C C . THR A 1 709 ? 25.625 0.171 -3.738 1.00 93.56 709 THR A C 1
ATOM 5439 O O . THR A 1 709 ? 25.432 0.135 -4.954 1.00 93.56 709 THR A O 1
ATOM 5442 N N . ILE A 1 710 ? 25.927 -0.904 -3.020 1.00 94.06 710 ILE A N 1
ATOM 5443 C CA . ILE A 1 710 ? 25.954 -2.268 -3.537 1.00 94.06 710 ILE A CA 1
ATOM 5444 C C . ILE A 1 710 ? 24.589 -2.881 -3.253 1.00 94.06 710 ILE A C 1
ATOM 5446 O O . ILE A 1 710 ? 24.129 -2.898 -2.112 1.00 94.06 710 ILE A O 1
ATOM 5450 N N . GLU A 1 711 ? 23.944 -3.394 -4.289 1.00 94.88 711 GLU A N 1
ATOM 5451 C CA . GLU A 1 711 ? 22.648 -4.049 -4.198 1.00 94.88 711 GLU A CA 1
ATOM 5452 C C . GLU A 1 711 ? 22.725 -5.446 -4.812 1.00 94.88 711 GLU A C 1
ATOM 5454 O O . GLU A 1 711 ? 23.269 -5.635 -5.899 1.00 94.88 711 GLU A O 1
ATOM 5459 N N . VAL A 1 712 ? 22.166 -6.435 -4.118 1.00 95.31 712 VAL A N 1
ATOM 5460 C CA . VAL A 1 712 ? 22.076 -7.806 -4.614 1.00 95.31 712 VAL A CA 1
ATOM 5461 C C . VAL A 1 712 ? 20.639 -8.291 -4.561 1.00 95.31 712 VAL A C 1
ATOM 5463 O O . VAL A 1 712 ? 19.990 -8.252 -3.515 1.00 95.31 712 VAL A O 1
ATOM 5466 N N . VAL A 1 713 ? 20.167 -8.798 -5.698 1.00 93.88 713 VAL A N 1
ATOM 5467 C CA . VAL A 1 713 ? 18.836 -9.389 -5.850 1.00 93.88 713 VAL A CA 1
ATOM 5468 C C . VAL A 1 713 ? 18.990 -10.817 -6.348 1.00 93.88 713 VAL A C 1
ATOM 5470 O O . VAL A 1 713 ? 19.589 -11.052 -7.396 1.00 93.88 713 VAL A O 1
ATOM 5473 N N . ALA A 1 714 ? 18.433 -11.778 -5.620 1.00 93.44 714 ALA A N 1
ATOM 5474 C CA . ALA A 1 714 ? 18.426 -13.179 -6.018 1.00 93.44 714 ALA A CA 1
ATOM 5475 C C . ALA A 1 714 ? 17.016 -13.613 -6.415 1.00 93.44 714 ALA A C 1
ATOM 5477 O O . ALA A 1 714 ? 16.034 -13.136 -5.859 1.00 93.44 714 ALA A O 1
ATOM 5478 N N . TYR A 1 715 ? 16.906 -14.531 -7.366 1.00 92.25 715 TYR A N 1
ATOM 5479 C CA . TYR A 1 715 ? 15.626 -15.093 -7.784 1.00 92.25 715 TYR A CA 1
ATOM 5480 C C . TYR A 1 715 ? 15.482 -16.522 -7.269 1.00 92.25 715 TYR A C 1
ATOM 5482 O O . TYR A 1 715 ? 16.478 -17.201 -7.003 1.00 92.25 715 TYR A O 1
ATOM 5490 N N . ASN A 1 716 ? 14.243 -16.994 -7.143 1.00 90.94 716 ASN A N 1
ATOM 5491 C CA . ASN A 1 716 ? 13.979 -18.424 -6.995 1.00 90.94 716 ASN A CA 1
ATOM 5492 C C . ASN A 1 716 ? 14.447 -19.199 -8.242 1.00 90.94 716 ASN A C 1
ATOM 5494 O O . ASN A 1 716 ? 14.770 -18.614 -9.281 1.00 90.94 716 ASN A O 1
ATOM 5498 N N . LYS A 1 717 ? 14.480 -20.533 -8.162 1.00 89.38 717 LYS A N 1
ATOM 5499 C CA . LYS A 1 717 ? 15.020 -21.382 -9.236 1.00 89.38 717 LYS A CA 1
ATOM 5500 C C . LYS A 1 717 ? 14.324 -21.186 -10.590 1.00 89.38 717 LYS A C 1
ATOM 5502 O O . LYS A 1 717 ? 14.971 -21.308 -11.624 1.00 89.38 717 LYS A O 1
ATOM 5507 N N . THR A 1 718 ? 13.027 -20.884 -10.591 1.00 87.19 718 THR A N 1
ATOM 5508 C CA . THR A 1 718 ? 12.238 -20.633 -11.809 1.00 87.19 718 THR A CA 1
ATOM 5509 C C . THR A 1 718 ? 12.446 -19.230 -12.385 1.00 87.19 718 THR A C 1
ATOM 5511 O O . THR A 1 718 ? 12.055 -18.981 -13.522 1.00 87.19 718 THR A O 1
ATOM 5514 N N . GLY A 1 719 ? 13.051 -18.306 -11.629 1.00 86.50 719 GLY A N 1
ATOM 5515 C CA . GLY A 1 719 ? 13.244 -16.917 -12.043 1.00 86.50 719 GLY A CA 1
ATOM 5516 C C . GLY A 1 719 ? 11.990 -16.044 -11.930 1.00 86.50 719 GLY A C 1
ATOM 5517 O O . GLY A 1 719 ? 12.001 -14.922 -12.431 1.00 86.50 719 GLY A O 1
ATOM 5518 N N . SER A 1 720 ? 10.916 -16.535 -11.304 1.00 84.44 720 SER A N 1
ATOM 5519 C CA . SER A 1 720 ? 9.611 -15.864 -11.234 1.00 84.44 720 SER A CA 1
ATOM 5520 C C . SER A 1 720 ? 9.470 -14.900 -10.055 1.00 84.44 720 SER A C 1
ATOM 5522 O O . SER A 1 720 ? 8.746 -13.912 -10.162 1.00 84.44 720 SER A O 1
ATOM 5524 N N . ILE A 1 721 ? 10.156 -15.174 -8.940 1.00 88.88 721 ILE A N 1
ATOM 5525 C CA . ILE A 1 721 ? 10.097 -14.368 -7.716 1.00 88.88 721 ILE A CA 1
ATOM 5526 C C . ILE A 1 721 ? 11.498 -13.866 -7.381 1.00 88.88 721 ILE A C 1
ATOM 5528 O O . ILE A 1 721 ? 12.416 -14.670 -7.217 1.00 88.88 721 ILE A O 1
ATOM 5532 N N . ALA A 1 722 ? 11.651 -12.549 -7.237 1.00 91.50 722 ALA A N 1
ATOM 5533 C CA . ALA A 1 722 ? 12.867 -11.920 -6.728 1.00 91.50 722 ALA A CA 1
ATOM 5534 C C . ALA A 1 722 ? 12.873 -11.838 -5.189 1.00 91.50 722 ALA A C 1
ATOM 5536 O O . ALA A 1 722 ? 11.824 -11.801 -4.545 1.00 91.50 722 ALA A O 1
ATOM 5537 N N . SER A 1 723 ? 14.057 -11.785 -4.587 1.00 91.81 723 SER A N 1
ATOM 5538 C CA . SER A 1 723 ? 14.264 -11.476 -3.173 1.00 91.81 723 SER A CA 1
ATOM 5539 C C . SER A 1 723 ? 14.026 -9.990 -2.909 1.00 91.81 723 SER A C 1
ATOM 5541 O O . SER A 1 723 ? 13.987 -9.179 -3.838 1.00 91.81 723 SER A O 1
ATOM 5543 N N . ASP A 1 724 ? 13.947 -9.604 -1.635 1.00 86.88 724 ASP A N 1
ATOM 5544 C CA . ASP A 1 724 ? 14.223 -8.203 -1.317 1.00 86.88 724 ASP A CA 1
ATOM 5545 C C . ASP A 1 724 ? 15.672 -7.879 -1.702 1.00 86.88 724 ASP A C 1
ATOM 5547 O O . ASP A 1 724 ? 16.548 -8.748 -1.570 1.00 86.88 724 ASP A O 1
ATOM 5551 N N . PRO A 1 725 ? 15.934 -6.659 -2.196 1.00 89.69 725 PRO A N 1
ATOM 5552 C CA . PRO A 1 725 ? 17.288 -6.228 -2.474 1.00 89.69 725 PRO A CA 1
ATOM 5553 C C . PRO A 1 725 ? 18.063 -6.134 -1.162 1.00 89.69 725 PRO A C 1
ATOM 5555 O O . PRO A 1 725 ? 17.742 -5.317 -0.297 1.00 89.69 725 PRO A O 1
ATOM 5558 N N . ALA A 1 726 ? 19.106 -6.948 -1.019 1.00 93.31 726 ALA A N 1
ATOM 5559 C CA . ALA A 1 726 ? 20.097 -6.710 0.016 1.00 93.31 726 ALA A CA 1
ATOM 5560 C C . ALA A 1 726 ? 20.912 -5.494 -0.414 1.00 93.31 726 ALA A C 1
ATOM 5562 O O . ALA A 1 726 ? 21.514 -5.517 -1.487 1.00 93.31 726 ALA A O 1
ATOM 5563 N N . LYS A 1 727 ? 20.932 -4.442 0.407 1.00 93.69 727 LYS A N 1
ATOM 5564 C CA . LYS A 1 727 ? 21.686 -3.214 0.136 1.00 93.69 727 LYS A CA 1
ATOM 5565 C C . LYS A 1 727 ? 22.775 -2.998 1.174 1.00 93.69 727 LYS A C 1
ATOM 5567 O O . LYS A 1 727 ? 22.591 -3.307 2.348 1.00 93.69 727 LYS A O 1
ATOM 5572 N N . MET A 1 728 ? 23.885 -2.437 0.725 1.00 92.81 728 MET A N 1
ATOM 5573 C CA . MET A 1 728 ? 24.990 -1.981 1.553 1.00 92.81 728 MET A CA 1
ATOM 5574 C C . MET A 1 728 ? 25.526 -0.682 0.968 1.00 92.81 728 MET A C 1
ATOM 5576 O O . MET A 1 728 ? 25.673 -0.572 -0.249 1.00 92.81 728 MET A O 1
ATOM 5580 N N . SER A 1 729 ? 25.829 0.283 1.830 1.00 92.75 729 SER A N 1
ATOM 5581 C CA . SER A 1 729 ? 26.464 1.536 1.430 1.00 92.75 729 SER A CA 1
ATOM 5582 C C . SER A 1 729 ? 27.894 1.576 1.942 1.00 92.75 729 SER A C 1
ATOM 5584 O O . SER A 1 729 ? 28.146 1.243 3.098 1.00 92.75 729 SER A O 1
ATOM 5586 N N . LEU A 1 730 ? 28.816 1.985 1.078 1.00 91.88 730 LEU A N 1
ATOM 5587 C CA . LEU A 1 730 ? 30.240 2.031 1.361 1.00 91.88 730 LEU A CA 1
ATOM 5588 C C . LEU A 1 730 ? 30.847 3.315 0.790 1.00 91.88 730 LEU A C 1
ATOM 5590 O O . LEU A 1 730 ? 30.746 3.579 -0.409 1.00 91.88 730 LEU A O 1
ATOM 5594 N N . LEU A 1 731 ? 31.489 4.104 1.646 1.00 90.50 731 LEU A N 1
ATOM 5595 C CA . LEU A 1 731 ? 32.194 5.323 1.258 1.00 90.50 731 LEU A CA 1
ATOM 5596 C C . LEU A 1 731 ? 33.631 4.997 0.825 1.00 90.50 731 LEU A C 1
ATOM 5598 O O . LEU A 1 731 ? 34.420 4.507 1.634 1.00 90.50 731 LEU A O 1
ATOM 5602 N N . LEU A 1 732 ? 33.992 5.303 -0.424 1.00 87.62 732 LEU A N 1
ATOM 5603 C CA . LEU A 1 732 ? 35.385 5.305 -0.876 1.00 87.62 732 LEU A CA 1
ATOM 5604 C C . LEU A 1 732 ? 36.005 6.678 -0.580 1.00 87.62 732 LEU A C 1
ATOM 5606 O O . LEU A 1 732 ? 35.597 7.674 -1.181 1.00 87.62 732 LEU A O 1
ATOM 5610 N N . LYS A 1 733 ? 36.977 6.727 0.341 1.00 85.00 733 LYS A N 1
ATOM 5611 C CA . LYS A 1 733 ? 37.665 7.969 0.740 1.00 85.00 733 LYS A CA 1
ATOM 5612 C C . LYS A 1 733 ? 38.581 8.477 -0.376 1.00 85.00 733 LYS A C 1
ATOM 5614 O O . LYS A 1 733 ? 39.401 7.715 -0.879 1.00 85.00 733 LYS A O 1
ATOM 5619 N N . ASP A 1 734 ? 38.399 9.754 -0.711 1.00 65.19 734 ASP A N 1
ATOM 5620 C CA . ASP A 1 734 ? 39.033 10.545 -1.771 1.00 65.19 734 ASP A CA 1
ATOM 5621 C C . ASP A 1 734 ? 40.287 9.945 -2.422 1.00 65.19 734 ASP A C 1
ATOM 5623 O O . ASP A 1 734 ? 41.386 9.950 -1.866 1.00 65.19 734 ASP A O 1
ATOM 5627 N N . MET A 1 735 ? 40.119 9.542 -3.681 1.00 62.22 735 MET A N 1
ATOM 5628 C CA . MET A 1 735 ? 41.196 9.504 -4.662 1.00 62.22 735 MET A CA 1
ATOM 5629 C C . MET A 1 735 ? 40.828 10.452 -5.801 1.00 62.22 735 MET A C 1
ATOM 5631 O O . MET A 1 735 ? 39.678 10.478 -6.240 1.00 62.22 735 MET A O 1
ATOM 5635 N N . ILE A 1 736 ? 41.802 11.237 -6.267 1.00 58.12 736 ILE A N 1
ATOM 5636 C CA . ILE A 1 736 ? 41.642 12.133 -7.417 1.00 58.12 736 ILE A CA 1
ATOM 5637 C C . ILE A 1 736 ? 41.173 11.287 -8.608 1.00 58.12 736 ILE A C 1
ATOM 5639 O O . ILE A 1 736 ? 41.873 10.369 -9.034 1.00 58.12 736 ILE A O 1
ATOM 5643 N N . SER A 1 737 ? 39.970 11.565 -9.114 1.00 63.19 737 SER A N 1
ATOM 5644 C CA . SER A 1 737 ? 39.429 10.878 -10.284 1.00 63.19 737 SER A CA 1
ATOM 5645 C C . SER A 1 737 ? 40.053 11.468 -11.541 1.00 63.19 737 SER A C 1
ATOM 5647 O O . SER A 1 737 ? 39.884 12.656 -11.807 1.00 63.19 737 SER A O 1
ATOM 5649 N N . GLU A 1 738 ? 40.738 10.648 -12.336 1.00 69.69 738 GLU A N 1
ATOM 5650 C CA . GLU A 1 738 ? 41.092 11.031 -13.705 1.00 69.69 738 GLU A CA 1
ATOM 5651 C C . GLU A 1 738 ? 39.822 11.386 -14.513 1.00 69.69 738 GLU A C 1
ATOM 5653 O O . GLU A 1 738 ? 38.737 10.856 -14.215 1.00 69.69 738 GLU A O 1
ATOM 5658 N N . PRO A 1 739 ? 39.930 12.276 -15.521 1.00 77.88 739 PRO A N 1
ATOM 5659 C CA . PRO A 1 739 ? 38.839 12.533 -16.456 1.00 77.88 739 PRO A CA 1
ATOM 5660 C C . PRO A 1 739 ? 38.389 11.224 -17.135 1.00 77.88 739 PRO A C 1
ATOM 5662 O O . PRO A 1 739 ? 39.236 10.392 -17.470 1.00 77.88 739 PRO A O 1
ATOM 5665 N N . PRO A 1 740 ? 37.072 11.009 -17.314 1.00 88.44 740 PRO A N 1
ATOM 5666 C CA . PRO A 1 740 ? 36.540 9.750 -17.829 1.00 88.44 740 PRO A CA 1
ATOM 5667 C C . PRO A 1 740 ? 36.891 9.534 -19.304 1.00 88.44 740 PRO A C 1
ATOM 5669 O O . PRO A 1 740 ? 37.082 10.493 -20.054 1.00 88.44 740 PRO A O 1
ATOM 5672 N N . SER A 1 741 ? 36.920 8.274 -19.737 1.00 92.38 741 SER A N 1
ATOM 5673 C CA . SER A 1 741 ? 36.906 7.922 -21.162 1.00 92.38 741 SER A CA 1
ATOM 5674 C C . SER A 1 741 ? 35.474 7.679 -21.641 1.00 92.38 741 SER A C 1
ATOM 5676 O O . SER A 1 741 ? 34.612 7.273 -20.856 1.00 92.38 741 SER A O 1
ATOM 5678 N N . LEU A 1 742 ? 35.217 7.899 -22.929 1.00 94.00 742 LEU A N 1
ATOM 5679 C CA . LEU A 1 742 ? 33.950 7.573 -23.581 1.00 94.00 742 LEU A CA 1
ATOM 5680 C C . LEU A 1 742 ? 34.135 6.341 -24.471 1.00 94.00 742 LEU A C 1
ATOM 5682 O O . LEU A 1 742 ? 34.968 6.343 -25.371 1.00 94.00 742 LEU A O 1
ATOM 5686 N N . HIS A 1 743 ? 33.342 5.295 -24.242 1.00 95.81 743 HIS A N 1
ATOM 5687 C CA . HIS A 1 743 ? 33.324 4.086 -25.068 1.00 95.81 743 HIS A CA 1
ATOM 5688 C C . HIS A 1 743 ? 31.989 3.988 -25.803 1.00 95.81 743 HIS A C 1
ATOM 5690 O O . HIS A 1 743 ? 30.940 3.876 -25.167 1.00 95.81 743 HIS A O 1
ATOM 5696 N N . ILE A 1 744 ? 32.027 4.016 -27.132 1.00 95.81 744 ILE A N 1
ATOM 5697 C CA . ILE A 1 744 ? 30.849 4.024 -28.003 1.00 95.81 744 ILE A CA 1
ATOM 5698 C C . ILE A 1 744 ? 30.761 2.694 -28.746 1.00 95.81 744 ILE A C 1
ATOM 5700 O O . ILE A 1 744 ? 31.710 2.282 -29.412 1.00 95.81 744 ILE A O 1
ATOM 5704 N N . LEU A 1 745 ? 29.602 2.044 -28.672 1.00 97.12 745 LEU A N 1
ATOM 5705 C CA . LEU A 1 745 ? 29.218 0.940 -29.543 1.00 97.12 745 LEU A CA 1
ATOM 5706 C C . LEU A 1 745 ? 28.084 1.407 -30.455 1.00 97.12 745 LEU A C 1
ATOM 5708 O O . LEU A 1 745 ? 26.960 1.593 -29.991 1.00 97.12 745 LEU A O 1
ATOM 5712 N N . ALA A 1 746 ? 28.381 1.590 -31.739 1.00 97.12 746 ALA A N 1
ATOM 5713 C CA . ALA A 1 746 ? 27.410 1.995 -32.748 1.00 97.12 746 ALA A CA 1
ATOM 5714 C C . ALA A 1 746 ? 27.076 0.811 -33.661 1.00 97.12 746 ALA A C 1
ATOM 5716 O O . ALA A 1 746 ? 27.961 0.217 -34.281 1.00 97.12 746 ALA A O 1
ATOM 5717 N N . ILE A 1 747 ? 25.795 0.453 -33.723 1.00 96.62 747 ILE A N 1
ATOM 5718 C CA . ILE A 1 747 ? 25.291 -0.668 -34.516 1.00 96.62 747 ILE A CA 1
ATOM 5719 C C . ILE A 1 747 ? 24.270 -0.141 -35.515 1.00 96.62 747 ILE A C 1
ATOM 5721 O O . ILE A 1 747 ? 23.307 0.506 -35.116 1.00 96.62 747 ILE A O 1
ATOM 5725 N N . GLY A 1 748 ? 24.468 -0.449 -36.795 1.00 94.44 748 GLY A N 1
ATOM 5726 C CA . GLY A 1 748 ? 23.558 -0.074 -37.878 1.00 94.44 748 GLY A CA 1
ATOM 5727 C C . GLY A 1 748 ? 23.345 -1.242 -38.834 1.00 94.44 748 GLY A C 1
ATOM 5728 O O . GLY A 1 748 ? 24.315 -1.843 -39.300 1.00 94.44 748 GLY A O 1
ATOM 5729 N N . ILE A 1 749 ? 22.091 -1.594 -39.123 1.00 93.44 749 ILE A N 1
ATOM 5730 C CA . ILE A 1 749 ? 21.768 -2.723 -40.009 1.00 93.44 749 ILE A CA 1
ATOM 5731 C C . ILE A 1 749 ? 20.814 -2.273 -41.112 1.00 93.44 749 ILE A C 1
ATOM 5733 O O . ILE A 1 749 ? 19.628 -2.070 -40.876 1.00 93.44 749 ILE A O 1
ATOM 5737 N N . ASN A 1 750 ? 21.330 -2.181 -42.334 1.00 90.81 750 ASN A N 1
ATOM 5738 C CA . ASN A 1 750 ? 20.544 -1.968 -43.544 1.00 90.81 750 ASN A CA 1
ATOM 5739 C C . ASN A 1 750 ? 20.276 -3.294 -44.266 1.00 90.81 750 ASN A C 1
ATOM 5741 O O . ASN A 1 750 ? 19.179 -3.523 -44.765 1.00 90.81 750 ASN A O 1
ATOM 5745 N N . GLN A 1 751 ? 21.266 -4.185 -44.324 1.00 91.81 751 GLN A N 1
ATOM 5746 C CA . GLN A 1 751 ? 21.241 -5.387 -45.158 1.00 91.81 751 GLN A CA 1
ATOM 5747 C C . GLN A 1 751 ? 21.021 -6.658 -44.334 1.00 91.81 751 GLN A C 1
ATOM 5749 O O . GLN A 1 751 ? 21.942 -7.428 -44.063 1.00 91.81 751 GLN A O 1
ATOM 5754 N N . TYR A 1 752 ? 19.768 -6.911 -43.965 1.00 88.75 752 TYR A N 1
ATOM 5755 C CA . TYR A 1 752 ? 19.359 -8.159 -43.319 1.00 88.75 752 TYR A CA 1
ATOM 5756 C C . TYR A 1 752 ? 19.470 -9.374 -44.252 1.00 88.75 752 TYR A C 1
ATOM 5758 O O . TYR A 1 752 ? 19.422 -9.260 -45.479 1.00 88.75 752 TYR A O 1
ATOM 5766 N N . ARG A 1 753 ? 19.559 -10.581 -43.674 1.00 85.38 753 ARG A N 1
ATOM 5767 C CA . ARG A 1 753 ? 19.474 -11.831 -44.455 1.00 85.38 753 ARG A CA 1
ATOM 5768 C C . ARG A 1 753 ? 18.172 -11.947 -45.240 1.00 85.38 753 ARG A C 1
ATOM 5770 O O . ARG A 1 753 ? 18.181 -12.466 -46.355 1.00 85.38 753 ARG A O 1
ATOM 5777 N N . ASP A 1 754 ? 17.074 -11.495 -44.645 1.00 81.94 754 ASP A N 1
ATOM 5778 C CA . ASP A 1 754 ? 15.799 -11.371 -45.334 1.00 81.94 754 ASP A CA 1
ATOM 5779 C C . ASP A 1 754 ? 15.701 -9.994 -45.998 1.00 81.94 754 ASP A C 1
ATOM 5781 O O . ASP A 1 754 ? 15.766 -8.961 -45.331 1.00 81.94 754 ASP A O 1
ATOM 5785 N N . LYS A 1 755 ? 15.530 -9.983 -47.323 1.00 83.25 755 LYS A N 1
ATOM 5786 C CA . LYS A 1 755 ? 15.454 -8.749 -48.117 1.00 83.25 755 LYS A CA 1
ATOM 5787 C C . LYS A 1 755 ? 14.257 -7.881 -47.747 1.00 83.25 755 LYS A C 1
ATOM 5789 O O . LYS A 1 755 ? 14.304 -6.673 -47.943 1.00 83.25 755 LYS A O 1
ATOM 5794 N N . SER A 1 756 ? 13.191 -8.474 -47.213 1.00 76.25 756 SER A N 1
ATOM 5795 C CA . SER A 1 756 ? 12.014 -7.722 -46.764 1.00 76.25 756 SER A CA 1
ATOM 5796 C C . SER A 1 756 ? 12.270 -6.862 -45.524 1.00 76.25 756 SER A C 1
ATOM 5798 O O . SER A 1 756 ? 11.429 -6.038 -45.186 1.00 76.25 756 SER A O 1
ATOM 5800 N N . LEU A 1 757 ? 13.368 -7.116 -44.808 1.00 77.00 757 LEU A N 1
ATOM 5801 C CA . LEU A 1 757 ? 13.776 -6.380 -43.611 1.00 77.00 757 LEU A CA 1
ATOM 5802 C C . LEU A 1 757 ? 14.826 -5.305 -43.931 1.00 77.00 757 LEU A C 1
ATOM 5804 O O . LEU A 1 757 ? 15.412 -4.736 -43.022 1.00 77.00 757 LEU A O 1
ATOM 5808 N N . TRP A 1 758 ? 15.134 -5.057 -45.207 1.00 85.81 758 TRP A N 1
ATOM 5809 C CA . TRP A 1 758 ? 16.161 -4.082 -45.561 1.00 85.81 758 TRP A CA 1
ATOM 5810 C C . TRP A 1 758 ? 15.746 -2.649 -45.215 1.00 85.81 758 TRP A C 1
ATOM 5812 O O . TRP A 1 758 ? 14.645 -2.218 -45.557 1.00 85.81 758 TRP A O 1
ATOM 5822 N N . LEU A 1 759 ? 16.670 -1.911 -44.601 1.00 83.19 759 LEU A N 1
ATOM 5823 C CA . LEU A 1 759 ? 16.530 -0.498 -44.241 1.00 83.19 759 LEU A CA 1
ATOM 5824 C C . LEU A 1 759 ? 17.463 0.369 -45.091 1.00 83.19 759 LEU A C 1
ATOM 5826 O O . LEU A 1 759 ? 18.378 -0.136 -45.751 1.00 83.19 759 LEU A O 1
ATOM 5830 N N . LYS A 1 760 ? 17.212 1.682 -45.108 1.00 84.88 760 LYS A N 1
ATOM 5831 C CA . LYS A 1 760 ? 18.010 2.636 -45.895 1.00 84.88 760 LYS A CA 1
ATOM 5832 C C . LYS A 1 760 ? 18.974 3.453 -45.041 1.00 84.88 760 LYS A C 1
ATOM 5834 O O . LYS A 1 760 ? 20.102 3.683 -45.480 1.00 84.88 760 LYS A O 1
ATOM 5839 N N . PHE A 1 761 ? 18.553 3.878 -43.852 1.00 86.75 761 PHE A N 1
ATOM 5840 C CA . PHE A 1 761 ? 19.257 4.918 -43.095 1.00 86.75 761 PHE A CA 1
ATOM 5841 C C . PHE A 1 761 ? 19.964 4.429 -41.827 1.00 86.75 761 PHE A C 1
ATOM 5843 O O . PHE A 1 761 ? 20.819 5.146 -41.330 1.00 86.75 761 PHE A O 1
ATOM 5850 N N . ALA A 1 762 ? 19.757 3.187 -41.375 1.00 88.12 762 ALA A N 1
ATOM 5851 C CA . ALA A 1 762 ? 20.321 2.704 -40.109 1.00 88.12 762 ALA A CA 1
ATOM 5852 C C . ALA A 1 762 ? 21.862 2.774 -40.032 1.00 88.12 762 ALA A C 1
ATOM 5854 O O . ALA A 1 762 ? 22.423 3.112 -38.991 1.00 88.12 762 ALA A O 1
ATOM 5855 N N . VAL A 1 763 ? 22.570 2.459 -41.124 1.00 93.06 763 VAL A N 1
ATOM 5856 C CA . VAL A 1 763 ? 24.040 2.607 -41.180 1.00 93.06 763 VAL A CA 1
ATOM 5857 C C . VAL A 1 763 ? 24.468 4.085 -41.260 1.00 93.06 763 VAL A C 1
ATOM 5859 O O . VAL A 1 763 ? 25.287 4.484 -40.431 1.00 93.06 763 VAL A O 1
ATOM 5862 N N . PRO A 1 764 ? 23.934 4.914 -42.186 1.00 92.31 764 PRO A N 1
ATOM 5863 C CA . PRO A 1 764 ? 24.196 6.359 -42.198 1.00 92.31 764 PRO A CA 1
ATOM 5864 C C . PRO A 1 764 ? 23.929 7.067 -40.864 1.00 92.31 764 PRO A C 1
ATOM 5866 O O . PRO A 1 764 ? 24.729 7.895 -40.439 1.00 92.31 764 PRO A O 1
ATOM 5869 N N . ASP A 1 765 ? 22.838 6.717 -40.186 1.00 91.81 765 ASP A N 1
ATOM 5870 C CA . ASP A 1 765 ? 22.424 7.303 -38.911 1.00 91.81 765 ASP A CA 1
ATOM 5871 C C . ASP A 1 765 ? 23.454 7.017 -37.807 1.00 91.81 765 ASP A C 1
ATOM 5873 O O . ASP A 1 765 ? 23.909 7.933 -37.114 1.00 91.81 765 ASP A O 1
ATOM 5877 N N . ALA A 1 766 ? 23.923 5.767 -37.718 1.00 92.88 766 ALA A N 1
ATOM 5878 C CA . ALA A 1 766 ? 24.986 5.379 -36.794 1.00 92.88 766 ALA A CA 1
ATOM 5879 C C . ALA A 1 766 ? 26.306 6.119 -37.067 1.00 92.88 766 ALA A C 1
ATOM 5881 O O . ALA A 1 766 ? 26.954 6.592 -36.131 1.00 92.88 766 ALA A O 1
ATOM 5882 N N . GLN A 1 767 ? 26.684 6.262 -38.340 1.00 94.69 767 GLN A N 1
ATOM 5883 C CA . GLN A 1 767 ? 27.906 6.963 -38.743 1.00 94.69 767 GLN A CA 1
ATOM 5884 C C . GLN A 1 767 ? 27.848 8.458 -38.404 1.00 94.69 767 GLN A C 1
ATOM 5886 O O . GLN A 1 767 ? 28.793 8.994 -37.820 1.00 94.69 767 GLN A O 1
ATOM 5891 N N . SER A 1 768 ? 26.735 9.127 -38.719 1.00 93.69 768 SER A N 1
ATOM 5892 C CA . SER A 1 768 ? 26.547 10.549 -38.416 1.00 93.69 768 SER A CA 1
ATOM 5893 C C . SER A 1 768 ? 26.571 10.825 -36.917 1.00 93.69 768 SER A C 1
ATOM 5895 O O . SER A 1 768 ? 27.192 11.797 -36.483 1.00 93.69 768 SER A O 1
ATOM 5897 N N . LEU A 1 769 ? 25.955 9.959 -36.107 1.00 92.00 769 LEU A N 1
ATOM 5898 C CA . LEU A 1 769 ? 25.971 10.115 -34.656 1.00 92.00 769 LEU A CA 1
ATOM 5899 C C . LEU A 1 769 ? 27.380 9.985 -34.071 1.00 92.00 769 LEU A C 1
ATOM 5901 O O . LEU A 1 769 ? 27.784 10.817 -33.260 1.00 92.00 769 LEU A O 1
ATOM 5905 N N . VAL A 1 770 ? 28.135 8.965 -34.490 1.00 93.25 770 VAL A N 1
ATOM 5906 C CA . VAL A 1 770 ? 29.524 8.760 -34.052 1.00 93.25 770 VAL A CA 1
ATOM 5907 C C . VAL A 1 770 ? 30.387 9.970 -34.397 1.00 93.25 770 VAL A C 1
ATOM 5909 O O . VAL A 1 770 ? 31.147 10.445 -33.548 1.00 93.25 770 VAL A O 1
ATOM 5912 N N . ALA A 1 771 ? 30.256 10.485 -35.622 1.00 92.94 771 ALA A N 1
ATOM 5913 C CA . ALA A 1 771 ? 30.987 11.663 -36.066 1.00 92.94 771 ALA A CA 1
ATOM 5914 C C . ALA A 1 771 ? 30.645 12.885 -35.203 1.00 92.94 771 ALA A C 1
ATOM 5916 O O . ALA A 1 771 ? 31.550 13.556 -34.703 1.00 92.94 771 ALA A O 1
ATOM 5917 N N . LYS A 1 772 ? 29.349 13.128 -34.963 1.00 90.75 772 LYS A N 1
ATOM 5918 C CA . LYS A 1 772 ? 28.886 14.289 -34.201 1.00 90.75 772 LYS A CA 1
ATOM 5919 C C . LYS A 1 772 ? 29.312 14.251 -32.740 1.00 90.75 772 LYS A C 1
ATOM 5921 O O . LYS A 1 772 ? 29.816 15.246 -32.235 1.00 90.75 772 LYS A O 1
ATOM 5926 N N . ILE A 1 773 ? 29.173 13.108 -32.070 1.00 88.88 773 ILE A N 1
ATOM 5927 C CA . ILE A 1 773 ? 29.622 12.977 -30.679 1.00 88.88 773 ILE A CA 1
ATOM 5928 C C . ILE A 1 773 ? 31.133 13.152 -30.573 1.00 88.88 773 ILE A C 1
ATOM 5930 O O . ILE A 1 773 ? 31.618 13.855 -29.694 1.00 88.88 773 ILE A O 1
ATOM 5934 N N . THR A 1 774 ? 31.896 12.566 -31.493 1.00 88.94 774 THR A N 1
ATOM 5935 C CA . THR A 1 774 ? 33.357 12.690 -31.452 1.00 88.94 774 THR A CA 1
ATOM 5936 C C . THR A 1 774 ? 33.789 14.151 -31.636 1.00 88.94 774 THR A C 1
ATOM 5938 O O . THR A 1 774 ? 34.726 14.598 -30.976 1.00 88.94 774 THR A O 1
ATOM 5941 N N . GLU A 1 775 ? 33.066 14.917 -32.462 1.00 88.00 775 GLU A N 1
ATOM 5942 C CA . GLU A 1 775 ? 33.234 16.368 -32.604 1.00 88.00 775 GLU A CA 1
ATOM 5943 C C . GLU A 1 775 ? 32.902 17.117 -31.302 1.00 88.00 775 GLU A C 1
ATOM 5945 O O . GLU A 1 775 ? 33.706 17.922 -30.835 1.00 88.00 775 GLU A O 1
ATOM 5950 N N . THR A 1 776 ? 31.750 16.856 -30.679 1.00 84.44 776 THR A N 1
ATOM 5951 C CA . THR A 1 776 ? 31.261 17.647 -29.532 1.00 84.44 776 THR A CA 1
ATOM 5952 C C . THR A 1 776 ? 31.899 17.289 -28.188 1.00 84.44 776 THR A C 1
ATOM 5954 O O . THR A 1 776 ? 31.803 18.069 -27.243 1.00 84.44 776 THR A O 1
ATOM 5957 N N . SER A 1 777 ? 32.529 16.118 -28.066 1.00 84.00 777 SER A N 1
ATOM 5958 C CA . SER A 1 777 ? 32.890 15.532 -26.763 1.00 84.00 777 SER A CA 1
ATOM 5959 C C . SER A 1 777 ? 34.396 15.532 -26.448 1.00 84.00 777 SER A C 1
ATOM 5961 O O . SER A 1 777 ? 34.792 15.127 -25.353 1.00 84.00 777 SER A O 1
ATOM 5963 N N . HIS A 1 778 ? 35.243 16.007 -27.369 1.00 75.25 778 HIS A N 1
ATOM 5964 C CA . HIS A 1 778 ? 36.714 15.937 -27.282 1.00 75.25 778 HIS A CA 1
ATOM 5965 C C . HIS A 1 778 ? 37.345 16.700 -26.100 1.00 75.25 778 HIS A C 1
ATOM 5967 O O . HIS A 1 778 ? 38.490 16.441 -25.742 1.00 75.25 778 HIS A O 1
ATOM 5973 N N . THR A 1 779 ? 36.627 17.643 -25.494 1.00 77.31 779 THR A N 1
ATOM 5974 C CA . THR A 1 779 ? 37.084 18.426 -24.331 1.00 77.31 779 THR A CA 1
ATOM 5975 C C . THR A 1 779 ? 36.636 17.847 -22.988 1.00 77.31 779 THR A C 1
ATOM 5977 O O . THR A 1 779 ? 37.164 18.245 -21.951 1.00 77.31 779 THR A O 1
ATOM 5980 N N . ILE A 1 780 ? 35.654 16.938 -22.993 1.00 81.62 780 ILE A N 1
ATOM 5981 C CA . ILE A 1 780 ? 35.027 16.374 -21.786 1.00 81.62 780 ILE A CA 1
ATOM 5982 C C . ILE A 1 780 ? 35.711 15.068 -21.386 1.00 81.62 780 ILE A C 1
ATOM 5984 O O . ILE A 1 780 ? 35.878 14.786 -20.197 1.00 81.62 780 ILE A O 1
ATOM 5988 N N . PHE A 1 781 ? 36.098 14.268 -22.380 1.00 88.69 781 PHE A N 1
ATOM 5989 C CA . PHE A 1 781 ? 36.665 12.941 -22.179 1.00 88.69 781 PHE A CA 1
ATOM 5990 C C . PHE A 1 781 ? 38.156 12.922 -22.486 1.00 88.69 781 PHE A C 1
ATOM 5992 O O . PHE A 1 781 ? 38.618 13.562 -23.426 1.00 88.69 781 PHE A O 1
ATOM 5999 N N . LYS A 1 782 ? 38.901 12.146 -21.696 1.00 89.44 782 LYS A N 1
ATOM 6000 C CA . LYS A 1 782 ? 40.339 11.934 -21.899 1.00 89.44 782 LYS A CA 1
ATOM 6001 C C . LYS A 1 782 ? 40.617 11.201 -23.210 1.00 89.44 782 LYS A C 1
ATOM 6003 O O . LYS A 1 782 ? 41.488 11.608 -23.966 1.00 89.44 782 LYS A O 1
ATOM 6008 N N . ASP A 1 783 ? 39.862 10.131 -23.444 1.00 90.88 783 ASP A N 1
ATOM 6009 C CA . ASP A 1 783 ? 39.951 9.263 -24.612 1.00 90.88 783 ASP A CA 1
ATOM 6010 C C . ASP A 1 783 ? 38.535 8.919 -25.096 1.00 90.88 783 ASP A C 1
ATOM 6012 O O . ASP A 1 783 ? 37.626 8.699 -24.288 1.00 90.88 783 ASP A O 1
ATOM 6016 N N . ILE A 1 784 ? 38.351 8.839 -26.416 1.00 92.38 784 ILE A N 1
ATOM 6017 C CA . ILE A 1 784 ? 37.105 8.387 -27.049 1.00 92.38 784 ILE A CA 1
ATOM 6018 C C . ILE A 1 784 ? 37.417 7.122 -27.848 1.00 92.38 784 ILE A C 1
ATOM 6020 O O . ILE A 1 784 ? 38.200 7.151 -28.798 1.00 92.38 784 ILE A O 1
ATOM 6024 N N . SER A 1 785 ? 36.815 5.999 -27.460 1.00 94.50 785 SER A N 1
ATOM 6025 C CA . SER A 1 785 ? 36.930 4.725 -28.165 1.00 94.50 785 SER A CA 1
ATOM 6026 C C . SER A 1 785 ? 35.619 4.402 -28.878 1.00 94.50 785 SER A C 1
ATOM 6028 O O . SER A 1 785 ? 34.540 4.484 -28.293 1.00 94.50 785 SER A O 1
ATOM 6030 N N . VAL A 1 786 ? 35.704 4.043 -30.158 1.00 95.44 786 VAL A N 1
ATOM 6031 C CA . VAL A 1 786 ? 34.533 3.760 -30.993 1.00 95.44 786 VAL A CA 1
ATOM 6032 C C . VAL A 1 786 ? 34.632 2.344 -31.544 1.00 95.44 786 VAL A C 1
ATOM 6034 O O . VAL A 1 786 ? 35.651 1.955 -32.113 1.00 95.44 786 VAL A O 1
ATOM 6037 N N . THR A 1 787 ? 33.564 1.571 -31.369 1.00 96.56 787 THR A N 1
ATOM 6038 C CA . THR A 1 787 ? 33.380 0.242 -31.954 1.00 96.56 787 THR A CA 1
ATOM 6039 C C . THR A 1 787 ? 32.158 0.269 -32.862 1.00 96.56 787 THR A C 1
ATOM 6041 O O . THR A 1 787 ? 31.041 0.501 -32.403 1.00 96.56 787 THR A O 1
ATOM 6044 N N . GLU A 1 788 ? 32.369 0.023 -34.152 1.00 96.00 788 GLU A N 1
ATOM 6045 C CA . GLU A 1 788 ? 31.332 0.111 -35.180 1.00 96.00 788 GLU A CA 1
ATOM 6046 C C . GLU A 1 788 ? 30.970 -1.277 -35.726 1.00 96.00 788 GLU A C 1
ATOM 6048 O O . GLU A 1 788 ? 31.833 -2.020 -36.210 1.00 96.00 788 GLU A O 1
ATOM 6053 N N . LEU A 1 789 ? 29.682 -1.628 -35.684 1.00 96.25 789 LEU A N 1
ATOM 6054 C CA . LEU A 1 789 ? 29.145 -2.872 -36.237 1.00 96.25 789 LEU A CA 1
ATOM 6055 C C . LEU A 1 789 ? 28.070 -2.567 -37.281 1.00 96.25 789 LEU A C 1
ATOM 6057 O O . LEU A 1 789 ? 26.910 -2.332 -36.948 1.00 96.25 789 LEU A O 1
ATOM 6061 N N . TYR A 1 790 ? 28.460 -2.626 -38.554 1.00 96.00 790 TYR A N 1
ATOM 6062 C CA . TYR A 1 790 ? 27.559 -2.385 -39.681 1.00 96.00 790 TYR A CA 1
ATOM 6063 C C . TYR A 1 790 ? 27.250 -3.666 -40.459 1.00 96.00 790 TYR A C 1
ATOM 6065 O O . TYR A 1 790 ? 28.145 -4.485 -40.709 1.00 96.00 790 TYR A O 1
ATOM 6073 N N . ASP A 1 791 ? 25.982 -3.826 -40.842 1.00 94.38 791 ASP A N 1
ATOM 6074 C CA . ASP A 1 791 ? 25.469 -4.895 -41.707 1.00 94.38 791 ASP A CA 1
ATOM 6075 C C . ASP A 1 791 ? 26.001 -6.288 -41.330 1.00 94.38 791 ASP A C 1
ATOM 6077 O O . ASP A 1 791 ? 25.701 -6.802 -40.254 1.00 94.38 791 ASP A O 1
ATOM 6081 N N . ALA A 1 792 ? 26.824 -6.907 -42.185 1.00 92.38 792 ALA A N 1
ATOM 6082 C CA . ALA A 1 792 ? 27.328 -8.270 -42.018 1.00 92.38 792 ALA A CA 1
ATOM 6083 C C . ALA A 1 792 ? 28.087 -8.505 -40.696 1.00 92.38 792 ALA A C 1
ATOM 6085 O O . ALA A 1 792 ? 28.194 -9.650 -40.257 1.00 92.38 792 ALA A O 1
ATOM 6086 N N . LYS A 1 793 ? 28.604 -7.445 -40.057 1.00 92.62 793 LYS A N 1
ATOM 6087 C CA . LYS A 1 793 ? 29.287 -7.527 -38.755 1.00 92.62 793 LYS A CA 1
ATOM 6088 C C . LYS A 1 793 ? 28.316 -7.525 -37.567 1.00 92.62 793 LYS A C 1
ATOM 6090 O O . LYS A 1 793 ? 28.670 -8.025 -36.502 1.00 92.62 793 LYS A O 1
ATOM 6095 N N . ALA A 1 794 ? 27.093 -7.023 -37.738 1.00 93.25 794 ALA A N 1
ATOM 6096 C CA . ALA A 1 794 ? 26.084 -6.872 -36.688 1.00 93.25 794 ALA A CA 1
ATOM 6097 C C . ALA A 1 794 ? 25.315 -8.181 -36.395 1.00 93.25 794 ALA A C 1
ATOM 6099 O O . ALA A 1 794 ? 24.082 -8.223 -36.362 1.00 93.25 794 ALA A O 1
ATOM 6100 N N . THR A 1 795 ? 26.051 -9.280 -36.211 1.00 94.88 795 THR A N 1
ATOM 6101 C CA . THR A 1 795 ? 25.504 -10.581 -35.783 1.00 94.88 795 THR A CA 1
ATOM 6102 C C . THR A 1 795 ? 25.334 -10.632 -34.268 1.00 94.88 795 THR A C 1
ATOM 6104 O O . THR A 1 795 ? 26.016 -9.896 -33.555 1.00 94.88 795 THR A O 1
ATOM 6107 N N . SER A 1 796 ? 24.505 -11.548 -33.750 1.00 92.81 796 SER A N 1
ATOM 6108 C CA . SER A 1 796 ? 24.379 -11.759 -32.290 1.00 92.81 796 SER A CA 1
ATOM 6109 C C . SER A 1 796 ? 25.729 -11.917 -31.587 1.00 92.81 796 SER A C 1
ATOM 6111 O O . SER A 1 796 ? 25.979 -11.309 -30.547 1.00 92.81 796 SER A O 1
ATOM 6113 N N . GLN A 1 797 ? 26.605 -12.726 -32.183 1.00 94.31 797 GLN A N 1
ATOM 6114 C CA . GLN A 1 797 ? 27.940 -12.992 -31.666 1.00 94.31 797 GLN A CA 1
ATOM 6115 C C . GLN A 1 797 ? 28.844 -11.756 -31.767 1.00 94.31 797 GLN A C 1
ATOM 6117 O O . GLN A 1 797 ? 29.554 -11.447 -30.815 1.00 94.31 797 GLN A O 1
ATOM 6122 N N . GLY A 1 798 ? 28.771 -11.013 -32.876 1.00 95.25 798 GLY A N 1
ATOM 6123 C CA . GLY A 1 798 ? 29.529 -9.775 -33.062 1.00 95.25 798 GLY A CA 1
ATOM 6124 C C . GLY A 1 798 ? 29.177 -8.705 -32.026 1.00 95.25 798 GLY A C 1
ATOM 6125 O O . GLY A 1 798 ? 30.075 -8.071 -31.474 1.00 95.25 798 GLY A O 1
ATOM 6126 N N . VAL A 1 799 ? 27.888 -8.551 -31.692 1.00 94.94 799 VAL A N 1
ATOM 6127 C CA . VAL A 1 799 ? 27.445 -7.629 -30.628 1.00 94.94 799 VAL A CA 1
ATOM 6128 C C . VAL A 1 799 ? 28.022 -8.033 -29.270 1.00 94.94 799 VAL A C 1
ATOM 6130 O O . VAL A 1 799 ? 28.562 -7.189 -28.556 1.00 94.94 799 VAL A O 1
ATOM 6133 N N . LEU A 1 800 ? 27.951 -9.321 -28.918 1.00 95.00 800 LEU A N 1
ATOM 6134 C CA . LEU A 1 800 ? 28.529 -9.840 -27.677 1.00 95.00 800 LEU A CA 1
ATOM 6135 C C . LEU A 1 800 ? 30.047 -9.602 -27.612 1.00 95.00 800 LEU A C 1
ATOM 6137 O O . LEU A 1 800 ? 30.556 -9.140 -26.595 1.00 95.00 800 LEU A O 1
ATOM 6141 N N . GLU A 1 801 ? 30.774 -9.890 -28.690 1.00 96.00 801 GLU A N 1
ATOM 6142 C CA . GLU A 1 801 ? 32.224 -9.692 -28.756 1.00 96.00 801 GLU A CA 1
ATOM 6143 C C . GLU A 1 801 ? 32.618 -8.220 -28.605 1.00 96.00 801 GLU A C 1
ATOM 6145 O O . GLU A 1 801 ? 33.536 -7.919 -27.843 1.00 96.00 801 GLU A O 1
ATOM 6150 N N . ALA A 1 802 ? 31.895 -7.301 -29.251 1.00 96.00 802 ALA A N 1
ATOM 6151 C CA . ALA A 1 802 ? 32.116 -5.865 -29.100 1.00 96.00 802 ALA A CA 1
ATOM 6152 C C . ALA A 1 802 ? 31.897 -5.395 -27.653 1.00 96.00 802 ALA A C 1
ATOM 6154 O O . ALA A 1 802 ? 32.734 -4.681 -27.098 1.00 96.00 802 ALA A O 1
ATOM 6155 N N . ILE A 1 803 ? 30.818 -5.847 -27.003 1.00 95.38 803 ILE A N 1
ATOM 6156 C CA . ILE A 1 803 ? 30.561 -5.535 -25.589 1.00 95.38 803 ILE A CA 1
ATOM 6157 C C . ILE A 1 803 ? 31.677 -6.092 -24.698 1.00 95.38 803 ILE A C 1
ATOM 6159 O O . ILE A 1 803 ? 32.159 -5.380 -23.820 1.00 95.38 803 ILE A O 1
ATOM 6163 N N . ASN A 1 804 ? 32.137 -7.323 -24.941 1.00 94.75 804 ASN A N 1
ATOM 6164 C CA . ASN A 1 804 ? 33.227 -7.931 -24.173 1.00 94.75 804 ASN A CA 1
ATOM 6165 C C . ASN A 1 804 ? 34.547 -7.155 -24.335 1.00 94.75 804 ASN A C 1
ATOM 6167 O O . ASN A 1 804 ? 35.284 -6.984 -23.366 1.00 94.75 804 ASN A O 1
ATOM 6171 N N . GLN A 1 805 ? 34.849 -6.662 -25.541 1.00 94.75 805 GLN A N 1
ATOM 6172 C CA . GLN A 1 805 ? 36.038 -5.840 -25.794 1.00 94.75 805 GLN A CA 1
ATOM 6173 C C . GLN A 1 805 ? 35.981 -4.501 -25.051 1.00 94.75 805 GLN A C 1
ATOM 6175 O O . GLN A 1 805 ? 36.988 -4.068 -24.490 1.00 94.75 805 GLN A O 1
ATOM 6180 N N . ILE A 1 806 ? 34.811 -3.859 -25.014 1.00 94.94 806 ILE A N 1
ATOM 6181 C CA . ILE A 1 806 ? 34.600 -2.630 -24.240 1.00 94.94 806 ILE A CA 1
ATOM 6182 C C . ILE A 1 806 ? 34.703 -2.925 -22.741 1.00 94.94 806 ILE A C 1
ATOM 6184 O O . ILE A 1 806 ? 35.389 -2.205 -22.022 1.00 94.94 806 ILE A O 1
ATOM 6188 N N . ALA A 1 807 ? 34.093 -4.015 -22.268 1.00 92.56 807 ALA A N 1
ATOM 6189 C CA . ALA A 1 807 ? 34.125 -4.434 -20.868 1.00 92.56 807 ALA A CA 1
ATOM 6190 C C . ALA A 1 807 ? 35.549 -4.654 -20.327 1.00 92.56 807 ALA A C 1
ATOM 6192 O O . ALA A 1 807 ? 35.804 -4.374 -19.161 1.00 92.56 807 ALA A O 1
ATOM 6193 N N . GLN A 1 808 ? 36.486 -5.105 -21.168 1.00 92.06 808 GLN A N 1
ATOM 6194 C CA . GLN A 1 808 ? 37.898 -5.268 -20.793 1.00 92.06 808 GLN A CA 1
ATOM 6195 C C . GLN A 1 808 ? 38.644 -3.939 -20.594 1.00 92.06 808 GLN A C 1
ATOM 6197 O O . GLN A 1 808 ? 39.674 -3.922 -19.923 1.00 92.06 808 GLN A O 1
ATOM 6202 N N . LYS A 1 809 ? 38.162 -2.844 -21.195 1.00 91.06 809 LYS A N 1
ATOM 6203 C CA . LYS A 1 809 ? 38.817 -1.525 -21.173 1.00 91.06 809 LYS A CA 1
ATOM 6204 C C . LYS A 1 809 ? 38.132 -0.537 -20.232 1.00 91.06 809 LYS A C 1
ATOM 6206 O O . LYS A 1 809 ? 38.809 0.275 -19.610 1.00 91.06 809 LYS A O 1
ATOM 6211 N N . ALA A 1 810 ? 36.804 -0.588 -20.162 1.00 90.31 810 ALA A N 1
ATOM 6212 C CA . ALA A 1 810 ? 35.992 0.380 -19.443 1.00 90.31 810 ALA A CA 1
ATOM 6213 C C . ALA A 1 810 ? 36.221 0.309 -17.929 1.00 90.31 810 ALA A C 1
ATOM 6215 O O . ALA A 1 810 ? 36.240 -0.776 -17.340 1.00 90.31 810 ALA A O 1
ATOM 6216 N N . GLN A 1 811 ? 36.324 1.478 -17.299 1.00 87.12 811 GLN A N 1
ATOM 6217 C CA . GLN A 1 811 ? 36.402 1.647 -15.848 1.00 87.12 811 GLN A CA 1
ATOM 6218 C C . GLN A 1 811 ? 35.099 2.199 -15.253 1.00 87.12 811 GLN A C 1
ATOM 6220 O O . GLN A 1 811 ? 34.256 2.745 -15.956 1.00 87.12 811 GLN A O 1
ATOM 6225 N N . SER A 1 812 ? 34.959 2.133 -13.923 1.00 84.44 812 SER A N 1
ATOM 6226 C CA . SER A 1 812 ? 33.749 2.571 -13.205 1.00 84.44 812 SER A CA 1
ATOM 6227 C C . SER A 1 812 ? 33.336 4.031 -13.455 1.00 84.44 812 SER A C 1
ATOM 6229 O O . SER A 1 812 ? 32.138 4.313 -13.521 1.00 84.44 812 SER A O 1
ATOM 6231 N N . ASN A 1 813 ? 34.302 4.944 -13.624 1.00 84.94 813 ASN A N 1
ATOM 6232 C CA . ASN A 1 813 ? 34.051 6.370 -13.883 1.00 84.94 813 ASN A CA 1
ATOM 6233 C C . ASN A 1 813 ? 33.805 6.697 -15.371 1.00 84.94 813 ASN A C 1
ATOM 6235 O O . ASN A 1 813 ? 33.331 7.794 -15.668 1.00 84.94 813 ASN A O 1
ATOM 6239 N N . ASP A 1 814 ? 34.105 5.772 -16.287 1.00 90.44 814 ASP A N 1
ATOM 6240 C CA . ASP A 1 814 ? 33.940 5.990 -17.727 1.00 90.44 814 ASP A CA 1
ATOM 6241 C C . ASP A 1 814 ? 32.464 6.127 -18.121 1.00 90.44 814 ASP A C 1
ATOM 6243 O O . ASP A 1 814 ? 31.546 5.757 -17.377 1.00 90.44 814 ASP A O 1
ATOM 6247 N N . VAL A 1 815 ? 32.247 6.641 -19.331 1.00 92.12 815 VAL A N 1
ATOM 6248 C CA . VAL A 1 815 ? 30.938 6.689 -19.978 1.00 92.12 815 VAL A CA 1
ATOM 6249 C C . VAL A 1 815 ? 30.864 5.599 -21.040 1.00 92.12 815 VAL A C 1
ATOM 6251 O O . VAL A 1 815 ? 31.748 5.473 -21.884 1.00 92.12 815 VAL A O 1
ATOM 6254 N N . PHE A 1 816 ? 29.792 4.812 -21.012 1.00 94.25 816 PHE A N 1
ATOM 6255 C CA . PHE A 1 816 ? 29.479 3.837 -22.055 1.00 94.25 816 PHE A CA 1
ATOM 6256 C C . PHE A 1 816 ? 28.220 4.249 -22.814 1.00 94.25 816 PHE A C 1
ATOM 6258 O O . PHE A 1 816 ? 27.169 4.475 -22.214 1.00 94.25 816 PHE A O 1
ATOM 6265 N N . MET A 1 817 ? 28.319 4.310 -24.136 1.00 95.19 817 MET A N 1
ATOM 6266 C CA . MET A 1 817 ? 27.204 4.628 -25.011 1.00 95.19 817 MET A CA 1
ATOM 6267 C C . MET A 1 817 ? 26.939 3.490 -25.991 1.00 95.19 817 MET A C 1
ATOM 6269 O O . MET A 1 817 ? 27.845 3.030 -26.682 1.00 95.19 817 MET A O 1
ATOM 6273 N N . LEU A 1 818 ? 25.682 3.061 -26.068 1.00 95.38 818 LEU A N 1
ATOM 6274 C CA . LEU A 1 818 ? 25.208 2.083 -27.041 1.00 95.38 818 LEU A CA 1
ATOM 6275 C C . LEU A 1 818 ? 24.197 2.756 -27.964 1.00 95.38 818 LEU A C 1
ATOM 6277 O O . LEU A 1 818 ? 23.158 3.201 -27.490 1.00 95.38 818 LEU A O 1
ATOM 6281 N N . TYR A 1 819 ? 24.471 2.789 -29.263 1.00 95.56 819 TYR A N 1
ATOM 6282 C CA . TYR A 1 819 ? 23.520 3.220 -30.280 1.00 95.56 819 TYR A CA 1
ATOM 6283 C C . TYR A 1 819 ? 23.114 2.028 -31.150 1.00 95.56 819 TYR A C 1
ATOM 6285 O O . TYR A 1 819 ? 23.973 1.365 -31.736 1.00 95.56 819 TYR A O 1
ATOM 6293 N N . LEU A 1 820 ? 21.814 1.735 -31.199 1.00 92.44 820 LEU A N 1
ATO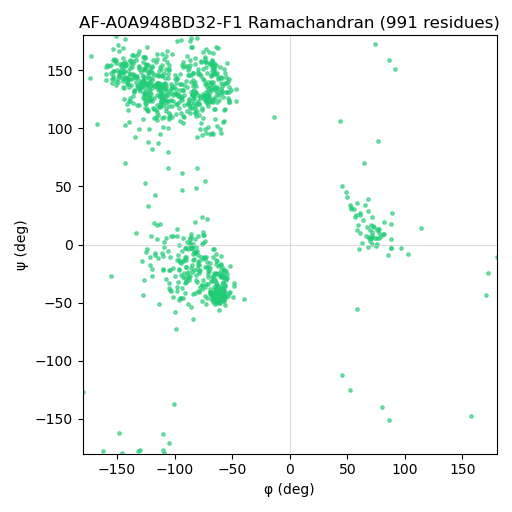M 6294 C CA . LEU A 1 820 ? 21.233 0.641 -31.976 1.00 92.44 820 LEU A CA 1
ATOM 6295 C C . LEU A 1 820 ? 20.278 1.194 -33.033 1.00 92.44 820 LEU A C 1
ATOM 6297 O O . LEU A 1 820 ? 19.171 1.594 -32.685 1.00 92.44 820 LEU A O 1
ATOM 6301 N N . ALA A 1 821 ? 20.671 1.128 -34.303 1.00 91.12 821 ALA A N 1
ATOM 6302 C CA . ALA A 1 821 ? 19.815 1.413 -35.447 1.00 91.12 821 ALA A CA 1
ATOM 6303 C C . ALA A 1 821 ? 19.506 0.131 -36.235 1.00 91.12 821 ALA A C 1
ATOM 6305 O O . ALA A 1 821 ? 20.406 -0.610 -36.647 1.00 91.12 821 ALA A O 1
ATOM 6306 N N . GLY A 1 822 ? 18.221 -0.165 -36.432 1.00 87.56 822 GLY A N 1
ATOM 6307 C CA . GLY A 1 822 ? 17.790 -1.395 -37.100 1.00 87.56 822 GLY A CA 1
ATOM 6308 C C . GLY A 1 822 ? 16.361 -1.805 -36.759 1.00 87.56 822 GLY A C 1
ATOM 6309 O O . GLY A 1 822 ? 15.499 -0.972 -36.508 1.00 87.56 822 GLY A O 1
ATOM 6310 N N . HIS A 1 823 ? 16.097 -3.107 -36.722 1.00 84.44 823 HIS A N 1
ATOM 6311 C CA . HIS A 1 823 ? 14.797 -3.657 -36.362 1.00 84.44 823 HIS A CA 1
ATOM 6312 C C . HIS A 1 823 ? 14.690 -4.053 -34.888 1.00 84.44 823 HIS A C 1
ATOM 6314 O O . HIS A 1 823 ? 15.480 -4.851 -34.378 1.00 84.44 823 HIS A O 1
ATOM 6320 N N . GLY A 1 824 ? 13.651 -3.541 -34.230 1.00 80.88 824 GLY A N 1
ATOM 6321 C CA . GLY A 1 824 ? 13.273 -3.873 -32.859 1.00 80.88 824 GLY A CA 1
ATOM 6322 C C . GLY A 1 824 ? 11.844 -4.408 -32.811 1.00 80.88 824 GLY A C 1
ATOM 6323 O O . GLY A 1 824 ? 10.964 -3.914 -33.513 1.00 80.88 824 GLY A O 1
ATOM 6324 N N . ILE A 1 825 ? 11.605 -5.432 -31.995 1.00 78.38 825 ILE A N 1
ATOM 6325 C CA . ILE A 1 825 ? 10.284 -6.023 -31.770 1.00 78.38 825 ILE A CA 1
ATOM 6326 C C . ILE A 1 825 ? 10.017 -6.086 -30.270 1.00 78.38 825 ILE A C 1
ATOM 6328 O O . ILE A 1 825 ? 10.858 -6.533 -29.488 1.00 78.38 825 ILE A O 1
ATOM 6332 N N . THR A 1 826 ? 8.807 -5.704 -29.870 1.00 76.00 826 THR A N 1
ATOM 6333 C CA . THR A 1 826 ? 8.321 -5.958 -28.516 1.00 76.00 826 THR A CA 1
ATOM 6334 C C . THR A 1 826 ? 7.375 -7.149 -28.508 1.00 76.00 826 THR A C 1
ATOM 6336 O O . THR A 1 826 ? 6.361 -7.152 -29.201 1.00 76.00 826 THR A O 1
ATOM 6339 N N . LEU A 1 827 ? 7.691 -8.150 -27.690 1.00 74.88 827 LEU A N 1
ATOM 6340 C CA . LEU A 1 827 ? 6.905 -9.371 -27.538 1.00 74.88 827 LEU A CA 1
ATOM 6341 C C . LEU A 1 827 ? 6.780 -9.702 -26.049 1.00 74.88 827 LEU A C 1
ATOM 6343 O O . LEU A 1 827 ? 7.766 -9.639 -25.317 1.00 74.88 827 LEU A O 1
ATOM 6347 N N . ASP A 1 828 ? 5.560 -9.995 -25.586 1.00 71.94 828 ASP A N 1
ATOM 6348 C CA . ASP A 1 828 ? 5.253 -10.291 -24.174 1.00 71.94 828 ASP A CA 1
ATOM 6349 C C . ASP A 1 828 ? 5.744 -9.198 -23.185 1.00 71.94 828 ASP A C 1
ATOM 6351 O O . ASP A 1 828 ? 6.131 -9.471 -22.046 1.00 71.94 828 ASP A O 1
ATOM 6355 N N . GLY A 1 829 ? 5.740 -7.933 -23.629 1.00 73.62 829 GLY A N 1
ATOM 6356 C CA . GLY A 1 829 ? 6.221 -6.784 -22.852 1.00 73.62 829 GLY A CA 1
ATOM 6357 C C . GLY A 1 829 ? 7.743 -6.742 -22.673 1.00 73.62 829 GLY A C 1
ATOM 6358 O O . GLY A 1 829 ? 8.216 -6.165 -21.696 1.00 73.62 829 GLY A O 1
ATOM 6359 N N . ARG A 1 830 ? 8.505 -7.385 -23.570 1.00 79.25 830 ARG A N 1
ATOM 6360 C CA . ARG A 1 830 ? 9.975 -7.398 -23.590 1.00 79.25 830 ARG A CA 1
ATOM 6361 C C . ARG A 1 830 ? 10.521 -6.968 -24.946 1.00 79.25 830 ARG A C 1
ATOM 6363 O O . ARG A 1 830 ? 10.007 -7.378 -25.987 1.00 79.25 830 ARG A O 1
ATOM 6370 N N . TYR A 1 831 ? 11.605 -6.201 -24.914 1.00 85.25 831 TYR A N 1
ATOM 6371 C CA . TYR A 1 831 ? 12.294 -5.707 -26.102 1.00 85.25 831 TYR A CA 1
ATOM 6372 C C . TYR A 1 831 ? 13.223 -6.780 -26.683 1.00 85.25 831 TYR A C 1
ATOM 6374 O O . TYR A 1 831 ? 13.940 -7.458 -25.938 1.00 85.25 831 TYR A O 1
ATOM 6382 N N . HIS A 1 832 ? 13.203 -6.914 -28.008 1.00 86.81 832 HIS A N 1
ATOM 6383 C CA . HIS A 1 832 ? 14.049 -7.804 -28.795 1.00 86.81 832 HIS A CA 1
ATOM 6384 C C . HIS A 1 832 ? 14.640 -7.024 -29.971 1.00 86.81 832 HIS A C 1
ATOM 6386 O O . HIS A 1 832 ? 13.902 -6.535 -30.821 1.00 86.81 832 HIS A O 1
ATOM 6392 N N . PHE A 1 833 ? 15.964 -6.941 -30.052 1.00 89.38 833 PHE A N 1
ATOM 6393 C CA . PHE A 1 833 ? 16.656 -6.420 -31.228 1.00 89.38 833 PHE A CA 1
ATOM 6394 C C . PHE A 1 833 ? 16.933 -7.556 -32.216 1.00 89.38 833 PHE A C 1
ATOM 6396 O O . PHE A 1 833 ? 17.359 -8.644 -31.811 1.00 89.38 833 PHE A O 1
ATOM 6403 N N . LEU A 1 834 ? 16.685 -7.318 -33.505 1.00 90.12 834 LEU A N 1
ATOM 6404 C CA . LEU A 1 834 ? 16.932 -8.296 -34.558 1.00 90.12 834 LEU A CA 1
ATOM 6405 C C . LEU A 1 834 ? 18.337 -8.092 -35.145 1.00 90.12 834 LEU A C 1
ATOM 6407 O O . LEU A 1 834 ? 18.568 -7.095 -35.833 1.00 90.12 834 LEU A O 1
ATOM 6411 N N . PRO A 1 835 ? 19.275 -9.024 -34.911 1.00 92.19 835 PRO A N 1
ATOM 6412 C CA . PRO A 1 835 ? 20.601 -8.980 -35.517 1.00 92.19 835 PRO A CA 1
ATOM 6413 C C . PRO A 1 835 ? 20.552 -9.389 -36.997 1.00 92.19 835 PRO A C 1
ATOM 6415 O O . PRO A 1 835 ? 19.588 -10.007 -37.458 1.00 92.19 835 PRO A O 1
ATOM 6418 N N . VAL A 1 836 ? 21.619 -9.112 -37.752 1.00 92.44 836 VAL A N 1
ATOM 6419 C CA . VAL A 1 836 ? 21.676 -9.385 -39.203 1.00 92.44 836 VAL A CA 1
ATOM 6420 C C . VAL A 1 836 ? 21.486 -10.872 -39.541 1.00 92.44 836 VAL A C 1
ATOM 6422 O O . VAL A 1 836 ? 20.997 -11.224 -40.617 1.00 92.44 836 VAL A O 1
ATOM 6425 N N . ASP A 1 837 ? 21.864 -11.766 -38.621 1.00 90.38 837 ASP A N 1
ATOM 6426 C CA . ASP A 1 837 ? 21.800 -13.215 -38.783 1.00 90.38 837 ASP A CA 1
ATOM 6427 C C . ASP A 1 837 ? 20.433 -13.835 -38.444 1.00 90.38 837 ASP A C 1
ATOM 6429 O O . ASP A 1 837 ? 20.247 -15.037 -38.683 1.00 90.38 837 ASP A O 1
ATOM 6433 N N . PHE A 1 838 ? 19.475 -13.021 -37.985 1.00 88.75 838 PHE A N 1
ATOM 6434 C CA . PHE A 1 838 ? 18.104 -13.413 -37.657 1.00 88.75 838 PHE A CA 1
ATOM 6435 C C . PHE A 1 838 ? 17.314 -13.928 -38.872 1.00 88.75 838 PHE A C 1
ATOM 6437 O O . PHE A 1 838 ? 17.494 -13.476 -40.005 1.00 88.75 838 PHE A O 1
ATOM 6444 N N . ARG A 1 839 ? 16.404 -14.881 -38.628 1.00 83.62 839 ARG A N 1
ATOM 6445 C CA . ARG A 1 839 ? 15.421 -15.370 -39.606 1.00 83.62 839 ARG A CA 1
ATOM 6446 C C . ARG A 1 839 ? 14.075 -15.570 -38.924 1.00 83.62 839 ARG A C 1
ATOM 6448 O O . ARG A 1 839 ? 13.998 -16.296 -37.935 1.00 83.62 839 ARG A O 1
ATOM 6455 N N . TYR A 1 840 ? 13.032 -14.959 -39.478 1.00 79.50 840 TYR A N 1
ATOM 6456 C CA . TYR A 1 840 ? 11.680 -15.091 -38.950 1.00 79.50 840 TYR A CA 1
ATOM 6457 C C . TYR A 1 840 ? 11.016 -16.388 -39.431 1.00 79.50 840 TYR A C 1
ATOM 6459 O O . TYR A 1 840 ? 11.008 -16.693 -40.625 1.00 79.50 840 TYR A O 1
ATOM 6467 N N . HIS A 1 841 ? 10.429 -17.136 -38.498 1.00 78.25 841 HIS A N 1
ATOM 6468 C CA . HIS A 1 841 ? 9.570 -18.293 -38.791 1.00 78.25 841 HIS A CA 1
ATOM 6469 C C . HIS A 1 841 ? 8.219 -18.190 -38.080 1.00 78.25 841 HIS A C 1
ATOM 6471 O O . HIS A 1 841 ? 7.179 -18.477 -38.665 1.00 78.25 841 HIS A O 1
ATOM 6477 N N . ASN A 1 842 ? 8.246 -17.784 -36.814 1.00 76.62 842 ASN A N 1
ATOM 6478 C CA . ASN A 1 842 ? 7.097 -17.605 -35.932 1.00 76.62 842 ASN A CA 1
ATOM 6479 C C . ASN A 1 842 ? 7.507 -16.715 -34.741 1.00 76.62 842 ASN A C 1
ATOM 6481 O O . ASN A 1 842 ? 8.653 -16.271 -34.653 1.00 76.62 842 ASN A O 1
ATOM 6485 N N . GLU A 1 843 ? 6.605 -16.462 -33.794 1.00 74.81 843 GLU A N 1
ATOM 6486 C CA . GLU A 1 843 ? 6.949 -15.695 -32.587 1.00 74.81 843 GLU A CA 1
ATOM 6487 C C . GLU A 1 843 ? 8.081 -16.329 -31.759 1.00 74.81 843 GLU A C 1
ATOM 6489 O O . GLU A 1 843 ? 8.916 -15.603 -31.222 1.00 74.81 843 GLU A O 1
ATOM 6494 N N . ASP A 1 844 ? 8.171 -17.660 -31.697 1.00 79.38 844 ASP A N 1
ATOM 6495 C CA . ASP A 1 844 ? 9.229 -18.349 -30.943 1.00 79.38 844 ASP A CA 1
ATOM 6496 C C . ASP A 1 844 ? 10.617 -18.068 -31.524 1.00 79.38 844 ASP A C 1
ATOM 6498 O O . ASP A 1 844 ? 11.580 -17.902 -30.780 1.00 79.38 844 ASP A O 1
ATOM 6502 N N . SER A 1 845 ? 10.723 -17.876 -32.844 1.00 81.19 845 SER A N 1
ATOM 6503 C CA . SER A 1 845 ? 11.982 -17.449 -33.461 1.00 81.19 845 SER A CA 1
ATOM 6504 C C . SER A 1 845 ? 12.466 -16.098 -32.923 1.00 81.19 845 SER A C 1
ATOM 6506 O O . SER A 1 845 ? 13.663 -15.942 -32.686 1.00 81.19 845 SER A O 1
ATOM 6508 N N . VAL A 1 846 ? 11.560 -15.150 -32.641 1.00 81.31 846 VAL A N 1
ATOM 6509 C CA . VAL A 1 846 ? 11.906 -13.859 -32.015 1.00 81.31 846 VAL A CA 1
ATOM 6510 C C . VAL A 1 846 ? 12.384 -14.071 -30.577 1.00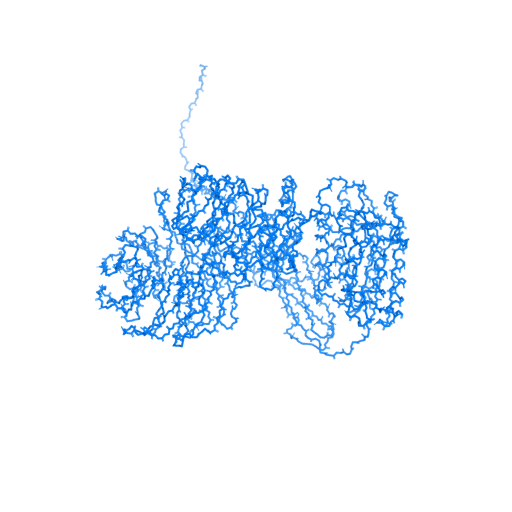 81.31 846 VAL A C 1
ATOM 6512 O O . VAL A 1 846 ? 13.400 -13.492 -30.191 1.00 81.31 846 VAL A O 1
ATOM 6515 N N . ARG A 1 847 ? 11.701 -14.935 -29.810 1.00 81.81 847 ARG A N 1
ATOM 6516 C CA . ARG A 1 847 ? 12.052 -15.254 -28.413 1.00 81.81 847 ARG A CA 1
ATOM 6517 C C . ARG A 1 847 ? 13.442 -15.889 -28.300 1.00 81.81 847 ARG A C 1
ATOM 6519 O O . ARG A 1 847 ? 14.234 -15.481 -27.449 1.00 81.81 847 ARG A O 1
ATOM 6526 N N . ASP A 1 848 ? 13.739 -16.840 -29.183 1.00 81.81 848 ASP A N 1
ATOM 6527 C CA . ASP A 1 848 ? 14.927 -17.695 -29.095 1.00 81.81 848 ASP A CA 1
ATOM 6528 C C . ASP A 1 848 ? 16.156 -17.127 -29.815 1.00 81.81 848 ASP A C 1
ATOM 6530 O O . ASP A 1 848 ? 17.291 -17.421 -29.431 1.00 81.81 848 ASP A O 1
ATOM 6534 N N . LYS A 1 849 ? 15.953 -16.374 -30.906 1.00 85.88 849 LYS A N 1
ATOM 6535 C CA . LYS A 1 849 ? 17.038 -15.895 -31.785 1.00 85.88 849 LYS A CA 1
ATOM 6536 C C . LYS A 1 849 ? 17.210 -14.378 -31.791 1.00 85.88 849 LYS A C 1
ATOM 6538 O O . LYS A 1 849 ? 18.212 -13.904 -32.318 1.00 85.88 849 LYS A O 1
ATOM 6543 N N . GLY A 1 850 ? 16.271 -13.620 -31.228 1.00 87.25 850 GLY A N 1
ATOM 6544 C CA . GLY A 1 850 ? 16.432 -12.182 -31.024 1.00 87.25 850 GLY A CA 1
ATOM 6545 C C . GLY A 1 850 ? 17.378 -11.863 -29.861 1.00 87.25 850 GLY A C 1
ATOM 6546 O O . GLY A 1 850 ? 17.474 -12.602 -28.875 1.00 87.25 850 GLY A O 1
ATOM 6547 N N . ILE A 1 851 ? 18.054 -10.715 -29.929 1.00 91.81 851 ILE A N 1
ATOM 6548 C CA . ILE A 1 851 ? 18.783 -10.172 -28.780 1.00 91.81 851 ILE A CA 1
ATOM 6549 C C . ILE A 1 851 ? 17.751 -9.556 -27.829 1.00 91.81 851 ILE A C 1
ATOM 6551 O O . ILE A 1 851 ? 17.319 -8.419 -28.005 1.00 91.81 851 ILE A O 1
ATOM 6555 N N . ASN A 1 852 ? 17.315 -10.337 -26.843 1.00 88.12 852 ASN A N 1
ATOM 6556 C CA . ASN A 1 852 ? 16.295 -9.936 -25.878 1.00 88.12 852 ASN A CA 1
ATOM 6557 C C . ASN A 1 852 ? 16.870 -9.181 -24.661 1.00 88.12 852 ASN A C 1
ATOM 6559 O O . ASN A 1 852 ? 18.084 -9.072 -24.466 1.00 88.12 852 ASN A O 1
ATOM 6563 N N . GLN A 1 853 ? 15.976 -8.697 -23.797 1.00 87.31 853 GLN A N 1
ATOM 6564 C CA . GLN A 1 853 ? 16.323 -8.016 -22.545 1.00 87.31 853 GLN A CA 1
ATOM 6565 C C . GLN A 1 853 ? 17.300 -8.801 -21.650 1.00 87.31 853 GLN A C 1
ATOM 6567 O O . GLN A 1 853 ? 18.197 -8.195 -21.064 1.00 87.31 853 GLN A O 1
ATOM 6572 N N . ASP A 1 854 ? 17.147 -10.122 -21.514 1.00 87.81 854 ASP A N 1
ATOM 6573 C CA . ASP A 1 854 ? 18.020 -10.925 -20.648 1.00 87.81 854 ASP A CA 1
ATOM 6574 C C . ASP A 1 854 ? 19.432 -11.052 -21.247 1.00 87.81 854 ASP A C 1
ATOM 6576 O O . ASP A 1 854 ? 20.411 -11.067 -20.491 1.00 87.81 854 ASP A O 1
ATOM 6580 N N . HIS A 1 855 ? 19.555 -11.103 -22.582 1.00 91.69 855 HIS A N 1
ATOM 6581 C CA . HIS A 1 855 ? 20.840 -11.015 -23.283 1.00 91.69 855 HIS A CA 1
ATOM 6582 C C . HIS A 1 855 ? 21.513 -9.671 -23.000 1.00 91.69 855 HIS A C 1
ATOM 6584 O O . HIS A 1 855 ? 22.603 -9.656 -22.431 1.00 91.69 855 HIS A O 1
ATOM 6590 N N . LEU A 1 856 ? 20.834 -8.555 -23.287 1.00 92.00 856 LEU A N 1
ATOM 6591 C CA . LEU A 1 856 ? 21.364 -7.205 -23.062 1.00 92.00 856 LEU A CA 1
ATOM 6592 C C . LEU A 1 856 ? 21.748 -6.971 -21.596 1.00 92.00 856 LEU A C 1
ATOM 6594 O O . LEU A 1 856 ? 22.840 -6.477 -21.324 1.00 92.00 856 LEU A O 1
ATOM 6598 N N . GLN A 1 857 ? 20.905 -7.384 -20.643 1.00 92.50 857 GLN A N 1
ATOM 6599 C CA . GLN A 1 857 ? 21.220 -7.311 -19.216 1.00 92.50 857 GLN A CA 1
ATOM 6600 C C . GLN A 1 857 ? 22.506 -8.075 -18.889 1.00 92.50 857 GLN A C 1
ATOM 6602 O O . GLN A 1 857 ? 23.377 -7.544 -18.207 1.00 92.50 857 GLN A O 1
ATOM 6607 N N . THR A 1 858 ? 22.629 -9.314 -19.369 1.00 92.75 858 THR A N 1
ATOM 6608 C CA . THR A 1 858 ? 23.790 -10.165 -19.078 1.00 92.75 858 THR A CA 1
ATOM 6609 C C . THR A 1 858 ? 25.058 -9.597 -19.717 1.00 92.75 858 THR A C 1
ATOM 6611 O O . THR A 1 858 ? 26.078 -9.476 -19.042 1.00 92.75 858 THR A O 1
ATOM 6614 N N . TRP A 1 859 ? 25.008 -9.217 -20.993 1.00 93.94 859 TRP A N 1
ATOM 6615 C CA . TRP A 1 859 ? 26.166 -8.719 -21.739 1.00 93.94 859 TRP A CA 1
ATOM 6616 C C . TRP A 1 859 ? 26.643 -7.378 -21.187 1.00 93.94 859 TRP A C 1
ATOM 6618 O O . TRP A 1 859 ? 27.807 -7.236 -20.826 1.00 93.94 859 TRP A O 1
ATOM 6628 N N . MET A 1 860 ? 25.734 -6.419 -21.003 1.00 92.94 860 MET A N 1
ATOM 6629 C CA . MET A 1 860 ? 26.092 -5.103 -20.470 1.00 92.94 860 MET A CA 1
ATOM 6630 C C . MET A 1 860 ? 26.446 -5.132 -18.983 1.00 92.94 860 MET A C 1
ATOM 6632 O O . MET A 1 860 ? 27.057 -4.179 -18.504 1.00 92.94 860 MET A O 1
ATOM 6636 N N . SER A 1 861 ? 26.112 -6.202 -18.251 1.00 93.12 861 SER A N 1
ATOM 6637 C CA . SER A 1 861 ? 26.583 -6.367 -16.870 1.00 93.12 861 SER A CA 1
ATOM 6638 C C . SER A 1 861 ? 28.098 -6.513 -16.759 1.00 93.12 861 SER A C 1
ATOM 6640 O O . SER A 1 861 ? 28.649 -6.323 -15.682 1.00 93.12 861 SER A O 1
ATOM 6642 N N . GLN A 1 862 ? 28.776 -6.824 -17.865 1.00 91.12 862 GLN A N 1
ATOM 6643 C CA . GLN A 1 862 ? 30.231 -6.925 -17.907 1.00 91.12 862 GLN A CA 1
ATOM 6644 C C . GLN A 1 862 ? 30.909 -5.552 -18.024 1.00 91.12 862 GLN A C 1
ATOM 6646 O O . GLN A 1 862 ? 32.075 -5.414 -17.671 1.00 91.12 862 GLN A O 1
ATOM 6651 N N . VAL A 1 863 ? 30.190 -4.528 -18.494 1.00 92.56 863 VAL A N 1
ATOM 6652 C CA . VAL A 1 863 ? 30.733 -3.177 -18.678 1.00 92.56 863 VAL A CA 1
ATOM 6653 C C . VAL A 1 863 ? 30.699 -2.430 -17.346 1.00 92.56 863 VAL A C 1
ATOM 6655 O O . VAL A 1 863 ? 29.626 -2.118 -16.828 1.00 92.56 863 VAL A O 1
ATOM 6658 N N . SER A 1 864 ? 31.869 -2.117 -16.790 1.00 88.50 864 SER A N 1
ATOM 6659 C CA . SER A 1 864 ? 31.976 -1.523 -15.448 1.00 88.50 864 SER A CA 1
ATOM 6660 C C . SER A 1 864 ? 31.551 -0.045 -15.373 1.00 88.50 864 SER A C 1
ATOM 6662 O O . SER A 1 864 ? 31.220 0.430 -14.285 1.00 88.50 864 SER A O 1
ATOM 6664 N N . ALA A 1 865 ? 31.513 0.659 -16.513 1.00 89.75 865 ALA A N 1
ATOM 6665 C CA . ALA A 1 865 ? 31.112 2.063 -16.622 1.00 89.75 865 ALA A CA 1
ATOM 6666 C C . ALA A 1 865 ? 29.741 2.305 -15.982 1.00 89.75 865 ALA A C 1
ATOM 6668 O O . ALA A 1 865 ? 28.751 1.676 -16.367 1.00 89.75 865 ALA A O 1
ATOM 6669 N N . GLN A 1 866 ? 29.672 3.213 -15.005 1.00 87.50 866 GLN A N 1
ATOM 6670 C CA . GLN A 1 866 ? 28.424 3.487 -14.287 1.00 87.50 866 GLN A CA 1
ATOM 6671 C C . GLN A 1 866 ? 27.561 4.554 -14.969 1.00 87.50 866 GLN A C 1
ATOM 6673 O O . GLN A 1 866 ? 26.331 4.538 -14.857 1.00 87.50 866 GLN A O 1
ATOM 6678 N N . LYS A 1 867 ? 28.199 5.470 -15.701 1.00 90.06 867 LYS A N 1
ATOM 6679 C CA . LYS A 1 867 ? 27.518 6.440 -16.559 1.00 90.06 867 LYS A CA 1
ATOM 6680 C C . LYS A 1 867 ? 27.268 5.772 -17.898 1.00 90.06 867 LYS A C 1
ATOM 6682 O O . LYS A 1 867 ? 28.205 5.331 -18.566 1.00 90.06 867 LYS A O 1
ATOM 6687 N N . SER A 1 868 ? 26.007 5.610 -18.283 1.00 92.19 868 SER A N 1
ATOM 6688 C CA . SER A 1 868 ? 25.700 5.000 -19.574 1.00 92.19 868 SER A CA 1
ATOM 6689 C C . SER A 1 868 ? 24.382 5.421 -20.161 1.00 92.19 868 SER A C 1
ATOM 6691 O O . SER A 1 868 ? 23.398 5.553 -19.432 1.00 92.19 868 SER A O 1
ATOM 6693 N N . LEU A 1 869 ? 24.393 5.550 -21.483 1.00 92.56 869 LEU A N 1
ATOM 6694 C CA . LEU A 1 869 ? 23.254 5.916 -22.303 1.00 92.56 869 LEU A CA 1
ATOM 6695 C C . LEU A 1 869 ? 23.059 4.873 -23.406 1.00 92.56 869 LEU A C 1
ATOM 6697 O O . LEU A 1 869 ? 23.995 4.532 -24.127 1.00 92.56 869 LEU A O 1
ATOM 6701 N N . ILE A 1 870 ? 21.835 4.377 -23.537 1.00 93.31 870 ILE A N 1
ATOM 6702 C CA . ILE A 1 870 ? 21.416 3.493 -24.618 1.00 93.31 870 ILE A CA 1
ATOM 6703 C C . ILE A 1 870 ? 20.434 4.265 -25.491 1.00 93.31 870 ILE A C 1
ATOM 6705 O O . ILE A 1 870 ? 19.411 4.745 -25.009 1.00 93.31 870 ILE A O 1
ATOM 6709 N N . LEU A 1 871 ? 20.748 4.367 -26.772 1.00 92.56 871 LEU A N 1
ATOM 6710 C CA . LEU A 1 871 ? 19.944 5.022 -27.787 1.00 92.56 871 LEU A CA 1
ATOM 6711 C C . LEU A 1 871 ? 19.420 3.960 -28.752 1.00 92.56 871 LEU A C 1
ATOM 6713 O O . LEU A 1 871 ? 20.203 3.235 -29.366 1.00 92.56 871 LEU A O 1
ATOM 6717 N N . LEU A 1 872 ? 18.100 3.836 -28.846 1.00 90.06 872 LEU A N 1
ATOM 6718 C CA . LEU A 1 872 ? 17.432 2.822 -29.659 1.00 90.06 872 LEU A CA 1
ATOM 6719 C C . LEU A 1 872 ? 16.702 3.495 -30.824 1.00 90.06 872 LEU A C 1
ATOM 6721 O O . LEU A 1 872 ? 15.562 3.924 -30.666 1.00 90.06 872 LEU A O 1
ATOM 6725 N N . ASP A 1 873 ? 17.340 3.561 -31.989 1.00 87.19 873 ASP A N 1
ATOM 6726 C CA . ASP A 1 873 ? 16.726 4.011 -33.241 1.00 87.19 873 ASP A CA 1
ATOM 6727 C C . ASP A 1 873 ? 16.190 2.828 -34.052 1.00 87.19 873 ASP A C 1
ATOM 6729 O O . ASP A 1 873 ? 16.671 2.481 -35.133 1.00 87.19 873 ASP A O 1
ATOM 6733 N N . THR A 1 874 ? 15.233 2.111 -33.463 1.00 77.06 874 THR A N 1
ATOM 6734 C CA . THR A 1 874 ? 14.727 0.878 -34.062 1.00 77.06 874 THR A CA 1
ATOM 6735 C C . THR A 1 874 ? 13.353 1.020 -34.686 1.00 77.06 874 THR A C 1
ATOM 6737 O O . THR A 1 874 ? 12.398 1.402 -34.015 1.00 77.06 874 THR A O 1
ATOM 6740 N N . CYS A 1 875 ? 13.234 0.591 -35.941 1.00 67.38 875 CYS A N 1
ATOM 6741 C CA . CYS A 1 875 ? 11.974 0.460 -36.659 1.00 67.38 875 CYS A CA 1
ATOM 6742 C C . CYS A 1 875 ? 11.287 -0.874 -36.332 1.00 67.38 875 CYS A C 1
ATOM 6744 O O . CYS A 1 875 ? 11.916 -1.937 -36.349 1.00 67.38 875 CYS A O 1
ATOM 6746 N N . ASN A 1 876 ? 9.969 -0.863 -36.137 1.00 58.72 876 ASN A N 1
ATOM 6747 C CA . ASN A 1 876 ? 9.199 -2.094 -35.966 1.00 58.72 876 ASN A CA 1
ATOM 6748 C C . ASN A 1 876 ? 9.092 -2.869 -37.299 1.00 58.72 876 ASN A C 1
ATOM 6750 O O . ASN A 1 876 ? 8.659 -2.318 -38.313 1.00 58.72 876 ASN A O 1
ATOM 6754 N N . SER A 1 877 ? 9.457 -4.157 -37.313 1.00 51.69 877 SER A N 1
ATOM 6755 C CA . SER A 1 877 ? 9.370 -5.073 -38.470 1.00 51.69 877 SER A CA 1
ATOM 6756 C C . SER A 1 877 ? 7.920 -5.501 -38.762 1.00 51.69 877 SER A C 1
ATOM 6758 O O . SER A 1 877 ? 7.577 -6.685 -38.771 1.00 51.69 877 SER A O 1
ATOM 6760 N N . GLY A 1 878 ? 7.025 -4.531 -38.948 1.00 47.47 878 GLY A N 1
ATOM 6761 C CA . GLY A 1 878 ? 5.575 -4.725 -38.940 1.00 47.47 878 GLY A CA 1
ATOM 6762 C C . GLY A 1 878 ? 4.985 -5.586 -40.066 1.00 47.47 878 GLY A C 1
ATOM 6763 O O . GLY A 1 878 ? 3.784 -5.828 -40.038 1.00 47.47 878 GLY A O 1
ATOM 6764 N N . SER A 1 879 ? 5.757 -6.070 -41.044 1.00 46.50 879 SER A N 1
ATOM 6765 C CA . SER A 1 879 ? 5.228 -6.862 -42.167 1.00 46.50 879 SER A CA 1
ATOM 6766 C C . SER A 1 879 ? 4.932 -8.334 -41.831 1.00 46.50 879 SER A C 1
ATOM 6768 O O . SER A 1 879 ? 4.071 -8.921 -42.481 1.00 46.50 879 SER A O 1
ATOM 6770 N N . TYR A 1 880 ? 5.557 -8.927 -40.802 1.00 49.22 880 TYR A N 1
ATOM 6771 C CA . TYR A 1 880 ? 5.419 -10.368 -40.505 1.00 49.22 880 TYR A CA 1
ATOM 6772 C C . TYR A 1 880 ? 4.510 -10.722 -39.315 1.00 49.22 880 TYR A C 1
ATOM 6774 O O . TYR A 1 880 ? 3.987 -11.831 -39.258 1.00 49.22 880 TYR A O 1
ATOM 6782 N N . VAL A 1 881 ? 4.279 -9.795 -38.378 1.00 48.88 881 VAL A N 1
ATOM 6783 C CA . VAL A 1 881 ? 3.604 -10.065 -37.084 1.00 48.88 881 VAL A CA 1
ATOM 6784 C C . VAL A 1 881 ? 2.285 -9.275 -36.963 1.00 48.88 881 VAL A C 1
ATOM 6786 O O . VAL A 1 881 ? 1.955 -8.680 -35.939 1.00 48.88 881 VAL A O 1
ATOM 6789 N N . MET A 1 882 ? 1.505 -9.227 -38.047 1.00 40.69 882 MET A N 1
ATOM 6790 C CA . MET A 1 882 ? 0.283 -8.411 -38.202 1.00 40.69 882 MET A CA 1
ATOM 6791 C C . MET A 1 882 ? -0.952 -8.878 -37.389 1.00 40.69 882 MET A C 1
ATOM 6793 O O . MET A 1 882 ? -2.072 -8.493 -37.709 1.00 40.69 882 MET A O 1
ATOM 6797 N N . ALA A 1 883 ? -0.797 -9.648 -36.305 1.00 40.53 883 ALA A N 1
ATOM 6798 C CA . ALA A 1 883 ? -1.936 -10.137 -35.511 1.00 40.53 883 ALA A CA 1
ATOM 6799 C C . ALA A 1 883 ? -2.376 -9.214 -34.349 1.00 40.53 883 ALA A C 1
ATOM 6801 O O . ALA A 1 883 ? -3.444 -9.415 -33.776 1.00 40.53 883 ALA A O 1
ATOM 6802 N N . GLN A 1 884 ? -1.615 -8.174 -33.987 1.00 44.31 884 GLN A N 1
ATOM 6803 C CA . GLN A 1 884 ? -1.963 -7.302 -32.851 1.00 44.31 884 GLN A CA 1
ATOM 6804 C C . GLN A 1 884 ? -2.077 -5.831 -33.272 1.00 44.31 884 GLN A C 1
ATOM 6806 O O . GLN A 1 884 ? -1.115 -5.073 -33.218 1.00 44.31 884 GLN A O 1
ATOM 6811 N N . ALA A 1 885 ? -3.267 -5.412 -33.710 1.00 36.91 885 ALA A N 1
ATOM 6812 C CA . ALA A 1 885 ? -3.525 -4.057 -34.220 1.00 36.91 885 ALA A CA 1
ATOM 6813 C C . ALA A 1 885 ? -3.990 -3.028 -33.161 1.00 36.91 885 ALA A C 1
ATOM 6815 O O . ALA A 1 885 ? -4.154 -1.863 -33.494 1.00 36.91 885 ALA A O 1
ATOM 6816 N N . ALA A 1 886 ? -4.196 -3.409 -31.891 1.00 39.12 886 ALA A N 1
ATOM 6817 C CA . ALA A 1 886 ? -4.854 -2.534 -30.901 1.00 39.12 886 ALA A CA 1
ATOM 6818 C C . ALA A 1 886 ? -4.002 -2.106 -29.682 1.00 39.12 886 ALA A C 1
ATOM 6820 O O . ALA A 1 886 ? -4.466 -1.281 -28.904 1.00 39.12 886 ALA A O 1
ATOM 6821 N N . THR A 1 887 ? -2.789 -2.644 -29.494 1.00 46.03 887 THR A N 1
ATOM 6822 C CA . THR A 1 887 ? -1.980 -2.485 -28.255 1.00 46.03 887 THR A CA 1
ATOM 6823 C C . THR A 1 887 ? -0.506 -2.123 -28.502 1.00 46.03 887 THR A C 1
ATOM 6825 O O . THR A 1 887 ? 0.298 -2.159 -27.574 1.00 46.03 887 THR A O 1
ATOM 6828 N N . ARG A 1 888 ? -0.142 -1.783 -29.748 1.00 50.88 888 ARG A N 1
ATOM 6829 C CA . ARG A 1 888 ? 1.255 -1.713 -30.229 1.00 50.88 888 ARG A CA 1
ATOM 6830 C C . ARG A 1 888 ? 2.160 -0.780 -29.413 1.00 50.88 888 ARG A C 1
ATOM 6832 O O . ARG A 1 888 ? 3.277 -1.158 -29.100 1.00 50.88 888 ARG A O 1
ATOM 6839 N N . GLY A 1 889 ? 1.656 0.379 -29.007 1.00 52.97 889 GLY A N 1
ATOM 6840 C CA . GLY A 1 889 ? 2.460 1.423 -28.372 1.00 52.97 889 GLY A CA 1
ATOM 6841 C C . GLY A 1 889 ? 2.855 1.223 -26.905 1.00 52.97 889 GLY A C 1
ATOM 6842 O O . GLY A 1 889 ? 3.964 1.522 -26.471 1.00 52.97 889 GLY A O 1
ATOM 6843 N N . ILE A 1 890 ? 1.970 0.609 -26.124 1.00 53.97 890 ILE A N 1
ATOM 6844 C CA . ILE A 1 890 ? 2.138 0.493 -24.664 1.00 53.97 890 ILE A CA 1
ATOM 6845 C C . ILE A 1 890 ? 3.063 -0.661 -24.291 1.00 53.97 890 ILE A C 1
ATOM 6847 O O . ILE A 1 890 ? 3.767 -0.622 -23.275 1.00 53.97 890 ILE A O 1
ATOM 6851 N N . ALA A 1 891 ? 3.065 -1.703 -25.124 1.00 62.94 891 ALA A N 1
ATOM 6852 C CA . ALA A 1 891 ? 3.987 -2.812 -24.977 1.00 62.94 891 ALA A CA 1
ATOM 6853 C C . ALA A 1 891 ? 5.438 -2.309 -25.061 1.00 62.94 891 ALA A C 1
ATOM 6855 O O . ALA A 1 891 ? 6.257 -2.710 -24.236 1.00 62.94 891 ALA A O 1
ATOM 6856 N N . GLU A 1 892 ? 5.731 -1.390 -25.988 1.00 69.38 892 GLU A N 1
ATOM 6857 C CA . GLU A 1 892 ? 7.066 -0.815 -26.203 1.00 69.38 892 GLU A CA 1
ATOM 6858 C C . GLU A 1 892 ? 7.544 -0.029 -24.976 1.00 69.38 892 GLU A C 1
ATOM 6860 O O . GLU A 1 892 ? 8.605 -0.344 -24.441 1.00 69.38 892 GLU A O 1
ATOM 6865 N N . LYS A 1 893 ? 6.729 0.881 -24.423 1.00 73.19 893 LYS A N 1
ATOM 6866 C CA . LYS A 1 893 ? 7.057 1.570 -23.157 1.00 73.19 893 LYS A CA 1
ATOM 6867 C C . LYS A 1 893 ? 7.327 0.591 -22.010 1.00 73.19 893 LYS A C 1
ATOM 6869 O O . LYS A 1 893 ? 8.326 0.711 -21.305 1.00 73.19 893 LYS A O 1
ATOM 6874 N N . THR A 1 894 ? 6.467 -0.422 -21.859 1.00 76.69 894 THR A N 1
ATOM 6875 C CA . THR A 1 894 ? 6.633 -1.475 -20.840 1.00 76.69 894 THR A CA 1
ATOM 6876 C C . THR A 1 894 ? 7.981 -2.184 -20.983 1.00 76.69 894 THR A C 1
ATOM 6878 O O . THR A 1 894 ? 8.650 -2.468 -19.989 1.00 76.69 894 THR A O 1
ATOM 6881 N N . ALA A 1 895 ? 8.380 -2.472 -22.220 1.00 80.69 895 ALA A N 1
ATOM 6882 C CA . ALA A 1 895 ? 9.636 -3.129 -22.529 1.00 80.69 895 ALA A CA 1
ATOM 6883 C C . ALA A 1 895 ? 10.854 -2.237 -22.246 1.00 80.69 895 ALA A C 1
ATOM 6885 O O . ALA A 1 895 ? 11.833 -2.734 -21.685 1.00 80.69 895 ALA A O 1
ATOM 6886 N N . ILE A 1 896 ? 10.785 -0.941 -22.571 1.00 84.06 896 ILE A N 1
ATOM 6887 C CA . ILE A 1 896 ? 11.844 0.027 -22.254 1.00 84.06 896 ILE A CA 1
ATOM 6888 C C . ILE A 1 896 ? 12.013 0.163 -20.740 1.00 84.06 896 ILE A C 1
ATOM 6890 O O . ILE A 1 896 ? 13.122 -0.012 -20.250 1.00 84.06 896 ILE A O 1
ATOM 6894 N N . ASP A 1 897 ? 10.934 0.353 -19.976 1.00 82.00 897 ASP A N 1
ATOM 6895 C CA . ASP A 1 897 ? 11.009 0.452 -18.510 1.00 82.00 897 ASP A CA 1
ATOM 6896 C C . ASP A 1 897 ? 11.637 -0.797 -17.874 1.00 82.00 897 ASP A C 1
ATOM 6898 O O . ASP A 1 897 ? 12.492 -0.702 -16.985 1.00 82.00 897 ASP A O 1
ATOM 6902 N N . LYS A 1 898 ? 11.256 -1.990 -18.350 1.00 86.31 898 LYS A N 1
ATOM 6903 C CA . LYS A 1 898 ? 11.838 -3.252 -17.874 1.00 86.31 898 LYS A CA 1
ATOM 6904 C C . LYS A 1 898 ? 13.311 -3.380 -18.251 1.00 86.31 898 LYS A C 1
ATOM 6906 O O . LYS A 1 898 ? 14.100 -3.810 -17.409 1.00 86.31 898 LYS A O 1
ATOM 6911 N N . LEU A 1 899 ? 13.705 -2.987 -19.463 1.00 88.81 899 LEU A N 1
ATOM 6912 C CA . LEU A 1 899 ? 15.102 -2.995 -19.898 1.00 88.81 899 LEU A CA 1
ATOM 6913 C C . LEU A 1 899 ? 15.949 -2.005 -19.085 1.00 88.81 899 LEU A C 1
ATOM 6915 O O . LEU A 1 899 ? 17.019 -2.373 -18.592 1.00 88.81 899 LEU A O 1
ATOM 6919 N N . THR A 1 900 ? 15.444 -0.794 -18.867 1.00 89.62 900 THR A N 1
ATOM 6920 C CA . THR A 1 900 ? 16.066 0.235 -18.031 1.00 89.62 900 THR A CA 1
ATOM 6921 C C . THR A 1 900 ? 16.245 -0.264 -16.597 1.00 89.62 900 THR A C 1
ATOM 6923 O O . THR A 1 900 ? 17.352 -0.227 -16.063 1.00 89.62 900 THR A O 1
ATOM 6926 N N . ARG A 1 901 ? 15.213 -0.862 -15.983 1.00 87.62 901 ARG A N 1
ATOM 6927 C CA . ARG A 1 901 ? 15.297 -1.452 -14.631 1.00 87.62 901 ARG A CA 1
ATOM 6928 C C . ARG A 1 901 ? 16.250 -2.649 -14.551 1.00 87.62 901 ARG A C 1
ATOM 6930 O O . ARG A 1 901 ? 16.936 -2.835 -13.535 1.00 87.62 901 ARG A O 1
ATOM 6937 N N . ALA A 1 902 ? 16.272 -3.486 -15.588 1.00 89.62 902 ALA A N 1
ATOM 6938 C CA . ALA A 1 902 ? 17.107 -4.680 -15.657 1.00 89.62 902 ALA A CA 1
ATOM 6939 C C . ALA A 1 902 ? 18.591 -4.318 -15.772 1.00 89.62 902 ALA A C 1
ATOM 6941 O O . ALA A 1 902 ? 19.428 -4.916 -15.094 1.00 89.62 902 ALA A O 1
ATOM 6942 N N . THR A 1 903 ? 18.923 -3.338 -16.604 1.00 92.00 903 THR A N 1
ATOM 6943 C CA . THR A 1 903 ? 20.307 -2.931 -16.887 1.00 92.00 903 THR A CA 1
ATOM 6944 C C . THR A 1 903 ? 20.807 -1.876 -15.905 1.00 92.00 903 THR A C 1
ATOM 6946 O O . THR A 1 903 ? 21.997 -1.833 -15.600 1.00 92.00 903 THR A O 1
ATOM 6949 N N . GLY A 1 904 ? 19.899 -1.059 -15.369 1.00 90.44 904 GLY A N 1
ATOM 6950 C CA . GLY A 1 904 ? 20.228 0.086 -14.535 1.00 90.44 904 GLY A CA 1
ATOM 6951 C C . GLY A 1 904 ? 20.934 1.198 -15.308 1.00 90.44 904 GLY A C 1
ATOM 6952 O O . GLY A 1 904 ? 21.776 1.877 -14.725 1.00 90.44 904 GLY A O 1
ATOM 6953 N N . ARG A 1 905 ? 20.674 1.334 -16.615 1.00 91.56 905 ARG A N 1
ATOM 6954 C CA . ARG A 1 905 ? 21.304 2.313 -17.521 1.00 91.56 905 ARG A CA 1
ATOM 6955 C C . ARG A 1 905 ? 20.231 3.205 -18.151 1.00 91.56 905 ARG A C 1
ATOM 6957 O O . ARG A 1 905 ? 19.112 2.739 -18.330 1.00 91.56 905 ARG A O 1
ATOM 6964 N N . ALA A 1 906 ? 20.567 4.457 -18.466 1.00 91.88 906 ALA A N 1
ATOM 6965 C CA . ALA A 1 906 ? 19.629 5.395 -19.082 1.00 91.88 906 ALA A CA 1
ATOM 6966 C C . ALA A 1 906 ? 19.306 4.964 -20.520 1.00 91.88 906 ALA A C 1
ATOM 6968 O O . ALA A 1 906 ? 20.216 4.566 -21.250 1.00 91.88 906 ALA A O 1
ATOM 6969 N N . ILE A 1 907 ? 18.036 5.039 -20.923 1.00 90.75 907 ILE A N 1
ATOM 6970 C CA . ILE A 1 907 ? 17.578 4.628 -22.257 1.00 90.75 907 ILE A CA 1
ATOM 6971 C C . ILE A 1 907 ? 16.714 5.723 -22.886 1.00 90.75 907 ILE A C 1
ATOM 6973 O O . ILE A 1 907 ? 15.799 6.242 -22.243 1.00 90.75 907 ILE A O 1
ATOM 6977 N N . ILE A 1 908 ? 16.988 6.032 -24.153 1.00 89.38 908 ILE A N 1
ATOM 6978 C CA . ILE A 1 908 ? 16.146 6.851 -25.028 1.00 89.38 908 ILE A CA 1
ATOM 6979 C C . ILE A 1 908 ? 15.862 6.030 -26.290 1.00 89.38 908 ILE A C 1
ATOM 6981 O O . ILE A 1 908 ? 16.786 5.519 -26.920 1.00 89.38 908 ILE A O 1
ATOM 6985 N N . ALA A 1 909 ? 14.596 5.888 -26.663 1.00 86.94 909 ALA A N 1
ATOM 6986 C CA . ALA A 1 909 ? 14.171 5.145 -27.843 1.00 86.94 909 ALA A CA 1
ATOM 6987 C C . ALA A 1 909 ? 13.360 6.027 -28.799 1.00 86.94 909 ALA A C 1
ATOM 6989 O O . ALA A 1 909 ? 12.570 6.866 -28.361 1.00 86.94 909 ALA A O 1
ATOM 6990 N N . ALA A 1 910 ? 13.549 5.802 -30.100 1.00 76.88 910 ALA A N 1
ATOM 6991 C CA . ALA A 1 910 ? 13.016 6.620 -31.182 1.00 76.88 910 ALA A CA 1
ATOM 6992 C C . ALA A 1 910 ? 11.498 6.659 -31.262 1.00 76.88 910 ALA A C 1
ATOM 6994 O O . ALA A 1 910 ? 10.934 7.689 -31.629 1.00 76.88 910 ALA A O 1
ATOM 6995 N N . SER A 1 911 ? 10.828 5.561 -30.929 1.00 64.44 911 SER A N 1
ATOM 6996 C CA . SER A 1 911 ? 9.383 5.466 -31.077 1.00 64.44 911 SER A CA 1
ATOM 6997 C C . SER A 1 911 ? 8.704 4.894 -29.844 1.00 64.44 911 SER A C 1
ATOM 6999 O O . SER A 1 911 ? 9.126 3.887 -29.275 1.00 64.44 911 SER A O 1
ATOM 7001 N N . SER A 1 912 ? 7.570 5.502 -29.534 1.00 57.03 912 SER A N 1
ATOM 7002 C CA . SER A 1 912 ? 6.371 4.851 -29.041 1.00 57.03 912 SER A CA 1
ATOM 7003 C C . SER A 1 912 ? 5.244 5.020 -30.046 1.00 57.03 912 SER A C 1
ATOM 7005 O O . SER A 1 912 ? 5.215 5.970 -30.826 1.00 57.03 912 SER A O 1
ATOM 7007 N N . ASP A 1 913 ? 4.296 4.095 -29.948 1.00 50.41 913 ASP A N 1
ATOM 7008 C CA . ASP A 1 913 ? 2.923 4.229 -30.416 1.00 50.41 913 ASP A CA 1
ATOM 7009 C C . ASP A 1 913 ? 2.698 4.094 -31.924 1.00 50.41 913 ASP A C 1
ATOM 7011 O O . ASP A 1 913 ? 2.533 5.051 -32.666 1.00 50.41 913 ASP A O 1
ATOM 7015 N N . SER A 1 914 ? 2.481 2.843 -32.354 1.00 44.38 914 SER A N 1
ATOM 7016 C CA . SER A 1 914 ? 1.759 2.425 -33.579 1.00 44.38 914 SER A CA 1
ATOM 7017 C C . SER A 1 914 ? 2.292 2.899 -34.936 1.00 44.38 914 SER A C 1
ATOM 7019 O O . SER A 1 914 ? 1.774 2.463 -35.967 1.00 44.38 914 SER A O 1
ATOM 7021 N N . GLN A 1 915 ? 3.327 3.728 -34.941 1.00 49.91 915 GLN A N 1
ATOM 7022 C CA . GLN A 1 915 ? 3.899 4.352 -36.118 1.00 49.91 915 GLN A CA 1
ATOM 7023 C C . GLN A 1 915 ? 5.280 3.770 -36.403 1.00 49.91 915 GLN A C 1
ATOM 7025 O O . GLN A 1 915 ? 6.018 3.366 -35.507 1.00 49.91 915 GLN A O 1
ATOM 7030 N N . VAL A 1 916 ? 5.605 3.681 -37.686 1.00 51.62 916 VAL A N 1
ATOM 7031 C CA . VAL A 1 916 ? 6.946 3.311 -38.136 1.00 51.62 916 VAL A CA 1
ATOM 7032 C C . VAL A 1 916 ? 7.853 4.499 -37.822 1.00 51.62 916 VAL A C 1
ATOM 7034 O O . VAL A 1 916 ? 7.461 5.623 -38.130 1.00 51.62 916 VAL A O 1
ATOM 7037 N N . ALA A 1 917 ? 9.022 4.276 -37.209 1.00 54.22 917 ALA A N 1
ATOM 7038 C CA . ALA A 1 917 ? 10.014 5.339 -37.062 1.00 54.22 917 ALA A CA 1
ATOM 7039 C C . ALA A 1 917 ? 10.269 5.952 -38.447 1.00 54.22 917 ALA A C 1
ATOM 7041 O O . ALA A 1 917 ? 10.522 5.232 -39.418 1.00 54.22 917 ALA A O 1
ATOM 7042 N N . LEU A 1 918 ? 10.061 7.265 -38.561 1.00 62.19 918 LEU A N 1
ATOM 7043 C CA . LEU A 1 918 ? 10.000 7.897 -39.869 1.00 62.19 918 LEU A CA 1
ATOM 7044 C C . LEU A 1 918 ? 11.401 8.153 -40.406 1.00 62.19 918 LEU A C 1
ATOM 7046 O O . LEU A 1 918 ? 12.171 8.947 -39.867 1.00 62.19 918 LEU A O 1
ATOM 7050 N N . GLU A 1 919 ? 11.700 7.467 -41.500 1.00 67.19 919 GLU A N 1
ATOM 7051 C CA . GLU A 1 919 ? 12.947 7.576 -42.242 1.00 67.19 919 GLU A CA 1
ATOM 7052 C C . GLU A 1 919 ? 12.879 8.680 -43.318 1.00 67.19 919 GLU A C 1
ATOM 7054 O O . GLU A 1 919 ? 11.826 8.941 -43.909 1.00 67.19 919 GLU A O 1
ATOM 7059 N N . GLY A 1 920 ? 14.021 9.303 -43.631 1.00 64.56 920 GLY A N 1
ATOM 7060 C CA . GLY A 1 920 ? 14.165 10.217 -44.773 1.00 64.56 920 GLY A CA 1
ATOM 7061 C C . GLY A 1 920 ? 13.847 11.691 -44.483 1.00 64.56 920 GLY A C 1
ATOM 7062 O O . GLY A 1 920 ? 13.445 12.433 -45.386 1.00 64.56 920 GLY A O 1
ATOM 7063 N N . TYR A 1 921 ? 14.013 12.138 -43.238 1.00 74.38 921 TYR A N 1
ATOM 7064 C CA . TYR A 1 921 ? 14.052 13.557 -42.883 1.00 74.38 921 TYR A CA 1
ATOM 7065 C C . TYR A 1 921 ? 15.490 14.066 -42.961 1.00 74.38 921 TYR A C 1
ATOM 7067 O O . TYR A 1 921 ? 16.331 13.591 -42.211 1.00 74.38 921 TYR A O 1
ATOM 7075 N N . GLU A 1 922 ? 15.787 14.985 -43.886 1.00 80.56 922 GLU A N 1
ATOM 7076 C CA . GLU A 1 922 ? 17.147 15.529 -44.061 1.00 80.56 922 GLU A CA 1
ATOM 7077 C C . GLU A 1 922 ? 18.235 14.432 -44.167 1.00 80.56 922 GLU A C 1
ATOM 7079 O O . GLU A 1 922 ? 19.323 14.549 -43.616 1.00 80.56 922 GLU A O 1
ATOM 7084 N N . ASN A 1 923 ? 17.929 13.345 -44.893 1.00 80.12 923 ASN A N 1
ATOM 7085 C CA . ASN A 1 923 ? 18.763 12.139 -45.063 1.00 80.12 923 ASN A CA 1
ATOM 7086 C C . ASN A 1 923 ? 18.974 11.263 -43.811 1.00 80.12 923 ASN A C 1
ATOM 7088 O O . ASN A 1 923 ? 19.822 10.374 -43.848 1.00 80.12 923 ASN A O 1
ATOM 7092 N N . HIS A 1 924 ? 18.172 11.453 -42.763 1.00 81.94 924 HIS A N 1
ATOM 7093 C CA . HIS A 1 924 ? 18.222 10.695 -41.511 1.00 81.94 924 HIS A CA 1
ATOM 7094 C C . HIS A 1 924 ? 16.836 10.190 -41.077 1.00 81.94 924 HIS A C 1
ATOM 7096 O O . HIS A 1 924 ? 15.800 10.628 -41.596 1.00 81.94 924 HIS A O 1
ATOM 7102 N N . GLY A 1 925 ? 16.789 9.266 -40.113 1.00 81.06 925 GLY A N 1
ATOM 7103 C CA . GLY A 1 925 ? 15.591 9.072 -39.289 1.00 81.06 925 GLY A CA 1
ATOM 7104 C C . GLY A 1 925 ? 15.277 10.334 -38.472 1.00 81.06 925 GLY A C 1
ATOM 7105 O O . GLY A 1 925 ? 16.197 10.994 -37.992 1.00 81.06 925 GLY A O 1
ATOM 7106 N N . VAL A 1 926 ? 13.998 10.692 -38.286 1.00 84.94 926 VAL A N 1
ATOM 7107 C CA . VAL A 1 926 ? 13.617 11.930 -37.556 1.00 84.94 926 VAL A CA 1
ATOM 7108 C C . VAL A 1 926 ? 14.187 11.952 -36.134 1.00 84.94 926 VAL A C 1
ATOM 7110 O O . VAL A 1 926 ? 14.640 12.992 -35.663 1.00 84.94 926 VAL A O 1
ATOM 7113 N N . PHE A 1 927 ? 14.208 10.798 -35.462 1.00 87.44 927 PHE A N 1
ATOM 7114 C CA . PHE A 1 927 ? 14.807 10.672 -34.135 1.00 87.44 927 PHE A CA 1
ATOM 7115 C C . PHE A 1 927 ? 16.310 10.955 -34.154 1.00 87.44 927 PHE A C 1
ATOM 7117 O O . PHE A 1 927 ? 16.793 11.757 -33.357 1.00 87.44 927 PHE A O 1
ATOM 7124 N N . THR A 1 928 ? 17.043 10.334 -35.079 1.00 88.25 928 THR A N 1
ATOM 7125 C CA . THR A 1 928 ? 18.483 10.568 -35.214 1.00 88.25 928 THR A CA 1
ATOM 7126 C C . THR A 1 928 ? 18.780 12.010 -35.607 1.00 88.25 928 THR A C 1
ATOM 7128 O O . THR A 1 928 ? 19.671 12.618 -35.025 1.00 88.25 928 THR A O 1
ATOM 7131 N N . TYR A 1 929 ? 17.997 12.606 -36.505 1.00 89.94 929 TYR A N 1
ATOM 7132 C CA . TYR A 1 929 ? 18.111 14.025 -36.836 1.00 89.94 929 TYR A CA 1
ATOM 7133 C C . TYR A 1 929 ? 17.969 14.916 -35.589 1.00 89.94 929 TYR A C 1
ATOM 7135 O O . TYR A 1 929 ? 18.855 15.721 -35.300 1.00 89.94 929 TYR A O 1
ATOM 7143 N N . ALA A 1 930 ? 16.902 14.725 -34.804 1.00 90.19 930 ALA A N 1
ATOM 7144 C CA . ALA A 1 930 ? 16.673 15.497 -33.584 1.00 90.19 930 ALA A CA 1
ATOM 7145 C C . ALA A 1 930 ? 17.783 15.280 -32.543 1.00 90.19 930 ALA A C 1
ATOM 7147 O O . ALA A 1 930 ? 18.174 16.217 -31.855 1.00 90.19 930 ALA A O 1
ATOM 7148 N N . LEU A 1 931 ? 18.333 14.066 -32.447 1.00 90.00 931 LEU A N 1
ATOM 7149 C CA . LEU A 1 931 ? 19.469 13.748 -31.582 1.00 90.00 931 LEU A CA 1
ATOM 7150 C C . LEU A 1 931 ? 20.752 14.485 -32.009 1.00 90.00 931 LEU A C 1
ATOM 7152 O O . LEU A 1 931 ? 21.479 14.994 -31.155 1.00 90.00 931 LEU A O 1
ATOM 7156 N N . LEU A 1 932 ? 21.029 14.570 -33.314 1.00 90.38 932 LEU A N 1
ATOM 7157 C CA . LEU A 1 932 ? 22.173 15.316 -33.851 1.00 90.38 932 LEU A CA 1
ATOM 7158 C C . LEU A 1 932 ? 22.051 16.821 -33.564 1.00 90.38 932 LEU A C 1
ATOM 7160 O O . LEU A 1 932 ? 23.044 17.458 -33.199 1.00 90.38 932 LEU A O 1
ATOM 7164 N N . GLU A 1 933 ? 20.844 17.383 -33.686 1.00 89.88 933 GLU A N 1
ATOM 7165 C CA . GLU A 1 933 ? 20.578 18.773 -33.298 1.00 89.88 933 GLU A CA 1
ATOM 7166 C C . GLU A 1 933 ? 20.684 18.972 -31.784 1.00 89.88 933 GLU A C 1
ATOM 7168 O O . GLU A 1 933 ? 21.316 19.936 -31.343 1.00 89.88 933 GLU A O 1
ATOM 7173 N N . ALA A 1 934 ? 20.152 18.040 -30.987 1.00 88.06 934 ALA A N 1
ATOM 7174 C CA . ALA A 1 934 ? 20.195 18.094 -29.529 1.00 88.06 934 ALA A CA 1
ATOM 7175 C C . ALA A 1 934 ? 21.632 18.214 -29.009 1.00 88.06 934 ALA A C 1
ATOM 7177 O O . ALA A 1 934 ? 21.906 19.070 -28.174 1.00 88.06 934 ALA A O 1
ATOM 7178 N N . LEU A 1 935 ? 22.568 17.435 -29.563 1.00 85.94 935 LEU A N 1
ATOM 7179 C CA . LEU A 1 935 ? 23.994 17.490 -29.207 1.00 85.94 935 LEU A CA 1
ATOM 7180 C C . LEU A 1 935 ? 24.641 18.868 -29.420 1.00 85.94 935 LEU A C 1
ATOM 7182 O O . LEU A 1 935 ? 25.698 19.128 -28.858 1.00 85.94 935 LEU A O 1
ATOM 7186 N N . SER A 1 936 ? 24.037 19.732 -30.240 1.00 82.62 936 SER A N 1
ATOM 7187 C CA . SER A 1 936 ? 24.550 21.080 -30.517 1.00 82.62 936 SER A CA 1
ATOM 7188 C C . SER A 1 936 ? 23.729 22.189 -29.859 1.00 82.62 936 SER A C 1
ATOM 7190 O O . SER A 1 936 ? 24.279 23.251 -29.581 1.00 82.62 936 SER A O 1
ATOM 7192 N N . ARG A 1 937 ? 22.419 21.978 -29.656 1.00 82.75 937 ARG A N 1
ATOM 7193 C CA . ARG A 1 937 ? 21.450 23.038 -29.318 1.00 82.75 937 ARG A CA 1
ATOM 7194 C C . ARG A 1 937 ? 20.699 22.834 -28.007 1.00 82.75 937 ARG A C 1
ATOM 7196 O O . ARG A 1 937 ? 20.114 23.801 -27.517 1.00 82.75 937 ARG A O 1
ATOM 7203 N N . ALA A 1 938 ? 20.679 21.620 -27.452 1.00 80.81 938 ALA A N 1
ATOM 7204 C CA . ALA A 1 938 ? 19.796 21.300 -26.331 1.00 80.81 938 ALA A CA 1
ATOM 7205 C C . ALA A 1 938 ? 20.080 22.163 -25.095 1.00 80.81 938 ALA A C 1
ATOM 7207 O O . ALA A 1 938 ? 19.132 22.637 -24.479 1.00 80.81 938 ALA A O 1
ATOM 7208 N N . ASP A 1 939 ? 21.350 22.454 -24.798 1.00 79.88 939 ASP A N 1
ATOM 7209 C CA . ASP A 1 939 ? 21.745 23.347 -23.695 1.00 79.88 939 ASP A CA 1
ATOM 7210 C C . ASP A 1 939 ? 21.147 24.764 -23.836 1.00 79.88 939 ASP A C 1
ATOM 7212 O O . ASP A 1 939 ? 20.606 25.346 -22.898 1.00 79.88 939 ASP A O 1
ATOM 7216 N N . HIS A 1 940 ? 21.167 25.323 -25.049 1.00 74.88 940 HIS A N 1
ATOM 7217 C CA . HIS A 1 940 ? 20.703 26.688 -25.296 1.00 74.88 940 HIS A CA 1
ATOM 7218 C C . HIS A 1 940 ? 19.174 26.829 -25.309 1.00 74.88 940 HIS A C 1
ATOM 7220 O O . HIS A 1 940 ? 18.651 27.846 -24.826 1.00 74.88 940 HIS A O 1
ATOM 7226 N N . GLN A 1 941 ? 18.472 25.837 -25.868 1.00 74.44 941 GLN A N 1
ATOM 7227 C CA . GLN A 1 941 ? 17.019 25.876 -26.076 1.00 74.44 941 GLN A CA 1
ATOM 7228 C C . GLN A 1 941 ? 16.226 25.296 -24.897 1.00 74.44 941 GLN A C 1
ATOM 7230 O O . GLN A 1 941 ? 15.237 25.898 -24.480 1.00 74.44 941 GLN A O 1
ATOM 7235 N N . ASN A 1 942 ? 16.692 24.186 -24.321 1.00 69.12 942 ASN A N 1
ATOM 7236 C CA . ASN A 1 942 ? 15.962 23.401 -23.318 1.00 69.12 942 ASN A CA 1
ATOM 7237 C C . ASN A 1 942 ? 16.760 23.193 -22.020 1.00 69.12 942 ASN A C 1
ATOM 7239 O O . ASN A 1 942 ? 16.223 22.629 -21.065 1.00 69.12 942 ASN A O 1
ATOM 7243 N N . GLY A 1 943 ? 18.027 23.609 -22.001 1.00 66.81 943 GLY A N 1
ATOM 7244 C CA . GLY A 1 943 ? 18.974 23.378 -20.923 1.00 66.81 943 GLY A CA 1
ATOM 7245 C C . GLY A 1 943 ? 19.259 24.585 -20.047 1.00 66.81 943 GLY A C 1
ATOM 7246 O O . GLY A 1 943 ? 18.573 25.612 -20.086 1.00 66.81 943 GLY A O 1
ATOM 7247 N N . ASN A 1 944 ? 20.256 24.427 -19.184 1.00 80.62 944 ASN A N 1
ATOM 7248 C CA . ASN A 1 944 ? 20.594 25.411 -18.156 1.00 80.62 944 ASN A CA 1
ATOM 7249 C C . ASN A 1 944 ? 21.598 26.481 -18.642 1.00 80.62 944 ASN A C 1
ATOM 7251 O O . ASN A 1 944 ? 21.850 27.444 -17.910 1.00 80.62 944 ASN A O 1
ATOM 7255 N N . ARG A 1 945 ? 22.104 26.352 -19.878 1.00 81.94 945 ARG A N 1
ATOM 7256 C CA . ARG A 1 945 ? 23.092 27.227 -20.525 1.00 81.94 945 ARG A CA 1
ATOM 7257 C C . ARG A 1 945 ? 24.456 27.201 -19.841 1.00 81.94 945 ARG A C 1
ATOM 7259 O O . ARG A 1 945 ? 25.132 28.233 -19.782 1.00 81.94 945 ARG A O 1
ATOM 7266 N N . ASP A 1 946 ? 24.851 26.049 -19.306 1.00 79.81 946 ASP A N 1
ATOM 7267 C CA . ASP A 1 946 ? 26.147 25.852 -18.652 1.00 79.81 946 ASP A CA 1
ATOM 7268 C C . ASP A 1 946 ? 27.285 25.498 -19.629 1.00 79.81 946 ASP A C 1
ATOM 7270 O O . ASP A 1 946 ? 28.453 25.446 -19.229 1.00 79.81 946 ASP A O 1
ATOM 7274 N N . GLY A 1 947 ? 26.970 25.349 -20.922 1.00 79.44 947 GLY A N 1
ATOM 7275 C CA . GLY A 1 947 ? 27.916 25.036 -21.990 1.00 79.44 947 GLY A CA 1
ATOM 7276 C C . GLY A 1 947 ? 28.137 23.538 -22.208 1.00 79.44 947 GLY A C 1
ATOM 7277 O O . GLY A 1 947 ? 28.855 23.164 -23.142 1.00 79.44 947 GLY A O 1
ATOM 7278 N N . PHE A 1 948 ? 27.524 22.675 -21.397 1.00 83.69 948 PHE A N 1
ATOM 7279 C CA . PHE A 1 948 ? 27.511 21.231 -21.586 1.00 83.69 948 PHE A CA 1
ATOM 7280 C C . PHE A 1 948 ? 26.136 20.766 -22.049 1.00 83.69 948 PHE A C 1
ATOM 7282 O O . PHE A 1 948 ? 25.114 21.362 -21.764 1.00 83.69 948 PHE A O 1
ATOM 7289 N N . THR A 1 949 ? 26.112 19.671 -22.798 1.00 85.56 949 THR A N 1
ATOM 7290 C CA . THR A 1 949 ? 24.884 18.996 -23.202 1.00 85.56 949 THR A CA 1
ATOM 7291 C C . THR A 1 949 ? 24.781 17.678 -22.450 1.00 85.56 949 THR A C 1
ATOM 7293 O O . THR A 1 949 ? 25.557 16.738 -22.670 1.00 85.56 949 THR A O 1
ATOM 7296 N N . SER A 1 950 ? 23.834 17.630 -21.522 1.00 88.69 950 SER A N 1
ATOM 7297 C CA . SER A 1 950 ? 23.534 16.494 -20.657 1.00 88.69 950 SER A CA 1
ATOM 7298 C C . SER A 1 950 ? 22.519 15.528 -21.274 1.00 88.69 950 SER A C 1
ATOM 7300 O O . SER A 1 950 ? 21.760 15.860 -22.185 1.00 88.69 950 SER A O 1
ATOM 7302 N N . THR A 1 951 ? 22.458 14.306 -20.739 1.00 88.62 951 THR A N 1
ATOM 7303 C CA . THR A 1 951 ? 21.410 13.331 -21.093 1.00 88.62 951 THR A CA 1
ATOM 7304 C C . THR A 1 951 ? 19.989 13.853 -20.861 1.00 88.62 951 THR A C 1
ATOM 7306 O O . THR A 1 951 ? 19.095 13.511 -21.636 1.00 88.62 951 THR A O 1
ATOM 7309 N N . GLY A 1 952 ? 19.775 14.659 -19.815 1.00 86.19 952 GLY A N 1
ATOM 7310 C CA . GLY A 1 952 ? 18.479 15.267 -19.493 1.00 86.19 952 GLY A CA 1
ATOM 7311 C C . GLY A 1 952 ? 18.044 16.287 -20.541 1.00 86.19 952 GLY A C 1
ATOM 7312 O O . GLY A 1 952 ? 16.906 16.256 -21.008 1.00 86.19 952 GLY A O 1
ATOM 7313 N N . GLU A 1 953 ? 18.974 17.124 -20.993 1.00 88.31 953 GLU A N 1
ATOM 7314 C CA . GLU A 1 953 ? 18.724 18.126 -22.034 1.00 88.31 953 GLU A CA 1
ATOM 7315 C C . GLU A 1 953 ? 18.460 17.480 -23.389 1.00 88.31 953 GLU A C 1
ATOM 7317 O O . GLU A 1 953 ? 17.501 17.850 -24.063 1.00 88.31 953 GLU A O 1
ATOM 7322 N N . ILE A 1 954 ? 19.242 16.456 -23.752 1.00 89.38 954 ILE A N 1
ATOM 7323 C CA . ILE A 1 954 ? 19.002 15.663 -24.965 1.00 89.38 954 ILE A CA 1
ATOM 7324 C C . ILE A 1 954 ? 17.595 15.061 -24.934 1.00 89.38 954 ILE A C 1
ATOM 7326 O O . ILE A 1 954 ? 16.854 15.160 -25.909 1.00 89.38 954 ILE A O 1
ATOM 7330 N N . ALA A 1 955 ? 17.208 14.455 -23.810 1.00 88.00 955 ALA A N 1
ATOM 7331 C CA . ALA A 1 955 ? 15.884 13.873 -23.653 1.00 88.00 955 ALA A CA 1
ATOM 7332 C C . ALA A 1 955 ? 14.759 14.917 -23.744 1.00 88.00 955 ALA A C 1
ATOM 7334 O O . ALA A 1 955 ? 13.743 14.656 -24.386 1.00 88.00 955 ALA A O 1
ATOM 7335 N N . SER A 1 956 ? 14.937 16.081 -23.113 1.00 86.06 956 SER A N 1
ATOM 7336 C CA . SER A 1 956 ? 13.984 17.195 -23.161 1.00 86.06 956 SER A CA 1
ATOM 7337 C C . SER A 1 956 ? 13.780 17.683 -24.596 1.00 86.06 956 SER A C 1
ATOM 7339 O O . SER A 1 956 ? 12.651 17.714 -25.082 1.00 86.06 956 SER A O 1
ATOM 7341 N N . TYR A 1 957 ? 14.881 17.942 -25.305 1.00 89.19 957 TYR A N 1
ATOM 7342 C CA . TYR A 1 957 ? 14.878 18.395 -26.694 1.00 89.19 957 TYR A CA 1
ATOM 7343 C C . TYR A 1 957 ? 14.175 17.403 -27.626 1.00 89.19 957 TYR A C 1
ATOM 7345 O O . TYR A 1 957 ? 13.295 17.764 -28.402 1.00 89.19 957 TYR A O 1
ATOM 7353 N N . ILE A 1 958 ? 14.530 16.122 -27.516 1.00 88.19 958 ILE A N 1
ATOM 7354 C CA . ILE A 1 958 ? 13.959 15.049 -28.335 1.00 88.19 958 ILE A CA 1
ATOM 7355 C C . ILE A 1 958 ? 12.450 14.901 -28.094 1.00 88.19 958 ILE A C 1
ATOM 7357 O O . ILE A 1 958 ? 11.695 14.734 -29.052 1.00 88.19 958 ILE A O 1
ATOM 7361 N N . ASN A 1 959 ? 12.001 14.983 -26.838 1.00 84.06 959 ASN A N 1
ATOM 7362 C CA . ASN A 1 959 ? 10.582 14.874 -26.490 1.00 84.06 959 ASN A CA 1
ATOM 7363 C C . ASN A 1 959 ? 9.729 16.023 -27.046 1.00 84.06 959 ASN A C 1
ATOM 7365 O O . ASN A 1 959 ? 8.529 15.835 -27.231 1.00 84.06 959 ASN A O 1
ATOM 7369 N N . GLU A 1 960 ? 10.323 17.187 -27.302 1.00 83.94 960 GLU A N 1
ATOM 7370 C CA . GLU A 1 960 ? 9.637 18.337 -27.896 1.00 83.94 960 GLU A CA 1
ATOM 7371 C C . GLU A 1 960 ? 9.689 18.299 -29.430 1.00 83.94 960 GLU A C 1
ATOM 7373 O O . GLU A 1 960 ? 8.655 18.363 -30.096 1.00 83.94 960 GLU A O 1
ATOM 7378 N N . GLN A 1 961 ? 10.886 18.131 -29.995 1.00 88.62 961 GLN A N 1
ATOM 7379 C CA . GLN A 1 961 ? 11.123 18.329 -31.425 1.00 88.62 961 GLN A CA 1
ATOM 7380 C C . GLN A 1 961 ? 10.638 17.167 -32.294 1.00 88.62 961 GLN A C 1
ATOM 7382 O O . GLN A 1 961 ? 10.134 17.387 -33.395 1.00 88.62 961 GLN A O 1
ATOM 7387 N N . VAL A 1 962 ? 10.753 15.916 -31.832 1.00 85.56 962 VAL A N 1
ATOM 7388 C CA . VAL A 1 962 ? 10.347 14.759 -32.650 1.00 85.56 962 VAL A CA 1
ATOM 7389 C C . VAL A 1 962 ? 8.834 14.774 -32.944 1.00 85.56 962 VAL A C 1
ATOM 7391 O O . VAL A 1 962 ? 8.478 14.662 -34.125 1.00 85.56 962 VAL A O 1
ATOM 7394 N N . PRO A 1 963 ? 7.930 14.978 -31.959 1.00 80.25 963 PRO A N 1
ATOM 7395 C CA . PRO A 1 963 ? 6.498 15.119 -32.235 1.00 80.25 963 PRO A CA 1
ATOM 7396 C C . PRO A 1 963 ? 6.176 16.296 -33.161 1.00 80.25 963 PRO A C 1
ATOM 7398 O O . PRO A 1 963 ? 5.376 16.151 -34.086 1.00 80.25 963 PRO A O 1
ATOM 7401 N N . GLU A 1 964 ? 6.828 17.444 -32.960 1.00 84.50 964 GLU A N 1
ATOM 7402 C CA . GLU A 1 964 ? 6.586 18.654 -33.749 1.00 84.50 964 GLU A CA 1
ATOM 7403 C C . GLU A 1 964 ? 6.981 18.471 -35.224 1.00 84.50 964 GLU A C 1
ATOM 7405 O O . GLU A 1 964 ? 6.170 18.710 -36.126 1.00 84.50 964 GLU A O 1
ATOM 7410 N N . ILE A 1 965 ? 8.202 17.990 -35.488 1.00 85.69 965 ILE A N 1
ATOM 7411 C CA . ILE A 1 965 ? 8.714 17.751 -36.846 1.00 85.69 965 ILE A CA 1
ATOM 7412 C C . ILE A 1 965 ? 7.820 16.754 -37.587 1.00 85.69 965 ILE A C 1
ATOM 7414 O O . ILE A 1 965 ? 7.459 16.961 -38.752 1.00 85.69 965 ILE A O 1
ATOM 7418 N N . THR A 1 966 ? 7.454 15.662 -36.913 1.00 80.94 966 THR A N 1
ATOM 7419 C CA . THR A 1 966 ? 6.649 14.604 -37.530 1.00 80.94 966 THR A CA 1
ATOM 7420 C C . THR A 1 966 ? 5.229 15.060 -37.840 1.00 80.94 966 THR A C 1
ATOM 7422 O O . THR A 1 966 ? 4.754 14.845 -38.961 1.00 80.94 966 THR A O 1
ATOM 7425 N N . TYR A 1 967 ? 4.590 15.785 -36.919 1.00 80.69 967 TYR A N 1
ATOM 7426 C CA . TYR A 1 967 ? 3.265 16.352 -37.145 1.00 80.69 967 TYR A CA 1
ATOM 7427 C C . TYR A 1 967 ? 3.263 17.352 -38.304 1.00 80.69 967 TYR A C 1
ATOM 7429 O O . TYR A 1 967 ? 2.418 17.260 -39.195 1.00 80.69 967 TYR A O 1
ATOM 7437 N N . ASN A 1 968 ? 4.244 18.256 -38.348 1.00 84.50 968 ASN A N 1
ATOM 7438 C CA . ASN A 1 968 ? 4.326 19.287 -39.381 1.00 84.50 968 ASN A CA 1
ATOM 7439 C C . ASN A 1 968 ? 4.533 18.708 -40.787 1.00 84.50 968 ASN A C 1
ATOM 7441 O O . ASN A 1 968 ? 3.970 19.223 -41.754 1.00 84.50 968 ASN A O 1
ATOM 7445 N N . LYS A 1 969 ? 5.325 17.637 -40.920 1.00 83.25 969 LYS A N 1
ATOM 7446 C CA . LYS A 1 969 ? 5.648 17.059 -42.232 1.00 83.25 969 LYS A CA 1
ATOM 7447 C C . LYS A 1 969 ? 4.687 15.957 -42.682 1.00 83.25 969 LYS A C 1
ATOM 7449 O O . LYS A 1 969 ? 4.442 15.842 -43.882 1.00 83.25 969 LYS A O 1
ATOM 7454 N N . TRP A 1 970 ? 4.138 15.160 -41.762 1.00 78.31 970 TRP A N 1
ATOM 7455 C CA . TRP A 1 970 ? 3.313 13.990 -42.101 1.00 78.31 970 TRP A CA 1
ATOM 7456 C C . TRP A 1 970 ? 1.906 13.982 -41.485 1.00 78.31 970 TRP A C 1
ATOM 7458 O O . TRP A 1 970 ? 1.108 13.108 -41.824 1.00 78.31 970 TRP A O 1
ATOM 7468 N N . GLY A 1 971 ? 1.555 14.955 -40.640 1.00 73.25 971 GLY A N 1
ATOM 7469 C CA . GLY A 1 971 ? 0.217 15.086 -40.051 1.00 73.25 971 GLY A CA 1
ATOM 7470 C C . GLY A 1 971 ? -0.068 14.132 -38.886 1.00 73.25 971 GLY A C 1
ATOM 7471 O O . GLY A 1 971 ? -1.224 13.978 -38.493 1.00 73.25 971 GLY A O 1
ATOM 7472 N N . TYR A 1 972 ? 0.961 13.479 -38.342 1.00 71.56 972 TYR A N 1
ATOM 7473 C CA . TYR A 1 972 ? 0.886 12.641 -37.145 1.00 71.56 972 TYR A CA 1
ATOM 7474 C C . TYR A 1 972 ? 2.191 12.717 -36.343 1.00 71.56 972 TYR A C 1
ATOM 7476 O O . TYR A 1 972 ? 3.256 12.925 -36.913 1.00 71.56 972 TYR A O 1
ATOM 7484 N N . GLU A 1 973 ? 2.092 12.555 -35.024 1.00 69.56 973 GLU A N 1
ATOM 7485 C CA . GLU A 1 973 ? 3.205 12.713 -34.078 1.00 69.56 973 GLU A CA 1
ATOM 7486 C C . GLU A 1 973 ? 3.901 11.375 -33.788 1.00 69.56 973 GLU A C 1
ATOM 7488 O O . GLU A 1 973 ? 3.233 10.435 -33.351 1.00 69.56 973 GLU A O 1
ATOM 7493 N N . GLN A 1 974 ? 5.227 11.329 -33.950 1.00 73.94 974 GLN A N 1
ATOM 7494 C CA . GLN A 1 974 ? 6.116 10.311 -33.384 1.00 73.94 974 GLN A CA 1
ATOM 7495 C C . GLN A 1 974 ? 6.543 10.760 -31.983 1.00 73.94 974 GLN A C 1
ATOM 7497 O O . GLN A 1 974 ? 7.111 11.838 -31.826 1.00 73.94 974 GLN A O 1
ATOM 7502 N N . VAL A 1 975 ? 6.309 9.930 -30.964 1.00 74.12 975 VAL A N 1
ATOM 7503 C CA . VAL A 1 975 ? 6.645 10.265 -29.571 1.00 74.12 975 VAL A CA 1
ATOM 7504 C C . VAL A 1 975 ? 7.808 9.391 -29.092 1.00 74.12 975 VAL A C 1
ATOM 7506 O O . VAL A 1 975 ? 7.666 8.170 -29.085 1.00 74.12 975 VAL A O 1
ATOM 7509 N N . PRO A 1 976 ? 8.956 9.956 -28.693 1.00 78.50 976 PRO A N 1
ATOM 7510 C CA . PRO A 1 976 ? 10.074 9.192 -28.133 1.00 78.50 976 PRO A CA 1
ATOM 7511 C C . PRO A 1 976 ? 9.764 8.579 -26.758 1.00 78.50 976 PRO A C 1
ATOM 7513 O O . PRO A 1 976 ? 8.884 9.041 -26.032 1.00 78.50 976 PRO A O 1
ATOM 7516 N N . GLN A 1 977 ? 10.510 7.540 -26.369 1.00 79.88 977 GLN A N 1
ATOM 7517 C CA . GLN A 1 977 ? 10.448 6.963 -25.018 1.00 79.88 977 GLN A CA 1
ATOM 7518 C C . GLN A 1 977 ? 11.748 7.224 -24.269 1.00 79.88 977 GLN A C 1
ATOM 7520 O O . GLN A 1 977 ? 12.817 6.816 -24.713 1.00 79.88 977 GLN A O 1
ATOM 7525 N N . VAL A 1 978 ? 11.648 7.867 -23.108 1.00 81.38 978 VAL A N 1
ATOM 7526 C CA . VAL A 1 978 ? 12.796 8.263 -22.287 1.00 81.38 978 VAL A CA 1
ATOM 7527 C C . VAL A 1 978 ? 12.656 7.677 -20.888 1.00 81.38 978 VAL A C 1
ATOM 7529 O O . VAL A 1 978 ? 11.647 7.889 -20.217 1.00 81.38 978 VAL A O 1
ATOM 7532 N N . ASN A 1 979 ? 13.706 7.012 -20.408 1.00 85.75 979 ASN A N 1
ATOM 7533 C CA . ASN A 1 979 ? 13.849 6.659 -19.001 1.00 85.75 979 ASN A CA 1
ATOM 7534 C C . ASN A 1 979 ? 15.321 6.784 -18.569 1.00 85.75 979 ASN A C 1
ATOM 7536 O O . ASN A 1 979 ? 16.153 5.931 -18.883 1.00 85.75 979 ASN A O 1
ATOM 7540 N N . LEU A 1 980 ? 15.640 7.869 -17.855 1.00 83.56 980 LEU A N 1
ATOM 7541 C CA . LEU A 1 980 ? 17.007 8.201 -17.433 1.00 83.56 980 LEU A CA 1
ATOM 7542 C C . LEU A 1 980 ? 17.370 7.698 -16.023 1.00 83.56 980 LEU A C 1
ATOM 7544 O O . LEU A 1 980 ? 18.521 7.841 -15.620 1.00 83.56 980 LEU A O 1
ATOM 7548 N N . LEU A 1 981 ? 16.423 7.126 -15.262 1.00 77.75 981 LEU A N 1
ATOM 7549 C CA . LEU A 1 981 ? 16.613 6.729 -13.849 1.00 77.75 981 LEU A CA 1
ATOM 7550 C C . LEU A 1 981 ? 17.169 7.854 -12.951 1.00 77.75 981 LEU A C 1
ATOM 7552 O O . LEU A 1 981 ? 18.000 7.606 -12.076 1.00 77.75 981 LEU A O 1
ATOM 7556 N N . GLY A 1 982 ? 16.792 9.107 -13.227 1.00 62.44 982 GLY A N 1
ATOM 7557 C CA . GLY A 1 982 ? 17.298 10.274 -12.495 1.00 62.44 982 GLY A CA 1
ATOM 7558 C C . GLY A 1 982 ? 18.807 10.501 -12.638 1.00 62.44 982 GLY A C 1
ATOM 7559 O O . GLY A 1 982 ? 19.412 11.139 -11.780 1.00 62.44 982 GLY A O 1
ATOM 7560 N N . ARG A 1 983 ? 19.439 9.950 -13.684 1.00 70.38 983 ARG A N 1
ATOM 7561 C CA . ARG A 1 983 ? 20.869 10.116 -13.943 1.00 70.38 983 ARG A CA 1
ATOM 7562 C C . ARG A 1 983 ? 21.114 11.076 -15.087 1.00 70.38 983 ARG A C 1
ATOM 7564 O O . ARG A 1 983 ? 20.867 10.762 -16.252 1.00 70.38 983 ARG A O 1
ATOM 7571 N N . GLU A 1 984 ? 21.700 12.205 -14.730 1.00 81.00 984 GLU A N 1
ATOM 7572 C CA . GLU A 1 984 ? 22.147 13.214 -15.672 1.00 81.00 984 GLU A CA 1
ATOM 7573 C C . GLU A 1 984 ? 23.668 13.284 -15.660 1.00 81.00 984 GLU A C 1
ATOM 7575 O O . GLU A 1 984 ? 24.307 13.319 -14.607 1.00 81.00 984 GLU A O 1
ATOM 7580 N N . PHE A 1 985 ? 24.259 13.224 -16.847 1.00 85.75 985 PHE A N 1
ATOM 7581 C CA . PHE A 1 985 ? 25.691 13.413 -17.031 1.00 85.75 985 PHE A CA 1
ATOM 7582 C C . PHE A 1 985 ? 25.959 14.051 -18.400 1.00 85.75 985 PHE A C 1
ATOM 7584 O O . PHE A 1 985 ? 25.189 13.816 -19.338 1.00 85.75 985 PHE A O 1
ATOM 7591 N N . PRO A 1 986 ? 27.027 14.860 -18.521 1.00 84.94 986 PRO A N 1
ATOM 7592 C CA . PRO A 1 986 ? 27.385 15.511 -19.773 1.00 84.94 986 PRO A CA 1
ATOM 7593 C C . PRO A 1 986 ? 27.868 14.481 -20.797 1.00 84.94 986 PRO A C 1
ATOM 7595 O O . PRO A 1 986 ? 28.614 13.556 -20.461 1.00 84.94 986 PRO A O 1
ATOM 7598 N N . ILE A 1 987 ? 27.440 14.651 -22.047 1.00 83.94 987 ILE A N 1
ATOM 7599 C CA . ILE A 1 987 ? 27.857 13.821 -23.185 1.00 83.94 987 ILE A CA 1
ATOM 7600 C C . ILE A 1 987 ? 28.555 14.652 -24.260 1.00 83.94 987 ILE A C 1
ATOM 7602 O O . ILE A 1 987 ? 29.417 14.110 -24.942 1.00 83.94 987 ILE A O 1
ATOM 7606 N N . GLY A 1 988 ? 28.272 15.948 -24.383 1.00 81.25 988 GLY A N 1
ATOM 7607 C CA . GLY A 1 988 ? 28.915 16.848 -25.348 1.00 81.25 988 GLY A CA 1
ATOM 7608 C C . GLY A 1 988 ? 29.002 18.278 -24.818 1.00 81.25 988 GLY A C 1
ATOM 7609 O O . GLY A 1 988 ? 28.462 18.573 -23.754 1.00 81.25 988 GLY A O 1
ATOM 7610 N N . MET A 1 989 ? 29.708 19.155 -25.527 1.00 76.69 989 MET A N 1
ATOM 7611 C CA . MET A 1 989 ? 29.631 20.603 -25.314 1.00 76.69 989 MET A CA 1
ATOM 7612 C C . MET A 1 989 ? 28.685 21.235 -26.328 1.00 76.69 989 MET A C 1
ATOM 7614 O O . MET A 1 989 ? 28.711 20.868 -27.505 1.00 76.69 989 MET A O 1
ATOM 7618 N N . ALA A 1 990 ? 27.928 22.237 -25.885 1.00 65.50 990 ALA A N 1
ATOM 7619 C CA . ALA A 1 990 ? 27.145 23.064 -26.789 1.00 65.50 990 ALA A CA 1
ATOM 7620 C C . ALA A 1 990 ? 28.086 23.868 -27.702 1.00 65.50 990 ALA A C 1
ATOM 7622 O O . ALA A 1 990 ? 29.086 24.441 -27.251 1.00 65.50 990 ALA A O 1
ATOM 7623 N N . LEU A 1 991 ? 27.793 23.898 -29.004 1.00 60.78 991 LEU A N 1
ATOM 7624 C CA . LEU A 1 991 ? 28.559 24.714 -29.943 1.00 60.78 991 LEU A CA 1
ATOM 7625 C C . LEU A 1 991 ? 28.195 26.183 -29.704 1.00 60.78 991 LEU A C 1
ATOM 7627 O O . LEU A 1 991 ? 27.020 26.534 -29.734 1.00 60.78 991 LEU A O 1
ATOM 7631 N N . ARG A 1 992 ? 29.198 27.039 -29.466 1.00 53.44 992 ARG A N 1
ATOM 7632 C CA . ARG A 1 992 ? 28.977 28.490 -29.366 1.00 53.44 992 ARG A CA 1
ATOM 7633 C C . ARG A 1 992 ? 28.464 29.005 -30.713 1.00 53.44 992 ARG A C 1
ATOM 7635 O O . ARG A 1 992 ? 29.153 28.808 -31.713 1.00 53.44 992 ARG A O 1
ATOM 7642 N N . GLU A 1 993 ? 27.286 29.633 -30.709 1.00 44.12 993 GLU A N 1
ATOM 7643 C CA . GLU A 1 993 ? 26.748 30.378 -31.862 1.00 44.12 993 GLU A CA 1
ATOM 7644 C C . GLU A 1 993 ? 27.667 31.523 -32.306 1.00 44.12 993 GLU A C 1
ATOM 7646 O O . GLU A 1 993 ? 28.241 32.217 -31.426 1.00 44.12 993 GLU A O 1
#